Protein AF-A0A0E0R3F3-F1 (afdb_monomer_lite)

Organism: Oryza rufipogon (NCBI:txid4529)

InterPro domains:
  IPR000184 Bacterial surface antigen (D15) [PF01103] (955-1271)
  IPR001881 EGF-like calcium-binding domain [SM00179] (516-558)
  IPR003137 PA domain [PF02225] (68-166)
  IPR018097 EGF-like calcium-binding, conserved site [PS01187] (516-542)
  IPR046450 PA domain superfamily [SSF52025] (98-176)
  IPR056858 Vacuolar sorting receptor, thioredoxin-like domain [PF25011] (193-400)
  IPR057354 Toc75-like, POTRA domain [PF25282] (606-689)
  IPR057354 Toc75-like, POTRA domain [PF25282] (815-895)
  IPR057355 Toc75-like, second POTRA domain [PF25280] (698-813)

Foldseek 3Di:
DDDDDDCPVVVVVVVVVVVVPDDDDDDDFFFQWFWKAWPDDPVRGDTATWGWAQAAFDQAQEKAKAWEDQDPPCQAQQDACVVVVAAQADDVPHGAYEYEHEPPDDAPLSSLLNCVVSHHQAYEYEYPDQDPHDHRYDDQDDDPCVCRVVRHHIYIYHYNVVSVVSVVCVVVVITIMMMGDNSCSAAQPDLAKEKEWEAFLQCQRPPQSVLVLVLLVVQLVVVQVCLVVPRYHYAYFYDWDFDPPVCLPPLLQVQFAWLSRGTGADQRNNDSPDFHGNHLRRLVNQLLNLLQVQCVVVVRNSCSSVLSNVCCVQQHSVVVRSDPVSSVVSCVVSVTDPVSSCVLSDDRRHNDDRPRVVVSVVVQAADDNAHGDDDPGWMAMNSHIDRYRSDNQSVVLNNQSNGDKPSGDVVLVDPSHDDACCVPVNNLFDADPVQRAAQWDATSSGTDQHQDQDPNFGWDDDSRHDTATAAPCCCVPPHSLFDWDDDPRDIFAQRDRVDRHGPQQWDDDRRPDTHGDQCVVVVVALVDPQWDWDGDRSGIDIDGPDPFDADRVPSDTDDDDDDDDDDDDPCVVVVVVVVVVVCVVVCVVCVVPPPDCPPPAPVQCVVPDQVDKAFAAAEWEAEPVVRDGPPPCPPPPLQVQDDHRDIDGPVSVVVSQVCSCPVLQFPDWHWHWDQDPVRHIYIYIYTYGDKFAQAQAEAEFEDLFPDDPPDDDPPDPPPPDDPVRVVVVVVVVVVVVVVVVVVTDGDPDDVVLNVVLSVLRNVDRIDHSVSVVVNQVVVQVVCVVQAQNLKHWDDWDDPSVVRYIYTYMLSAFAAEEAEFEAEPVGDGDDDLADPLLLVLQQDPQNDGGHGDGVVSVVSSVVSNVVLVFFPDWDWDWDQDPVRHSHIYTYIYTYGDDQKDKDKAKDWFFQADPVQHTDPVRIFIWMKIKIKRACVSNQRKMWMWMWTARGPVCRVAWIKIKIKIKHFQPPDSPDSPWGKIKMKMWMWTKHWFLLLFFAPVFDTWFIKIKIKTWMKIKMWTDPDPFKIKIKTKIKIKIAIATPVRDGQQFTWGQDPVRDIDNLFFGQWLLSRRMKIFMKMKMKIKGHPWDAALNDIAAKIKIKIWIATPLDIRNRFGKIKIKIKIKGWDFPDDDDGDNQDAGTWIKIKIKMKIAMDGRDISRRFDAAADLLHAPPGHTSNQATFRIKIKIKIKTWDWDADPNDTKIKIKMKMKMARVPGLVVHGRSSCVVSVHNRIWIKIWIWIGDPQKIWIWMATPVVRDIHIGIDGHDND

Secondary structure (DSSP, 8-state):
-----TTHHHHHHHHHHHHTT-PPP-----PPEEEEEEEESGGG-EEEEEEE-SSS---TT-EEEEEEE--SS-TT--S-SGGGT---PPPTTSPPEEEEEE-TTS-HHHHHHHHHHTT-SEEEEE-SS-SPPPPP----S-S--TTGGG--S-EEEE-HHHHHHHHHHHHTT---EEEEE-TTSS---SSSEEEEEEE-----STHHHHHHHHHHHHHHHHHHHHHHTTSEEEEEEE--B---GGGTTSHHHHHHEEGGGTEE---SSS-TTSS--HHHHHHHHHHHHHHHHHHHHTT-TTHHHHHHHHHHHHS-GGGT--SHHHHHHHHHHTT--HHHHHHHH--TTSSS--HHHHHHHHHHS--TTS----SSSEEEETTEE--S---HHHHHHHHHHTSPTT---GGGGSTTT---TTTTTTTT--EETTTTEE-EEEETTEEEE---EETTEEEEE-SSS-EEEESTTGGGTGGGG--EEEETTEEEE-EETTEE-PPTTEEE-SSS-EEEP-HHHHTSS--STTEEEEEETTEEEEEESSSPEEETTTTEEE-S-------TTSHHHHHHHHHHHHHHHHHHHHHHSSS---TTTHHHHTTS-TT-EEEEEEEEEEETTT--B-TT-TT-TTSTTS-TT-EEEHHHHHHHHHHHHHTSSEEEEEEEEEE-TTS-EEEEEEEEE-EEPP--EEEEEE-SSS---SSS------TT--HHHHHHHHHHHHHHHHHHHHHSEEPS--HHHHHHHHHHHHT-SSEEHHHHHHHHHHHHHHHHHTT-TT-EEEEEE--TTTTEEEEEEE--EEEEEEEEEE-TTS-EE--SS-HHHHHTTS-GGGSTTSB--HHHHHHHHHHHHTTS-EEEEEEEEEE-SSSTTEEEEEEEEEEPPSEEEEEEEEEEE---TTSS--GGGEEEEEEEEEEEEEETTTTEEEEEEEEES-TTSGGGS-EEEEEEEES-TT-SS-TT--EEEEEEEEEEEEE-TTSPPPTTSPPPPP-EEEEEEEEEEEEEESSSSEEEEEEEEEEEEEEE-TTSPBP-B--EE-TTSPEE--S-BSSTTSSSEEEEEEEEEEEEEE--EEETTEEEEEEEEEEEEEEEEEETT---EEEEEEEEEEEEE-S-----TTSPPPPEEEEEEEEEEEEE---GGGSEEE-STTSSTTSPTT-SEEESSEEEEEEEEEEEEEETTEEEEEEEEEEEEE-TT-GGGSTT-HHHHTT--SEEEEEEEEEEETTEEEEEEEETTT--EEEEEEES---

Structure (mmCIF, N/CA/C/O backbone):
data_AF-A0A0E0R3F3-F1
#
_entry.id   AF-A0A0E0R3F3-F1
#
loop_
_atom_site.group_PDB
_atom_site.id
_atom_site.type_symbol
_atom_site.label_atom_id
_atom_site.label_alt_id
_atom_site.label_comp_id
_atom_site.label_asym_id
_atom_site.label_entity_id
_atom_site.label_seq_id
_atom_site.pdbx_PDB_ins_code
_atom_site.Cartn_x
_atom_site.Cartn_y
_atom_site.Cartn_z
_atom_site.occupancy
_atom_site.B_iso_or_equiv
_atom_site.auth_seq_id
_atom_site.auth_comp_id
_atom_site.auth_asym_id
_atom_site.auth_atom_id
_atom_site.pdbx_PDB_model_num
ATOM 1 N N . MET A 1 1 ? 49.064 -15.535 -17.367 1.00 30.72 1 MET A N 1
ATOM 2 C CA . MET A 1 1 ? 49.476 -16.426 -16.258 1.00 30.72 1 MET A CA 1
ATOM 3 C C . MET A 1 1 ? 48.251 -17.235 -15.851 1.00 30.72 1 MET A C 1
ATOM 5 O O . MET A 1 1 ? 47.191 -16.647 -15.696 1.00 30.72 1 MET A O 1
ATOM 9 N N . ALA A 1 2 ? 48.361 -18.563 -15.851 1.00 38.66 2 ALA A N 1
ATOM 10 C CA . ALA A 1 2 ? 47.239 -19.502 -15.808 1.00 38.66 2 ALA A CA 1
ATOM 11 C C . ALA A 1 2 ? 46.573 -19.602 -14.425 1.00 38.66 2 ALA A C 1
ATOM 13 O O . ALA A 1 2 ? 47.279 -19.684 -13.428 1.00 38.66 2 ALA A O 1
ATOM 14 N N . LEU A 1 3 ? 45.239 -19.707 -14.390 1.00 26.52 3 LEU A N 1
ATOM 15 C CA . LEU A 1 3 ? 44.475 -20.273 -13.271 1.00 26.52 3 LEU A CA 1
ATOM 16 C C . LEU A 1 3 ? 43.183 -20.913 -13.811 1.00 26.52 3 LEU A C 1
ATOM 18 O O . LEU A 1 3 ? 42.171 -20.256 -14.029 1.00 26.52 3 LEU A O 1
ATOM 22 N N . ARG A 1 4 ? 43.258 -22.227 -14.056 1.00 39.81 4 ARG A N 1
ATOM 23 C CA . ARG A 1 4 ? 42.114 -23.149 -14.118 1.00 39.81 4 ARG A CA 1
ATOM 24 C C . ARG A 1 4 ? 41.706 -23.479 -12.676 1.00 39.81 4 ARG A C 1
ATOM 26 O O . ARG A 1 4 ? 42.561 -23.931 -11.920 1.00 39.81 4 ARG A O 1
ATOM 33 N N . SER A 1 5 ? 40.428 -23.358 -12.311 1.00 30.81 5 SER A N 1
ATOM 34 C CA . SER A 1 5 ? 39.849 -24.152 -11.212 1.00 30.81 5 SER A CA 1
ATOM 35 C C . SER A 1 5 ? 38.335 -24.397 -11.416 1.00 30.81 5 SER A C 1
ATOM 37 O O . SER A 1 5 ? 37.654 -23.553 -12.002 1.00 30.81 5 SER A O 1
ATOM 39 N N . PRO A 1 6 ? 37.790 -25.551 -10.975 1.00 35.88 6 PRO A N 1
ATOM 40 C CA . PRO A 1 6 ? 36.452 -26.042 -11.330 1.00 35.88 6 PRO A CA 1
ATOM 41 C C . PRO A 1 6 ? 35.327 -25.563 -10.385 1.00 35.88 6 PRO A C 1
ATOM 43 O O . PRO A 1 6 ? 34.365 -26.287 -10.153 1.00 35.88 6 PRO A O 1
ATOM 46 N N . ASN A 1 7 ? 35.411 -24.342 -9.842 1.00 38.00 7 ASN A N 1
ATOM 47 C CA . ASN A 1 7 ? 34.422 -23.817 -8.878 1.00 38.00 7 ASN A CA 1
ATOM 48 C C . ASN A 1 7 ? 33.340 -22.904 -9.491 1.00 38.00 7 ASN A C 1
ATOM 50 O O . ASN A 1 7 ? 32.417 -22.488 -8.792 1.00 38.00 7 ASN A O 1
ATOM 54 N N . SER A 1 8 ? 33.411 -22.613 -10.793 1.00 39.62 8 SER A N 1
ATOM 55 C CA . SER A 1 8 ? 32.457 -21.732 -11.492 1.00 39.62 8 SER A CA 1
ATOM 56 C C . SER A 1 8 ? 31.081 -22.381 -11.731 1.00 39.62 8 SER A C 1
ATOM 58 O O . SER A 1 8 ? 30.068 -21.683 -11.720 1.00 39.62 8 SER A O 1
ATOM 60 N N . MET A 1 9 ? 31.012 -23.712 -11.856 1.00 32.38 9 MET A N 1
ATOM 61 C CA . MET A 1 9 ? 29.747 -24.428 -12.092 1.00 32.38 9 MET A CA 1
ATOM 62 C C . MET A 1 9 ? 28.855 -24.528 -10.843 1.00 32.38 9 MET A C 1
ATOM 64 O O . MET A 1 9 ? 27.633 -24.545 -10.968 1.00 32.38 9 MET A O 1
ATOM 68 N N . LEU A 1 10 ? 29.439 -24.525 -9.638 1.00 34.97 10 LEU A N 1
ATOM 69 C CA . LEU A 1 10 ? 28.677 -24.597 -8.383 1.00 34.97 10 LEU A CA 1
ATOM 70 C C . LEU A 1 10 ? 27.959 -23.269 -8.069 1.00 34.97 10 LEU A C 1
ATOM 72 O O . LEU A 1 10 ? 26.854 -23.266 -7.534 1.00 34.97 10 LEU A O 1
ATOM 76 N N . TRP A 1 11 ? 28.565 -22.141 -8.455 1.00 40.56 11 TRP A N 1
ATOM 77 C CA . TRP A 1 11 ? 27.995 -20.803 -8.269 1.00 40.56 11 TRP A CA 1
ATOM 78 C C . TRP A 1 11 ? 26.889 -20.478 -9.279 1.00 40.56 11 TRP A C 1
ATOM 80 O O . TRP A 1 11 ? 25.906 -19.839 -8.909 1.00 40.56 11 TRP A O 1
ATOM 90 N N . LEU A 1 12 ? 26.992 -20.975 -10.519 1.00 37.38 12 LEU A N 1
ATOM 91 C CA . LEU A 1 12 ? 25.914 -20.845 -11.507 1.00 37.38 12 LEU A CA 1
ATOM 92 C C . LEU A 1 12 ? 24.671 -21.657 -11.105 1.00 37.38 12 LEU A C 1
ATOM 94 O O . LEU A 1 12 ? 23.552 -21.164 -11.228 1.00 37.38 12 LEU A O 1
ATOM 98 N N . ALA A 1 13 ? 24.855 -22.864 -10.558 1.00 36.22 13 ALA A N 1
ATOM 99 C CA . ALA A 1 13 ? 23.751 -23.695 -10.074 1.00 36.22 13 ALA A CA 1
ATOM 100 C C . ALA A 1 13 ? 23.038 -23.081 -8.850 1.00 36.22 13 ALA A C 1
ATOM 102 O O . ALA A 1 13 ? 21.814 -23.147 -8.758 1.00 36.22 13 ALA A O 1
ATOM 103 N N . LEU A 1 14 ? 23.782 -22.419 -7.954 1.00 39.25 14 LEU A N 1
ATOM 104 C CA . LEU A 1 14 ? 23.227 -21.684 -6.807 1.00 39.25 14 LEU A CA 1
ATOM 105 C C . LEU A 1 14 ? 22.455 -20.417 -7.221 1.00 39.25 14 LEU A C 1
ATOM 107 O O . LEU A 1 14 ? 21.452 -20.080 -6.593 1.00 39.25 14 LEU A O 1
ATOM 111 N N . LEU A 1 15 ? 22.876 -19.742 -8.296 1.00 39.78 15 LEU A N 1
ATOM 112 C CA . LEU A 1 15 ? 22.198 -18.555 -8.835 1.00 39.78 15 LEU A CA 1
ATOM 113 C C . LEU A 1 15 ? 20.904 -18.898 -9.588 1.00 39.78 15 LEU A C 1
ATOM 115 O O . LEU A 1 15 ? 19.911 -18.187 -9.441 1.00 39.78 15 LEU A O 1
ATOM 119 N N . VAL A 1 16 ? 20.870 -20.018 -10.319 1.00 37.88 16 VAL A N 1
ATOM 120 C CA . VAL A 1 16 ? 19.644 -20.513 -10.977 1.00 37.88 16 VAL A CA 1
ATOM 121 C C . VAL A 1 16 ? 18.610 -20.990 -9.944 1.00 37.88 16 VAL A C 1
ATOM 123 O O . VAL A 1 16 ? 17.411 -20.812 -10.145 1.00 37.88 16 VAL A O 1
ATOM 126 N N . TRP A 1 17 ? 19.055 -21.499 -8.790 1.00 33.09 17 TRP A N 1
ATOM 127 C CA . TRP A 1 17 ? 18.174 -21.858 -7.669 1.00 33.09 17 TRP A CA 1
ATOM 128 C C . TRP A 1 17 ? 17.589 -20.639 -6.933 1.00 33.09 17 TRP A C 1
ATOM 130 O O . TRP A 1 17 ? 16.458 -20.694 -6.456 1.00 33.09 17 TRP A O 1
ATOM 140 N N . ALA A 1 18 ? 18.318 -19.519 -6.878 1.00 37.03 18 ALA A N 1
ATOM 141 C CA . ALA A 1 18 ? 17.842 -18.277 -6.264 1.00 37.03 18 ALA A CA 1
ATOM 142 C C . ALA A 1 18 ? 16.837 -17.510 -7.148 1.00 37.03 18 ALA A C 1
ATOM 144 O O . ALA A 1 18 ? 15.959 -16.825 -6.624 1.00 37.03 18 ALA A O 1
ATOM 145 N N . ALA A 1 19 ? 16.924 -17.655 -8.476 1.00 32.47 19 ALA A N 1
ATOM 146 C CA . ALA A 1 19 ? 16.009 -17.015 -9.425 1.00 32.47 19 ALA A CA 1
ATOM 147 C C . ALA A 1 19 ? 14.589 -17.619 -9.420 1.00 32.47 19 ALA A C 1
ATOM 149 O O . ALA A 1 19 ? 13.633 -16.947 -9.799 1.00 32.47 19 ALA A O 1
ATOM 150 N N . LEU A 1 20 ? 14.426 -18.857 -8.943 1.00 31.19 20 LEU A N 1
ATOM 151 C CA . LEU A 1 20 ? 13.134 -19.556 -8.891 1.00 31.19 20 LEU A CA 1
ATOM 152 C C . LEU A 1 20 ? 12.274 -19.211 -7.652 1.00 31.19 20 LEU A C 1
ATOM 154 O O . LEU A 1 20 ? 11.196 -19.779 -7.497 1.00 31.19 20 LEU A O 1
ATOM 158 N N . LEU A 1 21 ? 12.712 -18.294 -6.773 1.00 30.41 21 LEU A N 1
ATOM 159 C CA . LEU A 1 21 ? 12.110 -18.076 -5.443 1.00 30.41 21 LEU A CA 1
ATOM 160 C C . LEU A 1 21 ? 11.480 -16.694 -5.162 1.00 30.41 21 LEU A C 1
ATOM 162 O O . LEU A 1 21 ? 11.134 -16.429 -4.012 1.00 30.41 21 LEU A O 1
ATOM 166 N N . CYS A 1 22 ? 11.245 -15.826 -6.149 1.00 29.86 22 CYS A N 1
ATOM 167 C CA . CYS A 1 22 ? 10.536 -14.556 -5.903 1.00 29.86 22 CYS A CA 1
ATOM 168 C C . CYS A 1 22 ? 9.108 -14.562 -6.465 1.00 29.86 22 CYS A C 1
ATOM 170 O O . CYS A 1 22 ? 8.888 -14.348 -7.654 1.00 29.86 22 CYS A O 1
ATOM 172 N N . GLY A 1 23 ? 8.145 -14.803 -5.569 1.00 29.83 23 GLY A N 1
ATOM 173 C CA . GLY A 1 23 ? 6.708 -14.664 -5.801 1.00 29.83 23 GLY A CA 1
ATOM 174 C C . GLY A 1 23 ? 6.206 -13.213 -5.762 1.00 29.83 23 GLY A C 1
ATOM 175 O O . GLY A 1 23 ? 6.853 -12.308 -5.238 1.00 29.83 23 GLY A O 1
ATOM 176 N N . SER A 1 24 ? 5.026 -13.036 -6.349 1.00 31.22 24 SER A N 1
ATOM 177 C CA . SER A 1 24 ? 4.352 -11.797 -6.751 1.00 31.22 24 SER A CA 1
ATOM 178 C C . SER A 1 24 ? 3.925 -10.856 -5.610 1.00 31.22 24 SER A C 1
ATOM 180 O O . SER A 1 24 ? 3.472 -11.300 -4.554 1.00 31.22 24 SER A O 1
ATOM 182 N N . CYS A 1 25 ? 3.938 -9.542 -5.874 1.00 26.25 25 CYS A N 1
ATOM 183 C CA . CYS A 1 25 ? 3.252 -8.511 -5.082 1.00 26.25 25 CYS A CA 1
ATOM 184 C C . CYS A 1 25 ? 1.749 -8.832 -4.952 1.00 26.25 25 CYS A C 1
ATOM 186 O O . CYS A 1 25 ? 1.075 -8.969 -5.970 1.00 26.25 25 CYS A O 1
ATOM 188 N N . HIS A 1 26 ? 1.216 -8.925 -3.729 1.00 27.20 26 HIS A N 1
ATOM 189 C CA . HIS A 1 26 ? -0.213 -9.161 -3.476 1.00 27.20 26 HIS A CA 1
ATOM 190 C C . HIS A 1 26 ? -0.863 -7.970 -2.760 1.00 27.20 26 HIS A C 1
ATOM 192 O O . HIS A 1 26 ? -0.278 -7.382 -1.848 1.00 27.20 26 HIS A O 1
ATOM 198 N N . GLY A 1 27 ? -2.093 -7.645 -3.172 1.00 31.97 27 GLY A N 1
ATOM 199 C CA . GLY A 1 27 ? -3.013 -6.785 -2.427 1.00 31.97 27 GLY A CA 1
ATOM 200 C C . GLY A 1 27 ? -3.372 -7.379 -1.060 1.00 31.97 27 GLY A C 1
ATOM 201 O O . GLY A 1 27 ? -3.115 -8.552 -0.783 1.00 31.97 27 GLY A O 1
ATOM 202 N N . ARG A 1 28 ? -3.941 -6.556 -0.173 1.00 36.44 28 ARG A N 1
ATOM 203 C CA . ARG A 1 28 ? -4.208 -6.903 1.231 1.00 36.44 28 ARG A CA 1
ATOM 204 C C . ARG A 1 28 ? -5.420 -7.839 1.365 1.00 36.44 28 ARG A C 1
ATOM 206 O O . ARG A 1 28 ? -6.487 -7.430 1.799 1.00 36.44 28 ARG A O 1
ATOM 213 N N . PHE A 1 29 ? -5.239 -9.114 1.033 1.00 43.47 29 PHE A N 1
ATOM 214 C CA . PHE A 1 29 ? -6.207 -10.172 1.325 1.00 43.47 29 PHE A CA 1
ATOM 215 C C . PHE A 1 29 ? -6.020 -10.650 2.773 1.00 43.47 29 PHE A C 1
ATOM 217 O O . PHE A 1 29 ? -4.960 -11.165 3.133 1.00 43.47 29 PHE A O 1
ATOM 224 N N . VAL A 1 30 ? -7.019 -10.433 3.632 1.00 52.59 30 VAL A N 1
ATOM 225 C CA . VAL A 1 30 ? -7.000 -10.916 5.022 1.00 52.59 30 VAL A CA 1
ATOM 226 C C . VAL A 1 30 ? -7.719 -12.256 5.061 1.00 52.59 30 VAL A C 1
ATOM 228 O O . VAL A 1 30 ? -8.930 -12.318 4.875 1.00 52.59 30 VAL A O 1
ATOM 231 N N . VAL A 1 31 ? -6.970 -13.327 5.308 1.00 60.44 31 VAL A N 1
ATOM 232 C CA . VAL A 1 31 ? -7.544 -14.664 5.480 1.00 60.44 31 VAL A CA 1
ATOM 233 C C . VAL A 1 31 ? -8.060 -14.821 6.896 1.00 60.44 31 VAL A C 1
ATOM 235 O O . VAL A 1 31 ? -7.352 -14.537 7.864 1.00 60.44 31 VAL A O 1
ATOM 238 N N . GLU A 1 32 ? -9.305 -15.266 7.011 1.00 62.59 32 GLU A N 1
ATOM 239 C CA . GLU A 1 32 ? -9.912 -15.558 8.298 1.00 62.59 32 GLU A CA 1
ATOM 240 C C . GLU A 1 32 ? -9.265 -16.797 8.909 1.00 62.59 32 GLU A C 1
ATOM 242 O O . GLU A 1 32 ? -9.256 -17.881 8.321 1.00 62.59 32 GLU A O 1
ATOM 247 N N . LYS A 1 33 ? -8.694 -16.610 10.096 1.00 71.44 33 LYS A N 1
ATOM 248 C CA . LYS A 1 33 ? -8.017 -17.667 10.833 1.00 71.44 33 LYS A CA 1
ATOM 249 C C . LYS A 1 33 ? -8.920 -18.145 11.956 1.00 71.44 33 LYS A C 1
ATOM 251 O O . LYS A 1 33 ? -9.382 -17.328 12.749 1.00 71.44 33 LYS A O 1
ATOM 256 N N . ASN A 1 34 ? -9.115 -19.454 12.050 1.00 70.19 34 ASN A N 1
ATOM 257 C CA . ASN A 1 34 ? -9.731 -20.088 13.204 1.00 70.19 34 ASN A CA 1
ATOM 258 C C . ASN A 1 34 ? -8.689 -20.860 14.022 1.00 70.19 34 ASN A C 1
ATOM 260 O O . ASN A 1 34 ? -7.622 -21.233 13.521 1.00 70.19 34 ASN A O 1
ATOM 264 N N . SER A 1 35 ? -9.001 -21.101 15.292 1.00 77.19 35 SER A N 1
ATOM 265 C CA . SER A 1 35 ? -8.130 -21.835 16.203 1.00 77.19 35 SER A CA 1
ATOM 266 C C . SER A 1 35 ? -8.394 -23.339 16.148 1.00 77.19 35 SER A C 1
ATOM 268 O O . SER A 1 35 ? -9.482 -23.806 16.479 1.00 77.19 35 SER A O 1
ATOM 270 N N . LEU A 1 36 ? -7.364 -24.100 15.792 1.00 84.94 36 LEU A N 1
ATOM 271 C CA . LEU A 1 36 ? -7.311 -25.554 15.893 1.00 84.94 36 LEU A CA 1
ATOM 272 C C . LEU A 1 36 ? -6.478 -25.924 17.123 1.00 84.94 36 LEU A C 1
ATOM 274 O O . LEU A 1 36 ? -5.305 -25.566 17.211 1.00 84.94 36 LEU A O 1
ATOM 278 N N . LYS A 1 37 ? -7.057 -26.646 18.088 1.00 88.06 37 LYS A N 1
ATOM 279 C CA . LYS A 1 37 ? -6.363 -27.018 19.330 1.00 88.06 37 LYS A CA 1
ATOM 280 C C . LYS A 1 37 ? -5.953 -28.486 19.320 1.00 88.06 37 LYS A C 1
ATOM 282 O O . LYS A 1 37 ? -6.803 -29.370 19.285 1.00 88.06 37 LYS A O 1
ATOM 287 N N . VAL A 1 38 ? -4.656 -28.756 19.420 1.00 90.25 38 VAL A N 1
ATOM 288 C CA . VAL A 1 38 ? -4.129 -30.113 19.617 1.00 90.25 38 VAL A CA 1
ATOM 289 C C . VAL A 1 38 ? -4.175 -30.434 21.108 1.00 90.25 38 VAL A C 1
ATOM 291 O O . VAL A 1 38 ? -3.652 -29.687 21.938 1.00 90.25 38 VAL A O 1
ATOM 294 N N . THR A 1 39 ? -4.832 -31.535 21.460 1.00 87.75 39 THR A N 1
ATOM 295 C CA . THR A 1 39 ? -4.993 -31.997 22.850 1.00 87.75 39 THR A CA 1
ATOM 296 C C . THR A 1 39 ? -4.033 -33.129 23.211 1.00 87.75 39 THR A C 1
ATOM 298 O O . THR A 1 39 ? -3.659 -33.247 24.376 1.00 87.75 39 THR A O 1
ATOM 301 N N . SER A 1 40 ? -3.595 -33.904 22.215 1.00 85.00 40 SER A N 1
ATOM 302 C CA . SER A 1 40 ? -2.619 -34.996 22.316 1.00 85.00 40 SER A CA 1
ATOM 303 C C . SER A 1 40 ? -1.828 -35.086 21.005 1.00 85.00 40 SER A C 1
ATOM 305 O O . SER A 1 40 ? -2.448 -34.864 19.959 1.00 85.00 40 SER A O 1
ATOM 307 N N . PRO A 1 41 ? -0.522 -35.424 21.015 1.00 85.81 41 PRO A N 1
ATOM 308 C CA . PRO A 1 41 ? 0.345 -35.715 22.173 1.00 85.81 41 PRO A CA 1
ATOM 309 C C . PRO A 1 41 ? 0.778 -34.456 22.954 1.00 85.81 41 PRO A C 1
ATOM 311 O O . PRO A 1 41 ? 0.624 -33.334 22.468 1.00 85.81 41 PRO A O 1
ATOM 314 N N . SER A 1 42 ? 1.316 -34.625 24.173 1.00 80.81 42 SER A N 1
ATOM 315 C CA . SER A 1 42 ? 1.725 -33.522 25.072 1.00 80.81 42 SER A CA 1
ATOM 316 C C . SER A 1 42 ? 2.698 -32.537 24.427 1.00 80.81 42 SER A C 1
ATOM 318 O O . SER A 1 42 ? 2.568 -31.331 24.622 1.00 80.81 42 SER A O 1
ATOM 320 N N . ASP A 1 43 ? 3.615 -33.045 23.610 1.00 81.88 43 ASP A N 1
ATOM 321 C CA . ASP A 1 43 ? 4.723 -32.283 23.023 1.00 81.88 43 ASP A CA 1
ATOM 322 C C . ASP A 1 43 ? 4.264 -31.327 21.913 1.00 81.88 43 ASP A C 1
ATOM 324 O O . ASP A 1 43 ? 4.980 -30.403 21.526 1.00 81.88 43 ASP A O 1
ATOM 328 N N . MET A 1 44 ? 3.048 -31.537 21.405 1.00 84.44 44 MET A N 1
ATOM 329 C CA . MET A 1 44 ? 2.400 -30.690 20.403 1.00 84.44 44 MET A CA 1
ATOM 330 C C . MET A 1 44 ? 1.116 -30.049 20.929 1.00 84.44 44 MET A C 1
ATOM 332 O O . MET A 1 44 ? 0.346 -29.484 20.155 1.00 84.44 44 MET A O 1
ATOM 336 N N . LYS A 1 45 ? 0.855 -30.139 22.237 1.00 86.88 45 LYS A N 1
ATOM 337 C CA . LYS A 1 45 ? -0.338 -29.562 22.849 1.00 86.88 45 LYS A CA 1
ATOM 338 C C . LYS A 1 45 ? -0.287 -28.041 22.729 1.00 86.88 45 LYS A C 1
ATOM 340 O O . LYS A 1 45 ? 0.597 -27.390 23.277 1.00 86.88 45 LYS A O 1
ATOM 345 N N . GLY A 1 46 ? -1.258 -27.465 22.032 1.00 85.00 46 GLY A N 1
ATOM 346 C CA . GLY A 1 46 ? -1.267 -26.037 21.741 1.00 85.00 46 GLY A CA 1
ATOM 347 C C . GLY A 1 46 ? -2.402 -25.639 20.812 1.00 85.00 46 GLY A C 1
ATOM 348 O O . GLY A 1 46 ? -3.136 -26.487 20.300 1.00 85.00 46 GLY A O 1
ATOM 349 N N . THR A 1 47 ? -2.547 -24.334 20.615 1.00 86.44 47 THR A N 1
ATOM 350 C CA . THR A 1 47 ? -3.502 -23.752 19.672 1.00 86.44 47 THR A CA 1
ATOM 351 C C . THR A 1 47 ? -2.751 -23.304 18.423 1.00 86.44 47 THR A C 1
ATOM 353 O O . THR A 1 47 ? -1.762 -22.582 18.523 1.00 86.44 47 THR A O 1
ATOM 356 N N . TYR A 1 48 ? -3.223 -23.730 17.257 1.00 88.12 48 TYR A N 1
ATOM 357 C CA . TYR A 1 48 ? -2.644 -23.455 15.947 1.00 88.12 48 TYR A CA 1
ATOM 358 C C . TYR A 1 48 ? -3.661 -22.732 15.068 1.00 88.12 48 TYR A C 1
ATOM 360 O O . TYR A 1 48 ? -4.865 -22.963 15.172 1.00 88.12 48 TYR A O 1
ATOM 368 N N . GLU A 1 49 ? -3.181 -21.854 14.195 1.00 84.19 49 GLU A N 1
ATOM 369 C CA . GLU A 1 49 ? -4.034 -21.164 13.230 1.00 84.19 49 GLU A CA 1
ATOM 370 C C . GLU A 1 49 ? -4.338 -22.072 12.029 1.00 84.19 49 GLU A C 1
ATOM 372 O O . GLU A 1 49 ? -3.453 -22.751 11.502 1.00 84.19 49 GLU A O 1
ATOM 377 N N . CYS A 1 50 ? -5.585 -22.046 11.568 1.00 87.69 50 CYS A N 1
ATOM 378 C CA . CYS A 1 50 ? -6.030 -22.695 10.338 1.00 87.69 50 CYS A CA 1
ATOM 379 C C . CYS A 1 50 ? -6.982 -21.773 9.566 1.00 87.69 50 CYS A C 1
ATOM 381 O O . CYS A 1 50 ? -7.604 -20.897 10.164 1.00 87.69 50 CYS A O 1
ATOM 383 N N . ALA A 1 51 ? -7.095 -21.948 8.251 1.00 87.06 51 ALA A N 1
ATOM 384 C CA . ALA A 1 51 ? -8.051 -21.212 7.422 1.00 87.06 51 ALA A CA 1
ATOM 385 C C . ALA A 1 51 ? -9.204 -22.127 7.007 1.00 87.06 51 ALA A C 1
ATOM 387 O O . ALA A 1 51 ? -8.978 -23.203 6.457 1.00 87.06 51 ALA A O 1
ATOM 388 N N . ILE A 1 52 ? -10.440 -21.714 7.280 1.00 86.94 52 ILE A N 1
ATOM 389 C CA . ILE A 1 52 ? -11.638 -22.492 6.938 1.00 86.94 52 ILE A CA 1
ATOM 390 C C . ILE A 1 52 ? -11.964 -22.285 5.452 1.00 86.94 52 ILE A C 1
ATOM 392 O O . ILE A 1 52 ? -11.825 -21.180 4.929 1.00 86.94 52 ILE A O 1
ATOM 396 N N . GLY A 1 53 ? -12.375 -23.348 4.760 1.00 85.06 53 GLY A N 1
ATOM 397 C CA . GLY A 1 53 ? -12.825 -23.250 3.369 1.00 85.06 53 GLY A CA 1
ATOM 398 C C . GLY A 1 53 ? -14.198 -22.584 3.213 1.00 85.06 53 GLY A C 1
ATOM 399 O O . GLY A 1 53 ? -15.049 -22.678 4.092 1.00 85.06 53 GLY A O 1
ATOM 400 N N . ASN A 1 54 ? -14.451 -21.981 2.050 1.00 83.19 54 ASN A N 1
ATOM 401 C CA . ASN A 1 54 ? -15.756 -21.434 1.642 1.00 83.19 54 ASN A CA 1
ATOM 402 C C . ASN A 1 54 ? -16.778 -22.524 1.238 1.00 83.19 54 ASN A C 1
ATOM 404 O O . ASN A 1 54 ? -17.734 -22.260 0.517 1.00 83.19 54 ASN A O 1
ATOM 408 N N . PHE A 1 55 ? -16.570 -23.772 1.652 1.00 84.56 55 PHE A N 1
ATOM 409 C CA . PHE A 1 55 ? -17.430 -24.915 1.349 1.00 84.56 55 PHE A CA 1
ATOM 410 C C . PHE A 1 55 ? -17.464 -25.872 2.546 1.00 84.56 55 PHE A C 1
ATOM 412 O O . PHE A 1 55 ? -16.607 -25.811 3.431 1.00 84.56 55 PHE A O 1
ATOM 419 N N . GLY A 1 56 ? -18.453 -26.766 2.572 1.00 85.50 56 GLY A N 1
ATOM 420 C CA . GLY A 1 56 ? -18.763 -27.556 3.763 1.00 85.50 56 GLY A CA 1
ATOM 421 C C . GLY A 1 56 ? -19.526 -26.746 4.812 1.00 85.50 56 GLY A C 1
ATOM 422 O O . GLY A 1 56 ? -19.835 -25.570 4.606 1.00 85.50 56 GLY A O 1
ATOM 423 N N . VAL A 1 57 ? -19.850 -27.378 5.941 1.00 86.06 57 VAL A N 1
ATOM 424 C CA . VAL A 1 57 ? -20.664 -26.768 7.002 1.00 86.06 57 VAL A CA 1
ATOM 425 C C . VAL A 1 57 ? -19.871 -26.727 8.313 1.00 86.06 57 VAL A C 1
ATOM 427 O O . VAL A 1 57 ? -19.861 -27.702 9.070 1.00 86.06 57 VAL A O 1
ATOM 430 N N . PRO A 1 58 ? -19.177 -25.610 8.611 1.00 85.19 58 PRO A N 1
ATOM 431 C CA . PRO A 1 58 ? -18.575 -25.392 9.922 1.00 85.19 58 PRO A CA 1
ATOM 432 C C . PRO A 1 58 ? -19.634 -25.329 11.026 1.00 85.19 58 PRO A C 1
ATOM 434 O O . PRO A 1 58 ? -20.718 -24.776 10.843 1.00 85.19 58 PRO A O 1
ATOM 437 N N . GLN A 1 59 ? -19.312 -25.871 12.200 1.00 83.69 59 GLN A N 1
ATOM 438 C CA . GLN A 1 59 ? -20.241 -25.963 13.329 1.00 83.69 59 GLN A CA 1
ATOM 439 C C . GLN A 1 59 ? -20.214 -24.691 14.188 1.00 83.69 59 GLN A C 1
ATOM 441 O O . GLN A 1 59 ? -19.871 -24.756 15.365 1.00 83.69 59 GLN A O 1
ATOM 446 N N . TYR A 1 60 ? -20.558 -23.534 13.609 1.00 84.69 60 TYR A N 1
ATOM 447 C CA . TYR A 1 60 ? -20.634 -22.259 14.340 1.00 84.69 60 TYR A CA 1
ATOM 448 C C . TYR A 1 60 ? -21.443 -22.400 15.640 1.00 84.69 60 TYR A C 1
ATOM 450 O O . TYR A 1 60 ? -22.545 -22.951 15.632 1.00 84.69 60 TYR A O 1
ATOM 458 N N . GLY A 1 61 ? -20.875 -21.930 16.757 1.00 76.69 61 GLY A N 1
ATOM 459 C CA . GLY A 1 61 ? -21.458 -22.076 18.095 1.00 76.69 61 GLY A CA 1
ATOM 460 C C . GLY A 1 61 ? -21.148 -23.400 18.807 1.00 76.69 61 GLY A C 1
ATOM 461 O O . GLY A 1 61 ? -21.503 -23.541 19.972 1.00 76.69 61 GLY A O 1
ATOM 462 N N . GLY A 1 62 ? -20.462 -24.347 18.157 1.00 82.19 62 GLY A N 1
ATOM 463 C CA . GLY A 1 62 ? -20.129 -25.666 18.707 1.00 82.19 62 GLY A CA 1
ATOM 464 C C . GLY A 1 62 ? -18.643 -26.027 18.618 1.00 82.19 62 GLY A C 1
ATOM 465 O O . GLY A 1 62 ? -17.801 -25.226 18.208 1.00 82.19 62 GLY A O 1
ATOM 466 N N . THR A 1 63 ? -18.309 -27.257 19.012 1.00 84.44 63 THR A N 1
ATOM 467 C CA . THR A 1 63 ? -16.956 -27.828 18.904 1.00 84.44 63 THR A CA 1
ATOM 468 C C . THR A 1 63 ? -17.002 -29.233 18.319 1.00 84.44 63 THR A C 1
ATOM 470 O O . THR A 1 63 ? -18.008 -29.934 18.425 1.00 84.44 63 THR A O 1
ATOM 473 N N . MET A 1 64 ? -15.909 -29.659 17.690 1.00 86.94 64 MET A N 1
ATOM 474 C CA . MET A 1 64 ? -15.758 -31.017 17.178 1.00 86.94 64 MET A CA 1
ATOM 475 C C . MET A 1 64 ? -14.378 -31.552 17.551 1.00 86.94 64 MET A C 1
ATOM 477 O O . MET A 1 64 ? -13.353 -30.997 17.155 1.00 86.94 64 MET A O 1
ATOM 481 N N . VAL A 1 65 ? -14.354 -32.655 18.298 1.00 89.31 65 VAL A N 1
ATOM 482 C CA . VAL A 1 65 ? -13.122 -33.339 18.707 1.00 89.31 65 VAL A CA 1
ATOM 483 C C . VAL A 1 65 ? -12.972 -34.613 17.894 1.00 89.31 65 VAL A C 1
ATOM 485 O O . VAL A 1 65 ? -13.881 -35.436 17.892 1.00 89.31 65 VAL A O 1
ATOM 488 N N . GLY A 1 66 ? -11.828 -34.790 17.239 1.00 90.62 66 GLY A N 1
ATOM 489 C CA . GLY A 1 66 ? -11.547 -35.955 16.408 1.00 90.62 66 GLY A CA 1
ATOM 490 C C . GLY A 1 66 ? -10.085 -36.389 16.444 1.00 90.62 66 GLY A C 1
ATOM 491 O O . GLY A 1 66 ? -9.194 -35.631 16.838 1.00 90.62 66 GLY A O 1
ATOM 492 N N . VAL A 1 67 ? -9.844 -37.635 16.038 1.00 92.19 67 VAL A N 1
ATOM 493 C CA . VAL A 1 67 ? -8.499 -38.215 15.895 1.00 92.19 67 VAL A CA 1
ATOM 494 C C . VAL A 1 67 ? -8.014 -37.968 14.473 1.00 92.19 67 VAL A C 1
ATOM 496 O O . VAL A 1 67 ? -8.733 -38.258 13.517 1.00 92.19 67 VAL A O 1
ATOM 499 N N . VAL A 1 68 ? -6.800 -37.446 14.320 1.00 93.56 68 VAL A N 1
ATOM 500 C CA . VAL A 1 68 ? -6.225 -37.163 13.002 1.00 93.56 68 VAL A CA 1
ATOM 501 C C . VAL A 1 68 ? -5.637 -38.435 12.398 1.00 93.56 68 VAL A C 1
ATOM 503 O O . VAL A 1 68 ? -4.773 -39.071 12.998 1.00 93.56 68 VAL A O 1
ATOM 506 N 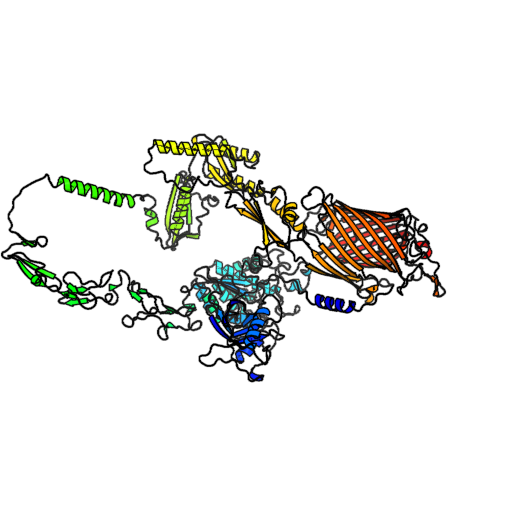N . ALA A 1 69 ? -6.071 -38.782 11.187 1.00 92.56 69 ALA A N 1
ATOM 507 C CA . ALA A 1 69 ? -5.544 -39.900 10.413 1.00 92.56 69 ALA A CA 1
ATOM 508 C C . ALA A 1 69 ? -4.887 -39.403 9.120 1.00 92.56 69 ALA A C 1
ATOM 510 O O . ALA A 1 69 ? -5.438 -38.550 8.425 1.00 92.56 69 ALA A O 1
ATOM 511 N N . TYR A 1 70 ? -3.728 -39.967 8.775 1.00 93.19 70 TYR A N 1
ATOM 512 C CA . TYR A 1 70 ? -3.009 -39.670 7.535 1.00 93.19 70 TYR A CA 1
ATOM 513 C C . TYR A 1 70 ? -2.994 -40.908 6.612 1.00 93.19 70 TYR A C 1
ATOM 515 O O . TYR A 1 70 ? -2.576 -41.984 7.056 1.00 93.19 70 TYR A O 1
ATOM 523 N N . PRO A 1 71 ? -3.464 -40.819 5.349 1.00 90.25 71 PRO A N 1
ATOM 524 C CA . PRO A 1 71 ? -3.524 -41.967 4.445 1.00 90.25 71 PRO A CA 1
ATOM 525 C C . PRO A 1 71 ? -2.144 -42.523 4.072 1.00 90.25 71 PRO A C 1
ATOM 527 O O . PRO A 1 71 ? -1.236 -41.775 3.704 1.00 90.25 71 PRO A O 1
ATOM 530 N N . LYS A 1 72 ? -2.005 -43.856 4.028 1.00 85.69 72 LYS A N 1
ATOM 531 C CA . LYS A 1 72 ? -0.811 -44.507 3.451 1.00 85.69 72 LYS A CA 1
ATOM 532 C C . LYS A 1 72 ? -0.815 -44.463 1.915 1.00 85.69 72 LYS A C 1
ATOM 534 O O . LYS A 1 72 ? 0.230 -44.215 1.314 1.00 85.69 72 LYS A O 1
ATOM 539 N N . ALA A 1 73 ? -1.984 -44.644 1.296 1.00 85.19 73 ALA A N 1
ATOM 540 C CA . ALA A 1 73 ? -2.231 -44.503 -0.142 1.00 85.19 73 ALA A CA 1
ATOM 541 C C . ALA A 1 73 ? -3.232 -43.361 -0.402 1.00 85.19 73 ALA A C 1
ATOM 543 O O . ALA A 1 73 ? -4.014 -43.019 0.478 1.00 85.19 73 ALA A O 1
ATOM 544 N N . ASN A 1 74 ? -3.199 -42.751 -1.594 1.00 89.88 74 ASN A N 1
ATOM 545 C CA . ASN A 1 74 ? -4.047 -41.600 -1.957 1.00 89.88 74 ASN A CA 1
ATOM 546 C C . ASN A 1 74 ? -3.885 -40.364 -1.033 1.00 89.88 74 ASN A C 1
ATOM 548 O O . ASN A 1 74 ? -4.852 -39.682 -0.710 1.00 89.88 74 ASN A O 1
ATOM 552 N N . LYS A 1 75 ? -2.644 -40.022 -0.650 1.00 90.94 75 LYS A N 1
ATOM 553 C CA . LYS A 1 75 ? -2.299 -38.883 0.240 1.00 90.94 75 LYS A CA 1
ATOM 554 C C . LYS A 1 75 ? -2.846 -37.517 -0.202 1.00 90.94 75 LYS A C 1
ATOM 556 O O . LYS A 1 75 ? -3.114 -36.657 0.629 1.00 90.94 75 LYS A O 1
ATOM 561 N N . LYS A 1 76 ? -3.040 -37.322 -1.512 1.00 90.31 76 LYS A N 1
ATOM 562 C CA . LYS A 1 76 ? -3.637 -36.105 -2.092 1.00 90.31 76 LYS A CA 1
ATOM 563 C C . LYS A 1 76 ? -5.176 -36.136 -2.127 1.00 90.31 76 LYS A C 1
ATOM 565 O O . LYS A 1 76 ? -5.764 -35.131 -2.504 1.00 90.31 76 LYS A O 1
ATOM 570 N N . ALA A 1 77 ? -5.832 -37.259 -1.822 1.00 91.81 77 ALA A N 1
ATOM 571 C CA . ALA A 1 77 ? -7.289 -37.443 -1.898 1.00 91.81 77 ALA A CA 1
ATOM 572 C C . ALA A 1 77 ? -7.935 -37.027 -3.242 1.00 91.81 77 ALA A C 1
ATOM 574 O O . ALA A 1 77 ? -9.079 -36.578 -3.284 1.00 91.81 77 ALA A O 1
ATOM 575 N N . CYS A 1 78 ? -7.213 -37.154 -4.362 1.00 89.88 78 CYS A N 1
ATOM 576 C CA . CYS A 1 78 ? -7.725 -36.756 -5.682 1.00 89.88 78 CYS A CA 1
ATOM 577 C C . CYS A 1 78 ? -8.602 -37.834 -6.346 1.00 89.88 78 CYS A C 1
ATOM 579 O O . CYS A 1 78 ? -9.352 -37.522 -7.276 1.00 89.88 78 CYS A O 1
ATOM 581 N N . LYS A 1 79 ? -8.493 -39.087 -5.888 1.00 89.62 79 LYS A N 1
ATOM 582 C CA . LYS A 1 79 ? -9.295 -40.249 -6.311 1.00 89.62 79 LYS A CA 1
ATOM 583 C C . LYS A 1 79 ? -10.207 -40.710 -5.169 1.00 89.62 79 LYS A C 1
ATOM 585 O O . LYS A 1 79 ? -9.955 -40.320 -4.025 1.00 89.62 79 LYS A O 1
ATOM 590 N N . SER A 1 80 ? -11.220 -41.529 -5.467 1.00 87.81 80 SER A N 1
ATOM 591 C CA . SER A 1 80 ? -12.046 -42.136 -4.414 1.00 87.81 80 SER A CA 1
ATOM 592 C C . SER A 1 80 ? -11.173 -43.016 -3.517 1.00 87.81 80 SER A C 1
ATOM 594 O O . SER A 1 80 ? -10.225 -43.633 -3.996 1.00 87.81 80 SER A O 1
ATOM 596 N N . PHE A 1 81 ? -11.458 -43.055 -2.214 1.00 90.12 81 PHE A N 1
ATOM 597 C CA . PHE A 1 81 ? -10.792 -43.992 -1.302 1.00 90.12 81 PHE A CA 1
ATOM 598 C C . PHE A 1 81 ? -11.336 -45.420 -1.428 1.00 90.12 81 PHE A C 1
ATOM 600 O O . PHE A 1 81 ? -10.624 -46.355 -1.061 1.00 90.12 81 PHE A O 1
ATOM 607 N N . ASP A 1 82 ? -12.522 -45.585 -2.023 1.00 85.88 82 ASP A N 1
ATOM 608 C CA . ASP A 1 82 ? -13.080 -46.897 -2.365 1.00 85.88 82 ASP A CA 1
ATOM 609 C C . ASP A 1 82 ? -12.175 -47.637 -3.363 1.00 85.88 82 ASP A C 1
ATOM 611 O O . ASP A 1 82 ? -11.976 -48.837 -3.228 1.00 85.88 82 ASP A O 1
ATOM 615 N N . ASP A 1 83 ? -11.515 -46.915 -4.283 1.00 85.44 83 ASP A N 1
ATOM 616 C CA . ASP A 1 83 ? -10.537 -47.480 -5.233 1.00 85.44 83 ASP A CA 1
ATOM 617 C C . ASP A 1 83 ? -9.313 -48.117 -4.535 1.00 85.44 83 ASP A C 1
ATOM 619 O O . ASP A 1 83 ? -8.505 -48.789 -5.178 1.00 85.44 83 ASP A O 1
ATOM 623 N N . PHE A 1 84 ? -9.132 -47.855 -3.237 1.00 84.56 84 PHE A N 1
ATOM 624 C CA . PHE A 1 84 ? -8.018 -48.336 -2.419 1.00 84.56 84 PHE A CA 1
ATOM 625 C C . PHE A 1 84 ? -8.482 -49.211 -1.242 1.00 84.56 84 PHE A C 1
ATOM 627 O O . PHE A 1 84 ? -7.644 -49.559 -0.410 1.00 84.56 84 PHE A O 1
ATOM 634 N N . ASP A 1 85 ? -9.780 -49.529 -1.143 1.00 83.06 85 ASP A N 1
ATOM 635 C CA . ASP A 1 85 ? -10.402 -50.237 -0.012 1.00 83.06 85 ASP A CA 1
ATOM 636 C C . ASP A 1 85 ? -10.140 -49.573 1.363 1.00 83.06 85 ASP A C 1
ATOM 638 O O . ASP A 1 85 ? -9.992 -50.241 2.391 1.00 83.06 85 ASP A O 1
ATOM 642 N N . ILE A 1 86 ? -10.061 -48.235 1.407 1.00 85.81 86 ILE A N 1
ATOM 643 C CA . ILE A 1 86 ? -9.801 -47.467 2.637 1.00 85.81 86 ILE A CA 1
ATOM 644 C C . ILE A 1 86 ? -11.092 -46.799 3.125 1.00 85.81 86 ILE A C 1
ATOM 646 O O . ILE A 1 86 ? -11.689 -45.998 2.413 1.00 85.81 86 ILE A O 1
ATOM 650 N N . SER A 1 87 ? -11.473 -47.044 4.384 1.00 86.75 87 SER A N 1
ATOM 651 C CA . SER A 1 87 ? -12.578 -46.341 5.052 1.00 86.75 87 SER A CA 1
ATOM 652 C C . SER A 1 87 ? -12.131 -45.685 6.359 1.00 86.75 87 SER A C 1
ATOM 654 O O . SER A 1 87 ? -11.373 -46.261 7.137 1.00 86.75 87 SER A O 1
ATOM 656 N N . TYR A 1 88 ? -12.647 -44.482 6.603 1.00 89.06 88 TYR A N 1
ATOM 657 C CA . TYR A 1 88 ? -12.438 -43.664 7.798 1.00 89.06 88 TYR A CA 1
ATOM 658 C C . TYR A 1 88 ? -13.706 -43.530 8.652 1.00 89.06 88 TYR A C 1
ATOM 660 O O . TYR A 1 88 ? -13.769 -42.672 9.533 1.00 89.06 88 TYR A O 1
ATOM 668 N N . LYS A 1 89 ? -14.718 -44.380 8.419 1.00 86.56 89 LYS A N 1
ATOM 669 C CA . LYS A 1 89 ? -15.918 -44.436 9.262 1.00 86.56 89 LYS A CA 1
ATOM 670 C C . LYS A 1 89 ? -15.522 -44.795 10.695 1.00 86.56 89 LYS A C 1
ATOM 672 O O . LYS A 1 89 ? -14.954 -45.859 10.947 1.00 86.56 89 LYS A O 1
ATOM 677 N N . ALA A 1 90 ? -15.836 -43.910 11.636 1.00 81.75 90 ALA A N 1
ATOM 678 C CA . ALA A 1 90 ? -15.588 -44.155 13.050 1.00 81.75 90 ALA A CA 1
ATOM 679 C C . ALA A 1 90 ? -16.420 -45.348 13.548 1.00 81.75 90 ALA A C 1
ATOM 681 O O . ALA A 1 90 ? -17.581 -45.523 13.170 1.00 81.75 90 ALA A O 1
ATOM 682 N N . LYS A 1 91 ? -15.831 -46.173 14.419 1.00 79.69 91 LYS A N 1
ATOM 683 C CA . LYS A 1 91 ? -16.564 -47.251 15.093 1.00 79.69 91 LYS A CA 1
ATOM 684 C C . LYS A 1 91 ? -17.500 -46.643 16.149 1.00 79.69 91 LYS A C 1
ATOM 686 O O . LYS A 1 91 ? -17.117 -45.643 16.766 1.00 79.69 91 LYS A O 1
ATOM 691 N N . PRO A 1 92 ? -18.674 -47.241 16.417 1.00 74.81 92 PRO A N 1
ATOM 692 C CA . PRO A 1 92 ? -19.550 -46.791 17.497 1.00 74.81 92 PRO A CA 1
ATOM 693 C C . PRO A 1 92 ? -18.778 -46.678 18.823 1.00 74.81 92 PRO A C 1
ATOM 695 O O . PRO A 1 92 ? -18.122 -47.634 19.234 1.00 74.81 92 PRO A O 1
ATOM 698 N N . GLY A 1 93 ? -18.805 -45.500 19.456 1.00 72.00 93 GLY A N 1
ATOM 699 C CA . GLY A 1 93 ? -18.081 -45.208 20.703 1.00 72.00 93 GLY A CA 1
ATOM 700 C C . GLY A 1 93 ? -16.631 -44.715 20.553 1.00 72.00 93 GLY A C 1
ATOM 701 O O . GLY A 1 93 ? -16.009 -44.382 21.558 1.00 72.00 93 GLY A O 1
ATOM 702 N N . SER A 1 94 ? -16.085 -44.635 19.332 1.00 79.50 94 SER A N 1
ATOM 703 C CA . SER A 1 94 ? -14.776 -44.011 19.061 1.00 79.50 94 SER A CA 1
ATOM 704 C C . SER A 1 94 ? -14.918 -42.553 18.613 1.00 79.50 94 SER A C 1
ATOM 706 O O . SER A 1 94 ? -15.961 -42.159 18.092 1.00 79.50 94 SER A O 1
ATOM 708 N N . LEU A 1 95 ? -13.871 -41.746 18.819 1.00 84.44 95 LEU A N 1
ATOM 709 C CA . LEU A 1 95 ? -13.839 -40.366 18.329 1.00 84.44 95 LEU A CA 1
ATOM 710 C C . LEU A 1 95 ? -13.935 -40.331 16.791 1.00 84.44 95 LEU A C 1
ATOM 712 O O . LEU A 1 95 ? -13.377 -41.208 16.122 1.00 84.44 95 LEU A O 1
ATOM 716 N N . PRO A 1 96 ? -14.602 -39.317 16.215 1.00 91.50 96 PRO A N 1
ATOM 717 C CA . PRO A 1 96 ? -14.671 -39.151 14.771 1.00 91.50 96 PRO A CA 1
ATOM 718 C C . PRO A 1 96 ? -13.271 -38.970 14.168 1.00 91.50 96 PRO A C 1
ATOM 720 O O . PRO A 1 96 ? -12.365 -38.422 14.799 1.00 91.50 96 PRO A O 1
ATOM 723 N N . THR A 1 97 ? -13.087 -39.430 12.930 1.00 92.56 97 THR A N 1
ATOM 724 C CA . THR A 1 97 ? -11.791 -39.343 12.243 1.00 92.56 97 THR A CA 1
ATOM 725 C C . THR A 1 97 ? -11.687 -38.044 11.446 1.00 92.56 97 THR A C 1
ATOM 727 O O . THR A 1 97 ? -12.548 -37.753 10.613 1.00 92.56 97 THR A O 1
ATOM 730 N N . PHE A 1 98 ? -10.623 -37.275 11.682 1.00 94.62 98 PHE A N 1
ATOM 731 C CA . PHE A 1 98 ? -10.242 -36.102 10.895 1.00 94.62 98 PHE A CA 1
ATOM 732 C C . PHE A 1 98 ? -9.162 -36.500 9.895 1.00 94.62 98 PHE A C 1
ATOM 734 O O . PHE A 1 98 ? -8.083 -36.950 10.279 1.00 94.62 98 PHE A O 1
ATOM 741 N N . LEU A 1 99 ? -9.440 -36.349 8.605 1.00 94.88 99 LEU A N 1
ATOM 742 C CA . LEU A 1 99 ? -8.524 -36.798 7.567 1.00 94.88 99 LEU A CA 1
ATOM 743 C C . LEU A 1 99 ? -7.503 -35.709 7.231 1.00 94.88 99 LEU A C 1
ATOM 745 O O . LEU A 1 99 ? -7.879 -34.637 6.765 1.00 94.88 99 LEU A O 1
ATOM 749 N N . LEU A 1 100 ? -6.217 -35.991 7.429 1.00 95.38 100 LEU A N 1
ATOM 750 C CA . LEU A 1 100 ? -5.112 -35.134 7.003 1.00 95.38 100 LEU A CA 1
ATOM 751 C C . LEU A 1 100 ? -4.699 -35.494 5.571 1.00 95.38 100 LEU A C 1
ATOM 753 O O . LEU A 1 100 ? -4.390 -36.650 5.297 1.00 95.38 100 LEU A O 1
ATOM 757 N N . VAL A 1 101 ? -4.668 -34.524 4.658 1.00 95.31 101 VAL A N 1
ATOM 758 C CA . VAL A 1 101 ? -4.298 -34.735 3.245 1.00 95.31 101 VAL A CA 1
ATOM 759 C C . VAL A 1 101 ? -3.342 -33.658 2.745 1.00 95.31 101 VAL A C 1
ATOM 761 O O . VAL A 1 101 ? -3.301 -32.557 3.286 1.00 95.31 101 VAL A O 1
ATOM 764 N N . ASP A 1 102 ? -2.606 -33.946 1.675 1.00 93.81 102 ASP A N 1
ATOM 765 C CA . ASP A 1 102 ? -1.725 -32.970 1.023 1.00 93.81 102 ASP A CA 1
ATOM 766 C C . ASP A 1 102 ? -2.483 -32.109 -0.005 1.00 93.81 102 ASP A C 1
ATOM 768 O O . ASP A 1 102 ? -3.335 -32.618 -0.751 1.00 93.81 102 ASP A O 1
ATOM 772 N N . ARG A 1 103 ? -2.140 -30.813 -0.095 1.00 89.69 103 ARG A N 1
ATOM 773 C CA . ARG A 1 103 ? -2.713 -29.852 -1.058 1.00 89.69 103 ARG A CA 1
ATOM 774 C C . ARG A 1 103 ? -2.586 -30.299 -2.519 1.00 89.69 103 ARG A C 1
ATOM 776 O O . ARG A 1 103 ? -3.616 -30.537 -3.136 1.00 89.69 103 ARG A O 1
ATOM 783 N N . GLY A 1 104 ? -1.393 -30.503 -3.079 1.00 85.44 104 GLY A N 1
ATOM 784 C CA . GLY A 1 104 ? -1.227 -31.062 -4.431 1.00 85.44 104 GLY A CA 1
ATOM 785 C C . GLY A 1 104 ? -2.037 -30.362 -5.543 1.00 85.44 104 GLY A C 1
ATOM 786 O O . GLY A 1 104 ? -2.404 -29.198 -5.426 1.00 85.44 104 GLY A O 1
ATOM 787 N N . ASP A 1 105 ? -2.341 -31.095 -6.623 1.00 83.81 105 ASP A N 1
ATOM 788 C CA . ASP A 1 105 ? -2.746 -30.505 -7.919 1.00 83.81 105 ASP A CA 1
ATOM 789 C C . ASP A 1 105 ? -4.250 -30.624 -8.252 1.00 83.81 105 ASP A C 1
ATOM 791 O O . ASP A 1 105 ? -4.661 -30.354 -9.376 1.00 83.81 105 ASP A O 1
ATOM 795 N N . CYS A 1 106 ? -5.087 -31.079 -7.313 1.00 86.75 106 CYS A N 1
ATOM 796 C CA . CYS A 1 106 ? -6.532 -31.247 -7.524 1.00 86.75 106 CYS A CA 1
ATOM 797 C C . CYS A 1 106 ? -7.358 -30.333 -6.609 1.00 86.75 106 CYS A C 1
ATOM 799 O O . CYS A 1 106 ? -6.897 -29.947 -5.536 1.00 86.75 106 CYS A O 1
ATOM 801 N N . PHE A 1 107 ? -8.594 -30.022 -7.017 1.00 87.56 107 PHE A N 1
ATOM 802 C CA . PHE A 1 107 ? -9.470 -29.087 -6.303 1.00 87.56 107 PHE A CA 1
ATOM 803 C C . PHE A 1 107 ? -9.705 -29.468 -4.834 1.00 87.56 107 PHE A C 1
ATOM 805 O O . PHE A 1 107 ? -9.939 -30.636 -4.514 1.00 87.56 107 PHE A O 1
ATOM 812 N N . PHE A 1 108 ? -9.707 -28.465 -3.947 1.00 89.50 108 PHE A N 1
ATOM 813 C CA . PHE A 1 108 ? -9.954 -28.646 -2.512 1.00 89.50 108 PHE A CA 1
ATOM 814 C C . PHE A 1 108 ? -11.312 -29.300 -2.230 1.00 89.50 108 PHE A C 1
ATOM 816 O O . PHE A 1 108 ? -11.409 -30.211 -1.409 1.00 89.50 108 PHE A O 1
ATOM 823 N N . THR A 1 109 ? -12.340 -28.900 -2.975 1.00 88.25 109 THR A N 1
ATOM 824 C CA . THR A 1 109 ? -13.693 -29.460 -2.890 1.00 88.25 109 THR A CA 1
ATOM 825 C C . THR A 1 109 ? -13.724 -30.951 -3.227 1.00 88.25 109 THR A C 1
ATOM 827 O O . THR A 1 109 ? -14.371 -31.732 -2.535 1.00 88.25 109 THR A O 1
ATOM 830 N N . LYS A 1 110 ? -12.958 -31.388 -4.235 1.00 88.94 110 LYS A N 1
ATOM 831 C CA . LYS A 1 110 ? -12.849 -32.805 -4.610 1.00 88.94 110 LYS A CA 1
ATOM 832 C C . LYS A 1 110 ? -12.210 -33.646 -3.501 1.00 88.94 110 LYS A C 1
ATOM 834 O O . LYS A 1 110 ? -12.629 -34.777 -3.273 1.00 88.94 110 LYS A O 1
ATOM 839 N N . LYS A 1 111 ? -11.232 -33.090 -2.778 1.00 92.19 111 LYS A N 1
ATOM 840 C CA . LYS A 1 111 ? -10.616 -33.752 -1.614 1.00 92.19 111 LYS A CA 1
ATOM 841 C C . LYS A 1 111 ? -11.621 -33.933 -0.488 1.00 92.19 111 LYS A C 1
ATOM 843 O O . LYS A 1 111 ? -11.716 -35.027 0.058 1.00 92.19 111 LYS A O 1
ATOM 848 N N . ALA A 1 112 ? -12.372 -32.878 -0.171 1.00 91.62 112 ALA A N 1
ATOM 849 C CA . ALA A 1 112 ? -13.409 -32.919 0.854 1.00 91.62 112 ALA A CA 1
ATOM 850 C C . ALA A 1 112 ? -14.510 -33.927 0.502 1.00 91.62 112 ALA A C 1
ATOM 852 O O . ALA A 1 112 ? -14.882 -34.736 1.344 1.00 91.62 112 ALA A O 1
ATOM 853 N N . TRP A 1 113 ? -14.947 -33.962 -0.759 1.00 91.56 113 TRP A N 1
ATOM 854 C CA . TRP A 1 113 ? -15.908 -34.951 -1.250 1.00 91.56 113 TRP A CA 1
ATOM 855 C C . TRP A 1 113 ? -15.419 -36.396 -1.083 1.00 91.56 113 TRP A C 1
ATOM 857 O O . TRP A 1 113 ? -16.109 -37.229 -0.500 1.00 91.56 113 TRP A O 1
ATOM 867 N N . ASN A 1 114 ? -14.195 -36.694 -1.529 1.00 92.06 114 ASN A N 1
ATOM 868 C CA . ASN A 1 114 ? -13.628 -38.037 -1.397 1.00 92.06 114 ASN A CA 1
ATOM 869 C C . ASN A 1 114 ? -13.415 -38.430 0.075 1.00 92.06 114 ASN A C 1
ATOM 871 O O . ASN A 1 114 ? -13.659 -39.576 0.445 1.00 92.06 114 ASN A O 1
ATOM 875 N N . ALA A 1 115 ? -12.991 -37.488 0.925 1.00 92.62 115 ALA A N 1
ATOM 876 C CA . ALA A 1 115 ? -12.838 -37.709 2.362 1.00 92.62 115 ALA A CA 1
ATOM 877 C C . ALA A 1 115 ? -14.183 -38.001 3.048 1.00 92.62 115 ALA A C 1
ATOM 879 O O . ALA A 1 115 ? -14.271 -38.914 3.871 1.00 92.62 115 ALA A O 1
ATOM 880 N N . GLN A 1 116 ? -15.232 -37.266 2.673 1.00 93.69 116 GLN A N 1
ATOM 881 C CA . GLN A 1 116 ? -16.590 -37.472 3.168 1.00 93.69 116 GLN A CA 1
ATOM 882 C C . GLN A 1 116 ? -17.128 -38.851 2.779 1.00 93.69 116 GLN A C 1
ATOM 884 O O . GLN A 1 116 ? -17.619 -39.574 3.643 1.00 93.69 116 GLN A O 1
ATOM 889 N N . ASN A 1 117 ? -16.978 -39.256 1.513 1.00 91.56 117 ASN A N 1
ATOM 890 C CA . ASN A 1 117 ? -17.414 -40.577 1.044 1.00 91.56 117 ASN A CA 1
ATOM 891 C C . ASN A 1 117 ? -16.678 -41.716 1.759 1.00 91.56 117 ASN A C 1
ATOM 893 O O . ASN A 1 117 ? -17.283 -42.731 2.105 1.00 91.56 117 ASN A O 1
ATOM 897 N N . ALA A 1 118 ? -15.399 -41.509 2.082 1.00 91.19 118 ALA A N 1
ATOM 898 C CA . ALA A 1 118 ? -14.620 -42.447 2.882 1.00 91.19 118 ALA A CA 1
ATOM 899 C C . ALA A 1 118 ? -15.092 -42.536 4.351 1.00 91.19 118 ALA A C 1
ATOM 901 O O . ALA A 1 118 ? -14.719 -43.476 5.056 1.00 91.19 118 ALA A O 1
ATOM 902 N N . GLY A 1 119 ? -15.922 -41.596 4.819 1.00 90.94 119 GLY A N 1
ATOM 903 C CA . GLY A 1 119 ? -16.492 -41.554 6.167 1.00 90.94 119 GLY A CA 1
ATOM 904 C C . GLY A 1 119 ? -15.757 -40.654 7.161 1.00 90.94 119 GLY A C 1
ATOM 905 O O . GLY A 1 119 ? -15.988 -40.790 8.362 1.00 90.94 119 GLY A O 1
ATOM 906 N N . ALA A 1 120 ? -14.872 -39.766 6.696 1.00 93.38 120 ALA A N 1
ATOM 907 C CA . ALA A 1 120 ? -14.225 -38.778 7.556 1.00 93.38 120 ALA A CA 1
ATOM 908 C C . ALA A 1 120 ? -15.233 -37.718 8.033 1.00 93.38 120 ALA A C 1
ATOM 910 O O . ALA A 1 120 ? -16.133 -37.335 7.291 1.00 93.38 120 ALA A O 1
ATOM 911 N N . ALA A 1 121 ? -15.057 -37.215 9.255 1.00 91.69 121 ALA A N 1
ATOM 912 C CA . ALA A 1 121 ? -15.939 -36.200 9.839 1.00 91.69 121 ALA A CA 1
ATOM 913 C C . ALA A 1 121 ? -15.479 -34.760 9.559 1.00 91.69 121 ALA A C 1
ATOM 915 O O . ALA A 1 121 ? -16.286 -33.839 9.597 1.00 91.69 121 ALA A O 1
ATOM 916 N N . ALA A 1 122 ? -14.186 -34.568 9.292 1.00 93.19 122 ALA A N 1
ATOM 917 C CA . ALA A 1 122 ? -13.585 -33.299 8.888 1.00 93.19 122 ALA A CA 1
ATOM 918 C C . ALA A 1 122 ? -12.328 -33.572 8.055 1.00 93.19 122 ALA A C 1
ATOM 920 O O . ALA A 1 122 ? -11.734 -34.652 8.156 1.00 93.19 122 ALA A O 1
ATOM 921 N N . ILE A 1 123 ? -11.896 -32.586 7.270 1.00 94.38 123 ILE A N 1
ATOM 922 C CA . ILE A 1 123 ? -10.664 -32.669 6.480 1.00 94.38 123 ILE A CA 1
ATOM 923 C C . ILE A 1 123 ? -9.698 -31.535 6.839 1.00 94.38 123 ILE A C 1
ATOM 925 O O . ILE A 1 123 ? -10.062 -30.358 6.870 1.00 94.38 123 ILE A O 1
ATOM 929 N N . LEU A 1 124 ? -8.446 -31.906 7.102 1.00 94.75 124 LEU A N 1
ATOM 930 C CA . LEU A 1 124 ? -7.320 -31.002 7.298 1.00 94.75 124 LEU A CA 1
ATOM 931 C C . LEU A 1 124 ? -6.429 -31.078 6.058 1.00 94.75 124 LEU A C 1
ATOM 933 O O . LEU A 1 124 ? -5.858 -32.125 5.756 1.00 94.75 124 LEU A O 1
ATOM 937 N N . VAL A 1 125 ? -6.301 -29.977 5.329 1.00 94.94 125 VAL A N 1
ATOM 938 C CA . VAL A 1 125 ? -5.436 -29.904 4.151 1.00 94.94 125 VAL A CA 1
ATOM 939 C C . VAL A 1 125 ? -4.111 -29.282 4.571 1.00 94.94 125 VAL A C 1
ATOM 941 O O . VAL A 1 125 ? -4.065 -28.123 4.973 1.00 94.94 125 VAL A O 1
ATOM 944 N N . ALA A 1 126 ? -3.030 -30.052 4.501 1.00 94.50 126 ALA A N 1
ATOM 945 C CA . ALA A 1 126 ? -1.683 -29.549 4.712 1.00 94.50 126 ALA A CA 1
ATOM 946 C C . ALA A 1 126 ? -1.198 -28.833 3.453 1.00 94.50 126 ALA A C 1
ATOM 948 O O . ALA A 1 126 ? -1.131 -29.435 2.375 1.00 94.50 126 ALA A O 1
ATOM 949 N N . ASP A 1 127 ? -0.852 -27.557 3.605 1.00 91.81 127 ASP A N 1
ATOM 950 C CA . ASP A 1 127 ? -0.239 -26.790 2.530 1.00 91.81 127 ASP A CA 1
ATOM 951 C C . ASP A 1 127 ? 1.110 -27.407 2.124 1.00 91.81 127 ASP A C 1
ATOM 953 O O . ASP A 1 127 ? 1.873 -27.883 2.968 1.00 91.81 127 ASP A O 1
ATOM 957 N N . ASP A 1 128 ? 1.407 -27.421 0.828 1.00 87.62 128 ASP A N 1
ATOM 958 C CA . ASP A 1 128 ? 2.678 -27.896 0.275 1.00 87.62 128 ASP A CA 1
ATOM 959 C C . ASP A 1 128 ? 3.667 -26.749 0.009 1.00 87.62 128 ASP A C 1
ATOM 961 O O . ASP A 1 128 ? 4.870 -26.989 -0.172 1.00 87.62 128 ASP A O 1
ATOM 965 N N . LYS A 1 129 ? 3.191 -25.500 0.083 1.00 84.12 129 LYS A N 1
ATOM 966 C CA . LYS A 1 129 ? 3.979 -24.273 -0.052 1.00 84.12 129 LYS A CA 1
ATOM 967 C C . LYS A 1 129 ? 4.162 -23.579 1.297 1.00 84.12 129 LYS A C 1
ATOM 969 O O . LYS A 1 129 ? 3.312 -23.631 2.181 1.00 84.12 129 LYS A O 1
ATOM 974 N N . THR A 1 130 ? 5.305 -22.916 1.469 1.00 84.25 130 THR A N 1
ATOM 975 C CA . THR A 1 130 ? 5.554 -22.056 2.635 1.00 84.25 130 THR A CA 1
ATOM 976 C C . THR A 1 130 ? 5.011 -20.657 2.337 1.00 84.25 130 THR A C 1
ATOM 978 O O . THR A 1 130 ? 5.771 -19.756 1.992 1.00 84.25 130 THR A O 1
ATOM 981 N N . GLU A 1 131 ? 3.692 -20.495 2.433 1.00 79.50 131 GLU A N 1
ATOM 982 C CA . GLU A 1 131 ? 2.979 -19.233 2.196 1.00 79.50 131 GLU A CA 1
ATOM 983 C C . GLU A 1 131 ? 2.024 -18.894 3.359 1.00 79.50 131 GLU A C 1
ATOM 985 O O . GLU A 1 131 ? 1.752 -19.754 4.205 1.00 79.50 131 GLU A O 1
ATOM 990 N N . PRO A 1 132 ? 1.555 -17.635 3.482 1.00 80.25 132 PRO A N 1
ATOM 991 C CA . PRO A 1 132 ? 0.455 -17.317 4.387 1.00 80.25 132 PRO A CA 1
ATOM 992 C C . PRO A 1 132 ? -0.760 -18.190 4.064 1.00 80.25 132 PRO A C 1
ATOM 994 O O . PRO A 1 132 ? -1.011 -18.473 2.896 1.00 80.25 132 PRO A O 1
ATOM 997 N N . LEU A 1 133 ? -1.525 -18.583 5.089 1.00 83.06 133 LEU A N 1
ATOM 998 C CA . LEU A 1 133 ? -2.768 -19.331 4.886 1.00 83.06 133 LEU A CA 1
ATOM 999 C C . LEU A 1 133 ? -3.642 -18.618 3.851 1.00 83.06 133 LEU A C 1
ATOM 1001 O O . LEU A 1 133 ? -3.855 -17.412 3.965 1.00 83.06 133 LEU A O 1
ATOM 1005 N N . ILE A 1 134 ? -4.146 -19.375 2.880 1.00 84.12 134 ILE A N 1
ATOM 1006 C CA . ILE A 1 134 ? -5.081 -18.909 1.856 1.00 84.12 134 ILE A CA 1
ATOM 1007 C C . ILE A 1 134 ? -6.505 -19.370 2.181 1.00 84.12 134 ILE A C 1
ATOM 1009 O O . ILE A 1 134 ? -6.709 -20.327 2.929 1.00 84.12 134 ILE A O 1
ATOM 1013 N N . THR A 1 135 ? -7.505 -18.706 1.603 1.00 80.69 135 THR A N 1
ATOM 1014 C CA . THR A 1 135 ? -8.891 -19.191 1.675 1.00 80.69 135 THR A CA 1
ATOM 1015 C C . THR A 1 135 ? -9.089 -20.274 0.617 1.00 80.69 135 THR A C 1
ATOM 1017 O O . THR A 1 135 ? -8.805 -20.046 -0.557 1.00 80.69 135 THR A O 1
ATOM 1020 N N . MET A 1 136 ? -9.554 -21.459 1.021 1.00 86.00 136 MET A N 1
ATOM 1021 C CA . MET A 1 136 ? -9.925 -22.509 0.069 1.00 86.00 136 MET A CA 1
ATOM 1022 C C . MET A 1 136 ? -11.300 -22.185 -0.514 1.00 86.00 136 MET A C 1
ATOM 1024 O O . MET A 1 136 ? -12.267 -22.092 0.240 1.00 86.00 136 MET A O 1
ATOM 1028 N N . ASP A 1 137 ? -11.392 -22.042 -1.833 1.00 79.31 137 ASP A N 1
ATOM 1029 C CA . ASP A 1 137 ? -12.636 -21.685 -2.520 1.00 79.31 137 ASP A CA 1
ATOM 1030 C C . ASP A 1 137 ? -13.102 -22.771 -3.504 1.00 79.31 137 ASP A C 1
ATOM 1032 O O . ASP A 1 137 ? -12.384 -23.732 -3.807 1.00 79.31 137 ASP A O 1
ATOM 1036 N N . THR A 1 138 ? -14.339 -22.628 -3.972 1.00 73.06 138 THR A N 1
ATOM 1037 C CA . THR A 1 138 ? -14.954 -23.471 -4.999 1.00 73.06 138 THR A CA 1
ATOM 1038 C C . THR A 1 138 ? -14.407 -23.135 -6.397 1.00 73.06 138 THR A C 1
ATOM 1040 O O . THR A 1 138 ? -14.235 -21.957 -6.720 1.00 73.06 138 THR A O 1
ATOM 1043 N N . PRO A 1 139 ? -14.121 -24.143 -7.246 1.00 68.81 139 PRO A N 1
ATOM 1044 C CA . PRO A 1 139 ? -13.572 -23.918 -8.586 1.00 68.81 139 PRO A CA 1
ATOM 1045 C C . PRO A 1 139 ? -14.528 -23.120 -9.494 1.00 68.81 139 PRO A C 1
ATOM 1047 O O . PRO A 1 139 ? -15.744 -23.208 -9.342 1.00 68.81 139 PRO A O 1
ATOM 1050 N N . GLU A 1 140 ? -13.973 -22.343 -10.433 1.00 55.06 140 GLU A N 1
ATOM 1051 C CA . GLU A 1 140 ? -14.731 -21.478 -11.361 1.00 55.06 140 GLU A CA 1
ATOM 1052 C C . GLU A 1 140 ? -15.163 -22.176 -12.669 1.00 55.06 140 GLU A C 1
ATOM 1054 O O . GLU A 1 140 ? -16.091 -21.705 -13.318 1.00 55.06 140 GLU A O 1
ATOM 1059 N N . GLU A 1 141 ? -14.544 -23.301 -13.052 1.00 50.75 141 GLU A N 1
ATOM 1060 C CA . GLU A 1 141 ? -14.802 -23.974 -14.338 1.00 50.75 141 GLU A CA 1
ATOM 1061 C C . GLU A 1 141 ? -15.768 -25.173 -14.261 1.00 50.75 141 GLU A C 1
ATOM 1063 O O . GLU A 1 141 ? -15.777 -25.967 -13.315 1.00 50.75 141 GLU A O 1
ATOM 1068 N N . SER A 1 142 ? -16.542 -25.309 -15.340 1.00 41.66 142 SER A N 1
ATOM 1069 C CA . SER A 1 142 ? -17.625 -26.252 -15.642 1.00 41.66 142 SER A CA 1
ATOM 1070 C C . SER A 1 142 ? -17.172 -27.711 -15.828 1.00 41.66 142 SER A C 1
ATOM 1072 O O . SER A 1 142 ? -17.267 -28.300 -16.903 1.00 41.66 142 SER A O 1
ATOM 1074 N N . GLY A 1 143 ? -16.700 -28.340 -14.754 1.00 48.22 143 GLY A N 1
ATOM 1075 C CA . GLY A 1 143 ? -16.740 -29.802 -14.608 1.00 48.22 143 GLY A CA 1
ATOM 1076 C C . GLY A 1 143 ? -18.031 -30.254 -13.918 1.00 48.22 143 GLY A C 1
ATOM 1077 O O . GLY A 1 143 ? -18.711 -29.434 -13.325 1.00 48.22 143 GLY A O 1
ATOM 1078 N N . ASN A 1 144 ? -18.357 -31.551 -13.952 1.00 50.00 144 ASN A N 1
ATOM 1079 C CA . ASN A 1 144 ? -19.520 -32.145 -13.268 1.00 50.00 144 ASN A CA 1
ATOM 1080 C C . ASN A 1 144 ? -19.529 -31.761 -11.765 1.00 50.00 144 ASN A C 1
ATOM 1082 O O . ASN A 1 144 ? -18.800 -32.355 -10.966 1.00 50.00 144 ASN A O 1
ATOM 1086 N N . THR A 1 145 ? -20.273 -30.713 -11.403 1.00 55.91 145 THR A N 1
ATOM 1087 C CA . THR A 1 145 ? -20.210 -30.003 -10.110 1.00 55.91 145 THR A CA 1
ATOM 1088 C C . THR A 1 145 ? -21.292 -30.423 -9.119 1.00 55.91 145 THR A C 1
ATOM 1090 O O . THR A 1 145 ? -21.311 -29.901 -8.009 1.00 55.91 145 THR A O 1
ATOM 1093 N N . ASP A 1 146 ? -22.138 -31.396 -9.463 1.00 64.19 146 ASP A N 1
ATOM 1094 C CA . ASP A 1 146 ? -23.274 -31.858 -8.644 1.00 64.19 146 ASP A CA 1
ATOM 1095 C C . ASP A 1 146 ? -22.871 -32.293 -7.222 1.00 64.19 146 ASP A C 1
ATOM 1097 O O . ASP A 1 146 ? -23.665 -32.271 -6.285 1.00 64.19 146 ASP A O 1
ATOM 1101 N N . TYR A 1 147 ? -21.610 -32.686 -7.026 1.00 74.88 147 TYR A N 1
ATOM 1102 C CA . TYR A 1 147 ? -21.104 -33.085 -5.715 1.00 74.88 147 TYR A CA 1
ATOM 1103 C C . TYR A 1 147 ? -20.798 -31.903 -4.779 1.00 74.88 147 TYR A C 1
ATOM 1105 O O . TYR A 1 147 ? -20.730 -32.114 -3.571 1.00 74.88 147 TYR A O 1
ATOM 1113 N N . LEU A 1 148 ? -20.607 -30.678 -5.292 1.00 73.06 148 LEU A N 1
ATOM 1114 C CA . LEU A 1 148 ? -20.230 -29.508 -4.482 1.00 73.06 148 LEU A CA 1
ATOM 1115 C C . LEU A 1 148 ? -21.298 -29.160 -3.444 1.00 73.06 148 LEU A C 1
ATOM 1117 O O . LEU A 1 148 ? -20.971 -28.855 -2.298 1.00 73.06 148 LEU A O 1
ATOM 1121 N N . GLU A 1 149 ? -22.569 -29.259 -3.829 1.00 68.75 149 GLU A N 1
ATOM 1122 C CA . GLU A 1 149 ? -23.704 -29.002 -2.941 1.00 68.75 149 GLU A CA 1
ATOM 1123 C C . GLU A 1 149 ? -23.839 -30.055 -1.838 1.00 68.75 149 GLU A C 1
ATOM 1125 O O . GLU A 1 149 ? -24.411 -29.772 -0.785 1.00 68.75 149 GLU A O 1
ATOM 1130 N N . ASN A 1 150 ? -23.271 -31.242 -2.050 1.00 81.56 150 ASN A N 1
ATOM 1131 C CA . ASN A 1 150 ? -23.376 -32.378 -1.144 1.00 81.56 150 ASN A CA 1
ATOM 1132 C C . ASN A 1 150 ? -22.218 -32.465 -0.135 1.00 81.56 150 ASN A C 1
ATOM 1134 O O . ASN A 1 150 ? -22.214 -33.365 0.706 1.00 81.56 150 ASN A O 1
ATOM 1138 N N . ILE A 1 151 ? -21.233 -31.560 -0.184 1.00 87.06 151 ILE A N 1
ATOM 1139 C CA . ILE A 1 151 ? -20.144 -31.514 0.803 1.00 87.06 151 ILE A CA 1
ATOM 1140 C C . ILE A 1 151 ? -20.664 -30.870 2.094 1.00 87.06 151 ILE A C 1
ATOM 1142 O O . ILE A 1 151 ? -20.982 -29.682 2.126 1.00 87.06 151 ILE A O 1
ATOM 1146 N N . THR A 1 152 ? -20.705 -31.643 3.176 1.00 87.88 152 THR A N 1
ATOM 1147 C CA . THR A 1 152 ? -21.175 -31.218 4.502 1.00 87.88 152 THR A CA 1
ATOM 1148 C C . THR A 1 152 ? -20.052 -31.146 5.531 1.00 87.88 152 THR A C 1
ATOM 1150 O O . THR A 1 152 ? -20.147 -30.361 6.474 1.00 87.88 152 THR A O 1
ATOM 1153 N N . ILE A 1 153 ? -18.956 -31.890 5.346 1.00 91.25 153 ILE A N 1
ATOM 1154 C CA . ILE A 1 153 ? -17.852 -31.903 6.315 1.00 91.25 153 ILE A CA 1
ATOM 1155 C C . ILE A 1 153 ? -17.069 -30.573 6.332 1.00 91.25 153 ILE A C 1
ATOM 1157 O O . ILE A 1 153 ? -16.801 -29.995 5.272 1.00 91.25 153 ILE A O 1
ATOM 1161 N N . PRO A 1 154 ? -16.653 -30.070 7.510 1.00 91.25 154 PRO A N 1
ATOM 1162 C CA . PRO A 1 154 ? -15.813 -28.885 7.608 1.00 91.25 154 PRO A CA 1
ATOM 1163 C C . PRO A 1 154 ? -14.406 -29.150 7.060 1.00 91.25 154 PRO A C 1
ATOM 1165 O O . PRO A 1 154 ? -13.817 -30.216 7.264 1.00 91.25 154 PRO A O 1
ATOM 1168 N N . SER A 1 155 ? -13.860 -28.139 6.384 1.00 91.44 155 SER A N 1
ATOM 1169 C CA . SER A 1 155 ? -12.544 -28.189 5.746 1.00 91.44 155 SER A CA 1
ATOM 1170 C C . SER A 1 155 ? -11.648 -27.075 6.275 1.00 91.44 155 SER A C 1
ATOM 1172 O O . SER A 1 155 ? -12.040 -25.908 6.247 1.00 91.44 155 SER A O 1
ATOM 1174 N N . ALA A 1 156 ? -10.439 -27.422 6.724 1.00 92.06 156 ALA A N 1
ATOM 1175 C CA . ALA A 1 156 ? -9.463 -26.459 7.228 1.00 92.06 156 ALA A CA 1
ATOM 1176 C C . ALA A 1 156 ? -8.094 -26.630 6.555 1.00 92.06 156 ALA A C 1
ATOM 1178 O O . ALA A 1 156 ? -7.543 -27.729 6.510 1.00 92.06 156 ALA A O 1
ATOM 1179 N N . LEU A 1 157 ? -7.534 -25.533 6.051 1.00 92.56 157 LEU A N 1
ATOM 1180 C CA . LEU A 1 157 ? -6.169 -25.456 5.552 1.00 92.56 157 LEU A CA 1
ATOM 1181 C C . LEU A 1 157 ? -5.237 -25.159 6.724 1.00 92.56 157 LEU A C 1
ATOM 1183 O O . LEU A 1 157 ? -5.463 -24.221 7.493 1.00 92.56 157 LEU A O 1
ATOM 1187 N N . ILE A 1 158 ? -4.175 -25.943 6.837 1.00 94.12 158 ILE A N 1
ATOM 1188 C CA . ILE A 1 158 ? -3.123 -25.754 7.828 1.00 94.12 158 ILE A CA 1
ATOM 1189 C C . ILE A 1 158 ? -1.791 -25.486 7.141 1.00 94.12 158 ILE A C 1
ATOM 1191 O O . ILE A 1 158 ? -1.528 -25.968 6.039 1.00 94.12 158 ILE A O 1
ATOM 1195 N N . THR A 1 159 ? -0.928 -24.730 7.814 1.00 92.81 159 THR A N 1
ATOM 1196 C CA . THR A 1 159 ? 0.397 -24.402 7.286 1.00 92.81 159 THR A CA 1
ATOM 1197 C C . THR A 1 159 ? 1.224 -25.664 7.068 1.00 92.81 159 THR A C 1
ATOM 1199 O O . THR A 1 159 ? 1.116 -26.637 7.822 1.00 92.81 159 THR A O 1
ATOM 1202 N N . LYS A 1 160 ? 2.118 -25.624 6.076 1.00 92.12 160 LYS A N 1
ATOM 1203 C CA . LYS A 1 160 ? 3.045 -26.723 5.787 1.00 92.12 160 LYS A CA 1
ATOM 1204 C C . LYS A 1 160 ? 3.798 -27.201 7.032 1.00 92.12 160 LYS A C 1
ATOM 1206 O O . LYS A 1 160 ? 3.837 -28.391 7.324 1.00 92.12 160 LYS A O 1
ATOM 1211 N N . SER A 1 161 ? 4.342 -26.264 7.811 1.00 91.75 161 SER A N 1
ATOM 1212 C CA . SER A 1 161 ? 5.137 -26.573 9.007 1.00 91.75 161 SER A CA 1
ATOM 1213 C C . SER A 1 161 ? 4.337 -27.290 10.096 1.00 91.75 161 SER A C 1
ATOM 1215 O O . SER A 1 161 ? 4.889 -28.140 10.794 1.00 91.75 161 SER A O 1
ATOM 1217 N N . PHE A 1 162 ? 3.051 -26.970 10.254 1.00 92.50 162 PHE A N 1
ATOM 1218 C CA . PHE A 1 162 ? 2.179 -27.662 11.197 1.00 92.50 162 PHE A CA 1
ATOM 1219 C C . PHE A 1 162 ? 1.707 -29.012 10.643 1.00 92.50 162 PHE A C 1
ATOM 1221 O O . PHE A 1 162 ? 1.758 -30.012 11.357 1.00 92.50 162 PHE A O 1
ATOM 1228 N N . GLY A 1 163 ? 1.348 -29.074 9.357 1.00 92.25 163 GLY A N 1
ATOM 1229 C CA . GLY A 1 163 ? 0.998 -30.322 8.678 1.00 92.25 163 GLY A CA 1
ATOM 1230 C C . GLY A 1 163 ? 2.116 -31.365 8.738 1.00 92.25 163 GLY A C 1
ATOM 1231 O O . GLY A 1 163 ? 1.850 -32.523 9.052 1.00 92.25 163 GLY A O 1
ATOM 1232 N N . ASP A 1 164 ? 3.370 -30.962 8.529 1.00 92.50 164 ASP A N 1
ATOM 1233 C CA . ASP A 1 164 ? 4.530 -31.858 8.608 1.00 92.50 164 ASP A CA 1
ATOM 1234 C C . ASP A 1 164 ? 4.767 -32.382 10.037 1.00 92.50 164 ASP A C 1
ATOM 1236 O O . ASP A 1 164 ? 5.143 -33.542 10.216 1.00 92.50 164 ASP A O 1
ATOM 1240 N N . LYS A 1 165 ? 4.483 -31.573 11.070 1.00 92.00 165 LYS A N 1
ATOM 1241 C CA . LYS A 1 165 ? 4.517 -32.023 12.473 1.00 92.00 165 LYS A CA 1
ATOM 1242 C C . LYS A 1 165 ? 3.442 -33.070 12.767 1.00 92.00 165 LYS A C 1
ATOM 1244 O O . LYS A 1 165 ? 3.755 -34.084 13.386 1.00 92.00 165 LYS A O 1
ATOM 1249 N N . LEU A 1 166 ? 2.209 -32.857 12.292 1.00 92.69 166 LEU A N 1
ATOM 1250 C CA . LEU A 1 166 ? 1.124 -33.832 12.454 1.00 92.69 166 LEU A CA 1
ATOM 1251 C C . LEU A 1 166 ? 1.464 -35.153 11.756 1.00 92.69 166 LEU A C 1
ATOM 1253 O O . LEU A 1 166 ? 1.340 -36.206 12.373 1.00 92.69 166 LEU A O 1
ATOM 1257 N N . LYS A 1 167 ? 1.961 -35.103 10.511 1.00 93.00 167 LYS A N 1
ATOM 1258 C CA . LYS A 1 167 ? 2.392 -36.301 9.768 1.00 93.00 167 LYS A CA 1
ATOM 1259 C C . LYS A 1 167 ? 3.481 -37.058 10.520 1.00 93.00 167 LYS A C 1
ATOM 1261 O O . LYS A 1 167 ? 3.352 -38.259 10.709 1.00 93.00 167 LYS A O 1
ATOM 1266 N N . LYS A 1 168 ? 4.508 -36.355 11.013 1.00 91.56 168 LYS A N 1
ATOM 1267 C CA . LYS A 1 168 ? 5.610 -36.972 11.763 1.00 91.56 168 LYS A CA 1
ATOM 1268 C C . LYS A 1 168 ? 5.135 -37.662 13.044 1.00 91.56 168 LYS A C 1
ATOM 1270 O O . LYS A 1 168 ? 5.600 -38.755 13.337 1.00 91.56 168 LYS A O 1
ATOM 1275 N N . ALA A 1 169 ? 4.220 -37.050 13.793 1.00 90.31 169 ALA A N 1
ATOM 1276 C CA . ALA A 1 169 ? 3.655 -37.670 14.991 1.00 90.31 169 ALA A CA 1
ATOM 1277 C C . ALA A 1 169 ? 2.833 -38.925 14.654 1.00 90.31 169 ALA A C 1
ATOM 1279 O O . ALA A 1 169 ? 2.994 -39.960 15.291 1.00 90.31 169 ALA A O 1
ATOM 1280 N N . ILE A 1 170 ? 2.023 -38.867 13.593 1.00 91.56 170 ILE A N 1
ATOM 1281 C CA . ILE A 1 170 ? 1.250 -40.024 13.119 1.00 91.56 170 ILE A CA 1
ATOM 1282 C C . ILE A 1 170 ? 2.184 -41.152 12.645 1.00 91.56 170 ILE A C 1
ATOM 1284 O O . ILE A 1 170 ? 1.964 -42.312 12.987 1.00 91.56 170 ILE A O 1
ATOM 1288 N N . ASP A 1 171 ? 3.250 -40.822 11.910 1.00 89.31 171 ASP A N 1
ATOM 1289 C CA . ASP A 1 171 ? 4.248 -41.788 11.431 1.00 89.31 171 ASP A CA 1
ATOM 1290 C C . ASP A 1 171 ? 5.060 -42.412 12.584 1.00 89.31 171 ASP A C 1
ATOM 1292 O O . ASP A 1 171 ? 5.438 -43.581 12.507 1.00 89.31 171 ASP A O 1
ATOM 1296 N N . ASN A 1 172 ? 5.280 -41.666 13.673 1.00 87.00 172 ASN A N 1
ATOM 1297 C CA . ASN A 1 172 ? 5.895 -42.164 14.908 1.00 87.00 172 ASN A CA 1
ATOM 1298 C C . ASN A 1 172 ? 4.966 -43.084 15.728 1.00 87.00 172 ASN A C 1
ATOM 1300 O O . ASN A 1 172 ? 5.423 -43.709 16.684 1.00 87.00 172 ASN A O 1
ATOM 1304 N N . GLY A 1 173 ? 3.684 -43.186 15.360 1.00 84.94 173 GLY A N 1
ATOM 1305 C CA . GLY A 1 173 ? 2.678 -43.985 16.064 1.00 84.94 173 GLY A CA 1
ATOM 1306 C C . GLY A 1 173 ? 1.926 -43.241 17.173 1.00 84.94 173 GLY A C 1
ATOM 1307 O O . GLY A 1 173 ? 1.188 -43.879 17.924 1.00 84.94 173 GLY A O 1
ATOM 1308 N N . ASP A 1 174 ? 2.075 -41.917 17.277 1.00 87.50 174 ASP A N 1
ATOM 1309 C CA . ASP A 1 174 ? 1.383 -41.108 18.281 1.00 87.50 174 ASP A CA 1
ATOM 1310 C C . ASP A 1 174 ? -0.097 -40.903 17.918 1.00 87.50 174 ASP A C 1
ATOM 1312 O O . ASP A 1 174 ? -0.457 -40.623 16.771 1.00 87.50 174 ASP A O 1
ATOM 1316 N N . MET A 1 175 ? -0.979 -40.971 18.921 1.00 86.81 175 MET A N 1
ATOM 1317 C CA . MET A 1 175 ? -2.395 -40.636 18.752 1.00 86.81 175 MET A CA 1
ATOM 1318 C C . MET A 1 175 ? -2.592 -39.118 18.820 1.00 86.81 175 MET A C 1
ATOM 1320 O O . MET A 1 175 ? -2.461 -38.499 19.885 1.00 86.81 175 MET A O 1
ATOM 1324 N N . VAL A 1 176 ? -2.931 -38.522 17.676 1.00 91.62 176 VAL A N 1
ATOM 1325 C CA . VAL A 1 176 ? -3.106 -37.075 17.545 1.00 91.62 176 VAL A CA 1
ATOM 1326 C C . VAL A 1 176 ? -4.580 -36.694 17.658 1.00 91.62 176 VAL A C 1
ATOM 1328 O O . VAL A 1 176 ? -5.369 -36.958 16.751 1.00 91.62 176 VAL A O 1
ATOM 1331 N N . ASN A 1 177 ? -4.942 -36.024 18.752 1.00 90.31 177 ASN A N 1
ATOM 1332 C CA . ASN A 1 177 ? -6.315 -35.587 19.013 1.00 90.31 177 ASN A CA 1
ATOM 1333 C C . ASN A 1 177 ? -6.438 -34.082 18.794 1.00 90.31 177 ASN A C 1
ATOM 1335 O O . ASN A 1 177 ? -5.753 -33.290 19.451 1.00 90.31 177 ASN A O 1
ATOM 1339 N N . VAL A 1 178 ? -7.355 -33.684 17.920 1.00 91.50 178 VAL A N 1
ATOM 1340 C CA . VAL A 1 178 ? -7.590 -32.290 17.545 1.00 91.50 178 VAL A CA 1
ATOM 1341 C C . VAL A 1 178 ? -9.009 -31.878 17.915 1.00 91.50 178 VAL A C 1
ATOM 1343 O O . VAL A 1 178 ? -9.964 -32.610 17.680 1.00 91.50 178 VAL A O 1
ATOM 1346 N N . ASN A 1 179 ? -9.134 -30.685 18.485 1.00 89.12 179 ASN A N 1
ATOM 1347 C CA . ASN A 1 179 ? -10.393 -30.005 18.736 1.00 89.12 179 ASN A CA 1
ATOM 1348 C C . ASN A 1 179 ? -10.511 -28.797 17.796 1.00 89.12 179 ASN A C 1
ATOM 1350 O O . ASN A 1 179 ? -9.681 -27.883 17.850 1.00 89.12 179 ASN A O 1
ATOM 1354 N N . LEU A 1 180 ? -11.535 -28.809 16.949 1.00 86.50 180 LEU A N 1
ATOM 1355 C CA . LEU A 1 180 ? -11.974 -27.662 16.165 1.00 86.50 180 LEU A CA 1
ATOM 1356 C C . LEU A 1 180 ? -13.049 -26.928 16.976 1.00 86.50 180 LEU A C 1
ATOM 1358 O O . LEU A 1 180 ? -14.106 -27.492 17.253 1.00 86.50 180 LEU A O 1
ATOM 1362 N N . ASP A 1 181 ? -12.760 -25.697 17.396 1.00 81.81 181 ASP A N 1
ATOM 1363 C CA . ASP A 1 181 ? -13.654 -24.891 18.233 1.00 81.81 181 ASP A CA 1
ATOM 1364 C C . ASP A 1 181 ? -14.218 -23.726 17.413 1.00 81.81 181 ASP A C 1
ATOM 1366 O O . ASP A 1 181 ? -13.455 -22.956 16.825 1.00 81.81 181 ASP A O 1
ATOM 1370 N N . TRP A 1 182 ? -15.548 -23.615 17.360 1.00 82.81 182 TRP A N 1
ATOM 1371 C CA . TRP A 1 182 ? -16.256 -22.520 16.696 1.00 82.81 182 TRP A CA 1
ATOM 1372 C C . TRP A 1 182 ? -17.195 -21.747 17.634 1.00 82.81 182 TRP A C 1
ATOM 1374 O O . TRP A 1 182 ? -18.056 -20.996 17.165 1.00 82.81 182 TRP A O 1
ATOM 1384 N N . ARG A 1 183 ? -17.074 -21.921 18.959 1.00 76.50 183 ARG A N 1
ATOM 1385 C CA . ARG A 1 183 ? -17.983 -21.285 19.933 1.00 76.50 183 ARG A CA 1
ATOM 1386 C C . ARG A 1 183 ? -17.893 -19.761 19.938 1.00 76.50 183 ARG A C 1
ATOM 1388 O O . ARG A 1 183 ? -18.922 -19.101 20.018 1.00 76.50 183 ARG A O 1
ATOM 1395 N N . GLU A 1 184 ? -16.676 -19.238 19.790 1.00 74.25 184 GLU A N 1
ATOM 1396 C CA . GLU A 1 184 ? -16.350 -17.802 19.813 1.00 74.25 184 GLU A CA 1
ATOM 1397 C C . GLU A 1 184 ? -15.777 -17.318 18.465 1.00 74.25 184 GLU A C 1
ATOM 1399 O O . GLU A 1 184 ? -15.022 -16.347 18.405 1.00 74.25 184 GLU A O 1
ATOM 1404 N N . SER A 1 185 ? -16.087 -18.006 17.356 1.00 75.94 185 SER A N 1
ATOM 1405 C CA . SER A 1 185 ? -15.622 -17.586 16.021 1.00 75.94 185 SER A CA 1
ATOM 1406 C C . SER A 1 185 ? -16.279 -16.286 15.543 1.00 75.94 185 SER A C 1
ATOM 1408 O O . SER A 1 185 ? -15.722 -15.601 14.686 1.00 75.94 185 SER A O 1
ATOM 1410 N N . LEU A 1 186 ? -17.440 -15.930 16.102 1.00 83.56 186 LEU A N 1
ATOM 1411 C CA . LEU A 1 186 ? -18.172 -14.703 15.797 1.00 83.56 186 LEU A CA 1
ATOM 1412 C C . LEU A 1 186 ? -18.269 -13.820 17.051 1.00 83.56 186 LEU A C 1
ATOM 1414 O O . LEU A 1 186 ? -18.567 -14.334 18.128 1.00 83.56 186 LEU A O 1
ATOM 1418 N N . PRO A 1 187 ? -18.021 -12.504 16.940 1.00 82.81 187 PRO A N 1
ATOM 1419 C CA . PRO A 1 187 ? -18.173 -11.583 18.060 1.00 82.81 187 PRO A CA 1
ATOM 1420 C C . PRO A 1 187 ? -19.656 -11.299 18.337 1.00 82.81 187 PRO A C 1
ATOM 1422 O O . PRO A 1 187 ? -20.468 -11.303 17.417 1.00 82.81 187 PRO A O 1
ATOM 1425 N N . HIS A 1 188 ? -19.989 -10.986 19.588 1.00 84.69 188 HIS A N 1
ATOM 1426 C CA . HIS A 1 188 ? -21.335 -10.618 20.060 1.00 84.69 188 HIS A CA 1
ATOM 1427 C C . HIS A 1 188 ? -21.273 -9.269 20.809 1.00 84.69 188 HIS A C 1
ATOM 1429 O O . HIS A 1 188 ? -21.248 -9.239 22.038 1.00 84.69 188 HIS A O 1
ATOM 1435 N N . PRO A 1 189 ? -21.146 -8.130 20.095 1.00 78.06 189 PRO A N 1
ATOM 1436 C CA . PRO A 1 189 ? -20.927 -6.820 20.721 1.00 78.06 189 PRO A CA 1
ATOM 1437 C C . PRO A 1 189 ? -22.129 -6.325 21.542 1.00 78.06 189 PRO A C 1
ATOM 1439 O O . PRO A 1 189 ? -21.943 -5.570 22.498 1.00 78.06 189 PRO A O 1
ATOM 1442 N N . ASP A 1 190 ? -23.343 -6.742 21.181 1.00 80.25 190 ASP A N 1
ATOM 1443 C CA . ASP A 1 190 ? -24.588 -6.421 21.874 1.00 80.25 190 ASP A CA 1
ATOM 1444 C C . ASP A 1 190 ? -25.614 -7.580 21.775 1.00 80.25 190 ASP A C 1
ATOM 1446 O O . ASP A 1 190 ? -25.261 -8.717 21.461 1.00 80.25 190 ASP A O 1
ATOM 1450 N N . GLU A 1 191 ? -26.880 -7.323 22.130 1.00 78.69 191 GLU A N 1
ATOM 1451 C CA . GLU A 1 191 ? -27.982 -8.309 22.094 1.00 78.69 191 GLU A CA 1
ATOM 1452 C C . GLU A 1 191 ? -28.593 -8.493 20.688 1.00 78.69 191 GLU A C 1
ATOM 1454 O O . GLU A 1 191 ? -29.638 -9.131 20.534 1.00 78.69 191 GLU A O 1
ATOM 1459 N N . ARG A 1 192 ? -27.983 -7.909 19.654 1.00 86.00 192 ARG A N 1
ATOM 1460 C CA . ARG A 1 192 ? -28.451 -7.930 18.272 1.00 86.00 192 ARG A CA 1
ATOM 1461 C C . ARG A 1 192 ? -27.341 -8.460 17.366 1.00 86.00 192 ARG A C 1
ATOM 1463 O O . ARG A 1 192 ? -26.162 -8.430 17.693 1.00 86.00 192 ARG A O 1
ATOM 1470 N N . VAL A 1 193 ? -27.729 -8.978 16.205 1.00 91.19 193 VAL A N 1
ATOM 1471 C CA . VAL A 1 193 ? -26.765 -9.418 15.190 1.00 91.19 193 VAL A CA 1
ATOM 1472 C C . VAL A 1 193 ? -26.859 -8.526 13.959 1.00 91.19 193 VAL A C 1
ATOM 1474 O O . VAL A 1 193 ? -27.894 -8.466 13.286 1.00 91.19 193 VAL A O 1
ATOM 1477 N N . GLU A 1 194 ? -25.777 -7.817 13.654 1.00 92.44 194 GLU A N 1
ATOM 1478 C CA . GLU A 1 194 ? -25.580 -7.146 12.375 1.00 92.44 194 GLU A CA 1
ATOM 1479 C C . GLU A 1 194 ? -25.079 -8.160 11.348 1.00 92.44 194 GLU A C 1
ATOM 1481 O O . GLU A 1 194 ? -24.065 -8.825 11.562 1.00 92.44 194 GLU A O 1
ATOM 1486 N N . TYR A 1 195 ? -25.755 -8.264 10.205 1.00 93.12 195 TYR A N 1
ATOM 1487 C CA . TYR A 1 195 ? -25.247 -9.082 9.111 1.00 93.12 195 TYR A CA 1
ATOM 1488 C C . TYR A 1 195 ? -25.399 -8.405 7.750 1.00 93.12 195 TYR A C 1
ATOM 1490 O O . TYR A 1 195 ? -26.362 -7.686 7.476 1.00 93.12 195 TYR A O 1
ATOM 1498 N N . GLU A 1 196 ? -24.411 -8.633 6.896 1.00 93.69 196 GLU A N 1
ATOM 1499 C CA . GLU A 1 196 ? -24.304 -8.081 5.556 1.00 93.69 196 GLU A CA 1
ATOM 1500 C C . GLU A 1 196 ? -24.284 -9.206 4.528 1.00 93.69 196 GLU A C 1
ATOM 1502 O O . GLU A 1 196 ? -23.649 -10.238 4.753 1.00 93.69 196 GLU A O 1
ATOM 1507 N N . PHE A 1 197 ? -24.923 -8.993 3.380 1.00 94.00 197 PHE A N 1
ATOM 1508 C CA . PHE A 1 197 ? -24.864 -9.923 2.253 1.00 94.00 197 PHE A CA 1
ATOM 1509 C C . PHE A 1 197 ? -24.269 -9.236 1.029 1.00 94.00 197 PHE A C 1
ATOM 1511 O O . PHE A 1 197 ? -24.912 -8.385 0.418 1.00 94.00 197 PHE A O 1
ATOM 1518 N N . TRP A 1 198 ? -23.038 -9.613 0.693 1.00 92.06 198 TRP A N 1
ATOM 1519 C CA . TRP A 1 198 ? -22.298 -9.147 -0.471 1.00 92.06 198 TRP A CA 1
ATOM 1520 C C . TRP A 1 198 ? -22.600 -10.047 -1.663 1.00 92.06 198 TRP A C 1
ATOM 1522 O O . TRP A 1 198 ? -22.333 -11.252 -1.630 1.00 92.06 198 TRP A O 1
ATOM 1532 N N . THR A 1 199 ? -23.156 -9.464 -2.721 1.00 90.81 199 THR A N 1
ATOM 1533 C CA . THR A 1 199 ? -23.670 -10.210 -3.872 1.00 90.81 199 THR A CA 1
ATOM 1534 C C . THR A 1 199 ? -23.555 -9.423 -5.185 1.00 90.81 199 THR A C 1
ATOM 1536 O O . THR A 1 199 ? -23.054 -8.299 -5.221 1.00 90.81 199 THR A O 1
ATOM 1539 N N . ASN A 1 200 ? -23.979 -10.039 -6.288 1.00 87.88 200 ASN A N 1
ATOM 1540 C CA . ASN A 1 200 ? -24.153 -9.416 -7.592 1.00 87.88 200 ASN A CA 1
ATOM 1541 C C . ASN A 1 200 ? -25.525 -9.820 -8.158 1.00 87.88 200 ASN A C 1
ATOM 1543 O O . ASN A 1 200 ? -25.975 -10.944 -7.938 1.00 87.88 200 ASN A O 1
ATOM 1547 N N . SER A 1 201 ? -26.175 -8.919 -8.894 1.00 89.06 201 SER A N 1
ATOM 1548 C CA . SER A 1 201 ? -27.484 -9.151 -9.519 1.00 89.06 201 SER A CA 1
ATOM 1549 C C . SER A 1 201 ? -27.425 -9.919 -10.843 1.00 89.06 201 SER A C 1
ATOM 1551 O O . SER A 1 201 ? -28.458 -10.057 -11.496 1.00 89.06 201 SER A O 1
ATOM 1553 N N . ASN A 1 202 ? -26.243 -10.390 -11.250 1.00 83.38 202 ASN A N 1
ATOM 1554 C CA . ASN A 1 202 ? -26.093 -11.301 -12.381 1.00 83.38 202 ASN A CA 1
ATOM 1555 C C . ASN A 1 202 ? -26.769 -12.650 -12.065 1.00 83.38 202 ASN A C 1
ATOM 1557 O O . ASN A 1 202 ? -26.531 -13.209 -10.996 1.00 83.38 202 ASN A O 1
ATOM 1561 N N . ASP A 1 203 ? -27.590 -13.164 -12.980 1.00 79.94 203 ASP A N 1
ATOM 1562 C CA . ASP A 1 203 ? -28.232 -14.485 -12.917 1.00 79.94 203 ASP A CA 1
ATOM 1563 C C . ASP A 1 203 ? -27.712 -15.459 -13.996 1.00 79.94 203 ASP A C 1
ATOM 1565 O O . ASP A 1 203 ? -28.101 -16.628 -14.014 1.00 79.94 203 ASP A O 1
ATOM 1569 N N . GLU A 1 204 ? -26.767 -15.026 -14.837 1.00 76.25 204 GLU A N 1
ATOM 1570 C CA . GLU A 1 204 ? -26.040 -15.853 -15.801 1.00 76.25 204 GLU A CA 1
ATOM 1571 C C . GLU A 1 204 ? -24.561 -15.959 -15.407 1.00 76.25 204 GLU A C 1
ATOM 1573 O O . GLU A 1 204 ? -23.694 -15.275 -15.928 1.00 76.25 204 GLU A O 1
ATOM 1578 N N . CYS A 1 205 ? -24.252 -16.815 -14.428 1.00 69.56 205 CYS A N 1
ATOM 1579 C CA . CYS A 1 205 ? -22.866 -17.164 -14.073 1.00 69.56 205 CYS A CA 1
ATOM 1580 C C . CYS A 1 205 ? -22.682 -18.645 -13.692 1.00 69.56 205 CYS A C 1
ATOM 1582 O O . CYS A 1 205 ? -21.763 -19.011 -12.956 1.00 69.56 205 CYS A O 1
ATOM 1584 N N . GLY A 1 206 ? -23.574 -19.512 -14.179 1.00 72.50 206 GLY A N 1
ATOM 1585 C CA . GLY A 1 206 ? -23.568 -20.946 -13.882 1.00 72.50 206 GLY A CA 1
ATOM 1586 C C . GLY A 1 206 ? -24.060 -21.289 -12.463 1.00 72.50 206 GLY A C 1
ATOM 1587 O O . GLY A 1 206 ? -24.783 -20.494 -11.856 1.00 72.50 206 GLY A O 1
ATOM 1588 N N . PRO A 1 207 ? -23.645 -22.444 -11.899 1.00 67.62 207 PRO A N 1
ATOM 1589 C CA . PRO A 1 207 ? -24.155 -22.960 -10.620 1.00 67.62 207 PRO A CA 1
ATOM 1590 C C . PRO A 1 207 ? -23.982 -22.014 -9.418 1.00 67.62 207 PRO A C 1
ATOM 1592 O O . PRO A 1 207 ? -24.745 -22.081 -8.454 1.00 67.62 207 PRO A O 1
ATOM 1595 N N . LYS A 1 208 ? -22.999 -21.100 -9.455 1.00 70.69 208 LYS A N 1
ATOM 1596 C CA . LYS A 1 208 ? -22.808 -20.077 -8.408 1.00 70.69 208 LYS A CA 1
ATOM 1597 C C . LYS A 1 208 ? -23.980 -19.084 -8.355 1.00 70.69 208 LYS A C 1
ATOM 1599 O O . LYS A 1 208 ? -24.414 -18.717 -7.268 1.00 70.69 208 LYS A O 1
ATOM 1604 N N . CYS A 1 209 ? -24.519 -18.686 -9.508 1.00 76.25 209 CYS A N 1
ATOM 1605 C CA . CYS A 1 209 ? -25.694 -17.816 -9.578 1.00 76.25 209 CYS A CA 1
ATOM 1606 C C . CYS A 1 209 ? -26.967 -18.569 -9.169 1.00 76.25 209 CYS A C 1
ATOM 1608 O O . CYS A 1 209 ? -27.767 -18.040 -8.397 1.00 76.25 209 CYS A O 1
ATOM 1610 N N . ASP A 1 210 ? -27.124 -19.819 -9.615 1.00 77.69 210 ASP A N 1
ATOM 1611 C CA . ASP A 1 210 ? -28.288 -20.648 -9.278 1.00 77.69 210 ASP A CA 1
ATOM 1612 C C . ASP A 1 210 ? -28.379 -20.908 -7.760 1.00 77.69 210 ASP A C 1
ATOM 1614 O O . ASP A 1 210 ? -29.417 -20.646 -7.148 1.00 77.69 210 ASP A O 1
ATOM 1618 N N . SER A 1 211 ? -27.267 -21.306 -7.130 1.00 77.50 211 SER A N 1
ATOM 1619 C CA . SER A 1 211 ? -27.181 -21.518 -5.674 1.00 77.50 211 SER A CA 1
ATOM 1620 C C . SER A 1 211 ? -27.404 -20.232 -4.870 1.00 77.50 211 SER A C 1
ATOM 1622 O O . SER A 1 211 ? -28.070 -20.252 -3.834 1.00 77.50 211 SER A O 1
ATOM 1624 N N . GLN A 1 212 ? -26.921 -19.084 -5.357 1.00 83.81 212 GLN A N 1
ATOM 1625 C CA . GLN A 1 212 ? -27.200 -17.787 -4.739 1.00 83.81 212 GLN A CA 1
ATOM 1626 C C . GLN A 1 212 ? -28.699 -17.450 -4.783 1.00 83.81 212 GLN A C 1
ATOM 1628 O O . GLN A 1 212 ? -29.270 -17.011 -3.781 1.00 83.81 212 GLN A O 1
ATOM 1633 N N . ILE A 1 213 ? -29.351 -17.659 -5.930 1.00 84.62 213 ILE A N 1
ATOM 1634 C CA . ILE A 1 213 ? -30.788 -17.416 -6.102 1.00 84.62 213 ILE A CA 1
ATOM 1635 C C . ILE A 1 213 ? -31.599 -18.352 -5.195 1.00 84.62 213 ILE A C 1
ATOM 1637 O O . ILE A 1 213 ? -32.571 -17.917 -4.570 1.00 84.62 213 ILE A O 1
ATOM 1641 N N . GLU A 1 214 ? -31.208 -19.621 -5.094 1.00 86.00 214 GLU A N 1
ATOM 1642 C CA . GLU A 1 214 ? -31.837 -20.600 -4.206 1.00 86.00 214 GLU A CA 1
ATOM 1643 C C . GLU A 1 214 ? -31.680 -20.228 -2.724 1.00 86.00 214 GLU A C 1
ATOM 1645 O O . GLU A 1 214 ? -32.658 -20.261 -1.967 1.00 86.00 214 GLU A O 1
ATOM 1650 N N . PHE A 1 215 ? -30.489 -19.792 -2.310 1.00 88.94 215 PHE A N 1
ATOM 1651 C CA . PHE A 1 215 ? -30.246 -19.301 -0.956 1.00 88.94 215 PHE A CA 1
ATOM 1652 C C . PHE A 1 215 ? -31.144 -18.102 -0.625 1.00 88.94 215 PHE A C 1
ATOM 1654 O O . PHE A 1 215 ? -31.849 -18.111 0.383 1.00 88.94 215 PHE A O 1
ATOM 1661 N N . VAL A 1 216 ? -31.198 -17.092 -1.498 1.00 90.69 216 VAL A N 1
ATOM 1662 C CA . VAL A 1 216 ? -32.031 -15.899 -1.278 1.00 90.69 216 VAL A CA 1
ATOM 1663 C C . VAL A 1 216 ? -33.518 -16.270 -1.169 1.00 90.69 216 VAL A C 1
ATOM 1665 O O . VAL A 1 216 ? -34.226 -15.739 -0.309 1.00 90.69 216 VAL A O 1
ATOM 1668 N N . LYS A 1 217 ? -33.998 -17.225 -1.979 1.00 89.19 217 LYS A N 1
ATOM 1669 C CA . LYS A 1 217 ? -35.376 -17.748 -1.911 1.00 89.19 217 LYS A CA 1
ATOM 1670 C C . LYS A 1 217 ? -35.658 -18.500 -0.607 1.00 89.19 217 LYS A C 1
ATOM 1672 O O . LYS A 1 217 ? -36.690 -18.256 0.018 1.00 89.19 217 LYS A O 1
ATOM 1677 N N . SER A 1 218 ? -34.767 -19.399 -0.196 1.00 90.38 218 SER A N 1
ATOM 1678 C CA . SER A 1 218 ? -34.956 -20.249 0.989 1.00 90.38 218 SER A CA 1
ATOM 1679 C C . SER A 1 218 ? -34.757 -19.498 2.312 1.00 90.38 218 SER A C 1
ATOM 1681 O O . SER A 1 218 ? -35.461 -19.765 3.290 1.00 90.38 218 SER A O 1
ATOM 1683 N N . PHE A 1 219 ? -33.847 -18.522 2.348 1.00 91.69 219 PHE A N 1
ATOM 1684 C CA . PHE A 1 219 ? -33.505 -17.758 3.548 1.00 91.69 219 PHE A CA 1
ATOM 1685 C C . PHE A 1 219 ? -34.461 -16.585 3.820 1.00 91.69 219 PHE A C 1
ATOM 1687 O O . PHE A 1 219 ? -34.642 -16.199 4.978 1.00 91.69 219 PHE A O 1
ATOM 1694 N N . LYS A 1 220 ? -35.153 -16.074 2.789 1.00 92.19 220 LYS A N 1
ATOM 1695 C CA . LYS A 1 220 ? -36.137 -14.975 2.869 1.00 92.19 220 LYS A CA 1
ATOM 1696 C C . LYS A 1 220 ? -37.059 -15.051 4.090 1.00 92.19 220 LYS A C 1
ATOM 1698 O O . LYS A 1 220 ? -37.223 -14.060 4.797 1.00 92.19 220 LYS A O 1
ATOM 1703 N N . GLY A 1 221 ? -37.662 -16.211 4.359 1.00 90.38 221 GLY A N 1
ATOM 1704 C CA . GLY A 1 221 ? -38.589 -16.373 5.485 1.00 90.38 221 GLY A CA 1
ATOM 1705 C C . GLY A 1 221 ? -37.924 -16.155 6.850 1.00 90.38 221 GLY A C 1
ATOM 1706 O O . GLY A 1 221 ? -38.467 -15.442 7.694 1.00 90.38 221 GLY A O 1
ATOM 1707 N N . ALA A 1 222 ? -36.729 -16.719 7.051 1.00 89.75 222 ALA A N 1
ATOM 1708 C CA . ALA A 1 222 ? -35.970 -16.570 8.292 1.00 89.75 222 ALA A CA 1
ATOM 1709 C C . ALA A 1 222 ? -35.503 -15.119 8.489 1.00 89.75 222 ALA A C 1
ATOM 1711 O O . ALA A 1 222 ? -35.717 -14.547 9.561 1.00 89.75 222 ALA A O 1
ATOM 1712 N N . ALA A 1 223 ? -34.964 -14.498 7.435 1.00 91.19 223 ALA A N 1
ATOM 1713 C CA . ALA A 1 223 ? -34.535 -13.102 7.447 1.00 91.19 223 ALA A CA 1
ATOM 1714 C C . ALA A 1 223 ? -35.686 -12.149 7.811 1.00 91.19 223 ALA A C 1
ATOM 1716 O O . ALA A 1 223 ? -35.558 -11.322 8.713 1.00 91.19 223 ALA A O 1
ATOM 1717 N N . GLN A 1 224 ? -36.861 -12.326 7.195 1.00 91.69 224 GLN A N 1
ATOM 1718 C CA . GLN A 1 224 ? -38.042 -11.511 7.489 1.00 91.69 224 GLN A CA 1
ATOM 1719 C C . GLN A 1 224 ? -38.500 -11.633 8.948 1.00 91.69 224 GLN A C 1
ATOM 1721 O O . GLN A 1 224 ? -38.922 -10.636 9.533 1.00 91.69 224 GLN A O 1
ATOM 1726 N N . VAL A 1 225 ? -38.445 -12.829 9.544 1.00 90.62 225 VAL A N 1
ATOM 1727 C CA . VAL A 1 225 ? -38.820 -13.033 10.955 1.00 90.62 225 VAL A CA 1
ATOM 1728 C C . VAL A 1 225 ? -37.841 -12.324 11.890 1.00 90.62 225 VAL A C 1
ATOM 1730 O O . VAL A 1 225 ? -38.281 -11.655 12.829 1.00 90.62 225 VAL A O 1
ATOM 1733 N N . LEU A 1 226 ? -36.540 -12.450 11.627 1.00 90.81 226 LEU A N 1
ATOM 1734 C CA . LEU A 1 226 ? -35.478 -11.825 12.415 1.00 90.81 226 LEU A CA 1
ATOM 1735 C C . LEU A 1 226 ? -35.536 -10.291 12.337 1.00 90.81 226 LEU A C 1
ATOM 1737 O O . LEU A 1 226 ? -35.516 -9.614 13.367 1.00 90.81 226 LEU A O 1
ATOM 1741 N N . GLU A 1 227 ? -35.703 -9.742 11.132 1.00 90.25 227 GLU A N 1
ATOM 1742 C CA . GLU A 1 227 ? -35.752 -8.298 10.893 1.00 90.25 227 GLU A CA 1
ATOM 1743 C C . GLU A 1 227 ? -37.046 -7.653 11.411 1.00 90.25 227 GLU A C 1
ATOM 1745 O O . GLU A 1 227 ? -36.986 -6.624 12.084 1.00 90.25 227 GLU A O 1
ATOM 1750 N N . LYS A 1 228 ? -38.224 -8.252 11.165 1.00 90.12 228 LYS A N 1
ATOM 1751 C CA . LYS A 1 228 ? -39.516 -7.693 11.625 1.00 90.12 228 LYS A CA 1
ATOM 1752 C C . LYS A 1 228 ? -39.619 -7.627 13.146 1.00 90.12 228 LYS A C 1
ATOM 1754 O O . LYS A 1 228 ? -40.283 -6.738 13.671 1.00 90.12 228 LYS A O 1
ATOM 1759 N N . LYS A 1 229 ? -38.992 -8.576 13.849 1.00 88.00 229 LYS A N 1
ATOM 1760 C CA . LYS A 1 229 ? -38.952 -8.609 15.317 1.00 88.00 229 LYS A CA 1
ATOM 1761 C C . LYS A 1 229 ? -37.797 -7.791 15.910 1.00 88.00 229 LYS A C 1
ATOM 1763 O O . LYS A 1 229 ? -37.741 -7.651 17.126 1.00 88.00 229 LYS A O 1
ATOM 1768 N N . GLY A 1 230 ? -36.914 -7.232 15.078 1.00 87.75 230 GLY A N 1
ATOM 1769 C CA . GLY A 1 230 ? -35.806 -6.376 15.509 1.00 87.75 230 GLY A CA 1
ATOM 1770 C C . GLY A 1 230 ? -34.603 -7.116 16.103 1.00 87.75 230 GLY A C 1
ATOM 1771 O O . GLY A 1 230 ? -33.758 -6.468 16.713 1.00 87.75 230 GLY A O 1
ATOM 1772 N N . TYR A 1 231 ? -34.503 -8.438 15.921 1.00 89.19 231 TYR A N 1
ATOM 1773 C CA . TYR A 1 231 ? -33.382 -9.242 16.433 1.00 89.19 231 TYR A CA 1
ATOM 1774 C C . TYR A 1 231 ? -32.092 -9.065 15.626 1.00 89.19 231 TYR A C 1
ATOM 1776 O O . TYR A 1 231 ? -31.008 -9.356 16.122 1.00 89.19 231 TYR A O 1
ATOM 1784 N N . THR A 1 232 ? -32.193 -8.598 14.381 1.00 92.06 232 THR A N 1
ATOM 1785 C CA . THR A 1 232 ? -31.041 -8.442 13.486 1.00 92.06 232 THR A CA 1
ATOM 1786 C C . THR A 1 232 ? -31.095 -7.138 12.705 1.00 92.06 232 THR A C 1
ATOM 1788 O O . THR A 1 232 ? -32.180 -6.666 12.359 1.00 92.06 232 THR A O 1
ATOM 1791 N N . GLN A 1 233 ? -29.930 -6.602 12.342 1.00 91.50 233 GLN A N 1
ATOM 1792 C CA . GLN A 1 233 ? -29.801 -5.487 11.406 1.00 91.50 233 GLN A CA 1
ATOM 1793 C C . GLN A 1 233 ? -29.128 -5.964 10.112 1.00 91.50 233 GLN A C 1
ATOM 1795 O O . GLN A 1 233 ? -27.914 -6.135 10.054 1.00 91.50 233 GLN A O 1
ATOM 1800 N N . PHE A 1 234 ? -29.937 -6.152 9.070 1.00 94.00 234 PHE A N 1
ATOM 1801 C CA . PHE A 1 234 ? -29.494 -6.614 7.756 1.00 94.00 234 PHE A CA 1
ATOM 1802 C C . PHE A 1 234 ? -29.122 -5.456 6.824 1.00 94.00 234 PHE A C 1
ATOM 1804 O O . PHE A 1 234 ? -29.871 -4.475 6.776 1.00 94.00 234 PHE A O 1
ATOM 1811 N N . THR A 1 235 ? -28.036 -5.580 6.049 1.00 93.81 235 THR A N 1
ATOM 1812 C CA . THR A 1 235 ? -27.687 -4.661 4.942 1.00 93.81 235 THR A CA 1
ATOM 1813 C C . THR A 1 235 ? -27.180 -5.428 3.702 1.00 93.81 235 THR A C 1
ATOM 1815 O O . THR A 1 235 ? -26.191 -6.151 3.808 1.00 93.81 235 THR A O 1
ATOM 1818 N N . PRO A 1 236 ? -27.810 -5.298 2.518 1.00 95.38 236 PRO A N 1
ATOM 1819 C CA . PRO A 1 236 ? -27.285 -5.864 1.277 1.00 95.38 236 PRO A CA 1
ATOM 1820 C C . PRO A 1 236 ? -26.202 -4.961 0.673 1.00 95.38 236 PRO A C 1
ATOM 1822 O O . PRO A 1 236 ? -26.358 -3.740 0.665 1.00 95.38 236 PRO A O 1
ATOM 1825 N N . HIS A 1 237 ? -25.159 -5.569 0.113 1.00 94.50 237 HIS A N 1
ATOM 1826 C CA . HIS A 1 237 ? -24.043 -4.887 -0.539 1.00 94.50 237 HIS A CA 1
ATOM 1827 C C . HIS A 1 237 ? -23.725 -5.490 -1.906 1.00 94.50 237 HIS A C 1
ATOM 1829 O O . HIS A 1 237 ? -23.923 -6.686 -2.135 1.00 94.50 237 HIS A O 1
ATOM 1835 N N . TYR A 1 238 ? -23.206 -4.660 -2.812 1.00 92.69 238 TYR A N 1
ATOM 1836 C CA . TYR A 1 238 ? -22.886 -5.070 -4.180 1.00 92.69 238 TYR A CA 1
ATOM 1837 C C . TYR A 1 238 ? -21.475 -4.652 -4.551 1.00 92.69 238 TYR A C 1
ATOM 1839 O O . TYR A 1 238 ? -21.119 -3.474 -4.491 1.00 92.69 238 TYR A O 1
ATOM 1847 N N . ILE A 1 239 ? -20.673 -5.629 -4.976 1.00 87.00 239 ILE A N 1
ATOM 1848 C CA . ILE A 1 239 ? -19.294 -5.361 -5.374 1.00 87.00 239 ILE A CA 1
ATOM 1849 C C . ILE A 1 239 ? -19.281 -4.539 -6.665 1.00 87.00 239 ILE A C 1
ATOM 1851 O O . ILE A 1 239 ? -20.036 -4.810 -7.604 1.00 87.00 239 ILE A O 1
ATOM 1855 N N . THR A 1 240 ? -18.391 -3.554 -6.735 1.00 88.12 240 THR A N 1
ATOM 1856 C CA . THR A 1 240 ? -18.105 -2.860 -7.990 1.00 88.12 240 THR A CA 1
ATOM 1857 C C . THR A 1 240 ? -16.608 -2.734 -8.170 1.00 88.12 240 THR A C 1
ATOM 1859 O O . THR A 1 240 ? -15.870 -2.374 -7.256 1.00 88.12 240 THR A O 1
ATOM 1862 N N . TRP A 1 241 ? -16.155 -3.026 -9.377 1.00 85.56 241 TRP A N 1
ATOM 1863 C CA . TRP A 1 241 ? -14.770 -2.837 -9.770 1.00 85.56 241 TRP A CA 1
ATOM 1864 C C . TRP A 1 241 ? -14.598 -1.442 -10.358 1.00 85.56 241 TRP A C 1
ATOM 1866 O O . TRP A 1 241 ? -15.575 -0.766 -10.678 1.00 85.56 241 TRP A O 1
ATOM 1876 N N . TYR A 1 242 ? -13.358 -1.008 -10.528 1.00 86.12 242 TYR A N 1
ATOM 1877 C CA . TYR A 1 242 ? -13.058 0.195 -11.288 1.00 86.12 242 TYR A CA 1
ATOM 1878 C C . TYR A 1 242 ? -12.164 -0.168 -12.463 1.00 86.12 242 TYR A C 1
ATOM 1880 O O . TYR A 1 242 ? -11.338 -1.080 -12.409 1.00 86.12 242 TYR A O 1
ATOM 1888 N N . CYS A 1 243 ? -12.337 0.568 -13.543 1.00 81.25 243 CYS A N 1
ATOM 1889 C CA . CYS A 1 243 ? -11.504 0.463 -14.714 1.00 81.25 243 CYS A CA 1
ATOM 1890 C C . CYS A 1 243 ? -10.325 1.430 -14.558 1.00 81.25 243 CYS A C 1
ATOM 1892 O O . CYS A 1 243 ? -10.555 2.615 -14.305 1.00 81.25 243 CYS A O 1
ATOM 1894 N N . PRO A 1 244 ? -9.063 0.974 -14.682 1.00 71.62 244 PRO A N 1
ATOM 1895 C CA . PRO A 1 244 ? -7.918 1.864 -14.544 1.00 71.62 244 PRO A CA 1
ATOM 1896 C C . PRO A 1 244 ? -7.979 3.004 -15.564 1.00 71.62 244 PRO A C 1
ATOM 1898 O O . PRO A 1 244 ? -8.370 2.788 -16.713 1.00 71.62 244 PRO A O 1
ATOM 1901 N N . ASP A 1 245 ? -7.522 4.196 -15.171 1.00 71.81 245 ASP A N 1
ATOM 1902 C CA . ASP A 1 245 ? -7.620 5.422 -15.981 1.00 71.81 245 ASP A CA 1
ATOM 1903 C C . ASP A 1 245 ? -7.070 5.258 -17.415 1.00 71.81 245 ASP A C 1
ATOM 1905 O O . ASP A 1 245 ? -7.593 5.831 -18.375 1.00 71.81 245 ASP A O 1
ATOM 1909 N N . SER A 1 246 ? -6.053 4.410 -17.600 1.00 62.84 246 SER A N 1
ATOM 1910 C CA . SER A 1 246 ? -5.473 4.085 -18.908 1.00 62.84 246 SER A CA 1
ATOM 1911 C C . SER A 1 246 ? -6.435 3.349 -19.851 1.00 62.84 246 SER A C 1
ATOM 1913 O O . SER A 1 246 ? -6.290 3.468 -21.071 1.00 62.84 246 SER A O 1
ATOM 1915 N N . PHE A 1 247 ? -7.438 2.639 -19.333 1.00 72.06 247 PHE A N 1
ATOM 1916 C CA . PHE A 1 247 ? -8.352 1.780 -20.091 1.00 72.06 247 PHE A CA 1
ATOM 1917 C C . PHE A 1 247 ? -9.788 2.308 -20.184 1.00 72.06 247 PHE A C 1
ATOM 1919 O O . PHE A 1 247 ? -10.577 1.700 -20.905 1.00 72.06 247 PHE A O 1
ATOM 1926 N N . ILE A 1 248 ? -10.116 3.463 -19.588 1.00 77.44 248 ILE A N 1
ATOM 1927 C CA . ILE A 1 248 ? -11.476 4.050 -19.586 1.00 77.44 248 ILE A CA 1
ATOM 1928 C C . ILE A 1 248 ? -12.097 4.165 -20.990 1.00 77.44 248 ILE A C 1
ATOM 1930 O O . ILE A 1 248 ? -13.290 3.959 -21.196 1.00 77.44 248 ILE A O 1
ATOM 1934 N N . LEU A 1 249 ? -11.271 4.460 -21.994 1.00 76.88 249 LEU A N 1
ATOM 1935 C CA . LEU A 1 249 ? -11.717 4.645 -23.378 1.00 76.88 249 LEU A CA 1
ATOM 1936 C C . LEU A 1 249 ? -11.761 3.350 -24.203 1.00 76.88 249 LEU A C 1
ATOM 1938 O O . LEU A 1 249 ? -12.186 3.395 -25.360 1.00 76.88 249 LEU A O 1
ATOM 1942 N N . SER A 1 250 ? -11.299 2.227 -23.646 1.00 78.94 250 SER A N 1
ATOM 1943 C CA . SER A 1 250 ? -11.339 0.922 -24.312 1.00 78.94 250 SER A CA 1
ATOM 1944 C C . SER A 1 250 ? -12.781 0.449 -24.505 1.00 78.94 250 SER A C 1
ATOM 1946 O O . SER A 1 250 ? -13.680 0.828 -23.751 1.00 78.94 250 SER A O 1
ATOM 1948 N N . LYS A 1 251 ? -13.011 -0.389 -25.524 1.00 77.19 251 LYS A N 1
ATOM 1949 C CA . LYS A 1 251 ? -14.337 -0.976 -25.768 1.00 77.19 251 LYS A CA 1
ATOM 1950 C C . LYS A 1 251 ? -14.785 -1.793 -24.553 1.00 77.19 251 LYS A C 1
ATOM 1952 O O . LYS A 1 251 ? -15.916 -1.631 -24.121 1.00 77.19 251 LYS A O 1
ATOM 1957 N N . GLN A 1 252 ? -13.864 -2.567 -23.978 1.00 76.12 252 GLN A N 1
ATOM 1958 C CA . GLN A 1 252 ? -14.077 -3.400 -22.798 1.00 76.12 252 GLN A CA 1
ATOM 1959 C C . GLN A 1 252 ? -14.559 -2.569 -21.606 1.00 76.12 252 GLN A C 1
ATOM 1961 O O . GLN A 1 252 ? -15.568 -2.881 -20.992 1.00 76.12 252 GLN A O 1
ATOM 1966 N N . CYS A 1 253 ? -13.895 -1.455 -21.310 1.00 82.81 253 CYS A N 1
ATOM 1967 C CA . CYS A 1 253 ? -14.301 -0.612 -20.194 1.00 82.81 253 CYS A CA 1
ATOM 1968 C C . CYS A 1 253 ? -15.664 0.060 -20.422 1.00 82.81 253 CYS A C 1
ATOM 1970 O O . CYS A 1 253 ? -16.480 0.137 -19.512 1.00 82.81 253 CYS A O 1
ATOM 1972 N N . LYS A 1 254 ? -15.953 0.499 -21.653 1.00 83.38 254 LYS A N 1
ATOM 1973 C CA . LYS A 1 254 ? -17.249 1.109 -21.986 1.00 83.38 254 LYS A CA 1
ATOM 1974 C C . LYS A 1 254 ? -18.419 0.129 -21.937 1.00 83.38 254 LYS A C 1
ATOM 1976 O O . LYS A 1 254 ? -19.516 0.548 -21.593 1.00 83.38 254 LYS A O 1
ATOM 1981 N N . SER A 1 255 ? -18.208 -1.137 -22.299 1.00 85.94 255 SER A N 1
ATOM 1982 C CA . SER A 1 255 ? -19.238 -2.172 -22.140 1.00 85.94 255 SER A CA 1
ATOM 1983 C C . SER A 1 255 ? -19.453 -2.519 -20.668 1.00 85.94 255 SER A C 1
ATOM 1985 O O . SER A 1 255 ? -20.574 -2.724 -20.240 1.00 85.94 255 SER A O 1
ATOM 1987 N N . GLN A 1 256 ? -18.401 -2.538 -19.852 1.00 88.19 256 GLN A N 1
ATOM 1988 C CA . GLN A 1 256 ? -18.483 -3.116 -18.507 1.00 88.19 256 GLN A CA 1
ATOM 1989 C C . GLN A 1 256 ? -18.757 -2.099 -17.386 1.00 88.19 256 GLN A C 1
ATOM 1991 O O . GLN A 1 256 ? -19.004 -2.501 -16.250 1.00 88.19 256 GLN A O 1
ATOM 1996 N N . CYS A 1 257 ? -18.701 -0.792 -17.670 1.00 91.12 257 CYS A N 1
ATOM 1997 C CA . CYS A 1 257 ? -18.681 0.247 -16.639 1.00 91.12 257 CYS A CA 1
ATOM 1998 C C . CYS A 1 257 ? -19.658 1.404 -16.879 1.00 91.12 257 CYS A C 1
ATOM 2000 O O . CYS A 1 257 ? -19.918 1.792 -18.016 1.00 91.12 257 CYS A O 1
ATOM 2002 N N . ILE A 1 258 ? -20.079 2.040 -15.783 1.00 91.25 258 ILE A N 1
ATOM 2003 C CA . ILE A 1 258 ? -20.835 3.304 -15.746 1.00 91.25 258 ILE A CA 1
ATOM 2004 C C . ILE A 1 258 ? -20.018 4.425 -15.073 1.00 91.25 258 ILE A C 1
ATOM 2006 O O . ILE A 1 258 ? -18.886 4.200 -14.624 1.00 91.25 258 ILE A O 1
ATOM 2010 N N . ASN A 1 259 ? -20.547 5.657 -15.041 1.00 90.81 259 ASN A N 1
ATOM 2011 C CA . ASN A 1 259 ? -19.889 6.852 -14.488 1.00 90.81 259 ASN A CA 1
ATOM 2012 C C . ASN A 1 259 ? -18.430 7.010 -14.964 1.00 90.81 259 ASN A C 1
ATOM 2014 O O . ASN A 1 259 ? -17.523 7.254 -14.164 1.00 90.81 259 ASN A O 1
ATOM 2018 N N . HIS A 1 260 ? -18.193 6.841 -16.267 1.00 88.25 260 HIS A N 1
ATOM 2019 C CA . HIS A 1 260 ? -16.877 6.980 -16.905 1.00 88.25 260 HIS A CA 1
ATOM 2020 C C . HIS A 1 260 ? -15.790 6.019 -16.374 1.00 88.25 260 HIS A C 1
ATOM 2022 O O . HIS A 1 260 ? -14.648 6.418 -16.166 1.00 88.25 260 HIS A O 1
ATOM 2028 N N . GLY A 1 261 ? -16.133 4.744 -16.148 1.00 86.31 261 GLY A N 1
ATOM 2029 C CA . GLY A 1 261 ? -15.169 3.712 -15.734 1.00 86.31 261 GLY A CA 1
ATOM 2030 C C . GLY A 1 261 ? -14.966 3.593 -14.220 1.00 86.31 261 GLY A C 1
ATOM 2031 O O . GLY A 1 261 ? -14.163 2.773 -13.781 1.00 86.31 261 GLY A O 1
ATOM 2032 N N . ARG A 1 262 ? -15.688 4.383 -13.413 1.00 89.00 262 ARG A N 1
ATOM 2033 C CA . ARG A 1 262 ? -15.561 4.376 -11.943 1.00 89.00 262 ARG A CA 1
ATOM 2034 C C . ARG A 1 262 ? -16.190 3.147 -11.285 1.00 89.00 262 ARG A C 1
ATOM 2036 O O . ARG A 1 262 ? -15.685 2.704 -10.256 1.00 89.00 262 ARG A O 1
ATOM 2043 N N . TYR A 1 263 ? -17.268 2.622 -11.871 1.00 92.44 263 TYR A N 1
ATOM 2044 C CA . TYR A 1 263 ? -18.003 1.467 -11.351 1.00 92.44 263 TYR A CA 1
ATOM 2045 C C . TYR A 1 263 ? -18.267 0.476 -12.479 1.00 92.44 263 TYR A C 1
ATOM 2047 O O . TYR A 1 263 ? -18.885 0.830 -13.482 1.00 92.44 263 TYR A O 1
ATOM 2055 N N . CYS A 1 264 ? -17.788 -0.749 -12.310 1.00 89.88 264 CYS A N 1
ATOM 2056 C CA . CYS A 1 264 ? -17.778 -1.793 -13.322 1.00 89.88 264 CYS A CA 1
ATOM 2057 C C . CYS A 1 264 ? -18.216 -3.133 -12.732 1.00 89.88 264 CYS A C 1
ATOM 2059 O O . CYS A 1 264 ? -17.968 -3.409 -11.555 1.00 89.88 264 CYS A O 1
ATOM 2061 N N . ALA A 1 265 ? -18.785 -3.992 -13.569 1.00 87.44 265 ALA A N 1
ATOM 2062 C CA . ALA A 1 265 ? -19.012 -5.400 -13.265 1.00 87.44 265 ALA A CA 1
ATOM 2063 C C . ALA A 1 265 ? -18.456 -6.269 -14.406 1.00 87.44 265 ALA A C 1
ATOM 2065 O O . ALA A 1 265 ? -18.327 -5.762 -15.519 1.00 87.44 265 ALA A O 1
ATOM 2066 N N . PRO A 1 266 ? -18.083 -7.535 -14.142 1.00 82.69 266 PRO A N 1
ATOM 2067 C CA . PRO A 1 266 ? -17.727 -8.478 -15.195 1.00 82.69 266 PRO A CA 1
ATOM 2068 C C . PRO A 1 266 ? -18.904 -8.744 -16.134 1.00 82.69 266 PRO A C 1
ATOM 2070 O O . PRO A 1 266 ? -20.064 -8.607 -15.737 1.00 82.69 266 PRO A O 1
ATOM 2073 N N . ASP A 1 267 ? -18.579 -9.180 -17.345 1.00 79.81 267 ASP A N 1
ATOM 2074 C CA . ASP A 1 267 ? -19.575 -9.502 -18.358 1.00 79.81 267 ASP A CA 1
ATOM 2075 C C . ASP A 1 267 ? -20.320 -10.776 -17.946 1.00 79.81 267 ASP A C 1
ATOM 2077 O O . ASP A 1 267 ? -19.651 -11.762 -17.614 1.00 79.81 267 ASP A O 1
ATOM 2081 N N . PRO A 1 268 ? -21.662 -10.771 -17.922 1.00 74.50 268 PRO A N 1
ATOM 2082 C CA . PRO A 1 268 ? -22.430 -11.919 -17.462 1.00 74.50 268 PRO A CA 1
ATOM 2083 C C . PRO A 1 268 ? -22.213 -13.149 -18.354 1.00 74.50 268 PRO A C 1
ATOM 2085 O O . PRO A 1 268 ? -21.979 -14.240 -17.846 1.00 74.50 268 PRO A O 1
ATOM 2088 N N . GLU A 1 269 ? -22.167 -12.980 -19.675 1.00 70.81 269 GLU A N 1
ATOM 2089 C CA . GLU A 1 269 ? -22.065 -14.095 -20.626 1.00 70.81 269 GLU A CA 1
ATOM 2090 C C . GLU A 1 269 ? -20.608 -14.433 -21.003 1.00 70.81 269 GLU A C 1
ATOM 2092 O O . GLU A 1 269 ? -20.361 -15.370 -21.764 1.00 70.81 269 GLU A O 1
ATOM 2097 N N . GLN A 1 270 ? -19.630 -13.685 -20.472 1.00 64.12 270 GLN A N 1
ATOM 2098 C CA . GLN A 1 270 ? -18.207 -13.745 -20.848 1.00 64.12 270 GLN A CA 1
ATOM 2099 C C . GLN A 1 270 ? -17.955 -13.524 -22.358 1.00 64.12 270 GLN A C 1
ATOM 2101 O O . GLN A 1 270 ? -16.860 -13.798 -22.859 1.00 64.12 270 GLN A O 1
ATOM 2106 N N . ASP A 1 271 ? -18.940 -12.981 -23.082 1.00 62.34 271 ASP A N 1
ATOM 2107 C CA . ASP A 1 271 ? -18.899 -12.672 -24.512 1.00 62.34 271 ASP A CA 1
ATOM 2108 C C . ASP A 1 271 ? -19.335 -11.221 -24.742 1.00 62.34 271 ASP A C 1
ATOM 2110 O O . ASP A 1 271 ? -20.511 -10.906 -24.871 1.00 62.34 271 ASP A O 1
ATOM 2114 N N . PHE A 1 272 ? -18.355 -10.333 -24.930 1.00 62.44 272 PHE A N 1
ATOM 2115 C CA . PHE A 1 272 ? -18.562 -8.896 -25.168 1.00 62.44 272 PHE A CA 1
ATOM 2116 C C . PHE A 1 272 ? -19.293 -8.537 -26.484 1.00 62.44 272 PHE A C 1
ATOM 2118 O O . PHE A 1 272 ? -19.251 -7.378 -26.925 1.00 62.44 272 PHE A O 1
ATOM 2125 N N . SER A 1 273 ? -19.834 -9.516 -27.212 1.00 59.94 273 SER A N 1
ATOM 2126 C CA . SER A 1 273 ? -20.513 -9.332 -28.497 1.00 59.94 273 SER A CA 1
ATOM 2127 C C . SER A 1 273 ? -21.992 -9.718 -28.493 1.00 59.94 273 SER A C 1
ATOM 2129 O O . SER A 1 273 ? -22.691 -9.391 -29.459 1.00 59.94 273 SER A O 1
ATOM 2131 N N . LYS A 1 274 ? -22.479 -10.379 -27.437 1.00 68.25 274 LYS A N 1
ATOM 2132 C CA . LYS A 1 274 ? -23.856 -10.864 -27.308 1.00 68.25 274 LYS A CA 1
ATOM 2133 C C . LYS A 1 274 ? -24.345 -10.673 -25.873 1.00 68.25 274 LYS A C 1
ATOM 2135 O O . LYS A 1 274 ? -23.541 -10.546 -24.967 1.00 68.25 274 LYS A O 1
ATOM 2140 N N . GLY A 1 275 ? -25.664 -10.619 -25.707 1.00 78.75 275 GLY A N 1
ATOM 2141 C CA . GLY A 1 275 ? -26.259 -10.590 -24.376 1.00 78.75 275 GLY A CA 1
ATOM 2142 C C . GLY A 1 275 ? -26.306 -9.223 -23.711 1.00 78.75 275 GLY A C 1
ATOM 2143 O O . GLY A 1 275 ? -26.432 -8.190 -24.378 1.00 78.75 275 GLY A O 1
ATOM 2144 N N . TYR A 1 276 ? -26.272 -9.256 -22.383 1.00 84.81 276 TYR A N 1
ATOM 2145 C CA . TYR A 1 276 ? -26.217 -8.086 -21.512 1.00 84.81 276 TYR A CA 1
ATOM 2146 C C . TYR A 1 276 ? -24.773 -7.688 -21.220 1.00 84.81 276 TYR A C 1
ATOM 2148 O O . TYR A 1 276 ? -23.901 -8.531 -21.062 1.00 84.81 276 TYR A O 1
ATOM 2156 N N . ASP A 1 277 ? -24.535 -6.388 -21.101 1.00 87.31 277 ASP A N 1
ATOM 2157 C CA . ASP A 1 277 ? -23.220 -5.841 -20.794 1.00 87.31 277 ASP A CA 1
ATOM 2158 C C . ASP A 1 277 ? -23.016 -5.758 -19.264 1.00 87.31 277 ASP A C 1
ATOM 2160 O O . ASP A 1 277 ? -23.967 -5.541 -18.506 1.00 87.31 277 ASP A O 1
ATOM 2164 N N . GLY A 1 278 ? -21.770 -5.787 -18.773 1.00 87.19 278 GLY A N 1
ATOM 2165 C CA . GLY A 1 278 ? -21.500 -5.581 -17.338 1.00 87.19 278 GLY A CA 1
ATOM 2166 C C . GLY A 1 278 ? -22.028 -4.247 -16.795 1.00 87.19 278 GLY A C 1
ATOM 2167 O O . GLY A 1 278 ? -22.430 -4.165 -15.635 1.00 87.19 278 GLY A O 1
ATOM 2168 N N . LYS A 1 279 ? -22.134 -3.200 -17.628 1.00 89.75 279 LYS A N 1
ATOM 2169 C CA . LYS A 1 279 ? -22.767 -1.931 -17.225 1.00 89.75 279 LYS A CA 1
ATOM 2170 C C . LYS A 1 279 ? -24.238 -2.113 -16.807 1.00 89.75 279 LYS A C 1
ATOM 2172 O O . LYS A 1 279 ? -24.683 -1.440 -15.879 1.00 89.75 279 LYS A O 1
ATOM 2177 N N . ASP A 1 280 ? -24.973 -3.029 -17.446 1.00 90.94 280 ASP A N 1
ATOM 2178 C CA . ASP A 1 280 ? -26.388 -3.287 -17.157 1.00 90.94 280 ASP A CA 1
ATOM 2179 C C . ASP A 1 280 ? -26.530 -3.932 -15.773 1.00 90.94 280 ASP A C 1
ATOM 2181 O O . ASP A 1 280 ? -27.414 -3.569 -14.992 1.00 90.94 280 ASP A O 1
ATOM 2185 N N . VAL A 1 281 ? -25.581 -4.807 -15.427 1.00 91.50 281 VAL A N 1
ATOM 2186 C CA . VAL A 1 281 ? -25.451 -5.413 -14.098 1.00 91.50 281 VAL A CA 1
ATOM 2187 C C . VAL A 1 281 ? -25.165 -4.350 -13.031 1.00 91.50 281 VAL A C 1
ATOM 2189 O O . VAL A 1 281 ? -25.808 -4.344 -11.981 1.00 91.50 281 VAL A O 1
ATOM 2192 N N . VAL A 1 282 ? -24.267 -3.388 -13.291 1.00 93.12 282 VAL A N 1
ATOM 2193 C CA . VAL A 1 282 ? -23.992 -2.294 -12.332 1.00 93.12 282 VAL A CA 1
ATOM 2194 C C . VAL A 1 282 ? -25.234 -1.426 -12.099 1.00 93.12 282 VAL A C 1
ATOM 2196 O O . VAL A 1 282 ? -25.523 -1.055 -10.959 1.00 93.12 282 VAL A O 1
ATOM 2199 N N . VAL A 1 283 ? -26.003 -1.124 -13.149 1.00 93.06 283 VAL A N 1
ATOM 2200 C CA . VAL A 1 283 ? -27.249 -0.347 -13.026 1.00 93.06 283 VAL A CA 1
ATOM 2201 C C . VAL A 1 283 ? -28.294 -1.096 -12.197 1.00 93.06 283 VAL A C 1
ATOM 2203 O O . VAL A 1 283 ? -28.979 -0.485 -11.372 1.00 93.06 283 VAL A O 1
ATOM 2206 N N . GLN A 1 284 ? -28.419 -2.413 -12.367 1.00 93.19 284 GLN A N 1
ATOM 2207 C CA . GLN A 1 284 ? -29.343 -3.209 -11.558 1.00 93.19 284 GLN A CA 1
ATOM 2208 C C . GLN A 1 284 ? -28.868 -3.392 -10.114 1.00 93.19 284 GLN A C 1
ATOM 2210 O O . GLN A 1 284 ? -29.696 -3.294 -9.206 1.00 93.19 284 GLN A O 1
ATOM 2215 N N . ASN A 1 285 ? -27.561 -3.548 -9.874 1.00 94.19 285 ASN A N 1
ATOM 2216 C CA . ASN A 1 285 ? -26.979 -3.520 -8.526 1.00 94.19 285 ASN A CA 1
ATOM 2217 C C . ASN A 1 285 ? -27.343 -2.209 -7.815 1.00 94.19 285 ASN A C 1
ATOM 2219 O O . ASN A 1 285 ? -27.899 -2.222 -6.717 1.00 94.19 285 ASN A O 1
ATOM 2223 N N . LEU A 1 286 ? -27.133 -1.069 -8.484 1.00 94.56 286 LEU A N 1
ATOM 2224 C CA . LEU A 1 286 ? -27.500 0.251 -7.968 1.00 94.56 286 LEU A CA 1
ATOM 2225 C C . LEU A 1 286 ? -29.004 0.352 -7.657 1.00 94.56 286 LEU A C 1
ATOM 2227 O O . LEU A 1 286 ? -29.390 0.873 -6.608 1.00 94.56 286 LEU A O 1
ATOM 2231 N N . ARG A 1 287 ? -29.868 -0.190 -8.526 1.00 94.50 287 ARG A N 1
ATOM 2232 C CA . ARG A 1 287 ? -31.320 -0.229 -8.295 1.00 94.50 287 ARG A CA 1
ATOM 2233 C C . ARG A 1 287 ? -31.679 -1.065 -7.066 1.00 94.50 287 ARG A C 1
ATOM 2235 O O . ARG A 1 287 ? -32.483 -0.611 -6.254 1.00 94.50 287 ARG A O 1
ATOM 2242 N N . GLN A 1 288 ? -31.084 -2.245 -6.898 1.00 94.75 288 GLN A N 1
ATOM 2243 C CA . GLN A 1 288 ? -31.337 -3.120 -5.749 1.00 94.75 288 GLN A CA 1
ATOM 2244 C C . GLN A 1 288 ? -30.899 -2.475 -4.419 1.00 94.75 288 GLN A C 1
ATOM 2246 O O . GLN A 1 288 ? -31.651 -2.543 -3.441 1.00 94.75 288 GLN A O 1
ATOM 2251 N N . VAL A 1 289 ? -29.761 -1.766 -4.385 1.00 95.25 289 VAL A N 1
ATOM 2252 C CA . VAL A 1 289 ? -29.336 -0.976 -3.207 1.00 95.25 289 VAL A CA 1
ATOM 2253 C C . VAL A 1 289 ? -30.321 0.155 -2.911 1.00 95.25 289 VAL A C 1
ATOM 2255 O O . VAL A 1 289 ? -30.722 0.359 -1.763 1.00 95.25 289 VAL A O 1
ATOM 2258 N N . CYS A 1 290 ? -30.762 0.882 -3.938 1.00 95.19 290 CYS A N 1
ATOM 2259 C CA . CYS A 1 290 ? -31.720 1.972 -3.772 1.00 95.19 290 CYS A CA 1
ATOM 2260 C C . CYS A 1 290 ? -33.098 1.492 -3.295 1.00 95.19 290 CYS A C 1
ATOM 2262 O O . CYS A 1 290 ? -33.708 2.156 -2.457 1.00 95.19 290 CYS A O 1
ATOM 2264 N N . VAL A 1 291 ? -33.563 0.323 -3.751 1.00 95.19 291 VAL A N 1
ATOM 2265 C CA . VAL A 1 291 ? -34.775 -0.329 -3.224 1.00 95.19 291 VAL A CA 1
ATOM 2266 C C . VAL A 1 291 ? -34.640 -0.583 -1.723 1.00 95.19 291 VAL A C 1
ATOM 2268 O O . VAL A 1 291 ? -35.535 -0.209 -0.966 1.00 95.19 291 VAL A O 1
ATOM 2271 N N . TYR A 1 292 ? -33.515 -1.152 -1.276 1.00 95.38 292 TYR A N 1
ATOM 2272 C CA . TYR A 1 292 ? -33.265 -1.369 0.151 1.00 95.38 292 TYR A CA 1
ATOM 2273 C C . TYR A 1 292 ? -33.235 -0.050 0.933 1.00 95.38 292 TYR A C 1
ATOM 2275 O O . TYR A 1 292 ? -33.870 0.058 1.982 1.00 95.38 292 TYR A O 1
ATOM 2283 N N . LYS A 1 293 ? -32.551 0.978 0.417 1.00 94.06 293 LYS A N 1
ATOM 2284 C CA . LYS A 1 293 ? -32.438 2.283 1.081 1.00 94.06 293 LYS A CA 1
ATOM 2285 C C . LYS A 1 293 ? -33.803 2.946 1.283 1.00 94.06 293 LYS A C 1
ATOM 2287 O O . LYS A 1 293 ? -34.121 3.345 2.401 1.00 94.06 293 LYS A O 1
ATOM 2292 N N . VAL A 1 294 ? -34.633 2.987 0.240 1.00 94.06 294 VAL A N 1
ATOM 2293 C CA . VAL A 1 294 ? -35.997 3.539 0.313 1.00 94.06 294 VAL A CA 1
ATOM 2294 C C . VAL A 1 294 ? -36.873 2.695 1.245 1.00 94.06 294 VAL A C 1
ATOM 2296 O O . VAL A 1 294 ? -37.576 3.234 2.099 1.00 94.06 294 VAL A O 1
ATOM 2299 N N . ALA A 1 295 ? -36.798 1.364 1.160 1.00 93.06 295 ALA A N 1
ATOM 2300 C CA . ALA A 1 295 ? -37.547 0.479 2.050 1.00 93.06 295 ALA A CA 1
ATOM 2301 C C . ALA A 1 295 ? -37.154 0.662 3.531 1.00 93.06 295 ALA A C 1
ATOM 2303 O O . ALA A 1 295 ? -38.019 0.658 4.412 1.00 93.06 295 ALA A O 1
ATOM 2304 N N . LYS A 1 296 ? -35.864 0.882 3.810 1.00 92.06 296 LYS A N 1
ATOM 2305 C CA . LYS A 1 296 ? -35.329 1.168 5.147 1.00 92.06 296 LYS A CA 1
ATOM 2306 C C . LYS A 1 296 ? -35.799 2.517 5.686 1.00 92.06 296 LYS A C 1
ATOM 2308 O O . LYS A 1 296 ? -36.176 2.583 6.853 1.00 92.06 296 LYS A O 1
ATOM 2313 N N . GLU A 1 297 ? -35.834 3.563 4.859 1.00 90.81 297 GLU A N 1
ATOM 2314 C CA . GLU A 1 297 ? -36.377 4.882 5.232 1.00 90.81 297 GLU A CA 1
ATOM 2315 C C . GLU A 1 297 ? -37.858 4.798 5.647 1.00 90.81 297 GLU A C 1
ATOM 2317 O O . GLU A 1 297 ? -38.287 5.487 6.570 1.00 90.81 297 GLU A O 1
ATOM 2322 N N . HIS A 1 298 ? -38.621 3.877 5.049 1.00 88.50 298 HIS A N 1
ATOM 2323 C CA . HIS A 1 298 ? -40.004 3.569 5.431 1.00 88.50 298 HIS A CA 1
ATOM 2324 C C . HIS A 1 298 ? -40.144 2.535 6.569 1.00 88.50 298 HIS A C 1
ATOM 2326 O O . HIS A 1 298 ? -41.258 2.098 6.867 1.00 88.50 298 HIS A O 1
ATOM 2332 N N . GLY A 1 299 ? -39.043 2.124 7.209 1.00 88.12 299 GLY A N 1
ATOM 2333 C CA . GLY A 1 299 ? -39.044 1.175 8.329 1.00 88.12 299 GLY A CA 1
ATOM 2334 C C . GLY A 1 299 ? -39.373 -0.273 7.946 1.00 88.12 299 GLY A C 1
ATOM 2335 O O . GLY A 1 299 ? -39.778 -1.048 8.809 1.00 88.12 299 GLY A O 1
ATOM 2336 N N . LYS A 1 300 ? -39.227 -0.644 6.666 1.00 91.25 300 LYS A N 1
ATOM 2337 C CA . LYS A 1 300 ? -39.519 -1.989 6.138 1.00 91.25 300 LYS A CA 1
ATOM 2338 C C . LYS A 1 300 ? -38.342 -2.575 5.330 1.00 91.25 300 LYS A C 1
ATOM 2340 O O . LYS A 1 300 ? -38.541 -2.950 4.175 1.00 91.25 300 LYS A O 1
ATOM 2345 N N . PRO A 1 301 ? -37.120 -2.674 5.894 1.00 90.62 301 PRO A N 1
ATOM 2346 C CA . PRO A 1 301 ? -35.928 -3.141 5.168 1.00 90.62 301 PRO A CA 1
ATOM 2347 C C . PRO A 1 301 ? -36.080 -4.554 4.574 1.00 90.62 301 PRO A C 1
ATOM 2349 O O . PRO A 1 301 ? -35.553 -4.830 3.498 1.00 90.62 301 PRO A O 1
ATOM 2352 N N . TRP A 1 302 ? -36.894 -5.407 5.203 1.00 91.81 302 TRP A N 1
ATOM 2353 C CA . TRP A 1 302 ? -37.149 -6.781 4.767 1.00 91.81 302 TRP A CA 1
ATOM 2354 C C . TRP A 1 302 ? -37.869 -6.903 3.412 1.00 91.81 302 TRP A C 1
ATOM 2356 O O . TRP A 1 302 ? -37.907 -7.994 2.842 1.00 91.81 302 TRP A O 1
ATOM 2366 N N . LEU A 1 303 ? -38.444 -5.809 2.884 1.00 92.88 303 LEU A N 1
ATOM 2367 C CA . LEU A 1 303 ? -39.027 -5.770 1.534 1.00 92.88 303 LEU A CA 1
ATOM 2368 C C . LEU A 1 303 ? -37.970 -5.946 0.439 1.00 92.88 303 LEU A C 1
ATOM 2370 O O . LEU A 1 303 ? -38.314 -6.313 -0.682 1.00 92.88 303 LEU A O 1
ATOM 2374 N N . TRP A 1 304 ? -36.689 -5.718 0.746 1.00 94.94 304 TRP A N 1
ATOM 2375 C CA . TRP A 1 304 ? -35.612 -6.021 -0.192 1.00 94.94 304 TRP A CA 1
ATOM 2376 C C . TRP A 1 304 ? -35.602 -7.509 -0.570 1.00 94.94 304 TRP A C 1
ATOM 2378 O O . TRP A 1 304 ? -35.517 -7.812 -1.756 1.00 94.94 304 TRP A O 1
ATOM 2388 N N . TRP A 1 305 ? -35.805 -8.421 0.394 1.00 94.62 305 TRP A N 1
ATOM 2389 C CA . TRP A 1 305 ? -35.902 -9.864 0.131 1.00 94.62 305 TRP A CA 1
ATOM 2390 C C . TRP A 1 305 ? -37.072 -10.202 -0.796 1.00 94.62 305 TRP A C 1
ATOM 2392 O O . TRP A 1 305 ? -36.946 -11.068 -1.660 1.00 94.62 305 TRP A O 1
ATOM 2402 N N . ASP A 1 306 ? -38.208 -9.513 -0.647 1.00 93.50 306 ASP A N 1
ATOM 2403 C CA . ASP A 1 306 ? -39.346 -9.656 -1.560 1.00 93.50 306 ASP A CA 1
ATOM 2404 C C . ASP A 1 306 ? -38.982 -9.189 -2.973 1.00 93.50 306 ASP A C 1
ATOM 2406 O O . ASP A 1 306 ? -39.245 -9.902 -3.937 1.00 93.50 306 ASP A O 1
ATOM 2410 N N . TYR A 1 307 ? -38.306 -8.045 -3.093 1.00 94.75 307 TYR A N 1
ATOM 2411 C CA . TYR A 1 307 ? -37.886 -7.499 -4.380 1.00 94.75 307 TYR A CA 1
ATOM 2412 C C . TYR A 1 307 ? -36.906 -8.402 -5.122 1.00 94.75 307 TYR A C 1
ATOM 2414 O O . TYR A 1 307 ? -37.163 -8.732 -6.275 1.00 94.75 307 TYR A O 1
ATOM 2422 N N . VAL A 1 308 ? -35.807 -8.825 -4.491 1.00 93.50 308 VAL A N 1
ATOM 2423 C CA . VAL A 1 308 ? -34.787 -9.625 -5.189 1.00 93.50 308 VAL A CA 1
ATOM 2424 C C . VAL A 1 308 ? -35.293 -11.021 -5.556 1.00 93.50 308 VAL A C 1
ATOM 2426 O O . VAL A 1 308 ? -34.946 -11.529 -6.620 1.00 93.50 308 VAL A O 1
ATOM 2429 N N . THR A 1 309 ? -36.168 -11.618 -4.735 1.00 92.06 309 THR A N 1
ATOM 2430 C CA . THR A 1 309 ? -36.791 -12.912 -5.063 1.00 92.06 309 THR A CA 1
ATOM 2431 C C . THR A 1 309 ? -37.774 -12.797 -6.223 1.00 92.06 309 THR A C 1
ATOM 2433 O O . THR A 1 309 ? -37.697 -13.597 -7.156 1.00 92.06 309 THR A O 1
ATOM 2436 N N . ASP A 1 310 ? -38.652 -11.791 -6.218 1.00 91.88 310 ASP A N 1
ATOM 2437 C CA . ASP A 1 310 ? -39.600 -11.570 -7.313 1.00 91.88 310 ASP A CA 1
ATOM 2438 C C . ASP A 1 310 ? -38.894 -11.131 -8.603 1.00 91.88 310 ASP A C 1
ATOM 2440 O O . ASP A 1 310 ? -39.281 -11.565 -9.689 1.00 91.88 310 ASP A O 1
ATOM 2444 N N . PHE A 1 311 ? -37.843 -10.310 -8.503 1.00 92.50 311 PHE A N 1
ATOM 2445 C CA . PHE A 1 311 ? -37.036 -9.876 -9.643 1.00 92.50 311 PHE A CA 1
ATOM 2446 C C . PHE A 1 311 ? -36.337 -11.062 -10.315 1.00 92.50 311 PHE A C 1
ATOM 2448 O O . PHE A 1 311 ? -36.468 -11.220 -11.526 1.00 92.50 311 PHE A O 1
ATOM 2455 N N . ALA A 1 312 ? -35.695 -11.947 -9.542 1.00 88.81 312 ALA A N 1
ATOM 2456 C CA . ALA A 1 312 ? -35.046 -13.148 -10.076 1.00 88.81 312 ALA A CA 1
ATOM 2457 C C . ALA A 1 312 ? -36.028 -14.115 -10.769 1.00 88.81 312 ALA A C 1
ATOM 2459 O O . ALA A 1 312 ? -35.628 -14.900 -11.621 1.00 88.81 312 ALA A O 1
ATOM 2460 N N . ILE A 1 313 ? -37.318 -14.083 -10.410 1.00 87.69 313 ILE A N 1
ATOM 2461 C CA . ILE A 1 313 ? -38.354 -14.916 -11.040 1.00 87.69 313 ILE A CA 1
ATOM 2462 C C . ILE A 1 313 ? -38.937 -14.241 -12.288 1.00 87.69 313 ILE A C 1
ATOM 2464 O O . ILE A 1 313 ? -39.168 -14.903 -13.296 1.00 87.69 313 ILE A O 1
ATOM 2468 N N . ARG A 1 314 ? -39.234 -12.938 -12.225 1.00 90.38 314 ARG A N 1
ATOM 2469 C CA . ARG A 1 314 ? -39.985 -12.230 -13.279 1.00 90.38 314 ARG A CA 1
ATOM 2470 C C . ARG A 1 314 ? -39.100 -11.591 -14.347 1.00 90.38 314 ARG A C 1
ATOM 2472 O O . ARG A 1 314 ? -39.585 -11.377 -15.458 1.00 90.38 314 ARG A O 1
ATOM 2479 N N . CYS A 1 315 ? -37.847 -11.281 -14.020 1.00 92.38 315 CYS A N 1
ATOM 2480 C CA . CYS A 1 315 ? -36.927 -10.523 -14.866 1.00 92.38 315 CYS A CA 1
ATOM 2481 C C . CYS A 1 315 ? -35.616 -11.268 -15.208 1.00 92.38 315 CYS A C 1
ATOM 2483 O O . CYS A 1 315 ? -34.559 -10.640 -15.129 1.00 92.38 315 CYS A O 1
ATOM 2485 N N . PRO A 1 316 ? -35.642 -12.561 -15.596 1.00 89.31 316 PRO A N 1
ATOM 2486 C CA . PRO A 1 316 ? -34.412 -13.307 -15.857 1.00 89.31 316 PRO A CA 1
ATOM 2487 C C . PRO A 1 316 ? -33.694 -12.834 -17.134 1.00 89.31 316 PRO A C 1
ATOM 2489 O O . PRO A 1 316 ? -34.351 -12.495 -18.133 1.00 89.31 316 PRO A O 1
ATOM 2492 N N . MET A 1 317 ? -32.354 -12.862 -17.139 1.00 87.94 317 MET A N 1
ATOM 2493 C CA . MET A 1 317 ? -31.549 -12.571 -18.342 1.00 87.94 317 MET A CA 1
ATOM 2494 C C . MET A 1 317 ? -31.809 -13.583 -19.464 1.00 87.94 317 MET A C 1
ATOM 2496 O O . MET A 1 317 ? -31.980 -13.170 -20.614 1.00 87.94 317 MET A O 1
ATOM 2500 N N . LYS A 1 318 ? -32.017 -14.863 -19.117 1.00 83.94 318 LYS A N 1
ATOM 2501 C CA . LYS A 1 318 ? -32.319 -15.955 -20.068 1.00 83.94 318 LYS A CA 1
ATOM 2502 C C . LYS A 1 318 ? -33.534 -15.665 -20.953 1.00 83.94 318 LYS A C 1
ATOM 2504 O O . LYS A 1 318 ? -33.585 -16.074 -22.111 1.00 83.94 318 LYS A O 1
ATOM 2509 N N . GLU A 1 319 ? -34.525 -14.944 -20.424 1.00 86.75 319 GLU A N 1
ATOM 2510 C CA . GLU A 1 319 ? -35.731 -14.540 -21.165 1.00 86.75 319 GLU A CA 1
ATOM 2511 C C . GLU A 1 319 ? -35.639 -13.120 -21.746 1.00 86.75 319 GLU A C 1
ATOM 2513 O O . GLU A 1 319 ? -36.632 -12.593 -22.250 1.00 86.75 319 GLU A O 1
ATOM 2518 N N . LYS A 1 320 ? -34.467 -12.480 -21.670 1.00 86.69 320 LYS A N 1
ATOM 2519 C CA . LYS A 1 320 ? -34.213 -11.091 -22.079 1.00 86.69 320 LYS A CA 1
ATOM 2520 C C . LYS A 1 320 ? -35.118 -10.068 -21.384 1.00 86.69 320 LYS A C 1
ATOM 2522 O O . LYS A 1 320 ? -35.491 -9.048 -21.965 1.00 86.69 320 LYS A O 1
ATOM 2527 N N . LYS A 1 321 ? -35.487 -10.336 -20.127 1.00 89.00 321 LYS A N 1
ATOM 2528 C CA . LYS A 1 321 ? -36.350 -9.462 -19.312 1.00 89.00 321 LYS A CA 1
ATOM 2529 C C . LYS A 1 321 ? -35.580 -8.606 -18.310 1.00 89.00 321 LYS A C 1
ATOM 2531 O O . LYS A 1 321 ? -36.202 -7.826 -17.588 1.00 89.00 321 LYS A O 1
ATOM 2536 N N . TYR A 1 322 ? -34.252 -8.686 -18.300 1.00 91.06 322 TYR A N 1
ATOM 2537 C CA . TYR A 1 322 ? -33.369 -7.936 -17.408 1.00 91.06 322 TYR A CA 1
ATOM 2538 C C . TYR A 1 322 ? -33.292 -6.451 -17.810 1.00 91.06 322 TYR A C 1
ATOM 2540 O O . TYR A 1 322 ? -32.339 -5.963 -18.406 1.00 91.06 322 TYR A O 1
ATOM 2548 N N . THR A 1 323 ? -34.375 -5.724 -17.554 1.00 90.19 323 THR A N 1
ATOM 2549 C CA . THR A 1 323 ? -34.633 -4.373 -18.076 1.00 90.19 323 THR A CA 1
ATOM 2550 C C . THR A 1 323 ? -35.130 -3.450 -16.968 1.00 90.19 323 THR A C 1
ATOM 2552 O O . THR A 1 323 ? -35.497 -3.904 -15.876 1.00 90.19 323 THR A O 1
ATOM 2555 N N . LYS A 1 324 ? -35.144 -2.135 -17.222 1.00 90.50 324 LYS A N 1
ATOM 2556 C CA . LYS A 1 324 ? -35.714 -1.166 -16.274 1.00 90.50 324 LYS A CA 1
ATOM 2557 C C . LYS A 1 324 ? -37.220 -1.391 -16.109 1.00 90.50 324 LYS A C 1
ATOM 2559 O O . LYS A 1 324 ? -37.721 -1.374 -14.991 1.00 90.50 324 LYS A O 1
ATOM 2564 N N . GLU A 1 325 ? -37.928 -1.662 -17.198 1.00 91.81 325 GLU A N 1
ATOM 2565 C CA . GLU A 1 325 ? -39.385 -1.791 -17.229 1.00 91.81 325 GLU A CA 1
ATOM 2566 C C . GLU A 1 325 ? -39.863 -2.970 -16.377 1.00 91.81 325 GLU A C 1
ATOM 2568 O O . GLU A 1 325 ? -40.831 -2.846 -15.622 1.00 91.81 325 GLU A O 1
ATOM 2573 N N . CYS A 1 326 ? -39.159 -4.104 -16.459 1.00 93.50 326 CYS A N 1
ATOM 2574 C CA . CYS A 1 326 ? -39.466 -5.268 -15.636 1.00 93.50 326 CYS A CA 1
ATOM 2575 C C . CYS A 1 326 ? -39.224 -4.979 -14.147 1.00 93.50 326 CYS A C 1
ATOM 2577 O O . CYS A 1 326 ? -40.100 -5.240 -13.319 1.00 93.50 326 CYS A O 1
ATOM 2579 N N . ALA A 1 327 ? -38.084 -4.358 -13.815 1.00 93.06 327 ALA A N 1
ATOM 2580 C CA . ALA A 1 327 ? -37.751 -3.953 -12.449 1.00 93.06 327 ALA A CA 1
ATOM 2581 C C . ALA A 1 327 ? -38.815 -3.016 -11.847 1.00 93.06 327 ALA A C 1
ATOM 2583 O O . ALA A 1 327 ? -39.306 -3.254 -10.742 1.00 93.06 327 ALA A O 1
ATOM 2584 N N . ASP A 1 328 ? -39.238 -2.001 -12.604 1.00 93.12 328 ASP A N 1
ATOM 2585 C CA . ASP A 1 328 ? -40.272 -1.047 -12.194 1.00 93.12 328 ASP A CA 1
ATOM 2586 C C . ASP A 1 328 ? -41.633 -1.730 -11.976 1.00 93.12 328 ASP A C 1
ATOM 2588 O O . ASP A 1 328 ? -42.390 -1.349 -11.078 1.00 93.12 328 ASP A O 1
ATOM 2592 N N . GLY A 1 329 ? -41.948 -2.765 -12.763 1.00 93.25 329 GLY A N 1
ATOM 2593 C CA . GLY A 1 329 ? -43.127 -3.608 -12.564 1.00 93.25 329 GLY A CA 1
ATOM 2594 C C . GLY A 1 329 ? -43.110 -4.339 -11.218 1.00 93.25 329 GLY A C 1
ATOM 2595 O O . GLY A 1 329 ? -44.120 -4.350 -10.507 1.00 93.25 329 GLY A O 1
ATOM 2596 N N . VAL A 1 330 ? -41.956 -4.891 -10.825 1.00 94.25 330 VAL A N 1
ATOM 2597 C CA . VAL A 1 330 ? -41.782 -5.547 -9.518 1.00 94.25 330 VAL A CA 1
ATOM 2598 C C . VAL A 1 330 ? -41.885 -4.527 -8.380 1.00 94.25 330 VAL A C 1
ATOM 2600 O O . VAL A 1 330 ? -42.662 -4.743 -7.449 1.00 94.25 330 VAL A O 1
ATOM 2603 N N . ILE A 1 331 ? -41.196 -3.384 -8.488 1.00 93.75 331 ILE A N 1
ATOM 2604 C CA . ILE A 1 331 ? -41.235 -2.284 -7.502 1.00 93.75 331 ILE A CA 1
ATOM 2605 C C . ILE A 1 331 ? -42.679 -1.842 -7.229 1.00 93.75 331 ILE A C 1
ATOM 2607 O O . ILE A 1 331 ? -43.092 -1.732 -6.071 1.00 93.75 331 ILE A O 1
ATOM 2611 N N . LYS A 1 332 ? -43.475 -1.643 -8.288 1.00 91.75 332 LYS A N 1
ATOM 2612 C CA . LYS A 1 332 ? -44.893 -1.269 -8.174 1.00 91.75 332 LYS A CA 1
ATOM 2613 C C . LYS A 1 332 ? -45.724 -2.350 -7.492 1.00 91.75 332 LYS A C 1
ATOM 2615 O O . LYS A 1 332 ? -46.577 -2.017 -6.674 1.00 91.75 332 LYS A O 1
ATOM 2620 N N . SER A 1 333 ? -45.465 -3.627 -7.785 1.00 92.62 333 SER A N 1
ATOM 2621 C CA . SER A 1 333 ? -46.196 -4.737 -7.157 1.00 92.62 333 SER A CA 1
ATOM 2622 C C . SER A 1 333 ? -45.949 -4.854 -5.647 1.00 92.62 333 SER A C 1
ATOM 2624 O O . SER A 1 333 ? -46.821 -5.332 -4.928 1.00 92.62 333 SER A O 1
ATOM 2626 N N . LEU A 1 334 ? -44.812 -4.346 -5.159 1.00 91.25 334 LEU A N 1
ATOM 2627 C CA . LEU A 1 334 ? -44.467 -4.296 -3.733 1.00 91.25 334 LEU A CA 1
ATOM 2628 C C . LEU A 1 334 ? -44.917 -3.002 -3.034 1.00 91.25 334 LEU A C 1
ATOM 2630 O O . LEU A 1 334 ? -44.713 -2.849 -1.830 1.00 91.25 334 LEU A O 1
ATOM 2634 N N . GLY A 1 335 ? -45.530 -2.065 -3.766 1.00 89.06 335 GLY A N 1
ATOM 2635 C CA . GLY A 1 335 ? -46.018 -0.798 -3.217 1.00 89.06 335 GLY A CA 1
ATOM 2636 C C . GLY A 1 335 ? -44.915 0.193 -2.823 1.00 89.06 335 GLY A C 1
ATOM 2637 O O . GLY A 1 335 ? -45.145 1.038 -1.960 1.00 89.06 335 GLY A O 1
ATOM 2638 N N . LEU A 1 336 ? -43.723 0.090 -3.422 1.00 89.62 336 LEU A N 1
ATOM 2639 C CA . LEU A 1 336 ? -42.612 1.022 -3.204 1.00 89.62 336 LEU A CA 1
ATOM 2640 C C . LEU A 1 336 ? -42.688 2.221 -4.166 1.00 89.62 336 LEU A C 1
ATOM 2642 O O . LEU A 1 336 ? -43.131 2.093 -5.311 1.00 89.62 336 LEU A O 1
ATOM 2646 N N . ASP A 1 337 ? -42.232 3.397 -3.720 1.00 88.19 337 ASP A N 1
ATOM 2647 C CA . ASP A 1 337 ? -42.215 4.597 -4.564 1.00 88.19 337 ASP A CA 1
ATOM 2648 C C . ASP A 1 337 ? -41.084 4.541 -5.602 1.00 88.19 337 ASP A C 1
ATOM 2650 O O . ASP A 1 337 ? -39.929 4.878 -5.330 1.00 88.19 337 ASP A O 1
ATOM 2654 N N . HIS A 1 338 ? -41.442 4.155 -6.828 1.00 88.38 338 HIS A N 1
ATOM 2655 C CA . HIS A 1 338 ? -40.521 4.135 -7.965 1.00 88.38 338 HIS A CA 1
ATOM 2656 C C . HIS A 1 338 ? -39.830 5.488 -8.224 1.00 88.38 338 HIS A C 1
ATOM 2658 O O . HIS A 1 338 ? -38.683 5.496 -8.665 1.00 88.38 338 HIS A O 1
ATOM 2664 N N . LYS A 1 339 ? -40.460 6.636 -7.910 1.00 90.44 339 LYS A N 1
ATOM 2665 C CA . LYS A 1 339 ? -39.839 7.959 -8.115 1.00 90.44 339 LYS A CA 1
ATOM 2666 C C . LYS A 1 339 ? -38.716 8.225 -7.118 1.00 90.44 339 LYS A C 1
ATOM 2668 O O . LYS A 1 339 ? -37.690 8.793 -7.490 1.00 90.44 339 LYS A O 1
ATOM 2673 N N . ALA A 1 340 ? -38.895 7.818 -5.862 1.00 91.50 340 ALA A N 1
ATOM 2674 C CA . ALA A 1 340 ? -37.851 7.909 -4.845 1.00 91.50 340 ALA A CA 1
ATOM 2675 C C . ALA A 1 340 ? -36.645 7.021 -5.197 1.00 91.50 340 ALA A C 1
ATOM 2677 O O . ALA A 1 340 ? -35.499 7.439 -5.024 1.00 91.50 340 ALA A O 1
ATOM 2678 N N . ILE A 1 341 ? -36.899 5.835 -5.759 1.00 92.81 341 ILE A N 1
ATOM 2679 C CA . ILE A 1 341 ? -35.853 4.906 -6.210 1.00 92.81 341 ILE A CA 1
ATOM 2680 C C . ILE A 1 341 ? -35.087 5.485 -7.406 1.00 92.81 341 ILE A C 1
ATOM 2682 O O . ILE A 1 341 ? -33.861 5.550 -7.353 1.00 92.81 341 ILE A O 1
ATOM 2686 N N . ASP A 1 342 ? -35.775 5.994 -8.433 1.00 91.94 342 ASP A N 1
ATOM 2687 C CA . ASP A 1 342 ? -35.126 6.649 -9.581 1.00 91.94 342 ASP A CA 1
ATOM 2688 C C . ASP A 1 342 ? -34.286 7.866 -9.146 1.00 91.94 342 ASP A C 1
ATOM 2690 O O . ASP A 1 342 ? -33.171 8.071 -9.632 1.00 91.94 342 ASP A O 1
ATOM 2694 N N . LYS A 1 343 ? -34.763 8.642 -8.161 1.00 93.12 343 LYS A N 1
ATOM 2695 C CA . LYS A 1 343 ? -33.997 9.749 -7.567 1.00 93.12 343 LYS A CA 1
ATOM 2696 C C . LYS A 1 343 ? -32.729 9.270 -6.847 1.00 93.12 343 LYS A C 1
ATOM 2698 O O . LYS A 1 343 ? -31.725 9.978 -6.873 1.00 93.12 343 LYS A O 1
ATOM 2703 N N . CYS A 1 344 ? -32.774 8.107 -6.196 1.00 93.75 344 CYS A N 1
ATOM 2704 C CA . CYS A 1 344 ? -31.619 7.499 -5.533 1.00 93.75 344 CYS A CA 1
ATOM 2705 C C . CYS A 1 344 ? -30.572 6.995 -6.538 1.00 93.75 344 CYS A C 1
ATOM 2707 O O . CYS A 1 344 ? -29.381 7.215 -6.324 1.00 93.75 344 CYS A O 1
ATOM 2709 N N . ILE A 1 345 ? -31.012 6.372 -7.638 1.00 93.69 345 ILE A N 1
ATOM 2710 C CA . ILE A 1 345 ? -30.132 5.891 -8.715 1.00 93.69 345 ILE A CA 1
ATOM 2711 C C . ILE A 1 345 ? -29.396 7.076 -9.353 1.00 93.69 345 ILE A C 1
ATOM 2713 O O . ILE A 1 345 ? -28.177 7.036 -9.533 1.00 93.69 345 ILE A O 1
ATOM 2717 N N . GLY A 1 346 ? -30.125 8.159 -9.636 1.00 90.94 346 GLY A N 1
ATOM 2718 C CA . GLY A 1 346 ? -29.574 9.330 -10.304 1.00 90.94 346 GLY A CA 1
ATOM 2719 C C . GLY A 1 346 ? -29.227 9.049 -11.767 1.00 90.94 346 GLY A C 1
ATOM 2720 O O . GLY A 1 346 ? -29.866 8.232 -12.423 1.00 90.94 346 GLY A O 1
ATOM 2721 N N . ASP A 1 347 ? -28.230 9.766 -12.282 1.00 89.38 347 ASP A N 1
ATOM 2722 C CA . ASP A 1 347 ? -27.756 9.621 -13.660 1.00 89.38 347 ASP A CA 1
ATOM 2723 C C . ASP A 1 347 ? -26.529 8.682 -13.701 1.00 89.38 347 ASP A C 1
ATOM 2725 O O . ASP A 1 347 ? -25.467 9.074 -13.194 1.00 89.38 347 ASP A O 1
ATOM 2729 N N . PRO A 1 348 ? -26.659 7.455 -14.248 1.00 86.50 348 PRO A N 1
ATOM 2730 C CA . PRO A 1 348 ? -25.566 6.483 -14.325 1.00 86.50 348 PRO A CA 1
ATOM 2731 C C . PRO A 1 348 ? -24.504 6.852 -15.374 1.00 86.50 348 PRO A C 1
ATOM 2733 O O . PRO A 1 348 ? -23.358 6.414 -15.270 1.00 86.50 348 PRO A O 1
ATOM 2736 N N . ASP A 1 349 ? -24.839 7.691 -16.355 1.00 85.44 349 ASP A N 1
ATOM 2737 C CA . ASP A 1 349 ? -23.909 8.104 -17.411 1.00 85.44 349 ASP A CA 1
ATOM 2738 C C . ASP A 1 349 ? -23.143 9.384 -17.047 1.00 85.44 349 ASP A C 1
ATOM 2740 O O . ASP A 1 349 ? -22.177 9.761 -17.719 1.00 85.44 349 ASP A O 1
ATOM 2744 N N . ALA A 1 350 ? -23.529 10.048 -15.953 1.00 86.12 350 ALA A N 1
ATOM 2745 C CA . ALA A 1 350 ? -22.875 11.261 -15.496 1.00 86.12 350 ALA A CA 1
ATOM 2746 C C . ALA A 1 350 ? -21.407 11.011 -15.114 1.00 86.12 350 ALA A C 1
ATOM 2748 O O . ALA A 1 350 ? -21.078 10.131 -14.315 1.00 86.12 350 ALA A O 1
ATOM 2749 N N . ASP A 1 351 ? -20.514 11.879 -15.594 1.00 83.75 351 ASP A N 1
ATOM 2750 C CA . ASP A 1 351 ? -19.096 11.899 -15.212 1.00 83.75 351 ASP A CA 1
ATOM 2751 C C . ASP A 1 351 ? -18.882 12.532 -13.818 1.00 83.75 351 ASP A C 1
ATOM 2753 O O . ASP A 1 351 ? -18.121 13.478 -13.625 1.00 83.75 351 ASP A O 1
ATOM 2757 N N . LYS A 1 352 ? -19.608 12.024 -12.823 1.00 87.00 352 LYS A N 1
ATOM 2758 C CA . LYS A 1 352 ? -19.514 12.402 -11.410 1.00 87.00 352 LYS A CA 1
ATOM 2759 C C . LYS A 1 352 ? -19.570 11.154 -10.540 1.00 87.00 352 LYS A C 1
ATOM 2761 O O . LYS A 1 352 ? -20.029 10.103 -10.982 1.00 87.00 352 LYS A O 1
ATOM 2766 N N . GLU A 1 353 ? -19.113 11.274 -9.301 1.00 86.62 353 GLU A N 1
ATOM 2767 C CA . GLU A 1 353 ? -19.230 10.190 -8.326 1.00 86.62 353 GLU A CA 1
ATOM 2768 C C . GLU A 1 353 ? -20.702 9.935 -7.986 1.00 86.62 353 GLU A C 1
ATOM 2770 O O . GLU A 1 353 ? -21.474 10.872 -7.753 1.00 86.62 353 GLU A O 1
ATOM 2775 N N . ASN A 1 354 ? -21.090 8.659 -7.964 1.00 92.56 354 ASN A N 1
ATOM 2776 C CA . ASN A 1 354 ? -22.402 8.253 -7.484 1.00 92.56 354 ASN A CA 1
ATOM 2777 C C . ASN A 1 354 ? -22.280 7.975 -5.976 1.00 92.56 354 ASN A C 1
ATOM 2779 O O . ASN A 1 354 ? -21.532 7.073 -5.598 1.00 92.56 354 ASN A O 1
ATOM 2783 N N . PRO A 1 355 ? -22.986 8.711 -5.098 1.00 91.38 355 PRO A N 1
ATOM 2784 C CA . PRO A 1 355 ? -22.805 8.587 -3.652 1.00 91.38 355 PRO A CA 1
ATOM 2785 C C . PRO A 1 355 ? -23.175 7.199 -3.114 1.00 91.38 355 PRO A C 1
ATOM 2787 O O . PRO A 1 355 ? -22.627 6.786 -2.097 1.00 91.38 355 PRO A O 1
ATOM 2790 N N . VAL A 1 356 ? -24.079 6.474 -3.784 1.00 92.88 356 VAL A N 1
ATOM 2791 C CA . VAL A 1 356 ? -24.474 5.115 -3.388 1.00 92.88 356 VAL A CA 1
ATOM 2792 C C . VAL A 1 356 ? -23.361 4.131 -3.733 1.00 92.88 356 VAL A C 1
ATOM 2794 O O . VAL A 1 356 ? -22.852 3.459 -2.847 1.00 92.88 356 VAL A O 1
ATOM 2797 N N . LEU A 1 357 ? -22.907 4.106 -4.990 1.00 92.94 357 LEU A N 1
ATOM 2798 C CA . LEU A 1 357 ? -21.836 3.191 -5.415 1.00 92.94 357 LEU A CA 1
ATOM 2799 C C . LEU A 1 357 ? -20.481 3.526 -4.782 1.00 92.94 357 LEU A C 1
ATOM 2801 O O . LEU A 1 357 ? -19.676 2.633 -4.530 1.00 92.94 357 LEU A O 1
ATOM 2805 N N . LYS A 1 358 ? -20.227 4.804 -4.476 1.00 91.19 358 LYS A N 1
ATOM 2806 C CA . LYS A 1 358 ? -19.046 5.207 -3.708 1.00 91.19 358 LYS A CA 1
ATOM 2807 C C . LYS A 1 358 ? -19.090 4.644 -2.286 1.00 91.19 358 LYS A C 1
ATOM 2809 O O . LYS A 1 358 ? -18.080 4.121 -1.826 1.00 91.19 358 LYS A O 1
ATOM 2814 N N . ALA A 1 359 ? -20.250 4.695 -1.628 1.00 91.19 359 ALA A N 1
ATOM 2815 C CA . ALA A 1 359 ? -20.428 4.079 -0.318 1.00 91.19 359 ALA A CA 1
ATOM 2816 C C . ALA A 1 359 ? -20.242 2.553 -0.371 1.00 91.19 359 ALA A C 1
ATOM 2818 O O . ALA A 1 359 ? -19.638 2.008 0.546 1.00 91.19 359 ALA A O 1
ATOM 2819 N N . GLU A 1 360 ? -20.675 1.882 -1.446 1.00 92.06 360 GLU A N 1
ATOM 2820 C CA . GLU A 1 360 ? -20.407 0.448 -1.655 1.00 92.06 360 GLU A CA 1
ATOM 2821 C C . GLU A 1 360 ? -18.901 0.156 -1.788 1.00 92.06 360 GLU A C 1
ATOM 2823 O O . GLU A 1 360 ? -18.389 -0.720 -1.096 1.00 92.06 360 GLU A O 1
ATOM 2828 N N . GLN A 1 361 ? -18.154 0.923 -2.596 1.00 88.75 361 GLN A N 1
ATOM 2829 C CA . GLN A 1 361 ? -16.691 0.772 -2.710 1.00 88.75 361 GLN A CA 1
ATOM 2830 C C . GLN A 1 361 ? -15.965 1.048 -1.384 1.00 88.75 361 GLN A C 1
ATOM 2832 O O . GLN A 1 361 ? -15.027 0.336 -1.029 1.00 88.75 361 GLN A O 1
ATOM 2837 N N . ASP A 1 362 ? -16.398 2.060 -0.629 1.00 87.31 362 ASP A N 1
ATOM 2838 C CA . ASP A 1 362 ? -15.816 2.377 0.679 1.00 87.31 362 ASP A CA 1
ATOM 2839 C C . ASP A 1 362 ? -16.169 1.309 1.729 1.00 87.31 362 ASP A C 1
ATOM 2841 O O . ASP A 1 362 ? -15.356 1.015 2.607 1.00 87.31 362 ASP A O 1
ATOM 2845 N N . ALA A 1 363 ? -17.361 0.711 1.632 1.00 87.25 363 ALA A N 1
ATOM 2846 C CA . ALA A 1 363 ? -17.789 -0.408 2.463 1.00 87.25 363 ALA A CA 1
ATOM 2847 C C . ALA A 1 363 ? -17.096 -1.718 2.075 1.00 87.25 363 ALA A C 1
ATOM 2849 O O . ALA A 1 363 ? -16.963 -2.578 2.940 1.00 87.25 363 ALA A O 1
ATOM 2850 N N . GLN A 1 364 ? -16.633 -1.877 0.830 1.00 86.44 364 GLN A N 1
ATOM 2851 C CA . GLN A 1 364 ? -15.909 -3.062 0.355 1.00 86.44 364 GLN A CA 1
ATOM 2852 C C . GLN A 1 364 ? -14.513 -3.158 0.990 1.00 86.44 364 GLN A C 1
ATOM 2854 O O . GLN A 1 364 ? -14.060 -4.256 1.329 1.00 86.44 364 GLN A O 1
ATOM 2859 N N . ILE A 1 365 ? -13.861 -2.010 1.212 1.00 81.12 365 ILE A N 1
ATOM 2860 C CA . ILE A 1 365 ? -12.549 -1.910 1.862 1.00 81.12 365 ILE A CA 1
ATOM 2861 C C . ILE A 1 365 ? -12.710 -2.165 3.370 1.00 81.12 365 ILE A C 1
ATOM 2863 O O . ILE A 1 365 ? -13.337 -1.397 4.102 1.00 81.12 365 ILE A O 1
ATOM 2867 N N . GLY A 1 366 ? -12.153 -3.275 3.850 1.00 63.69 366 GLY A N 1
ATOM 2868 C CA . GLY A 1 366 ? -12.247 -3.716 5.240 1.00 63.69 366 GLY A CA 1
ATOM 2869 C C . GLY A 1 366 ? -11.589 -2.774 6.234 1.00 63.69 366 GLY A C 1
ATOM 2870 O O . GLY A 1 366 ? -10.451 -2.349 6.051 1.00 63.69 366 GLY A O 1
ATOM 2871 N N . LYS A 1 367 ? -12.259 -2.525 7.365 1.00 61.16 367 LYS A N 1
ATOM 2872 C CA . LYS A 1 367 ? -11.661 -1.865 8.535 1.00 61.16 367 LYS A CA 1
ATOM 2873 C C . LYS A 1 367 ? -11.393 -2.900 9.632 1.00 61.16 367 LYS A C 1
ATOM 2875 O O . LYS A 1 367 ? -12.257 -3.711 9.957 1.00 61.16 367 LYS A O 1
ATOM 2880 N N . GLY A 1 368 ? -10.197 -2.874 10.219 1.00 65.62 368 GLY A N 1
ATOM 2881 C CA . GLY A 1 368 ? -9.829 -3.771 11.321 1.00 65.62 368 GLY A CA 1
ATOM 2882 C C . GLY A 1 368 ? -9.673 -5.239 10.897 1.00 65.62 368 GLY A C 1
ATOM 2883 O O . GLY A 1 368 ? -8.880 -5.545 10.009 1.00 65.62 368 GLY A O 1
ATOM 2884 N N . SER A 1 369 ? -10.398 -6.147 11.559 1.00 60.25 369 SER A N 1
ATOM 2885 C CA . SER A 1 369 ? -10.259 -7.609 11.441 1.00 60.25 369 SER A CA 1
ATOM 2886 C C . SER A 1 369 ? -11.102 -8.271 10.338 1.00 60.25 369 SER A C 1
ATOM 2888 O O . SER A 1 369 ? -10.927 -9.466 10.103 1.00 60.25 369 SER A O 1
ATOM 2890 N N . ARG A 1 370 ? -11.993 -7.527 9.659 1.00 75.50 370 ARG A N 1
ATOM 2891 C CA . ARG A 1 370 ? -12.893 -8.049 8.607 1.00 75.50 370 ARG A CA 1
ATOM 2892 C C . ARG A 1 370 ? -12.181 -8.358 7.284 1.00 75.50 370 ARG A C 1
ATOM 2894 O O . ARG A 1 370 ? -12.556 -9.305 6.601 1.00 75.50 370 ARG A O 1
ATOM 2901 N N . GLY A 1 371 ? -11.177 -7.558 6.914 1.00 73.12 371 GLY A N 1
ATOM 2902 C CA . GLY A 1 371 ? -10.560 -7.614 5.582 1.00 73.12 371 GLY A CA 1
ATOM 2903 C C . GLY A 1 371 ? -11.452 -7.096 4.448 1.00 73.12 371 GLY A C 1
ATOM 2904 O O . GLY A 1 371 ? -12.633 -6.794 4.658 1.00 73.12 371 GLY A O 1
ATOM 2905 N N . ASP A 1 372 ? -10.862 -6.974 3.259 1.00 79.50 372 ASP A N 1
ATOM 2906 C CA . ASP A 1 372 ? -11.565 -6.588 2.033 1.00 79.50 372 ASP A CA 1
ATOM 2907 C C . ASP A 1 372 ? -12.478 -7.725 1.556 1.00 79.50 372 ASP A C 1
ATOM 2909 O O . ASP A 1 372 ? -12.143 -8.907 1.690 1.00 79.50 372 ASP A O 1
ATOM 2913 N N . VAL A 1 373 ? -13.630 -7.371 0.985 1.00 81.38 373 VAL A N 1
ATOM 2914 C CA . VAL A 1 373 ? -14.515 -8.341 0.327 1.00 81.38 373 VAL A CA 1
ATOM 2915 C C . VAL A 1 373 ? -14.132 -8.425 -1.149 1.00 81.38 373 VAL A C 1
ATOM 2917 O O . VAL A 1 373 ? -14.299 -7.466 -1.903 1.00 81.38 373 VAL A O 1
ATOM 2920 N N . THR A 1 374 ? -13.584 -9.569 -1.557 1.00 72.81 374 THR A N 1
ATOM 2921 C CA . THR A 1 374 ? -13.118 -9.815 -2.936 1.00 72.81 374 THR A CA 1
ATOM 2922 C C . THR A 1 374 ? -13.768 -11.030 -3.596 1.00 72.81 374 THR A C 1
ATOM 2924 O O . THR A 1 374 ? -13.654 -11.185 -4.808 1.00 72.81 374 THR A O 1
ATOM 2927 N N . ILE A 1 375 ? -14.446 -11.879 -2.817 1.00 74.25 375 ILE A N 1
ATOM 2928 C CA . ILE A 1 375 ? -15.105 -13.109 -3.274 1.00 74.25 375 ILE A CA 1
ATOM 2929 C C . ILE A 1 375 ? -16.618 -12.913 -3.144 1.00 74.25 375 ILE A C 1
ATOM 2931 O O . ILE A 1 375 ? -17.081 -12.354 -2.149 1.00 74.25 375 ILE A O 1
ATOM 2935 N N . LEU A 1 376 ? -17.388 -13.371 -4.130 1.00 78.12 376 LEU A N 1
ATOM 2936 C CA . LEU A 1 376 ? -18.849 -13.355 -4.102 1.00 78.12 376 LEU A CA 1
ATOM 2937 C C . LEU A 1 376 ? -19.427 -14.757 -4.342 1.00 78.12 376 LEU A C 1
ATOM 2939 O O . LEU A 1 376 ? -18.849 -15.515 -5.123 1.00 78.12 376 LEU A O 1
ATOM 2943 N N . PRO A 1 377 ? -20.606 -15.059 -3.773 1.00 84.75 377 PRO A N 1
ATOM 2944 C CA . PRO A 1 377 ? -21.282 -14.319 -2.696 1.00 84.75 377 PRO A CA 1
ATOM 2945 C C . PRO A 1 377 ? -20.548 -14.441 -1.345 1.00 84.75 377 PRO A C 1
ATOM 2947 O O . PRO A 1 377 ? -19.953 -15.474 -1.053 1.00 84.75 377 PRO A O 1
ATOM 2950 N N . THR A 1 378 ? -20.612 -13.402 -0.504 1.00 86.69 378 THR A N 1
ATOM 2951 C CA . THR A 1 378 ? -20.019 -13.403 0.851 1.00 86.69 378 THR A CA 1
ATOM 2952 C C . THR A 1 378 ? -21.012 -12.857 1.876 1.00 86.69 378 THR A C 1
ATOM 2954 O O . THR A 1 378 ? -21.613 -11.806 1.673 1.00 86.69 378 THR A O 1
ATOM 2957 N N . LEU A 1 379 ? -21.167 -13.541 3.009 1.00 90.62 379 LEU A N 1
ATOM 2958 C CA . LEU A 1 379 ? -21.893 -13.023 4.173 1.00 90.62 379 LEU A CA 1
ATOM 2959 C C . LEU A 1 379 ? -20.899 -12.457 5.190 1.00 90.62 379 LEU A C 1
ATOM 2961 O O . LEU A 1 379 ? -19.818 -13.011 5.370 1.00 90.62 379 LEU A O 1
ATOM 2965 N N . VAL A 1 380 ? -21.265 -11.380 5.877 1.00 91.00 380 VAL A N 1
ATOM 2966 C CA . VAL A 1 380 ? -20.514 -10.847 7.023 1.00 91.00 380 VAL A CA 1
ATOM 2967 C C . VAL A 1 380 ? -21.452 -10.817 8.221 1.00 91.00 380 VAL A C 1
ATOM 2969 O O . VAL A 1 380 ? -22.545 -10.287 8.106 1.00 91.00 380 VAL A O 1
ATOM 2972 N N . ILE A 1 381 ? -21.051 -11.372 9.361 1.00 91.44 381 ILE A N 1
ATOM 2973 C CA . ILE A 1 381 ? -21.837 -11.414 10.602 1.00 91.44 381 ILE A CA 1
ATOM 2974 C C . ILE A 1 381 ? -21.005 -10.745 11.699 1.00 91.44 381 ILE A C 1
ATOM 2976 O O . ILE A 1 381 ? -19.856 -11.126 11.917 1.00 91.44 381 ILE A O 1
ATOM 2980 N N . ASN A 1 382 ? -21.544 -9.710 12.347 1.00 90.19 382 ASN A N 1
ATOM 2981 C CA . ASN A 1 382 ? -20.881 -8.889 13.367 1.00 90.19 382 ASN A CA 1
ATOM 2982 C C . ASN A 1 382 ? -19.435 -8.501 12.978 1.00 90.19 382 ASN A C 1
ATOM 2984 O O . ASN A 1 382 ? -18.487 -8.656 13.747 1.00 90.19 382 ASN A O 1
ATOM 2988 N N . ASN A 1 383 ? -19.248 -8.008 11.747 1.00 85.94 383 ASN A N 1
ATOM 2989 C CA . ASN A 1 383 ? -17.948 -7.601 11.189 1.00 85.94 383 ASN A CA 1
ATOM 2990 C C . ASN A 1 383 ? -16.919 -8.750 10.986 1.00 85.94 383 ASN A C 1
ATOM 2992 O O . ASN A 1 383 ? -15.715 -8.498 10.888 1.00 85.94 383 ASN A O 1
ATOM 2996 N N . ARG A 1 384 ? -17.365 -10.013 10.883 1.00 85.56 384 ARG A N 1
ATOM 2997 C CA . ARG A 1 384 ? -16.562 -11.183 10.462 1.00 85.56 384 ARG A CA 1
ATOM 2998 C C . ARG A 1 384 ? -17.138 -11.819 9.201 1.00 85.56 384 ARG A C 1
ATOM 3000 O O . ARG A 1 384 ? -18.349 -11.962 9.104 1.00 85.56 384 ARG A O 1
ATOM 3007 N N . GLN A 1 385 ? -16.295 -12.192 8.237 1.00 86.31 385 GLN A N 1
ATOM 3008 C CA . GLN A 1 385 ? -16.762 -12.909 7.043 1.00 86.31 385 GLN A CA 1
ATOM 3009 C C . GLN A 1 385 ? -17.240 -14.315 7.448 1.00 86.31 385 GLN A C 1
ATOM 3011 O O . GLN A 1 385 ? -16.662 -14.941 8.322 1.00 86.31 385 GLN A O 1
ATOM 3016 N N . TYR A 1 386 ? -18.328 -14.798 6.862 1.00 88.31 386 TYR A N 1
ATOM 3017 C CA . TYR A 1 386 ? -18.823 -16.157 7.060 1.00 88.31 386 TYR A CA 1
ATOM 3018 C C . TYR A 1 386 ? -18.097 -17.112 6.110 1.00 88.31 386 TYR A C 1
ATOM 3020 O O . TYR A 1 386 ? -17.903 -16.797 4.933 1.00 88.31 386 TYR A O 1
ATOM 3028 N N . ARG A 1 387 ? -17.731 -18.297 6.606 1.00 86.00 387 ARG A N 1
ATOM 3029 C CA . ARG A 1 387 ? -17.098 -19.363 5.820 1.00 86.00 387 ARG A CA 1
ATOM 3030 C C . ARG A 1 387 ? -17.962 -20.608 5.864 1.00 86.00 387 ARG A C 1
ATOM 3032 O O . ARG A 1 387 ? -18.327 -21.076 6.937 1.00 86.00 387 ARG A O 1
ATOM 3039 N N . GLY A 1 388 ? -18.261 -21.154 4.694 1.00 83.94 388 GLY A N 1
ATOM 3040 C CA . GLY A 1 388 ? -19.073 -22.354 4.543 1.00 83.94 388 GLY A CA 1
ATOM 3041 C C . GLY A 1 388 ? -20.066 -22.222 3.398 1.00 83.94 388 GLY A C 1
ATOM 3042 O O . GLY A 1 388 ? -20.120 -21.202 2.710 1.00 83.94 388 GLY A O 1
ATOM 3043 N N . LYS A 1 389 ? -20.851 -23.276 3.192 1.00 83.88 389 LYS A N 1
ATOM 3044 C CA . LYS A 1 389 ? -21.911 -23.308 2.183 1.00 83.88 389 LYS A CA 1
ATOM 3045 C C . LYS A 1 389 ? -23.015 -22.298 2.526 1.00 83.88 389 LYS A C 1
ATOM 3047 O O . LYS A 1 389 ? -23.480 -22.245 3.661 1.00 83.88 389 LYS A O 1
ATOM 3052 N N . LEU A 1 390 ? -23.496 -21.562 1.524 1.00 82.69 390 LEU A N 1
ATOM 3053 C CA . LEU A 1 390 ? -24.690 -20.718 1.640 1.00 82.69 390 LEU A CA 1
ATOM 3054 C C . LEU A 1 390 ? -25.966 -21.564 1.651 1.00 82.69 390 LEU A C 1
ATOM 3056 O O . LEU A 1 390 ? -26.672 -21.678 0.656 1.00 82.69 390 LEU A O 1
ATOM 3060 N N . ASP A 1 391 ? -26.240 -22.175 2.794 1.00 84.81 391 ASP A N 1
ATOM 3061 C CA . ASP A 1 391 ? -27.457 -22.934 3.059 1.00 84.81 391 ASP A CA 1
ATOM 3062 C C . ASP A 1 391 ? -28.283 -22.259 4.165 1.00 84.81 391 ASP A C 1
ATOM 3064 O O . ASP A 1 391 ? -27.722 -21.659 5.088 1.00 84.81 391 ASP A O 1
ATOM 3068 N N . LYS A 1 392 ? -29.618 -22.366 4.095 1.00 87.25 392 LYS A N 1
ATOM 3069 C CA . LYS A 1 392 ? -30.533 -21.766 5.080 1.00 87.25 392 LYS A CA 1
ATOM 3070 C C . LYS A 1 392 ? -30.166 -22.174 6.511 1.00 87.25 392 LYS A C 1
ATOM 3072 O O . LYS A 1 392 ? -30.093 -21.303 7.375 1.00 87.25 392 LYS A O 1
ATOM 3077 N N . GLY A 1 393 ? -29.949 -23.465 6.767 1.00 86.31 393 GLY A N 1
ATOM 3078 C CA . GLY A 1 393 ? -29.645 -23.979 8.103 1.00 86.31 393 GLY A CA 1
ATOM 3079 C C . GLY A 1 393 ? -28.257 -23.554 8.572 1.00 86.31 393 GLY A C 1
ATOM 3080 O O . GLY A 1 393 ? -28.106 -23.047 9.681 1.00 86.31 393 GLY A O 1
ATOM 3081 N N . ALA A 1 394 ? -27.250 -23.676 7.703 1.00 86.81 394 ALA A N 1
ATOM 3082 C CA . ALA A 1 394 ? -25.866 -23.327 8.027 1.00 86.81 394 ALA A CA 1
ATOM 3083 C C . ALA A 1 394 ? -25.677 -21.827 8.327 1.00 86.81 394 ALA A C 1
ATOM 3085 O O . ALA A 1 394 ? -25.002 -21.463 9.293 1.00 86.81 394 ALA A O 1
ATOM 3086 N N . VAL A 1 395 ? -26.297 -20.954 7.528 1.00 90.25 395 VAL A N 1
ATOM 3087 C CA . VAL A 1 395 ? -26.233 -19.498 7.720 1.00 90.25 395 VAL A CA 1
ATOM 3088 C C . VAL A 1 395 ? -27.045 -19.069 8.935 1.00 90.25 395 VAL A C 1
ATOM 3090 O O . VAL A 1 395 ? -26.570 -18.260 9.730 1.00 90.25 395 VAL A O 1
ATOM 3093 N N . LEU A 1 396 ? -28.246 -19.627 9.121 1.00 89.94 396 LEU A N 1
ATOM 3094 C CA . LEU A 1 396 ? -29.056 -19.322 10.298 1.00 89.94 396 LEU A CA 1
ATOM 3095 C C . LEU A 1 396 ? -28.337 -19.753 11.580 1.00 89.94 396 LEU A C 1
ATOM 3097 O O . LEU A 1 396 ? -28.312 -18.987 12.537 1.00 89.94 396 LEU A O 1
ATOM 3101 N N . LYS A 1 397 ? -27.665 -20.911 11.566 1.00 88.12 397 LYS A N 1
ATOM 3102 C CA . LYS A 1 397 ? -26.798 -21.368 12.656 1.00 88.12 397 LYS A CA 1
ATOM 3103 C C . LYS A 1 397 ? -25.676 -20.365 12.944 1.00 88.12 397 LYS A C 1
ATOM 3105 O O . LYS A 1 397 ? -25.469 -19.991 14.092 1.00 88.12 397 LYS A O 1
ATOM 3110 N N . ALA A 1 398 ? -24.995 -19.854 11.921 1.00 89.62 398 ALA A N 1
ATOM 3111 C CA . ALA A 1 398 ? -23.964 -18.834 12.112 1.00 89.62 398 ALA A CA 1
ATOM 3112 C C . ALA A 1 398 ? -24.519 -17.509 12.672 1.00 89.62 398 ALA A C 1
ATOM 3114 O O . ALA A 1 398 ? -23.930 -16.942 13.587 1.00 89.62 398 ALA A O 1
ATOM 3115 N N . ILE A 1 399 ? -25.675 -17.040 12.193 1.00 91.06 399 ILE A N 1
ATOM 3116 C CA . ILE A 1 399 ? -26.337 -15.840 12.735 1.00 91.06 399 ILE A CA 1
ATOM 3117 C C . ILE A 1 399 ? -26.733 -16.061 14.197 1.00 91.06 399 ILE A C 1
ATOM 3119 O O . ILE A 1 399 ? -26.498 -15.194 15.032 1.00 91.06 399 ILE A O 1
ATOM 3123 N N . CYS A 1 400 ? -27.271 -17.236 14.527 1.00 88.94 400 CYS A N 1
ATOM 3124 C CA . CYS A 1 400 ? -27.617 -17.606 15.895 1.00 88.94 400 CYS A CA 1
ATOM 3125 C C . CYS A 1 400 ? -26.388 -17.652 16.818 1.00 88.94 400 CYS A C 1
ATOM 3127 O O . CYS A 1 400 ? -26.456 -17.176 17.948 1.00 88.94 400 CYS A O 1
ATOM 3129 N N . ALA A 1 401 ? -25.240 -18.118 16.318 1.00 88.31 401 ALA A N 1
ATOM 3130 C CA . ALA A 1 401 ? -23.970 -18.071 17.043 1.00 88.31 401 ALA A CA 1
ATOM 3131 C C . ALA A 1 401 ? -23.454 -16.639 17.286 1.00 88.31 401 ALA A C 1
ATOM 3133 O O . ALA A 1 401 ? -22.649 -16.433 18.193 1.00 88.31 401 ALA A O 1
ATOM 3134 N N . GLY A 1 402 ? -23.914 -15.660 16.499 1.00 88.06 402 GLY A N 1
ATOM 3135 C CA . GLY A 1 402 ? -23.602 -14.241 16.677 1.00 88.06 402 GLY A CA 1
ATOM 3136 C C . GLY A 1 402 ? -24.302 -13.591 17.875 1.00 88.06 402 GLY A C 1
ATOM 3137 O O . GLY A 1 402 ? -23.892 -12.509 18.289 1.00 88.06 402 GLY A O 1
ATOM 3138 N N . PHE A 1 403 ? -25.327 -14.228 18.449 1.00 87.56 403 PHE A N 1
ATOM 3139 C CA . PHE A 1 403 ? -25.946 -13.764 19.688 1.00 87.56 403 PHE A CA 1
ATOM 3140 C C . PHE A 1 403 ? -25.139 -14.209 20.912 1.00 87.56 403 PHE A C 1
ATOM 3142 O O . PHE A 1 403 ? -24.519 -15.285 20.956 1.00 87.56 403 PHE A O 1
ATOM 3149 N N . ARG A 1 404 ? -25.202 -13.387 21.960 1.00 83.12 404 ARG A N 1
ATOM 3150 C CA . ARG A 1 404 ? -24.692 -13.763 23.276 1.00 83.12 404 ARG A CA 1
ATOM 3151 C C . ARG A 1 404 ? -25.506 -14.931 23.833 1.00 83.12 404 ARG A C 1
ATOM 3153 O O . ARG A 1 404 ? -26.726 -14.964 23.699 1.00 83.12 404 ARG A O 1
ATOM 3160 N N . GLU A 1 405 ? -24.843 -15.874 24.486 1.00 76.12 405 GLU A N 1
ATOM 3161 C CA . GLU A 1 405 ? -25.510 -17.040 25.071 1.00 76.12 405 GLU A CA 1
ATOM 3162 C C . GLU A 1 405 ? -26.712 -16.636 25.939 1.00 76.12 405 GLU A C 1
ATOM 3164 O O . GLU A 1 405 ? -26.607 -15.710 26.746 1.00 76.12 405 GLU A O 1
ATOM 3169 N N . THR A 1 406 ? -27.848 -17.320 25.759 1.00 75.62 406 THR A N 1
ATOM 3170 C CA . THR A 1 406 ? -29.159 -17.101 26.412 1.00 75.62 406 THR A CA 1
ATOM 3171 C C . THR A 1 406 ? -29.996 -15.913 25.925 1.00 75.62 406 THR A C 1
ATOM 3173 O O . THR A 1 406 ? -31.125 -15.743 26.399 1.00 75.62 406 THR A O 1
ATOM 3176 N N . THR A 1 407 ? -29.485 -15.115 24.982 1.00 81.94 407 THR A N 1
ATOM 3177 C CA . THR A 1 407 ? -30.215 -14.002 24.342 1.00 81.94 407 THR A CA 1
ATOM 3178 C C . THR A 1 407 ? -30.789 -14.372 22.972 1.00 81.94 407 THR A C 1
ATOM 3180 O O . THR A 1 407 ? -31.393 -13.531 22.305 1.00 81.94 407 THR A O 1
ATOM 3183 N N . GLU A 1 408 ? -30.629 -15.627 22.542 1.00 83.00 408 GLU A N 1
ATOM 3184 C CA . GLU A 1 408 ? -31.015 -16.060 21.205 1.00 83.00 408 GLU A CA 1
ATOM 3185 C C . GLU A 1 408 ? -32.547 -16.047 21.007 1.00 83.00 408 GLU A C 1
ATOM 3187 O O . GLU A 1 408 ? -33.312 -16.439 21.896 1.00 83.00 408 GLU A O 1
ATOM 3192 N N . PRO A 1 409 ? -33.045 -15.630 19.829 1.00 86.75 409 PRO A N 1
ATOM 3193 C CA . PRO A 1 409 ? -34.472 -15.659 19.532 1.00 86.75 409 PRO A CA 1
ATOM 3194 C C . PRO A 1 409 ? -34.984 -17.093 19.337 1.00 86.75 409 PRO A C 1
ATOM 3196 O O . PRO A 1 409 ? -34.257 -17.972 18.888 1.00 86.75 409 PRO A O 1
ATOM 3199 N N . ALA A 1 410 ? -36.287 -17.316 19.545 1.00 82.56 410 ALA A N 1
ATOM 3200 C CA . ALA A 1 410 ? -36.911 -18.644 19.418 1.00 82.56 410 ALA A CA 1
ATOM 3201 C C . ALA A 1 410 ? -36.697 -19.330 18.051 1.00 82.56 410 ALA A C 1
ATOM 3203 O O . ALA A 1 410 ? -36.763 -20.549 17.959 1.00 82.56 410 ALA A O 1
ATOM 3204 N N . VAL A 1 411 ? -36.415 -18.567 16.987 1.00 84.00 411 VAL A N 1
ATOM 3205 C CA . VAL A 1 411 ? -36.071 -19.132 15.670 1.00 84.00 411 VAL A CA 1
ATOM 3206 C C . VAL A 1 411 ? -34.759 -19.931 15.702 1.00 84.00 411 VAL A C 1
ATOM 3208 O O . VAL A 1 411 ? -34.638 -20.900 14.961 1.00 84.00 411 VAL A O 1
ATOM 3211 N N . CYS A 1 412 ? -33.828 -19.586 16.600 1.00 84.94 412 CYS A N 1
ATOM 3212 C CA . CYS A 1 412 ? -32.572 -20.303 16.837 1.00 84.94 412 CYS A CA 1
ATOM 3213 C C . CYS A 1 412 ? -32.749 -21.618 17.607 1.00 84.94 412 CYS A C 1
ATOM 3215 O O . CYS A 1 412 ? -31.830 -22.427 17.634 1.00 84.94 412 CYS A O 1
ATOM 3217 N N . LEU A 1 413 ? -33.922 -21.837 18.209 1.00 80.88 413 LEU A N 1
ATOM 3218 C CA . LEU A 1 413 ? -34.274 -23.055 18.944 1.00 80.88 413 LEU A CA 1
ATOM 3219 C C . LEU A 1 413 ? -35.153 -23.999 18.107 1.00 80.88 413 LEU A C 1
ATOM 3221 O O . LEU A 1 413 ? -35.824 -24.865 18.658 1.00 80.88 413 LEU A O 1
ATOM 3225 N N . SER A 1 414 ? -35.205 -23.802 16.787 1.00 78.88 414 SER A N 1
ATOM 3226 C CA . SER A 1 414 ? -35.927 -24.705 15.889 1.00 78.88 414 SER A CA 1
ATOM 3227 C C . SER A 1 414 ? -35.177 -26.028 15.703 1.00 78.88 414 SER A C 1
ATOM 3229 O O . SER A 1 414 ? -33.945 -26.052 15.714 1.00 78.88 414 SER A O 1
ATOM 3231 N N . GLU A 1 415 ? -35.927 -27.114 15.488 1.00 69.44 415 GLU A N 1
ATOM 3232 C CA . GLU A 1 415 ? -35.379 -28.471 15.297 1.00 69.44 415 GLU A CA 1
ATOM 3233 C C . GLU A 1 415 ? -34.402 -28.562 14.109 1.00 69.44 415 GLU A C 1
ATOM 3235 O O . GLU A 1 415 ? -33.491 -29.384 14.116 1.00 69.44 415 GLU A O 1
ATOM 3240 N N . ASP A 1 416 ? -34.540 -27.677 13.113 1.00 66.12 416 ASP A N 1
ATOM 3241 C CA . ASP A 1 416 ? -33.653 -27.594 11.943 1.00 66.12 416 ASP A CA 1
ATOM 3242 C C . ASP A 1 416 ? -32.216 -27.140 12.293 1.00 66.12 416 ASP A C 1
ATOM 3244 O O . ASP A 1 416 ? -31.310 -27.245 11.464 1.00 66.12 416 ASP A O 1
ATOM 3248 N N . ILE A 1 417 ? -31.999 -26.573 13.485 1.00 73.62 417 ILE A N 1
ATOM 3249 C CA . ILE A 1 417 ? -30.749 -25.902 13.877 1.00 73.62 417 ILE A CA 1
ATOM 3250 C C . ILE A 1 417 ? -30.046 -26.626 15.028 1.00 73.62 417 ILE A C 1
ATOM 3252 O O . ILE A 1 417 ? -28.816 -26.764 15.014 1.00 73.62 417 ILE A O 1
ATOM 3256 N N . GLN A 1 418 ? -30.820 -27.045 16.029 1.00 72.88 418 GLN A N 1
ATOM 3257 C CA . GLN A 1 418 ? -30.340 -27.645 17.270 1.00 72.88 418 GLN A CA 1
ATOM 3258 C C . GLN A 1 418 ? -31.267 -28.789 17.701 1.00 72.88 418 GLN A C 1
ATOM 3260 O O . GLN A 1 418 ? -32.462 -28.782 17.399 1.00 72.88 418 GLN A O 1
ATOM 3265 N N . THR A 1 419 ? -30.705 -29.770 18.402 1.00 71.94 419 THR A N 1
ATOM 3266 C CA . THR A 1 419 ? -31.443 -30.882 19.010 1.00 71.94 419 THR A CA 1
ATOM 3267 C C . THR A 1 419 ? -31.713 -30.596 20.479 1.00 71.94 419 THR A C 1
ATOM 3269 O O . THR A 1 419 ? -30.760 -30.571 21.244 1.00 71.94 419 THR A O 1
ATOM 3272 N N . ASN A 1 420 ? -32.980 -30.461 20.880 1.00 76.88 420 ASN A N 1
ATOM 3273 C CA . ASN A 1 420 ? -33.335 -30.078 22.249 1.00 76.88 420 ASN A CA 1
ATOM 3274 C C . ASN A 1 420 ? -32.905 -31.151 23.262 1.00 76.88 420 ASN A C 1
ATOM 3276 O O . ASN A 1 420 ? -33.602 -32.154 23.468 1.00 76.88 420 ASN A O 1
ATOM 3280 N N . GLU A 1 421 ? -31.766 -30.940 23.924 1.00 81.00 421 GLU A N 1
ATOM 3281 C CA . GLU A 1 421 ? -31.202 -31.932 24.838 1.00 81.00 421 GLU A CA 1
ATOM 3282 C C . GLU A 1 421 ? -31.976 -32.021 26.159 1.00 81.00 421 GLU A C 1
ATOM 3284 O O . GLU A 1 421 ? -31.803 -32.985 26.906 1.00 81.00 421 GLU A O 1
ATOM 3289 N N . CYS A 1 422 ? -32.861 -31.064 26.458 1.00 83.69 422 CYS A N 1
ATOM 3290 C CA . CYS A 1 422 ? -33.741 -31.136 27.623 1.00 83.69 422 CYS A CA 1
ATOM 3291 C C . CYS A 1 422 ? -34.858 -32.185 27.468 1.00 83.69 422 CYS A C 1
ATOM 3293 O O . CYS A 1 422 ? -35.463 -32.572 28.469 1.00 83.69 422 CYS A O 1
ATOM 3295 N N . LEU A 1 423 ? -35.138 -32.680 26.257 1.00 81.88 423 LEU A N 1
ATOM 3296 C CA . LEU A 1 423 ? -36.129 -33.745 26.045 1.00 81.88 423 LEU A CA 1
ATOM 3297 C C . LEU A 1 423 ? -35.614 -35.124 26.486 1.00 81.88 423 LEU A C 1
ATOM 3299 O O . LEU A 1 423 ? -36.398 -35.963 26.935 1.00 81.88 423 LEU A O 1
ATOM 3303 N N . GLU A 1 424 ? -34.301 -35.353 26.413 1.00 75.69 424 GLU A N 1
ATOM 3304 C CA . GLU A 1 424 ? -33.671 -36.615 26.801 1.00 75.69 424 GLU A CA 1
ATOM 3305 C C . GLU A 1 424 ? -33.065 -36.519 28.206 1.00 75.69 424 GLU A C 1
ATOM 3307 O O . GLU A 1 424 ? -32.095 -35.804 28.451 1.00 75.69 424 GLU A O 1
ATOM 3312 N N . ASN A 1 425 ? -33.645 -37.256 29.162 1.00 79.00 425 ASN A N 1
ATOM 3313 C CA . ASN A 1 425 ? -33.217 -37.281 30.568 1.00 79.00 425 ASN A CA 1
ATOM 3314 C C . ASN A 1 425 ? -33.133 -35.888 31.238 1.00 79.00 425 ASN A C 1
ATOM 3316 O O . ASN A 1 425 ? -32.390 -35.745 32.199 1.00 79.00 425 ASN A O 1
ATOM 3320 N N . ASN A 1 426 ? -33.904 -34.895 30.763 1.00 80.88 426 ASN A N 1
ATOM 3321 C CA . ASN A 1 426 ? -33.869 -33.486 31.194 1.00 80.88 426 ASN A CA 1
ATOM 3322 C C . ASN A 1 426 ? -32.541 -32.760 30.885 1.00 80.88 426 ASN A C 1
ATOM 3324 O O . ASN A 1 426 ? -32.172 -31.807 31.581 1.00 80.88 426 ASN A O 1
ATOM 3328 N N . GLY A 1 427 ? -31.744 -33.281 29.937 1.00 77.44 427 GLY A N 1
ATOM 3329 C CA . GLY A 1 427 ? -30.289 -33.116 29.961 1.00 77.44 427 GLY A CA 1
ATOM 3330 C C . GLY A 1 427 ? -29.744 -33.582 31.321 1.00 77.44 427 GLY A C 1
ATOM 3331 O O . GLY A 1 427 ? -30.489 -33.831 32.227 1.00 77.44 427 GLY A O 1
ATOM 3332 N N . GLY A 1 428 ? -28.473 -33.694 31.645 1.00 83.06 428 GLY A N 1
ATOM 3333 C CA . GLY A 1 428 ? -28.076 -33.886 33.064 1.00 83.06 428 GLY A CA 1
ATOM 3334 C C . GLY A 1 428 ? -28.446 -32.750 34.063 1.00 83.06 428 GLY A C 1
ATOM 3335 O O . GLY A 1 428 ? -27.607 -32.472 34.910 1.00 83.06 428 GLY A O 1
ATOM 3336 N N . CYS A 1 429 ? -29.571 -32.023 33.940 1.00 87.50 429 CYS A N 1
ATOM 3337 C CA . CYS A 1 429 ? -29.984 -30.927 34.829 1.00 87.50 429 CYS A CA 1
ATOM 3338 C C . CYS A 1 429 ? -30.939 -31.377 35.940 1.00 87.50 429 CYS A C 1
ATOM 3340 O O . CYS A 1 429 ? -31.738 -32.303 35.777 1.00 87.50 429 CYS A O 1
ATOM 3342 N N . TRP A 1 430 ? -30.921 -30.628 37.042 1.00 87.75 430 TRP A N 1
ATOM 3343 C CA . TRP A 1 430 ? -31.794 -30.844 38.186 1.00 87.75 430 TRP A CA 1
ATOM 3344 C C . TRP A 1 430 ? -33.274 -30.720 37.799 1.00 87.75 430 TRP A C 1
ATOM 3346 O O . TRP A 1 430 ? -33.678 -29.822 37.053 1.00 87.75 430 TRP A O 1
ATOM 3356 N N . GLN A 1 431 ? -34.090 -31.627 38.334 1.00 87.25 431 GLN A N 1
ATOM 3357 C CA . GLN A 1 431 ? -35.537 -31.629 38.166 1.00 87.25 431 GLN A CA 1
ATOM 3358 C C . GLN A 1 431 ? -36.216 -31.990 39.485 1.00 87.25 431 GLN A C 1
ATOM 3360 O O . GLN A 1 431 ? -35.949 -33.045 40.065 1.00 87.25 431 GLN A O 1
ATOM 3365 N N . ASP A 1 432 ? -37.162 -31.159 39.909 1.00 81.25 432 ASP A N 1
ATOM 3366 C CA . ASP A 1 432 ? -38.121 -31.513 40.946 1.00 81.25 432 ASP A CA 1
ATOM 3367 C C . ASP A 1 432 ? -39.344 -32.180 40.306 1.00 81.25 432 ASP A C 1
ATOM 3369 O O . ASP A 1 432 ? -40.183 -31.534 39.668 1.00 81.25 432 ASP A O 1
ATOM 3373 N N . LYS A 1 433 ? -39.453 -33.499 40.494 1.00 79.00 433 LYS A N 1
ATOM 3374 C CA . LYS A 1 433 ? -40.565 -34.307 39.975 1.00 79.00 433 LYS A CA 1
ATOM 3375 C C . LYS A 1 433 ? -41.894 -34.035 40.687 1.00 79.00 433 LYS A C 1
ATOM 3377 O O . LYS A 1 433 ? -42.938 -34.276 40.090 1.00 79.00 433 LYS A O 1
ATOM 3382 N N . ALA A 1 434 ? -41.883 -33.551 41.932 1.00 71.88 434 ALA A N 1
ATOM 3383 C CA . ALA A 1 434 ? -43.102 -33.289 42.697 1.00 71.88 434 ALA A CA 1
ATOM 3384 C C . ALA A 1 434 ? -43.764 -31.968 42.276 1.00 71.88 434 ALA A C 1
ATOM 3386 O O . ALA A 1 434 ? -44.990 -31.881 42.221 1.00 71.88 434 ALA A O 1
ATOM 3387 N N . ALA A 1 435 ? -42.958 -30.956 41.943 1.00 70.75 435 ALA A N 1
ATOM 3388 C CA . ALA A 1 435 ? -43.435 -29.650 41.484 1.00 70.75 435 ALA A CA 1
ATOM 3389 C C . ALA A 1 435 ? -43.427 -29.479 39.948 1.00 70.75 435 ALA A C 1
ATOM 3391 O O . ALA A 1 435 ? -43.899 -28.456 39.452 1.00 70.75 435 ALA A O 1
ATOM 3392 N N . ASN A 1 436 ? -42.911 -30.467 39.202 1.00 79.62 436 ASN A N 1
ATOM 3393 C CA . ASN A 1 436 ? -42.648 -30.409 37.757 1.00 79.62 436 ASN A CA 1
ATOM 3394 C C . ASN A 1 436 ? -41.823 -29.172 37.352 1.00 79.62 436 ASN A C 1
ATOM 3396 O O . ASN A 1 436 ? -42.143 -28.463 36.397 1.00 79.62 436 ASN A O 1
ATOM 3400 N N . ILE A 1 437 ? -40.776 -28.891 38.127 1.00 84.12 437 ILE A N 1
ATOM 3401 C CA . ILE A 1 437 ? -39.869 -27.762 37.918 1.00 84.12 437 ILE A CA 1
ATOM 3402 C C . ILE A 1 437 ? -38.547 -28.324 37.404 1.00 84.12 437 ILE A C 1
ATOM 3404 O O . ILE A 1 437 ? -37.977 -29.225 38.014 1.00 84.12 437 ILE A O 1
ATOM 3408 N N . SER A 1 438 ? -38.056 -27.795 36.286 1.00 85.75 438 SER A N 1
ATOM 3409 C CA . SER A 1 438 ? -36.778 -28.191 35.696 1.00 85.75 438 SER A CA 1
ATOM 3410 C C . SER A 1 438 ? -35.822 -27.007 35.649 1.00 85.75 438 SER A C 1
ATOM 3412 O O . SER A 1 438 ? -36.236 -25.887 35.349 1.00 85.75 438 SER A O 1
ATOM 3414 N N . ALA A 1 439 ? -34.547 -27.272 35.932 1.00 87.94 439 ALA A N 1
ATOM 3415 C CA . ALA A 1 439 ? -33.449 -26.342 35.699 1.00 87.94 439 ALA A CA 1
ATOM 3416 C C . ALA A 1 439 ? -32.887 -26.425 34.269 1.00 87.94 439 ALA A C 1
ATOM 3418 O O . ALA A 1 439 ? -31.984 -25.667 33.929 1.00 87.94 439 ALA A O 1
ATOM 3419 N N . CYS A 1 440 ? -33.380 -27.339 33.425 1.00 86.94 440 CYS A N 1
ATOM 3420 C CA . CYS A 1 440 ? -32.911 -27.442 32.049 1.00 86.94 440 CYS A CA 1
ATOM 3421 C C . CYS A 1 440 ? -33.499 -26.326 31.196 1.00 86.94 440 CYS A C 1
ATOM 3423 O O . CYS A 1 440 ? -34.707 -26.278 30.954 1.00 86.94 440 CYS A O 1
ATOM 3425 N N . LYS A 1 441 ? -32.622 -25.444 30.727 1.00 83.44 441 LYS A N 1
ATOM 3426 C CA . LYS A 1 441 ? -32.934 -24.439 29.726 1.00 83.44 441 LYS A CA 1
ATOM 3427 C C . LYS A 1 441 ? -32.164 -24.773 28.457 1.00 83.44 441 LYS A C 1
ATOM 3429 O O . LYS A 1 441 ? -30.936 -24.740 28.432 1.00 83.44 441 LYS A O 1
ATOM 3434 N N . ASP A 1 442 ? -32.919 -25.095 27.422 1.00 79.44 442 ASP A N 1
ATOM 3435 C CA . ASP A 1 442 ? -32.402 -25.362 26.088 1.00 79.44 442 ASP A CA 1
ATOM 3436 C C . ASP A 1 442 ? -31.831 -24.072 25.477 1.00 79.44 442 ASP A C 1
ATOM 3438 O O . ASP A 1 442 ? -32.402 -22.987 25.649 1.00 79.44 442 ASP A O 1
ATOM 3442 N N . THR A 1 443 ? -30.688 -24.166 24.806 1.00 78.00 443 THR A N 1
ATOM 3443 C CA . THR A 1 443 ? -29.993 -23.041 24.174 1.00 78.00 443 THR A CA 1
ATOM 3444 C C . THR A 1 443 ? -29.496 -23.426 22.784 1.00 78.00 443 THR A C 1
ATOM 3446 O O . THR A 1 443 ? -29.347 -24.585 22.424 1.00 78.00 443 THR A O 1
ATOM 3449 N N . PHE A 1 444 ? -29.186 -22.434 21.954 1.00 76.19 444 PHE A N 1
ATOM 3450 C CA . PHE A 1 444 ? -28.646 -22.698 20.619 1.00 76.19 444 PHE A CA 1
ATOM 3451 C C . PHE A 1 444 ? -27.299 -23.465 20.644 1.00 76.19 444 PHE A C 1
ATOM 3453 O O . PHE A 1 444 ? -26.955 -24.164 19.691 1.00 76.19 444 PHE A O 1
ATOM 3460 N N . ARG A 1 445 ? -26.533 -23.349 21.738 1.00 76.06 445 ARG A N 1
ATOM 3461 C CA . ARG A 1 445 ? -25.246 -24.039 21.945 1.00 76.06 445 ARG A CA 1
ATOM 3462 C C . ARG A 1 445 ? -25.400 -25.395 22.663 1.00 76.06 445 ARG A C 1
ATOM 3464 O O . ARG A 1 445 ? -24.391 -25.986 23.050 1.00 76.06 445 ARG A O 1
ATOM 3471 N N . GLY A 1 446 ? -26.633 -25.871 22.843 1.00 77.50 446 GLY A N 1
ATOM 3472 C CA . GLY A 1 446 ? -26.984 -27.107 23.535 1.00 77.50 446 GLY A CA 1
ATOM 3473 C C . GLY A 1 446 ? -27.923 -26.821 24.704 1.00 77.50 446 GLY A C 1
ATOM 3474 O O . GLY A 1 446 ? -29.033 -26.347 24.529 1.00 77.50 446 GLY A O 1
ATOM 3475 N N . ARG A 1 447 ? -27.461 -27.019 25.942 1.00 82.44 447 ARG A N 1
ATOM 3476 C CA . ARG A 1 447 ? -28.283 -26.764 27.136 1.00 82.44 447 ARG A CA 1
ATOM 3477 C C . ARG A 1 447 ? -27.504 -26.103 28.259 1.00 82.44 447 ARG A C 1
ATOM 3479 O O . ARG A 1 447 ? -26.325 -26.389 28.467 1.00 82.44 447 ARG A O 1
ATOM 3486 N N . VAL A 1 448 ? -28.200 -25.292 29.046 1.00 84.00 448 VAL A N 1
ATOM 3487 C CA . VAL A 1 448 ? -27.698 -24.716 30.294 1.00 84.00 448 VAL A CA 1
ATOM 3488 C C . VAL A 1 448 ? -28.589 -25.178 31.438 1.00 84.00 448 VAL A C 1
ATOM 3490 O O . VAL A 1 448 ? -29.815 -25.147 31.347 1.00 84.00 448 VAL A O 1
ATOM 3493 N N . CYS A 1 449 ? -27.964 -25.612 32.530 1.00 86.19 449 CYS A N 1
ATOM 3494 C CA . CYS A 1 449 ? -28.679 -25.889 33.764 1.00 86.19 449 CYS A CA 1
ATOM 3495 C C . CYS A 1 449 ? -28.699 -24.628 34.631 1.00 86.19 449 CYS A C 1
ATOM 3497 O O . CYS A 1 449 ? -27.690 -24.285 35.243 1.00 86.19 449 CYS A O 1
ATOM 3499 N N . GLU A 1 450 ? -29.832 -23.932 34.674 1.00 85.06 450 GLU A N 1
ATOM 3500 C CA . GLU A 1 450 ? -30.026 -22.730 35.485 1.00 85.06 450 GLU A CA 1
ATOM 3501 C C . GLU A 1 450 ? -31.255 -22.906 36.378 1.00 85.06 450 GLU A C 1
ATOM 3503 O O . GLU A 1 450 ? -32.334 -23.276 35.913 1.00 85.06 450 GLU A O 1
ATOM 3508 N N . CYS A 1 451 ? -31.104 -22.638 37.677 1.00 86.94 451 CYS A N 1
ATOM 3509 C CA . CYS A 1 451 ? -32.217 -22.752 38.611 1.00 86.94 451 CYS A CA 1
ATOM 3510 C C . CYS A 1 451 ? -33.343 -21.764 38.232 1.00 86.94 451 CYS A C 1
ATOM 3512 O O . CYS A 1 451 ? -33.099 -20.559 38.125 1.00 86.94 451 CYS A O 1
ATOM 3514 N N . PRO A 1 452 ? -34.583 -22.243 38.029 1.00 83.19 452 PRO A N 1
ATOM 3515 C CA . PRO A 1 452 ? -35.635 -21.439 37.421 1.00 83.19 452 PRO A CA 1
ATOM 3516 C C . PRO A 1 452 ? -36.243 -20.428 38.401 1.00 83.19 452 PRO A C 1
ATOM 3518 O O . PRO A 1 452 ? -36.113 -20.534 39.622 1.00 83.19 452 PRO A O 1
ATOM 3521 N N . VAL A 1 453 ? -36.983 -19.458 37.859 1.00 83.44 453 VAL A N 1
ATOM 3522 C CA . VAL A 1 453 ? -37.862 -18.576 38.639 1.00 83.44 453 VAL A CA 1
ATOM 3523 C C . VAL A 1 453 ? -39.307 -18.943 38.326 1.00 83.44 453 VAL A C 1
ATOM 3525 O O . VAL A 1 453 ? -39.802 -18.666 37.236 1.00 83.44 453 VAL A O 1
ATOM 3528 N N . VAL A 1 454 ? -39.996 -19.572 39.278 1.00 77.44 454 VAL A N 1
ATOM 3529 C CA . VAL A 1 454 ? -41.368 -20.068 39.089 1.00 77.44 454 VAL A CA 1
ATOM 3530 C C . VAL A 1 454 ? -42.301 -19.304 40.020 1.00 77.44 454 VAL A C 1
ATOM 3532 O O . VAL A 1 454 ? -42.077 -19.261 41.224 1.00 77.44 454 VAL A O 1
ATOM 3535 N N . LYS A 1 455 ? -43.341 -18.668 39.462 1.00 72.44 455 LYS A N 1
ATOM 3536 C CA . LYS A 1 455 ? -44.324 -17.850 40.209 1.00 72.44 455 LYS A CA 1
ATOM 3537 C C . LYS A 1 455 ? -43.702 -16.743 41.087 1.00 72.44 455 LYS A C 1
ATOM 3539 O O . LYS A 1 455 ? -44.270 -16.363 42.096 1.00 72.44 455 LYS A O 1
ATOM 3544 N N . GLY A 1 456 ? -42.544 -16.203 40.699 1.00 69.19 456 GLY A N 1
ATOM 3545 C CA . GLY A 1 456 ? -41.839 -15.169 41.473 1.00 69.19 456 GLY A CA 1
ATOM 3546 C C . GLY A 1 456 ? -40.934 -15.707 42.588 1.00 69.19 456 GLY A C 1
ATOM 3547 O O . GLY A 1 456 ? -40.234 -14.922 43.225 1.00 69.19 456 GLY A O 1
ATOM 3548 N N . VAL A 1 457 ? -40.880 -17.029 42.785 1.00 76.12 457 VAL A N 1
ATOM 3549 C CA . VAL A 1 457 ? -39.938 -17.700 43.689 1.00 76.12 457 VAL A CA 1
ATOM 3550 C C . VAL A 1 457 ? -38.643 -17.984 42.938 1.00 76.12 457 VAL A C 1
ATOM 3552 O O . VAL A 1 457 ? -38.656 -18.659 41.907 1.00 76.12 457 VAL A O 1
ATOM 3555 N N . LYS A 1 458 ? -37.523 -17.458 43.437 1.00 79.75 458 LYS A N 1
ATOM 3556 C CA . LYS A 1 458 ? -36.203 -17.654 42.834 1.00 79.75 458 LYS A CA 1
ATOM 3557 C C . LYS A 1 458 ? -35.560 -18.908 43.413 1.00 79.75 458 LYS A C 1
ATOM 3559 O O . LYS A 1 458 ? -35.383 -18.988 44.625 1.00 79.75 458 LYS A O 1
ATOM 3564 N N . PHE A 1 459 ? -35.180 -19.857 42.566 1.00 82.19 459 PHE A N 1
ATOM 3565 C CA . PHE A 1 459 ? -34.345 -20.974 42.991 1.00 82.19 459 PHE A CA 1
ATOM 3566 C C . PHE A 1 459 ? -32.862 -20.596 42.871 1.00 82.19 459 PHE A C 1
ATOM 3568 O O . PHE A 1 459 ? -32.470 -19.876 41.953 1.00 82.19 459 PHE A O 1
ATOM 3575 N N . VAL A 1 460 ? -32.038 -21.041 43.815 1.00 79.50 460 VAL A N 1
ATOM 3576 C CA . VAL A 1 460 ? -30.593 -20.784 43.881 1.00 79.50 460 VAL A CA 1
ATOM 3577 C C . VAL A 1 460 ? -29.882 -22.123 44.058 1.00 79.50 460 VAL A C 1
ATOM 3579 O O . VAL A 1 460 ? -30.361 -22.980 44.793 1.00 79.50 460 VAL A O 1
ATOM 3582 N N . GLY A 1 461 ? -28.772 -22.337 43.355 1.00 83.50 461 GLY A N 1
ATOM 3583 C CA . GLY A 1 461 ? -28.045 -23.605 43.381 1.00 83.50 461 GLY A CA 1
ATOM 3584 C C . GLY A 1 461 ? -27.131 -23.778 42.171 1.00 83.50 461 GLY A C 1
ATOM 3585 O O . GLY A 1 461 ? -26.862 -22.813 41.455 1.00 83.50 461 GLY A O 1
ATOM 3586 N N . ASP A 1 462 ? -26.649 -25.002 41.957 1.00 82.56 462 ASP A N 1
ATOM 3587 C CA . ASP A 1 462 ? -25.730 -25.344 40.865 1.00 82.56 462 ASP A CA 1
ATOM 3588 C C . ASP A 1 462 ? -26.449 -25.661 39.540 1.00 82.56 462 ASP A C 1
ATOM 3590 O O . ASP A 1 462 ? -25.797 -25.745 38.504 1.00 82.56 462 ASP A O 1
ATOM 3594 N N . GLY A 1 463 ? -27.775 -25.854 39.554 1.00 82.00 463 GLY A N 1
ATOM 3595 C CA . GLY A 1 463 ? -28.573 -26.200 38.372 1.00 82.00 463 GLY A CA 1
ATOM 3596 C C . GLY A 1 463 ? -28.480 -27.668 37.937 1.00 82.00 463 GLY A C 1
ATOM 3597 O O . GLY A 1 463 ? -29.404 -28.176 37.302 1.00 82.00 463 GLY A O 1
ATOM 3598 N N . TYR A 1 464 ? -27.405 -28.378 38.282 1.00 81.69 464 TYR A N 1
ATOM 3599 C CA . TYR A 1 464 ? -27.159 -29.761 37.860 1.00 81.69 464 TYR A CA 1
ATOM 3600 C C . TYR A 1 464 ? -27.692 -30.774 38.867 1.00 81.69 464 TYR A C 1
ATOM 3602 O O . TYR A 1 464 ? -28.416 -31.697 38.500 1.00 81.69 464 TYR A O 1
ATOM 3610 N N . THR A 1 465 ? -27.342 -30.602 40.140 1.00 80.38 465 THR A N 1
ATOM 3611 C CA . THR A 1 465 ? -27.679 -31.552 41.208 1.00 80.38 465 THR A CA 1
ATOM 3612 C C . THR A 1 465 ? -28.524 -30.924 42.308 1.00 80.38 465 THR A C 1
ATOM 3614 O O . THR A 1 465 ? -29.221 -31.641 43.027 1.00 80.38 465 THR A O 1
ATOM 3617 N N . HIS A 1 466 ? -28.520 -29.595 42.414 1.00 81.81 466 HIS A N 1
ATOM 3618 C CA . HIS A 1 466 ? -29.121 -28.864 43.512 1.00 81.81 466 HIS A CA 1
ATOM 3619 C C . HIS A 1 466 ? -29.692 -27.513 43.057 1.00 81.81 466 HIS A C 1
ATOM 3621 O O . HIS A 1 466 ? -28.967 -26.643 42.576 1.00 81.81 466 HIS A O 1
ATOM 3627 N N . CYS A 1 467 ? -30.992 -27.315 43.280 1.00 84.56 467 CYS A N 1
ATOM 3628 C CA . CYS A 1 467 ? -31.653 -26.011 43.251 1.00 84.56 467 CYS A CA 1
ATOM 3629 C C . CYS A 1 467 ? -32.612 -25.911 44.440 1.00 84.56 467 CYS A C 1
ATOM 3631 O O . CYS A 1 467 ? -33.517 -26.735 44.577 1.00 84.56 467 CYS A O 1
ATOM 3633 N N . GLU A 1 468 ? -32.453 -24.888 45.276 1.00 80.12 468 GLU A N 1
ATOM 3634 C CA . GLU A 1 468 ? -33.318 -24.633 46.429 1.00 80.12 468 GLU A CA 1
ATOM 3635 C C . GLU A 1 468 ? -34.063 -23.302 46.300 1.00 80.12 468 GLU A C 1
ATOM 3637 O O . GLU A 1 468 ? -33.533 -22.310 45.802 1.00 80.12 468 GLU A O 1
ATOM 3642 N N . ALA A 1 469 ? -35.323 -23.267 46.732 1.00 77.25 469 ALA A N 1
ATOM 3643 C CA . ALA A 1 469 ? -36.121 -22.046 46.715 1.00 77.25 469 ALA A CA 1
ATOM 3644 C C . ALA A 1 469 ? -35.590 -21.038 47.752 1.00 77.25 469 ALA A C 1
ATOM 3646 O O . ALA A 1 469 ? -35.502 -21.350 48.939 1.00 77.25 469 ALA A O 1
ATOM 3647 N N . SER A 1 470 ? -35.293 -19.813 47.314 1.00 70.94 470 SER A N 1
ATOM 3648 C CA . SER A 1 470 ? -34.690 -18.751 48.124 1.00 70.94 470 SER A CA 1
ATOM 3649 C C . SER A 1 470 ? -35.512 -17.453 48.071 1.00 70.94 470 SER A C 1
ATOM 3651 O O . SER A 1 470 ? -36.105 -17.101 47.046 1.00 70.94 470 SER A O 1
ATOM 3653 N N . GLY A 1 471 ? -35.543 -16.720 49.188 1.00 71.06 471 GLY A N 1
ATOM 3654 C CA . GLY A 1 471 ? -36.276 -15.458 49.348 1.00 71.06 471 GLY A CA 1
ATOM 3655 C C . GLY A 1 471 ? -37.704 -15.605 49.896 1.00 71.06 471 GLY A C 1
ATOM 3656 O O . GLY A 1 471 ? -38.142 -16.688 50.277 1.00 71.06 471 GLY A O 1
ATOM 3657 N N . SER A 1 472 ? -38.452 -14.495 49.920 1.00 66.31 472 SER A N 1
ATOM 3658 C CA . SER A 1 472 ? -39.789 -14.404 50.542 1.00 66.31 472 SER A CA 1
ATOM 3659 C C . SER A 1 472 ? -40.858 -15.294 49.895 1.00 66.31 472 SER A C 1
ATOM 3661 O O . SER A 1 472 ? -41.867 -15.598 50.522 1.00 66.31 472 SER A O 1
ATOM 3663 N N . GLY A 1 473 ? -40.645 -15.720 48.647 1.00 69.50 473 GLY A N 1
ATOM 3664 C CA . GLY A 1 473 ? -41.551 -16.615 47.921 1.00 69.50 473 GLY A CA 1
ATOM 3665 C C . GLY A 1 473 ? -41.377 -18.105 48.248 1.00 69.50 473 GLY A C 1
ATOM 3666 O O . GLY A 1 473 ? -42.200 -18.917 47.837 1.00 69.50 473 GLY A O 1
ATOM 3667 N N . ARG A 1 474 ? -40.337 -18.500 49.002 1.00 74.88 474 ARG A N 1
ATOM 3668 C CA . ARG A 1 474 ? -40.007 -19.911 49.295 1.00 74.88 474 ARG A CA 1
ATOM 3669 C C . ARG A 1 474 ? -41.185 -20.721 49.851 1.00 74.88 474 ARG A C 1
ATOM 3671 O O . ARG A 1 474 ? -41.337 -21.891 49.511 1.00 74.88 474 ARG A O 1
ATOM 3678 N N . CYS A 1 475 ? -42.017 -20.117 50.696 1.00 75.00 475 CYS A N 1
ATOM 3679 C CA . CYS A 1 475 ? -43.128 -20.816 51.343 1.00 75.00 475 CYS A CA 1
ATOM 3680 C C . CYS A 1 475 ? -44.316 -21.096 50.404 1.00 75.00 475 CYS A C 1
ATOM 3682 O O . CYS A 1 475 ? -45.203 -21.869 50.764 1.00 75.00 475 CYS A O 1
ATOM 3684 N N . GLU A 1 476 ? -44.337 -20.524 49.195 1.00 72.94 476 GLU A N 1
ATOM 3685 C CA . GLU A 1 476 ? -45.379 -20.798 48.199 1.00 72.94 476 GLU A CA 1
ATOM 3686 C C . GLU A 1 476 ? -45.196 -22.154 47.501 1.00 72.94 476 GLU A C 1
ATOM 3688 O O . GLU A 1 476 ? -46.173 -22.747 47.038 1.00 72.94 476 GLU A O 1
ATOM 3693 N N . ILE A 1 477 ? -43.965 -22.678 47.447 1.00 71.31 477 ILE A N 1
ATOM 3694 C CA . ILE A 1 477 ? -43.645 -23.958 46.806 1.00 71.31 477 ILE A CA 1
ATOM 3695 C C . ILE A 1 477 ? -43.383 -25.005 47.891 1.00 71.31 477 ILE A C 1
ATOM 3697 O O . ILE A 1 477 ? -42.428 -24.900 48.657 1.00 71.31 477 ILE A O 1
ATOM 3701 N N . ASN A 1 478 ? -44.266 -26.005 47.979 1.00 70.12 478 ASN A N 1
ATOM 3702 C CA . ASN A 1 478 ? -44.200 -27.115 48.942 1.00 70.12 478 ASN A CA 1
ATOM 3703 C C . ASN A 1 478 ? -43.923 -26.681 50.406 1.00 70.12 478 ASN A C 1
ATOM 3705 O O . ASN A 1 478 ? -43.198 -27.351 51.139 1.00 70.12 478 ASN A O 1
ATOM 3709 N N . ASN A 1 479 ? -44.453 -25.517 50.818 1.00 75.44 479 ASN A N 1
ATOM 3710 C CA . ASN A 1 479 ? -44.248 -24.906 52.140 1.00 75.44 479 ASN A CA 1
ATOM 3711 C C . ASN A 1 479 ? -42.764 -24.803 52.564 1.00 75.44 479 ASN A C 1
ATOM 3713 O O . ASN A 1 479 ? -42.439 -24.950 53.741 1.00 75.44 479 ASN A O 1
ATOM 3717 N N . GLY A 1 480 ? -41.847 -24.609 51.607 1.00 72.19 480 GLY A N 1
ATOM 3718 C CA . GLY A 1 480 ? -40.407 -24.512 51.862 1.00 72.19 480 GLY A CA 1
ATOM 3719 C C . GLY A 1 480 ? -39.749 -25.789 52.404 1.00 72.19 480 GLY A C 1
ATOM 3720 O O . GLY A 1 480 ? -38.631 -25.699 52.917 1.00 72.19 480 GLY A O 1
ATOM 3721 N N . GLY A 1 481 ? -40.431 -26.942 52.317 1.00 72.50 481 GLY A N 1
ATOM 3722 C CA . GLY A 1 481 ? -40.016 -28.205 52.940 1.00 72.50 481 GLY A CA 1
ATOM 3723 C C . GLY A 1 481 ? -40.288 -28.278 54.448 1.00 72.50 481 GLY A C 1
ATOM 3724 O O . GLY A 1 481 ? -39.797 -29.187 55.109 1.00 72.50 481 GLY A O 1
ATOM 3725 N N . CYS A 1 482 ? -41.045 -27.322 54.993 1.00 80.06 482 CYS A N 1
ATOM 3726 C CA . CYS A 1 482 ? -41.306 -27.198 56.422 1.00 80.06 482 CYS A CA 1
ATOM 3727 C C . CYS A 1 482 ? -42.663 -27.784 56.813 1.00 80.06 482 CYS A C 1
ATOM 3729 O O . CYS A 1 482 ? -43.615 -27.798 56.024 1.00 80.06 482 CYS A O 1
ATOM 3731 N N . TRP A 1 483 ? -42.774 -28.193 58.074 1.00 82.44 483 TRP A N 1
ATOM 3732 C CA . TRP A 1 483 ? -43.993 -28.754 58.642 1.00 82.44 483 TRP A CA 1
ATOM 3733 C C . TRP A 1 483 ? -45.189 -27.792 58.512 1.00 82.44 483 TRP A C 1
ATOM 3735 O O . TRP A 1 483 ? -45.082 -26.586 58.763 1.00 82.44 483 TRP A O 1
ATOM 3745 N N . LYS A 1 484 ? -46.342 -28.339 58.118 1.00 85.06 484 LYS A N 1
ATOM 3746 C CA . LYS A 1 484 ? -47.636 -27.651 58.042 1.00 85.06 484 LYS A CA 1
ATOM 3747 C C . LYS A 1 484 ? -48.729 -28.614 58.480 1.00 85.06 484 LYS A C 1
ATOM 3749 O O . LYS A 1 484 ? -48.827 -29.705 57.925 1.00 85.06 484 LYS A O 1
ATOM 3754 N N . ASP A 1 485 ? -49.566 -28.190 59.419 1.00 81.31 485 ASP A N 1
ATOM 3755 C CA . ASP A 1 485 ? -50.736 -28.954 59.866 1.00 81.31 485 ASP A CA 1
ATOM 3756 C C . ASP A 1 485 ? -51.944 -28.019 60.034 1.00 81.31 485 ASP A C 1
ATOM 3758 O O . ASP A 1 485 ? -51.811 -26.834 60.366 1.00 81.31 485 ASP A O 1
ATOM 3762 N N . SER A 1 486 ? -53.138 -28.557 59.793 1.00 80.19 486 SER A N 1
ATOM 3763 C CA . SER A 1 486 ? -54.412 -27.841 59.884 1.00 80.19 486 SER A CA 1
ATOM 3764 C C . SER A 1 486 ? -55.382 -28.640 60.750 1.00 80.19 486 SER A C 1
ATOM 3766 O O . SER A 1 486 ? -55.836 -29.712 60.353 1.00 80.19 486 SER A O 1
ATOM 3768 N N . ARG A 1 487 ? -55.774 -28.098 61.909 1.00 77.31 487 ARG A N 1
ATOM 3769 C CA . ARG A 1 487 ? -56.813 -28.678 62.779 1.00 77.31 487 ARG A CA 1
ATOM 3770 C C . ARG A 1 487 ? -57.789 -27.602 63.235 1.00 77.31 487 ARG A C 1
ATOM 3772 O O . ARG A 1 487 ? -57.412 -26.463 63.498 1.00 77.31 487 ARG A O 1
ATOM 3779 N N . HIS A 1 488 ? -59.067 -27.971 63.310 1.00 66.88 488 HIS A N 1
ATOM 3780 C CA . HIS A 1 488 ? -60.162 -27.106 63.774 1.00 66.88 488 HIS A CA 1
ATOM 3781 C C . HIS A 1 488 ? -60.211 -25.712 63.109 1.00 66.88 488 HIS A C 1
ATOM 3783 O O . HIS A 1 488 ? -60.505 -24.713 63.758 1.00 66.88 488 HIS A O 1
ATOM 3789 N N . GLY A 1 489 ? -59.915 -25.634 61.806 1.00 69.88 489 GLY A N 1
ATOM 3790 C CA . GLY A 1 489 ? -59.986 -24.390 61.028 1.00 69.88 489 GLY A CA 1
ATOM 3791 C C . GLY A 1 489 ? -58.802 -23.429 61.203 1.00 69.88 489 GLY A C 1
ATOM 3792 O O . GLY A 1 489 ? -58.787 -22.383 60.559 1.00 69.88 489 GLY A O 1
ATOM 3793 N N . ARG A 1 490 ? -57.794 -23.774 62.016 1.00 73.19 490 ARG A N 1
ATOM 3794 C CA . ARG A 1 490 ? -56.528 -23.031 62.136 1.00 73.19 490 ARG A CA 1
ATOM 3795 C C . ARG A 1 490 ? -55.408 -23.809 61.450 1.00 73.19 490 ARG A C 1
ATOM 3797 O O . ARG A 1 490 ? -55.340 -25.030 61.564 1.00 73.19 490 ARG A O 1
ATOM 3804 N N . THR A 1 491 ? -54.556 -23.104 60.709 1.00 79.00 491 THR A N 1
ATOM 3805 C CA . THR A 1 491 ? -53.417 -23.693 59.990 1.00 79.00 491 THR A CA 1
ATOM 3806 C C . THR A 1 491 ? -52.139 -23.049 60.488 1.00 79.00 491 THR A C 1
ATOM 3808 O O . THR A 1 491 ? -52.006 -21.829 60.403 1.00 79.00 491 THR A O 1
ATOM 3811 N N . TYR A 1 492 ? -51.213 -23.866 60.976 1.00 82.44 492 TYR A N 1
ATOM 3812 C CA . TYR A 1 492 ? -49.899 -23.427 61.430 1.00 82.44 492 TYR A CA 1
ATOM 3813 C C . TYR A 1 492 ? -48.839 -23.939 60.451 1.00 82.44 492 TYR A C 1
ATOM 3815 O O . TYR A 1 492 ? -48.916 -25.070 59.970 1.00 82.44 492 TYR A O 1
ATOM 3823 N N . SER A 1 493 ? -47.876 -23.082 60.113 1.00 82.56 493 SER A N 1
ATOM 3824 C CA . SER A 1 493 ? -46.758 -23.407 59.226 1.00 82.56 493 SER A CA 1
ATOM 3825 C C . SER A 1 493 ? -45.454 -23.069 59.926 1.00 82.56 493 SER A C 1
ATOM 3827 O O . SER A 1 493 ? -45.337 -22.008 60.536 1.00 82.56 493 SER A O 1
ATOM 3829 N N . ALA A 1 494 ? -44.480 -23.967 59.815 1.00 83.69 494 ALA A N 1
ATOM 3830 C CA . ALA A 1 494 ? -43.119 -23.738 60.271 1.00 83.69 494 ALA A CA 1
ATOM 3831 C C . ALA A 1 494 ? -42.251 -23.016 59.221 1.00 83.69 494 ALA A C 1
ATOM 3833 O O . ALA A 1 494 ? -41.056 -22.837 59.433 1.00 83.69 494 ALA A O 1
ATOM 3834 N N . CYS A 1 495 ? -42.806 -22.622 58.068 1.00 81.44 495 CYS A N 1
ATOM 3835 C CA . CYS A 1 495 ? -42.035 -21.962 57.016 1.00 81.44 495 CYS A CA 1
ATOM 3836 C C . CYS A 1 495 ? -41.829 -20.470 57.312 1.00 81.44 495 CYS A C 1
ATOM 3838 O O . CYS A 1 495 ? -42.790 -19.703 57.392 1.00 81.44 495 CYS A O 1
ATOM 3840 N N . THR A 1 496 ? -40.565 -20.059 57.437 1.00 75.19 496 THR A N 1
ATOM 3841 C CA . THR A 1 496 ? -40.130 -18.662 57.596 1.00 75.19 496 THR A CA 1
ATOM 3842 C C . THR A 1 496 ? -39.122 -18.281 56.509 1.00 75.19 496 THR A C 1
ATOM 3844 O O . THR A 1 496 ? -38.565 -19.157 55.847 1.00 75.19 496 THR A O 1
ATOM 3847 N N . ASN A 1 497 ? -38.865 -16.980 56.324 1.00 67.25 497 ASN A N 1
ATOM 3848 C CA . ASN A 1 497 ? -37.912 -16.499 55.312 1.00 67.25 497 ASN A CA 1
ATOM 3849 C C . ASN A 1 497 ? -36.497 -17.094 55.478 1.00 67.25 497 ASN A C 1
ATOM 3851 O O . ASN A 1 497 ? -35.824 -17.314 54.475 1.00 67.25 497 ASN A O 1
ATOM 3855 N N . ASP A 1 498 ? -36.084 -17.412 56.712 1.00 68.88 498 ASP A N 1
ATOM 3856 C CA . ASP A 1 498 ? -34.727 -17.871 57.046 1.00 68.88 498 ASP A CA 1
ATOM 3857 C C . ASP A 1 498 ? -34.616 -19.394 57.275 1.00 68.88 498 ASP A C 1
ATOM 3859 O O . ASP A 1 498 ? -33.549 -19.890 57.632 1.00 68.88 498 ASP A O 1
ATOM 3863 N N . GLY A 1 499 ? -35.694 -20.173 57.101 1.00 72.19 499 GLY A N 1
ATOM 3864 C CA . GLY A 1 499 ? -35.670 -21.603 57.439 1.00 72.19 499 GLY A CA 1
ATOM 3865 C C . GLY A 1 499 ? -37.006 -22.193 57.878 1.00 72.19 499 GLY A C 1
ATOM 3866 O O . GLY A 1 499 ? -38.045 -21.528 57.868 1.00 72.19 499 GLY A O 1
ATOM 3867 N N . CYS A 1 500 ? -36.950 -23.450 58.320 1.00 81.44 500 CYS A N 1
ATOM 3868 C CA . CYS A 1 500 ? -38.044 -24.093 59.035 1.00 81.44 500 CYS A CA 1
ATOM 3869 C C . CYS A 1 500 ? -37.911 -23.837 60.541 1.00 81.44 500 CYS A C 1
ATOM 3871 O O . CYS A 1 500 ? -36.973 -24.318 61.171 1.00 81.44 500 CYS A O 1
ATOM 3873 N N . LYS A 1 501 ? -38.844 -23.083 61.123 1.00 83.56 501 LYS A N 1
ATOM 3874 C CA . LYS A 1 501 ? -38.917 -22.811 62.561 1.00 83.56 501 LYS A CA 1
ATOM 3875 C C . LYS A 1 501 ? -40.348 -23.017 63.037 1.00 83.56 501 LYS A C 1
ATOM 3877 O O . LYS A 1 501 ? -41.265 -22.424 62.475 1.00 83.56 501 LYS A O 1
ATOM 3882 N N . CYS A 1 502 ? -40.543 -23.843 64.066 1.00 82.94 502 CYS A N 1
ATOM 3883 C CA . CYS A 1 502 ? -41.876 -24.040 64.630 1.00 82.94 502 CYS A CA 1
ATOM 3884 C C . CYS A 1 502 ? -42.457 -22.698 65.119 1.00 82.94 502 CYS A C 1
ATOM 3886 O O . CYS A 1 502 ? -41.724 -21.909 65.723 1.00 82.94 502 CYS A O 1
ATOM 3888 N N . PRO A 1 503 ? -43.742 -22.425 64.836 1.00 81.81 503 PRO A N 1
ATOM 3889 C CA . PRO A 1 503 ? -44.409 -21.225 65.323 1.00 81.81 503 PRO A CA 1
ATOM 3890 C C . PRO A 1 503 ? -44.516 -21.241 66.853 1.00 81.81 503 PRO A C 1
ATOM 3892 O O . PRO A 1 503 ? -44.487 -22.307 67.471 1.00 81.81 503 PRO A O 1
ATOM 3895 N N . ASP A 1 504 ? -44.647 -20.059 67.459 1.00 79.69 504 ASP A N 1
ATOM 3896 C CA . ASP A 1 504 ? -44.782 -19.918 68.913 1.00 79.69 504 ASP A CA 1
ATOM 3897 C C . ASP A 1 504 ? -45.954 -20.769 69.443 1.00 79.69 504 ASP A C 1
ATOM 3899 O O . ASP A 1 504 ? -47.019 -20.819 68.824 1.00 79.69 504 ASP A O 1
ATOM 3903 N N . GLY A 1 505 ? -45.740 -21.460 70.568 1.00 77.06 505 GLY A N 1
ATOM 3904 C CA . GLY A 1 505 ? -46.661 -22.477 71.104 1.00 77.06 505 GLY A CA 1
ATOM 3905 C C . GLY A 1 505 ? -46.379 -23.904 70.614 1.00 77.06 505 GLY A C 1
ATOM 3906 O O . GLY A 1 505 ? -47.025 -24.847 71.056 1.00 77.06 505 GLY A O 1
ATOM 3907 N N . PHE A 1 506 ? -45.387 -24.101 69.738 1.00 82.50 506 PHE A N 1
ATOM 3908 C CA . PHE A 1 506 ? -44.939 -25.423 69.297 1.00 82.50 506 PHE A CA 1
ATOM 3909 C C . PHE A 1 506 ? -43.426 -25.613 69.482 1.00 82.50 506 PHE A C 1
ATOM 3911 O O . PHE A 1 506 ? -42.638 -24.682 69.323 1.00 82.50 506 PHE A O 1
ATOM 3918 N N . LYS A 1 507 ? -42.995 -26.847 69.764 1.00 80.69 507 LYS A N 1
ATOM 3919 C CA . LYS A 1 507 ? -41.586 -27.257 69.876 1.00 80.69 507 LYS A CA 1
ATOM 3920 C C . LYS A 1 507 ? -41.246 -28.359 68.874 1.00 80.69 507 LYS A C 1
ATOM 3922 O O . LYS A 1 507 ? -42.051 -29.254 68.631 1.00 80.69 507 LYS A O 1
ATOM 3927 N N . GLY A 1 508 ? -40.046 -28.315 68.301 1.00 80.81 508 GLY A N 1
ATOM 3928 C CA . GLY A 1 508 ? -39.590 -29.322 67.344 1.00 80.81 508 GLY A CA 1
ATOM 3929 C C . GLY A 1 508 ? -38.537 -28.806 66.370 1.00 80.81 508 GLY A C 1
ATOM 3930 O O . GLY A 1 508 ? -38.011 -27.706 66.535 1.00 80.81 508 GL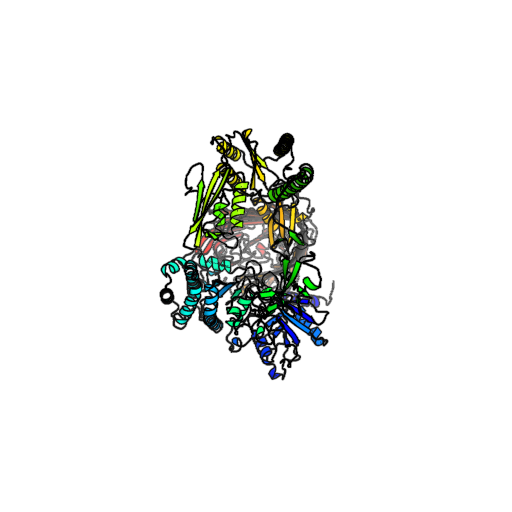Y A O 1
ATOM 3931 N N . ASP A 1 509 ? -38.237 -29.618 65.359 1.00 76.25 509 ASP A N 1
ATOM 3932 C CA . ASP A 1 509 ? -37.218 -29.341 64.340 1.00 76.25 509 ASP A CA 1
ATOM 3933 C C . ASP A 1 509 ? -37.728 -28.462 63.184 1.00 76.25 509 ASP A C 1
ATOM 3935 O O . ASP A 1 509 ? -36.947 -28.038 62.338 1.00 76.25 509 ASP A O 1
ATOM 3939 N N . GLY A 1 510 ? -39.036 -28.185 63.126 1.00 74.94 510 GLY A N 1
ATOM 3940 C CA . GLY A 1 510 ? -39.664 -27.372 62.079 1.00 74.94 510 GLY A CA 1
ATOM 3941 C C . GLY A 1 510 ? -39.794 -28.065 60.718 1.00 74.94 510 GLY A C 1
ATOM 3942 O O . GLY A 1 510 ? -40.545 -27.585 59.867 1.00 74.94 510 GLY A O 1
ATOM 3943 N N . VAL A 1 511 ? -39.109 -29.190 60.502 1.00 73.62 511 VAL A N 1
ATOM 3944 C CA . VAL A 1 511 ? -39.032 -29.893 59.212 1.00 73.62 511 VAL A CA 1
ATOM 3945 C C . VAL A 1 511 ? -39.959 -31.102 59.204 1.00 73.62 511 VAL A C 1
ATOM 3947 O O . VAL A 1 511 ? -40.802 -31.228 58.318 1.00 73.62 511 VAL A O 1
ATOM 3950 N N . HIS A 1 512 ? -39.857 -31.971 60.210 1.00 73.75 512 HIS A N 1
ATOM 3951 C CA . HIS A 1 512 ? -40.629 -33.212 60.264 1.00 73.75 512 HIS A CA 1
ATOM 3952 C C . HIS A 1 512 ? -41.730 -33.166 61.319 1.00 73.75 512 HIS A C 1
ATOM 3954 O O . HIS A 1 512 ? -42.772 -33.804 61.137 1.00 73.75 512 HIS A O 1
ATOM 3960 N N . LYS A 1 513 ? -41.537 -32.413 62.411 1.00 78.94 513 LYS A N 1
ATOM 3961 C CA . LYS A 1 513 ? -42.507 -32.381 63.510 1.00 78.94 513 LYS A CA 1
ATOM 3962 C C . LYS A 1 513 ? -42.452 -31.072 64.299 1.00 78.94 513 LYS A C 1
ATOM 3964 O O . LYS A 1 513 ? -41.406 -30.707 64.824 1.00 78.94 513 LYS A O 1
ATOM 3969 N N . CYS A 1 514 ? -43.605 -30.423 64.455 1.00 84.31 514 CYS A N 1
ATOM 3970 C CA . CYS A 1 514 ? -43.841 -29.419 65.493 1.00 84.31 514 CYS A CA 1
ATOM 3971 C C . CYS A 1 514 ? -44.923 -29.949 66.440 1.00 84.31 514 CYS A C 1
ATOM 3973 O O . CYS A 1 514 ? -46.057 -30.196 66.028 1.00 84.31 514 CYS A O 1
ATOM 3975 N N . GLU A 1 515 ? -44.557 -30.182 67.696 1.00 82.19 515 GLU A N 1
ATOM 3976 C CA . GLU A 1 515 ? -45.463 -30.636 68.750 1.00 82.19 515 GLU A CA 1
ATOM 3977 C C . GLU A 1 515 ? -45.974 -29.447 69.552 1.00 82.19 515 GLU A C 1
ATOM 3979 O O . GLU A 1 515 ? -45.209 -28.543 69.872 1.00 82.19 515 GLU A O 1
ATOM 3984 N N . ASP A 1 516 ? -47.263 -29.463 69.872 1.00 81.81 516 ASP A N 1
ATOM 3985 C CA . ASP A 1 516 ? -47.895 -28.464 70.731 1.00 81.81 516 ASP A CA 1
ATOM 3986 C C . ASP A 1 516 ? -47.213 -28.436 72.105 1.00 81.81 516 ASP A C 1
ATOM 3988 O O . ASP A 1 516 ? -46.989 -29.487 72.718 1.00 81.81 516 ASP A O 1
ATOM 3992 N N . ILE A 1 517 ? -46.850 -27.245 72.572 1.00 82.94 517 ILE A N 1
ATOM 3993 C CA . ILE A 1 517 ? -46.359 -27.045 73.930 1.00 82.94 517 ILE A CA 1
ATOM 3994 C C . ILE A 1 517 ? -47.594 -26.944 74.814 1.00 82.94 517 ILE A C 1
ATOM 3996 O O . ILE A 1 517 ? -48.427 -26.083 74.606 1.00 82.94 517 ILE A O 1
ATOM 4000 N N . ASP A 1 518 ? -47.716 -27.816 75.811 1.00 78.44 518 ASP A N 1
ATOM 4001 C CA . ASP A 1 518 ? -48.767 -27.673 76.817 1.00 78.44 518 ASP A CA 1
ATOM 4002 C C . ASP A 1 518 ? -48.269 -26.716 77.902 1.00 78.44 518 ASP A C 1
ATOM 4004 O O . ASP A 1 518 ? -47.689 -27.143 78.909 1.00 78.44 518 ASP A O 1
ATOM 4008 N N . GLU A 1 519 ? -48.454 -25.409 77.690 1.00 82.00 519 GLU A N 1
ATOM 4009 C CA . GLU A 1 519 ? -47.949 -24.387 78.613 1.00 82.00 519 GLU A CA 1
ATOM 4010 C C . GLU A 1 519 ? -48.574 -24.508 80.015 1.00 82.00 519 GLU A C 1
ATOM 4012 O O . GLU A 1 519 ? -47.952 -24.122 81.011 1.00 82.00 519 GLU A O 1
ATOM 4017 N N . CYS A 1 520 ? -49.761 -25.123 80.124 1.00 76.38 520 CYS A N 1
ATOM 4018 C CA . CYS A 1 520 ? -50.421 -25.414 81.398 1.00 76.38 520 CYS A CA 1
ATOM 4019 C C . CYS A 1 520 ? -49.713 -26.520 82.185 1.00 76.38 520 CYS A C 1
ATOM 4021 O O . CYS A 1 520 ? -49.600 -26.446 83.412 1.00 76.38 520 CYS A O 1
ATOM 4023 N N . LYS A 1 521 ? -49.244 -27.562 81.494 1.00 77.44 521 LYS A N 1
ATOM 4024 C CA . LYS A 1 521 ? -48.528 -28.684 82.111 1.00 77.44 521 LYS A CA 1
ATOM 4025 C C . LYS A 1 521 ? -47.068 -28.344 82.398 1.00 77.44 521 LYS A C 1
ATOM 4027 O O . LYS A 1 521 ? -46.550 -28.740 83.440 1.00 77.44 521 LYS A O 1
ATOM 4032 N N . GLU A 1 522 ? -46.424 -27.598 81.503 1.00 73.00 522 GLU A N 1
ATOM 4033 C CA . GLU A 1 522 ? -45.038 -27.138 81.663 1.00 73.00 522 GLU A CA 1
ATOM 4034 C C . GLU A 1 522 ? -44.914 -25.959 82.645 1.00 73.00 522 GLU A C 1
ATOM 4036 O O . GLU A 1 522 ? -43.806 -25.601 83.043 1.00 73.00 522 GLU A O 1
ATOM 4041 N N . ARG A 1 523 ? -46.049 -25.400 83.099 1.00 69.69 523 ARG A N 1
ATOM 4042 C CA . ARG A 1 523 ? -46.138 -24.236 83.997 1.00 69.69 523 ARG A CA 1
ATOM 4043 C C . ARG A 1 523 ? -45.392 -23.018 83.463 1.00 69.69 523 ARG A C 1
ATOM 4045 O O . ARG A 1 523 ? -44.951 -22.183 84.241 1.00 69.69 523 ARG A O 1
ATOM 4052 N N . THR A 1 524 ? -45.233 -22.893 82.155 1.00 69.19 524 THR A N 1
ATOM 4053 C CA . THR A 1 524 ? -44.561 -21.745 81.537 1.00 69.19 524 THR A CA 1
ATOM 4054 C C . THR A 1 524 ? -45.483 -20.526 81.439 1.00 69.19 524 THR A C 1
ATOM 4056 O O . THR A 1 524 ? -44.987 -19.414 81.274 1.00 69.19 524 THR A O 1
ATOM 4059 N N . ALA A 1 525 ? -46.799 -20.707 81.627 1.00 66.56 525 ALA A N 1
ATOM 4060 C CA . ALA A 1 525 ? -47.791 -19.635 81.701 1.00 66.56 525 ALA A CA 1
ATOM 4061 C C . ALA A 1 525 ? -48.949 -19.941 82.682 1.00 66.56 525 ALA A C 1
ATOM 4063 O O . ALA A 1 525 ? -49.179 -21.097 83.042 1.00 66.56 525 ALA A O 1
ATOM 4064 N N . CYS A 1 526 ? -49.696 -18.905 83.091 1.00 69.88 526 CYS A N 1
ATOM 4065 C CA . CYS A 1 526 ? -50.808 -18.967 84.052 1.00 69.88 526 CYS A CA 1
ATOM 4066 C C . CYS A 1 526 ? -50.388 -19.446 85.464 1.00 69.88 526 CYS A C 1
ATOM 4068 O O . CYS A 1 526 ? -51.050 -20.302 86.061 1.00 69.88 526 CYS A O 1
ATOM 4070 N N . GLN A 1 527 ? -49.278 -18.939 86.007 1.00 67.75 527 GLN A N 1
ATOM 4071 C CA . GLN A 1 527 ? -48.721 -19.365 87.298 1.00 67.75 527 GLN A CA 1
ATOM 4072 C C . GLN A 1 527 ? -49.439 -18.780 88.530 1.00 67.75 527 GLN A C 1
ATOM 4074 O O . GLN A 1 527 ? -49.138 -19.166 89.665 1.00 67.75 527 GLN A O 1
ATOM 4079 N N . CYS A 1 528 ? -50.394 -17.864 88.359 1.00 68.88 528 CYS A N 1
ATOM 4080 C CA . CYS A 1 528 ? -51.153 -17.291 89.471 1.00 68.88 528 CYS A CA 1
ATOM 4081 C C . CYS A 1 528 ? -52.009 -18.327 90.223 1.00 68.88 528 CYS A C 1
ATOM 4083 O O . CYS A 1 528 ? -52.686 -19.167 89.635 1.00 68.88 528 CYS A O 1
ATOM 4085 N N . LYS A 1 529 ? -52.039 -18.221 91.562 1.00 65.38 529 LYS A N 1
ATOM 4086 C CA . LYS A 1 529 ? -52.753 -19.151 92.465 1.00 65.38 529 LYS A CA 1
ATOM 4087 C C . LYS A 1 529 ? -54.251 -19.321 92.168 1.00 65.38 529 LYS A C 1
ATOM 4089 O O . LYS A 1 529 ? -54.816 -20.345 92.537 1.00 65.38 529 LYS A O 1
ATOM 4094 N N . GLU A 1 530 ? -54.887 -18.338 91.533 1.00 66.88 530 GLU A N 1
ATOM 4095 C CA . GLU A 1 530 ? -56.337 -18.303 91.267 1.00 66.88 530 GLU A CA 1
ATOM 4096 C C . GLU A 1 530 ? -56.689 -18.471 89.778 1.00 66.88 530 GLU A C 1
ATOM 4098 O O . GLU A 1 530 ? -57.846 -18.279 89.376 1.00 66.88 530 GLU A O 1
ATOM 4103 N N . CYS A 1 531 ? -55.697 -18.838 88.963 1.00 71.25 531 CYS A N 1
ATOM 4104 C CA . CYS A 1 531 ? -55.807 -18.943 87.516 1.00 71.25 531 CYS A CA 1
ATOM 4105 C C . CYS A 1 531 ? -56.100 -20.375 87.067 1.00 71.25 531 CYS A C 1
ATOM 4107 O O . CYS A 1 531 ? -55.475 -21.339 87.504 1.00 71.25 531 CYS A O 1
ATOM 4109 N N . LYS A 1 532 ? -57.071 -20.515 86.164 1.00 74.25 532 LYS A N 1
ATOM 4110 C CA . LYS A 1 532 ? -57.362 -21.754 85.446 1.00 74.25 532 LYS A CA 1
ATOM 4111 C C . LYS A 1 532 ? -56.718 -21.672 84.073 1.00 74.25 532 LYS A C 1
ATOM 4113 O O . LYS A 1 532 ? -57.119 -20.844 83.261 1.00 74.25 532 LYS A O 1
ATOM 4118 N N . CYS A 1 533 ? -55.736 -22.533 83.838 1.00 77.94 533 CYS A N 1
ATOM 4119 C CA . CYS A 1 533 ? -55.102 -22.695 82.538 1.00 77.94 533 CYS A CA 1
ATOM 4120 C C . CYS A 1 533 ? -55.828 -23.777 81.740 1.00 77.94 533 CYS A C 1
ATOM 4122 O O . CYS A 1 533 ? -56.084 -24.869 82.255 1.00 77.94 533 CYS A O 1
ATOM 4124 N N . LYS A 1 534 ? -56.155 -23.481 80.487 1.00 78.75 534 LYS A N 1
ATOM 4125 C CA . LYS A 1 534 ? -56.675 -24.438 79.518 1.00 78.75 534 LYS A CA 1
ATOM 4126 C C . LYS A 1 534 ? -55.780 -24.409 78.286 1.00 78.75 534 LYS A C 1
ATOM 4128 O O . LYS A 1 534 ? -55.760 -23.411 77.571 1.00 78.75 534 LYS A O 1
ATOM 4133 N N . ASN A 1 535 ? -55.068 -25.505 78.038 1.00 76.75 535 ASN A N 1
ATOM 4134 C CA . ASN A 1 535 ? -54.228 -25.619 76.855 1.00 76.75 535 ASN A CA 1
ATOM 4135 C C . ASN A 1 535 ? -55.100 -25.718 75.593 1.00 76.75 535 ASN A C 1
ATOM 4137 O O . ASN A 1 535 ? -56.159 -26.358 75.603 1.00 76.75 535 ASN A O 1
ATOM 4141 N N . THR A 1 536 ? -54.672 -25.085 74.510 1.00 76.06 536 THR A N 1
ATOM 4142 C CA . THR A 1 536 ? -55.311 -25.138 73.194 1.00 76.06 536 THR A CA 1
ATOM 4143 C C . THR A 1 536 ? -54.254 -25.435 72.135 1.00 76.06 536 THR A C 1
ATOM 4145 O O . THR A 1 536 ? -53.082 -25.162 72.310 1.00 76.06 536 THR A O 1
ATOM 4148 N N . TRP A 1 537 ? -54.637 -26.016 71.004 1.00 79.38 537 TRP A N 1
ATOM 4149 C CA . TRP A 1 537 ? -53.640 -26.365 69.993 1.00 79.38 537 TRP A CA 1
ATOM 4150 C C . TRP A 1 537 ? -53.007 -25.097 69.382 1.00 79.38 537 TRP A C 1
ATOM 4152 O O . TRP A 1 537 ? -53.691 -24.333 68.691 1.00 79.38 537 TRP A O 1
ATOM 4162 N N . GLY A 1 538 ? -51.724 -24.881 69.675 1.00 76.69 538 GLY A N 1
ATOM 4163 C CA . GLY A 1 538 ? -50.891 -23.733 69.330 1.00 76.69 538 GLY A CA 1
ATOM 4164 C C . GLY A 1 538 ? -50.997 -22.524 70.260 1.00 76.69 538 GLY A C 1
ATOM 4165 O O . GLY A 1 538 ? -50.564 -21.440 69.865 1.00 76.69 538 GLY A O 1
ATOM 4166 N N . SER A 1 539 ? -51.651 -22.638 71.424 1.00 77.69 539 SER A N 1
ATOM 4167 C CA . SER A 1 539 ? -51.797 -21.534 72.389 1.00 77.69 539 SER A CA 1
ATOM 4168 C C . SER A 1 539 ? -52.405 -21.984 73.723 1.00 77.69 539 SER A C 1
ATOM 4170 O O . SER A 1 539 ? -52.912 -23.081 73.845 1.00 77.69 539 SER A O 1
ATOM 4172 N N . TYR A 1 540 ? -52.564 -21.094 74.695 1.00 80.00 540 TYR A N 1
ATOM 4173 C CA . TYR A 1 540 ? -53.250 -21.402 75.955 1.00 80.00 540 TYR A CA 1
ATOM 4174 C C . TYR A 1 540 ? -54.230 -20.291 76.346 1.00 80.00 540 TYR A C 1
ATOM 4176 O O . TYR A 1 540 ? -54.030 -19.110 76.052 1.00 80.00 540 TYR A O 1
ATOM 4184 N N . GLU A 1 541 ? -55.304 -20.662 77.040 1.00 77.75 541 GLU A N 1
ATOM 4185 C CA . GLU A 1 541 ? -56.267 -19.734 77.634 1.00 77.75 541 GLU A CA 1
ATOM 4186 C C . GLU A 1 541 ? -56.118 -19.740 79.161 1.00 77.75 541 GLU A C 1
ATOM 4188 O O . GLU A 1 541 ? -56.358 -20.759 79.812 1.00 77.75 541 GLU A O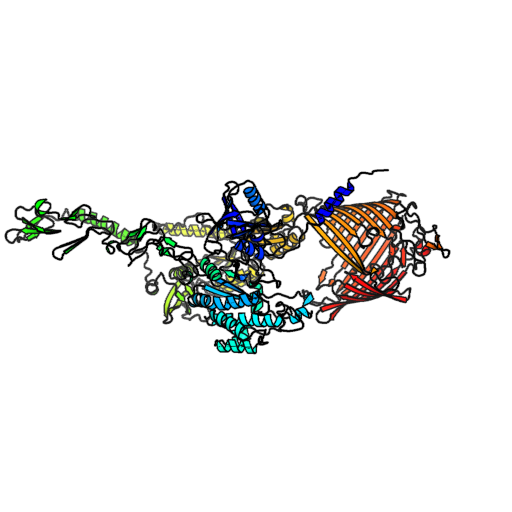 1
ATOM 4193 N N . CYS A 1 542 ? -55.758 -18.595 79.752 1.00 76.12 542 CYS A N 1
ATOM 4194 C CA . CYS A 1 542 ? -55.825 -18.393 81.202 1.00 76.12 542 CYS A CA 1
ATOM 4195 C C . CYS A 1 542 ? -57.120 -17.655 81.568 1.00 76.12 542 CYS A C 1
ATOM 4197 O O . CYS A 1 542 ? -57.424 -16.607 80.997 1.00 76.12 542 CYS A O 1
ATOM 4199 N N . GLY A 1 543 ? -57.849 -18.151 82.564 1.00 71.00 543 GLY A N 1
ATOM 4200 C CA . GLY A 1 543 ? -58.987 -17.456 83.168 1.00 71.00 543 GLY A CA 1
ATOM 4201 C C . GLY A 1 543 ? -58.801 -17.257 84.671 1.00 71.00 543 GLY A C 1
ATOM 4202 O O . GLY A 1 543 ? -58.274 -18.137 85.346 1.00 71.00 543 GLY A O 1
ATOM 4203 N N . CYS A 1 544 ? -59.267 -16.131 85.210 1.00 70.81 544 CYS A N 1
ATOM 4204 C CA . CYS A 1 544 ? -59.315 -15.888 86.655 1.00 70.81 544 CYS A CA 1
ATOM 4205 C C . CYS A 1 544 ? -60.636 -16.382 87.257 1.00 70.81 544 CYS A C 1
ATOM 4207 O O . CYS A 1 544 ? -61.701 -16.299 86.641 1.00 70.81 544 CYS A O 1
ATOM 4209 N N . SER A 1 545 ? -60.579 -16.871 88.491 1.00 64.94 545 SER A N 1
ATOM 4210 C CA . SER A 1 545 ? -61.768 -17.256 89.255 1.00 64.94 545 SER A CA 1
ATOM 4211 C C . SER A 1 545 ? -62.531 -16.010 89.740 1.00 64.94 545 SER A C 1
ATOM 4213 O O . SER A 1 545 ? -61.914 -15.061 90.204 1.00 64.94 545 SER A O 1
ATOM 4215 N N . GLY A 1 546 ? -63.869 -15.994 89.675 1.00 61.47 546 GLY A N 1
ATOM 4216 C CA . GLY A 1 546 ? -64.680 -15.017 90.429 1.00 61.47 546 GLY A CA 1
ATOM 4217 C C . GLY A 1 546 ? -64.790 -13.585 89.876 1.00 61.47 546 GLY A C 1
ATOM 4218 O O . GLY A 1 546 ? -64.799 -12.640 90.655 1.00 61.47 546 GLY A O 1
ATOM 4219 N N . GLY A 1 547 ? -64.920 -13.393 88.557 1.00 59.59 547 GLY A N 1
ATOM 4220 C CA . GLY A 1 547 ? -65.236 -12.075 87.965 1.00 59.59 547 GLY A CA 1
ATOM 4221 C C . GLY A 1 547 ? -64.062 -11.086 87.877 1.00 59.59 547 GLY A C 1
ATOM 4222 O O . GLY A 1 547 ? -64.270 -9.911 87.575 1.00 59.59 547 GLY A O 1
ATOM 4223 N N . LEU A 1 548 ? -62.838 -11.561 88.120 1.00 62.75 548 LEU A N 1
ATOM 4224 C CA . LEU A 1 548 ? -61.581 -10.816 87.999 1.00 62.75 548 LEU A CA 1
ATOM 4225 C C . LEU A 1 548 ? -61.047 -10.871 86.552 1.00 62.75 548 LEU A C 1
ATOM 4227 O O . LEU A 1 548 ? -61.249 -11.861 85.848 1.00 62.75 548 LEU A O 1
ATOM 4231 N N . LEU A 1 549 ? -60.355 -9.819 86.101 1.00 58.03 549 LEU A N 1
ATOM 4232 C CA . LEU A 1 549 ? -59.716 -9.764 84.776 1.00 58.03 549 LEU A CA 1
ATOM 4233 C C . LEU A 1 549 ? -58.260 -10.247 84.865 1.00 58.03 549 LEU A C 1
ATOM 4235 O O . LEU A 1 549 ? -57.518 -9.813 85.746 1.00 58.03 549 LEU A O 1
ATOM 4239 N N . TYR A 1 550 ? -57.867 -11.134 83.945 1.00 64.31 550 TYR A N 1
ATOM 4240 C CA . TYR A 1 550 ? -56.509 -11.675 83.837 1.00 64.31 550 TYR A CA 1
ATOM 4241 C C . TYR A 1 550 ? -55.612 -10.739 83.015 1.00 64.31 550 TYR A C 1
ATOM 4243 O O . TYR A 1 550 ? -55.933 -10.433 81.865 1.00 64.31 550 TYR A O 1
ATOM 4251 N N . MET A 1 551 ? -54.483 -10.299 83.578 1.00 65.31 551 MET A N 1
ATOM 4252 C CA . MET A 1 551 ? -53.474 -9.508 82.864 1.00 65.31 551 MET A CA 1
ATOM 4253 C C . MET A 1 551 ? -52.305 -10.386 82.403 1.00 65.31 551 MET A C 1
ATOM 4255 O O . MET A 1 551 ? -51.542 -10.902 83.217 1.00 65.31 551 MET A O 1
ATOM 4259 N N . LYS A 1 552 ? -52.136 -10.509 81.078 1.00 63.34 552 LYS A N 1
ATOM 4260 C CA . LYS A 1 552 ? -51.171 -11.423 80.438 1.00 63.34 552 LYS A CA 1
ATOM 4261 C C . LYS A 1 552 ? -49.694 -11.053 80.665 1.00 63.34 552 LYS A C 1
ATOM 4263 O O . LYS A 1 552 ? -48.875 -11.956 80.753 1.00 63.34 552 LYS A O 1
ATOM 4268 N N . GLU A 1 553 ? -49.348 -9.767 80.780 1.00 64.56 553 GLU A N 1
ATOM 4269 C CA . GLU A 1 553 ? -47.950 -9.300 80.941 1.00 64.56 553 GLU A CA 1
ATOM 4270 C C . GLU A 1 553 ? -47.371 -9.522 82.350 1.00 64.56 553 GLU A C 1
ATOM 4272 O O . GLU A 1 553 ? -46.154 -9.540 82.525 1.00 64.56 553 GLU A O 1
ATOM 4277 N N . HIS A 1 554 ? -48.231 -9.696 83.358 1.00 64.88 554 HIS A N 1
ATOM 4278 C CA . HIS A 1 554 ? -47.829 -9.822 84.764 1.00 64.88 554 HIS A CA 1
ATOM 4279 C C . HIS A 1 554 ? -48.391 -11.070 85.455 1.00 64.88 554 HIS A C 1
ATOM 4281 O O . HIS A 1 554 ? -48.264 -11.179 86.671 1.00 64.88 554 HIS A O 1
ATOM 4287 N N . ASP A 1 555 ? -49.029 -11.978 84.707 1.00 66.06 555 ASP A N 1
ATOM 4288 C CA . ASP A 1 555 ? -49.561 -13.266 85.185 1.00 66.06 555 ASP A CA 1
ATOM 4289 C C . ASP A 1 555 ? -50.343 -13.149 86.518 1.00 66.06 555 ASP A C 1
ATOM 4291 O O . ASP A 1 555 ? -50.081 -13.846 87.498 1.00 66.06 555 ASP A O 1
ATOM 4295 N N . THR A 1 556 ? -51.265 -12.176 86.594 1.00 66.81 556 THR A N 1
ATOM 4296 C CA . THR A 1 556 ? -52.000 -11.806 87.823 1.00 66.81 556 THR A CA 1
ATOM 4297 C C . THR A 1 556 ? -53.469 -11.438 87.555 1.00 66.81 556 THR A C 1
ATOM 4299 O O . THR A 1 556 ? -53.828 -10.951 86.480 1.00 66.81 556 THR A O 1
ATOM 4302 N N . CYS A 1 557 ? -54.334 -11.678 88.552 1.00 65.19 557 CYS A N 1
ATOM 4303 C CA . CYS A 1 557 ? -55.762 -11.327 88.555 1.00 65.19 557 CYS A CA 1
ATOM 4304 C C . CYS A 1 557 ? -55.990 -10.083 89.424 1.00 65.19 557 CYS A C 1
ATOM 4306 O O . CYS A 1 557 ? -55.559 -10.070 90.576 1.00 65.19 557 CYS A O 1
ATOM 4308 N N . ILE A 1 558 ? -56.672 -9.051 88.912 1.00 61.47 558 ILE A N 1
ATOM 4309 C CA . ILE A 1 558 ? -56.820 -7.768 89.631 1.00 61.47 558 ILE A CA 1
ATOM 4310 C C . ILE A 1 558 ? -58.298 -7.384 89.800 1.00 61.47 558 ILE A C 1
ATOM 4312 O O . ILE A 1 558 ? -59.103 -7.544 88.879 1.00 61.47 558 ILE A O 1
ATOM 4316 N N . SER A 1 559 ? -58.655 -6.868 90.985 1.00 49.47 559 SER A N 1
ATOM 4317 C CA . SER A 1 559 ? -59.994 -6.344 91.300 1.00 49.47 559 SER A CA 1
ATOM 4318 C C . SER A 1 559 ? -60.138 -4.861 90.922 1.00 49.47 559 SER A C 1
ATOM 4320 O O . SER A 1 559 ? -59.188 -4.088 91.043 1.00 49.47 559 SER A O 1
ATOM 4322 N N . LYS A 1 560 ? -61.336 -4.444 90.491 1.00 46.00 560 LYS A N 1
ATOM 4323 C CA . LYS A 1 560 ? -61.679 -3.034 90.242 1.00 46.00 560 LYS A CA 1
ATOM 4324 C C . LYS A 1 560 ? -61.882 -2.301 91.575 1.00 46.00 560 LYS A C 1
ATOM 4326 O O . LYS A 1 560 ? -62.952 -2.450 92.149 1.00 46.00 560 LYS A O 1
ATOM 4331 N N . ASN A 1 561 ? -60.903 -1.515 92.038 1.00 36.50 561 ASN A N 1
ATOM 4332 C CA . ASN A 1 561 ? -61.099 -0.221 92.720 1.00 36.50 561 ASN A CA 1
ATOM 4333 C C . ASN A 1 561 ? -59.759 0.506 92.960 1.00 36.50 561 ASN A C 1
ATOM 4335 O O . ASN A 1 561 ? -58.724 -0.117 93.171 1.00 36.50 561 ASN A O 1
ATOM 4339 N N . ALA A 1 562 ? -59.812 1.834 92.852 1.00 32.44 562 ALA A N 1
ATOM 4340 C CA . ALA A 1 562 ? -58.698 2.772 92.698 1.00 32.44 562 ALA A CA 1
ATOM 4341 C C . ALA A 1 562 ? -57.967 3.150 94.003 1.00 32.44 562 ALA A C 1
ATOM 4343 O O . ALA A 1 562 ? -58.601 3.177 95.053 1.00 32.44 562 ALA A O 1
ATOM 4344 N N . ALA A 1 563 ? -56.689 3.554 93.906 1.00 30.38 563 ALA A N 1
ATOM 4345 C CA . ALA A 1 563 ? -56.155 4.855 94.364 1.00 30.38 563 ALA A CA 1
ATOM 4346 C C . ALA A 1 563 ? -54.606 4.915 94.312 1.00 30.38 563 ALA A C 1
ATOM 4348 O O . ALA A 1 563 ? -53.919 3.907 94.430 1.00 30.38 563 ALA A O 1
ATOM 4349 N N . THR A 1 564 ? -54.121 6.141 94.107 1.00 35.19 564 THR A N 1
ATOM 4350 C CA . THR A 1 564 ? -52.759 6.728 94.040 1.00 35.19 564 THR A CA 1
ATOM 4351 C C . THR A 1 564 ? -51.845 6.380 95.237 1.00 35.19 564 THR A C 1
ATOM 4353 O O . THR A 1 564 ? -52.357 6.033 96.290 1.00 35.19 564 THR A O 1
ATOM 4356 N N . GLU A 1 565 ? -50.502 6.445 95.201 1.00 34.72 565 GLU A N 1
ATOM 4357 C CA . GLU A 1 565 ? -49.624 7.614 94.960 1.00 34.72 565 GLU A CA 1
ATOM 4358 C C . GLU A 1 565 ? -48.111 7.204 95.038 1.00 34.72 565 GLU A C 1
ATOM 4360 O O . GLU A 1 565 ? -47.813 6.065 95.386 1.00 34.72 565 GLU A O 1
ATOM 4365 N N . VAL A 1 566 ? -47.180 8.161 94.823 1.00 34.91 566 VAL A N 1
ATOM 4366 C CA . VAL A 1 566 ? -45.685 8.129 94.939 1.00 34.91 566 VAL A CA 1
ATOM 4367 C C . VAL A 1 566 ? -44.931 7.762 93.641 1.00 34.91 566 VAL A C 1
ATOM 4369 O O . VAL A 1 566 ? -45.173 6.727 93.043 1.00 34.91 566 VAL A O 1
ATOM 4372 N N . GLY A 1 567 ? -43.959 8.517 93.114 1.00 38.44 567 GLY A N 1
ATOM 4373 C CA . GLY A 1 567 ? -43.323 9.779 93.501 1.00 38.44 567 GLY A CA 1
ATOM 4374 C C . GLY A 1 567 ? -42.409 10.252 92.350 1.00 38.44 567 GLY A C 1
ATOM 4375 O O . GLY A 1 567 ? -41.694 9.467 91.730 1.00 38.44 567 GLY A O 1
ATOM 4376 N N . TRP A 1 568 ? -42.476 11.541 92.025 1.00 45.69 568 TRP A N 1
ATOM 4377 C CA . TRP A 1 568 ? -42.121 12.139 90.726 1.00 45.69 568 TRP A CA 1
ATOM 4378 C C . TRP A 1 568 ? -40.624 12.390 90.426 1.00 45.69 568 TRP A C 1
ATOM 4380 O O . TRP A 1 568 ? -40.319 13.017 89.416 1.00 45.69 568 TRP A O 1
ATOM 4390 N N . ASN A 1 569 ? -39.673 11.892 91.226 1.00 45.94 569 ASN A N 1
ATOM 4391 C CA . ASN A 1 569 ? -38.252 12.279 91.094 1.00 45.94 569 ASN A CA 1
ATOM 4392 C C . ASN A 1 569 ? -37.290 11.205 90.549 1.00 45.94 569 ASN A C 1
ATOM 4394 O O . ASN A 1 569 ? -36.116 11.503 90.355 1.00 45.94 569 ASN A O 1
ATOM 4398 N N . PHE A 1 570 ? -37.757 9.993 90.232 1.00 44.62 570 PHE A N 1
ATOM 4399 C CA . PHE A 1 570 ? -36.906 8.937 89.646 1.00 44.62 570 PHE A CA 1
ATOM 4400 C C . PHE A 1 570 ? -37.151 8.701 88.143 1.00 44.62 570 PHE A C 1
ATOM 4402 O O . PHE A 1 570 ? -36.316 8.119 87.453 1.00 44.62 570 PHE A O 1
ATOM 4409 N N . LEU A 1 571 ? -38.263 9.220 87.606 1.00 45.31 571 LEU A N 1
ATOM 4410 C CA . LEU A 1 571 ? -38.594 9.134 86.180 1.00 45.31 571 LEU A CA 1
ATOM 4411 C C . LEU A 1 571 ? -37.859 10.177 85.327 1.00 45.31 571 LEU A C 1
ATOM 4413 O O . LEU A 1 571 ? -37.568 9.899 84.172 1.00 45.31 571 LEU A O 1
ATOM 4417 N N . TRP A 1 572 ? -37.473 11.332 85.875 1.00 48.44 572 TRP A N 1
ATOM 4418 C CA . TRP A 1 572 ? -36.806 12.374 85.083 1.00 48.44 572 TRP A CA 1
ATOM 4419 C C . TRP A 1 572 ? -35.358 12.037 84.698 1.00 48.44 572 TRP A C 1
ATOM 4421 O O . TRP A 1 572 ? -34.917 12.443 83.628 1.00 48.44 572 TRP A O 1
ATOM 4431 N N . VAL A 1 573 ? -34.631 11.241 85.489 1.00 52.69 573 VAL A N 1
ATOM 4432 C CA . VAL A 1 573 ? -33.239 10.861 85.164 1.00 52.69 573 VAL A CA 1
ATOM 4433 C C . VAL A 1 573 ? -33.195 9.774 84.082 1.00 52.69 573 VAL A C 1
ATOM 4435 O O . VAL A 1 573 ? -32.373 9.838 83.170 1.00 52.69 573 VAL A O 1
ATOM 4438 N N . ILE A 1 574 ? -34.132 8.821 84.119 1.00 54.28 574 ILE A N 1
ATOM 4439 C CA . ILE A 1 574 ? -34.236 7.750 83.115 1.00 54.28 574 ILE A CA 1
ATOM 4440 C C . ILE A 1 574 ? -34.900 8.271 81.830 1.00 54.28 574 ILE A C 1
ATOM 4442 O O . ILE A 1 574 ? -34.466 7.921 80.733 1.00 54.28 574 ILE A O 1
ATOM 4446 N N . PHE A 1 575 ? -35.883 9.173 81.937 1.00 51.53 575 PHE A N 1
ATOM 4447 C CA . PHE A 1 575 ? -36.525 9.784 80.773 1.00 51.53 575 PHE A CA 1
ATOM 4448 C C . PHE A 1 575 ? -35.596 10.777 80.061 1.00 51.53 575 PHE A C 1
ATOM 4450 O O . PHE A 1 575 ? -35.512 10.715 78.842 1.00 51.53 575 PHE A O 1
ATOM 4457 N N . PHE A 1 576 ? -34.804 11.609 80.757 1.00 56.56 576 PHE A N 1
ATOM 4458 C CA . PHE A 1 576 ? -33.803 12.438 80.064 1.00 56.56 576 PHE A CA 1
ATOM 4459 C C . PHE A 1 576 ? -32.637 11.618 79.492 1.00 56.56 576 PHE A C 1
ATOM 4461 O O . PHE A 1 576 ? -32.186 11.924 78.392 1.00 56.56 576 PHE A O 1
ATOM 4468 N N . GLY A 1 577 ? -32.194 10.543 80.154 1.00 54.41 577 GLY A N 1
ATOM 4469 C CA . GLY A 1 577 ? -31.161 9.652 79.607 1.00 54.41 577 GLY A CA 1
ATOM 4470 C C . GLY A 1 577 ? -31.600 8.937 78.321 1.00 54.41 577 GLY A C 1
ATOM 4471 O O . GLY A 1 577 ? -30.854 8.902 77.341 1.00 54.41 577 GLY A O 1
ATOM 4472 N N . LEU A 1 578 ? -32.839 8.434 78.281 1.00 53.53 578 LEU A N 1
ATOM 4473 C CA . LEU A 1 578 ? -33.398 7.759 77.104 1.00 53.53 578 LEU A CA 1
ATOM 4474 C C . LEU A 1 578 ? -33.880 8.734 76.021 1.00 53.53 578 LEU A C 1
ATOM 4476 O O . LEU A 1 578 ? -33.813 8.399 74.840 1.00 53.53 578 LEU A O 1
ATOM 4480 N N . VAL A 1 579 ? -34.290 9.955 76.377 1.00 54.19 579 VAL A N 1
ATOM 4481 C CA . VAL A 1 579 ? -34.621 11.009 75.406 1.00 54.19 579 VAL A CA 1
ATOM 4482 C C . VAL A 1 579 ? -33.358 11.596 74.776 1.00 54.19 579 VAL A C 1
ATOM 4484 O O . VAL A 1 579 ? -33.370 11.859 73.582 1.00 54.19 579 VAL A O 1
ATOM 4487 N N . VAL A 1 580 ? -32.233 11.721 75.489 1.00 56.19 580 VAL A N 1
ATOM 4488 C CA . VAL A 1 580 ? -30.964 12.164 74.877 1.00 56.19 580 VAL A CA 1
ATOM 4489 C C . VAL A 1 580 ? -30.372 11.078 73.970 1.00 56.19 580 VAL A C 1
ATOM 4491 O O . VAL A 1 580 ? -29.960 11.387 72.854 1.00 56.19 580 VAL A O 1
ATOM 4494 N N . ALA A 1 581 ? -30.417 9.801 74.369 1.00 52.59 581 ALA A N 1
ATOM 4495 C CA . ALA A 1 581 ? -29.989 8.692 73.508 1.00 52.59 581 ALA A CA 1
ATOM 4496 C C . ALA A 1 581 ? -30.937 8.475 72.308 1.00 52.59 581 ALA A C 1
ATOM 4498 O O . ALA A 1 581 ? -30.489 8.202 71.194 1.00 52.59 581 ALA A O 1
ATOM 4499 N N . GLY A 1 582 ? -32.244 8.669 72.511 1.00 52.69 582 GLY A N 1
ATOM 4500 C CA . GLY A 1 582 ? -33.268 8.606 71.468 1.00 52.69 582 GLY A CA 1
ATOM 4501 C C . GLY A 1 582 ? -33.229 9.793 70.504 1.00 52.69 582 GLY A C 1
ATOM 4502 O O . GLY A 1 582 ? -33.407 9.597 69.306 1.00 52.69 582 GLY A O 1
ATOM 4503 N N . ILE A 1 583 ? -32.926 11.008 70.975 1.00 55.12 583 ILE A N 1
ATOM 4504 C CA . ILE A 1 583 ? -32.738 12.188 70.120 1.00 55.12 583 ILE A CA 1
ATOM 4505 C C . ILE A 1 583 ? -31.406 12.102 69.377 1.00 55.12 583 ILE A C 1
ATOM 4507 O O . ILE A 1 583 ? -31.388 12.443 68.204 1.00 55.12 583 ILE A O 1
ATOM 4511 N N . ALA A 1 584 ? -30.327 11.583 69.971 1.00 49.06 584 ALA A N 1
ATOM 4512 C CA . ALA A 1 584 ? -29.069 11.361 69.254 1.00 49.06 584 ALA A CA 1
ATOM 4513 C C . ALA A 1 584 ? -29.210 10.263 68.179 1.00 49.06 584 ALA A C 1
ATOM 4515 O O . ALA A 1 584 ? -28.787 10.454 67.040 1.00 49.06 584 ALA A O 1
ATOM 4516 N N . GLY A 1 585 ? -29.895 9.155 68.489 1.00 51.62 585 GLY A N 1
ATOM 4517 C CA . GLY A 1 585 ? -30.178 8.084 67.527 1.00 51.62 585 GLY A CA 1
ATOM 4518 C C . GLY A 1 585 ? -31.158 8.497 66.421 1.00 51.62 585 GLY A C 1
ATOM 4519 O O . GLY A 1 585 ? -30.931 8.202 65.247 1.00 51.62 585 GLY A O 1
ATOM 4520 N N . TYR A 1 586 ? -32.213 9.245 66.760 1.00 52.28 586 TYR A N 1
ATOM 4521 C CA . TYR A 1 586 ? -33.180 9.770 65.790 1.00 52.28 586 TYR A CA 1
ATOM 4522 C C . TYR A 1 586 ? -32.621 10.955 64.993 1.00 52.28 586 TYR A C 1
ATOM 4524 O O . TYR A 1 586 ? -32.956 11.098 63.821 1.00 52.28 586 TYR A O 1
ATOM 4532 N N . ALA A 1 587 ? -31.728 11.769 65.566 1.00 48.34 587 ALA A N 1
ATOM 4533 C CA . ALA A 1 587 ? -31.008 12.810 64.840 1.00 48.34 587 ALA A CA 1
ATOM 4534 C C . ALA A 1 587 ? -30.034 12.193 63.841 1.00 48.34 587 ALA A C 1
ATOM 4536 O O . ALA A 1 587 ? -30.047 12.627 62.704 1.00 48.34 587 ALA A O 1
ATOM 4537 N N . VAL A 1 588 ? -29.290 11.132 64.170 1.00 47.62 588 VAL A N 1
ATOM 4538 C CA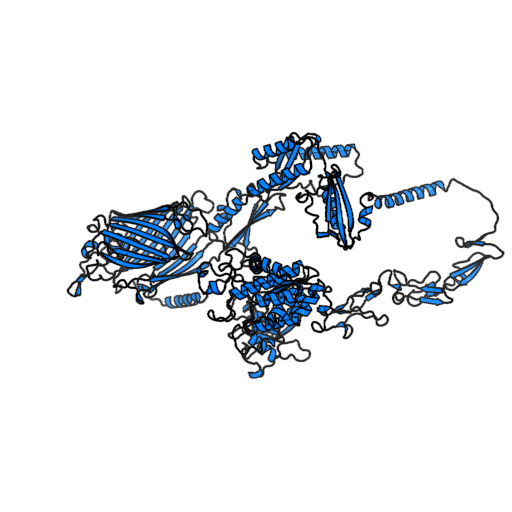 . VAL A 1 588 ? -28.407 10.461 63.193 1.00 47.62 588 VAL A CA 1
ATOM 4539 C C . VAL A 1 588 ? -29.214 9.720 62.114 1.00 47.62 588 VAL A C 1
ATOM 4541 O O . VAL A 1 588 ? -28.900 9.831 60.927 1.00 47.62 588 VAL A O 1
ATOM 4544 N N . TYR A 1 589 ? -30.317 9.056 62.482 1.00 45.41 589 TYR A N 1
ATOM 4545 C CA . TYR A 1 589 ? -31.230 8.414 61.524 1.00 45.41 589 TYR A CA 1
ATOM 4546 C C . TYR A 1 589 ? -31.918 9.433 60.592 1.00 45.41 589 TYR A C 1
ATOM 4548 O O . TYR A 1 589 ? -32.071 9.189 59.394 1.00 45.41 589 TYR A O 1
ATOM 4556 N N . LYS A 1 590 ? -32.274 10.619 61.106 1.00 35.78 590 LYS A N 1
ATOM 4557 C CA . LYS A 1 590 ? -32.906 11.706 60.338 1.00 35.78 590 LYS A CA 1
ATOM 4558 C C . LYS A 1 590 ? -31.897 12.617 59.620 1.00 35.78 590 LYS A C 1
ATOM 4560 O O . LYS A 1 590 ? -32.261 13.208 58.606 1.00 35.78 590 LYS A O 1
ATOM 4565 N N . TYR A 1 591 ? -30.646 12.696 60.075 1.00 40.38 591 TYR A N 1
ATOM 4566 C CA . TYR A 1 591 ? -29.558 13.462 59.450 1.00 40.38 591 TYR A CA 1
ATOM 4567 C C . TYR A 1 591 ? -28.958 12.705 58.258 1.00 40.38 591 TYR A C 1
ATOM 4569 O O . TYR A 1 591 ? -28.612 13.329 57.260 1.00 40.38 591 TYR A O 1
ATOM 4577 N N . ARG A 1 592 ? -28.966 11.360 58.274 1.00 36.47 592 ARG A N 1
ATOM 4578 C CA . ARG A 1 592 ? -28.476 10.547 57.144 1.00 36.47 592 ARG A CA 1
ATOM 4579 C C . ARG A 1 592 ? -29.511 10.286 56.034 1.00 36.47 592 ARG A C 1
ATOM 4581 O O . ARG A 1 592 ? -29.122 9.901 54.939 1.00 36.47 592 ARG A O 1
ATOM 4588 N N . ILE A 1 593 ? -30.810 10.536 56.267 1.00 37.72 593 ILE A N 1
ATOM 4589 C CA . ILE A 1 593 ? -31.894 10.330 55.269 1.00 37.72 593 ILE A CA 1
ATOM 4590 C C . ILE A 1 593 ? -32.616 11.641 54.865 1.00 37.72 593 ILE A C 1
ATOM 4592 O O . ILE A 1 593 ? -33.555 11.631 54.068 1.00 37.72 593 ILE A O 1
ATOM 4596 N N . ARG A 1 594 ? -32.165 12.820 55.327 1.00 33.34 594 ARG A N 1
ATOM 4597 C CA . ARG A 1 594 ? -32.813 14.104 54.979 1.00 33.34 594 ARG A CA 1
ATOM 4598 C C . ARG A 1 594 ? -31.876 15.251 54.588 1.00 33.34 594 ARG A C 1
ATOM 4600 O O . ARG A 1 594 ? -32.221 16.407 54.794 1.00 33.34 594 ARG A O 1
ATOM 4607 N N . ARG A 1 595 ? -30.769 14.948 53.904 1.00 32.78 595 ARG A N 1
ATOM 4608 C CA . ARG A 1 595 ? -30.085 15.897 52.999 1.00 32.78 595 ARG A CA 1
ATOM 4609 C C . ARG A 1 595 ? -30.122 15.393 51.554 1.00 32.78 595 ARG A C 1
ATOM 4611 O O . ARG A 1 595 ? -29.123 15.215 50.884 1.00 32.78 595 ARG A O 1
ATOM 4618 N N . TYR A 1 596 ? -31.334 15.138 51.082 1.00 39.50 596 TYR A N 1
ATOM 4619 C CA . TYR A 1 596 ? -31.680 15.272 49.672 1.00 39.50 596 TYR A CA 1
ATOM 4620 C C . TYR A 1 596 ? -33.180 15.549 49.657 1.00 39.50 596 TYR A C 1
ATOM 4622 O O . TYR A 1 596 ? -33.978 14.622 49.630 1.00 39.50 596 TYR A O 1
ATOM 4630 N N . MET A 1 597 ? -33.567 16.823 49.676 1.00 29.88 597 MET A N 1
ATOM 4631 C CA . MET A 1 597 ? -34.880 17.338 49.255 1.00 29.88 597 MET A CA 1
ATOM 4632 C C . MET A 1 597 ? -34.676 18.709 48.602 1.00 29.88 597 MET A C 1
ATOM 4634 O O . MET A 1 597 ? -35.202 19.704 49.079 1.00 29.88 597 MET A O 1
ATOM 4638 N N . ASP A 1 598 ? -33.958 18.743 47.472 1.00 30.97 598 ASP A N 1
ATOM 4639 C CA . ASP A 1 598 ? -34.352 19.645 46.387 1.00 30.97 598 ASP A CA 1
ATOM 4640 C C . ASP A 1 598 ? -35.776 19.266 45.991 1.00 30.97 598 ASP A C 1
ATOM 4642 O O . ASP A 1 598 ? -36.045 18.169 45.475 1.00 30.97 598 ASP A O 1
ATOM 4646 N N . SER A 1 599 ? -36.690 20.144 46.384 1.00 38.59 599 SER A N 1
ATOM 4647 C CA . SER A 1 599 ? -38.134 19.958 46.322 1.00 38.59 599 SER A CA 1
ATOM 4648 C C . SER A 1 599 ? -38.768 20.589 45.083 1.00 38.59 599 SER A C 1
ATOM 4650 O O . SER A 1 599 ? -39.984 20.533 44.961 1.00 38.59 599 SER A O 1
ATOM 4652 N N . GLU A 1 600 ? -37.984 21.048 44.101 1.00 36.12 600 GLU A N 1
ATOM 4653 C CA . GLU A 1 600 ? -38.544 21.572 42.841 1.00 36.12 600 GLU A CA 1
ATOM 4654 C C . GLU A 1 600 ? -38.195 20.770 41.572 1.00 36.12 600 GLU A C 1
ATOM 4656 O O . GLU A 1 600 ? -38.858 20.944 40.554 1.00 36.12 600 GLU A O 1
ATOM 4661 N N . ILE A 1 601 ? -37.287 19.782 41.622 1.00 39.19 601 ILE A N 1
ATOM 4662 C CA . ILE A 1 601 ? -36.991 18.901 40.460 1.00 39.19 601 ILE A CA 1
ATOM 4663 C C . ILE A 1 601 ? -37.584 17.484 40.626 1.00 39.19 601 ILE A C 1
ATOM 4665 O O . ILE A 1 601 ? -37.848 16.763 39.659 1.00 39.19 601 ILE A O 1
ATOM 4669 N N . ARG A 1 602 ? -37.886 17.068 41.862 1.00 38.72 602 ARG A N 1
ATOM 4670 C CA . ARG A 1 602 ? -38.308 15.687 42.161 1.00 38.72 602 ARG A CA 1
ATOM 4671 C C . ARG A 1 602 ? -39.768 15.367 41.852 1.00 38.72 602 ARG A C 1
ATOM 4673 O O . ARG A 1 602 ? -40.100 14.194 41.692 1.00 38.72 602 ARG A O 1
ATOM 4680 N N . ALA A 1 603 ? -40.622 16.381 41.760 1.00 38.41 603 ALA A N 1
ATOM 4681 C CA . ALA A 1 603 ? -42.054 16.190 41.547 1.00 38.41 603 ALA A CA 1
ATOM 4682 C C . ALA A 1 603 ? -42.403 15.788 40.101 1.00 38.41 603 ALA A C 1
ATOM 4684 O O . ALA A 1 603 ? -43.411 15.124 39.885 1.00 38.41 603 ALA A O 1
ATOM 4685 N N . ILE A 1 604 ? -41.557 16.126 39.118 1.00 43.78 604 ILE A N 1
ATOM 4686 C CA . ILE A 1 604 ? -41.852 15.904 37.690 1.00 43.78 604 ILE A CA 1
ATOM 4687 C C . ILE A 1 604 ? -41.209 14.597 37.176 1.00 43.78 604 ILE A C 1
ATOM 4689 O O . ILE A 1 604 ? -41.822 13.860 36.411 1.00 43.78 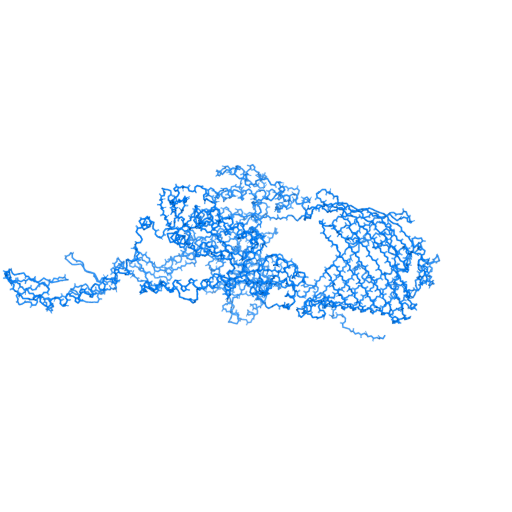604 ILE A O 1
ATOM 4693 N N . MET A 1 605 ? -40.029 14.220 37.688 1.00 43.88 605 MET A N 1
ATOM 4694 C CA . MET A 1 605 ? -39.311 12.985 37.305 1.00 43.88 605 MET A CA 1
ATOM 4695 C C . MET A 1 605 ? -39.816 11.709 38.009 1.00 43.88 605 MET A C 1
ATOM 4697 O O . MET A 1 605 ? -39.431 10.602 37.629 1.00 43.88 605 MET A O 1
ATOM 4701 N N . ALA A 1 606 ? -40.660 11.824 39.041 1.00 48.25 606 ALA A N 1
ATOM 4702 C CA . ALA A 1 606 ? -41.230 10.671 39.750 1.00 48.25 606 ALA A CA 1
ATOM 4703 C C . ALA A 1 606 ? -42.228 9.862 38.896 1.00 48.25 606 ALA A C 1
ATOM 4705 O O . ALA A 1 606 ? -42.520 8.717 39.228 1.00 48.25 606 ALA A O 1
ATOM 4706 N N . GLN A 1 607 ? -42.703 10.430 37.781 1.00 48.62 607 GLN A N 1
ATOM 4707 C CA . GLN A 1 607 ? -43.556 9.744 36.805 1.00 48.62 607 GLN A CA 1
ATOM 4708 C C . GLN A 1 607 ? -42.772 8.869 35.810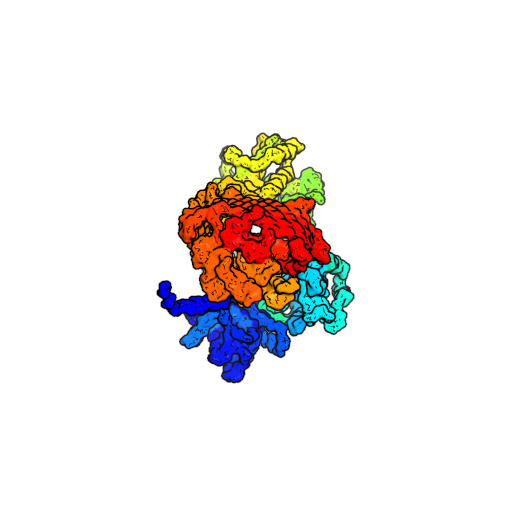 1.00 48.62 607 GLN A C 1
ATOM 4710 O O . GLN A 1 607 ? -43.378 8.065 35.104 1.00 48.62 607 GLN A O 1
ATOM 4715 N N . LEU A 1 608 ? -41.439 8.997 35.754 1.00 56.53 608 LEU A N 1
ATOM 4716 C CA . LEU A 1 608 ? -40.580 8.226 34.854 1.00 56.53 608 LEU A CA 1
ATOM 4717 C C . LEU A 1 608 ? -39.934 7.053 35.611 1.00 56.53 608 LEU A C 1
ATOM 4719 O O . LEU A 1 608 ? -39.096 7.233 36.500 1.00 56.53 608 LEU A O 1
ATOM 4723 N N . ASP A 1 609 ? -40.325 5.838 35.229 1.00 59.44 609 ASP A N 1
ATOM 4724 C CA . ASP A 1 609 ? -39.744 4.567 35.665 1.00 59.44 609 ASP A CA 1
ATOM 4725 C C . ASP A 1 609 ? -38.241 4.513 35.335 1.00 59.44 609 ASP A C 1
ATOM 4727 O O . ASP A 1 609 ? -37.842 4.711 34.184 1.00 59.44 609 ASP A O 1
ATOM 4731 N N . GLY A 1 610 ? -37.411 4.261 36.351 1.00 56.19 610 GLY A N 1
ATOM 4732 C CA . GLY A 1 610 ? -35.948 4.265 36.254 1.00 56.19 610 GLY A CA 1
ATOM 4733 C C . GLY A 1 610 ? -35.367 3.111 35.434 1.00 56.19 610 GLY A C 1
ATOM 4734 O O . GLY A 1 610 ? -34.207 3.185 35.040 1.00 56.19 610 GLY A O 1
ATOM 4735 N N . LYS A 1 611 ? -36.162 2.073 35.140 1.00 58.91 611 LYS A N 1
ATOM 4736 C CA . LYS A 1 611 ? -35.748 0.932 34.306 1.00 58.91 611 LYS A CA 1
ATOM 4737 C C . LYS A 1 611 ? -36.046 1.123 32.814 1.00 58.91 611 LYS A C 1
ATOM 4739 O O . LYS A 1 611 ? -35.623 0.301 32.006 1.00 58.91 611 LYS A O 1
ATOM 4744 N N . LYS A 1 612 ? -36.775 2.180 32.432 1.00 59.12 612 LYS A N 1
ATOM 4745 C CA . LYS A 1 612 ? -37.192 2.424 31.043 1.00 59.12 612 LYS A CA 1
ATOM 4746 C C . LYS A 1 612 ? -36.290 3.437 30.340 1.00 59.12 612 LYS A C 1
ATOM 4748 O O . LYS A 1 612 ? -35.845 4.425 30.921 1.00 59.12 612 LYS A O 1
ATOM 4753 N N . ARG A 1 613 ? -36.045 3.172 29.057 1.00 70.19 613 ARG A N 1
ATOM 4754 C CA . ARG A 1 613 ? -35.395 4.081 28.109 1.00 70.19 613 ARG A CA 1
ATOM 4755 C C . ARG A 1 613 ? -36.460 4.894 27.387 1.00 70.19 613 ARG A C 1
ATOM 4757 O O . ARG A 1 613 ? -37.425 4.332 26.876 1.00 70.19 613 ARG A O 1
ATOM 4764 N N . TYR A 1 614 ? -36.276 6.204 27.343 1.00 75.12 614 TYR A N 1
ATOM 4765 C CA . TYR A 1 614 ? -37.263 7.138 26.823 1.00 75.12 614 TYR A CA 1
ATOM 4766 C C . TYR A 1 614 ? -36.764 7.776 25.532 1.00 75.12 614 TYR A C 1
ATOM 4768 O O . TYR A 1 614 ? -35.691 8.378 25.509 1.00 75.12 614 TYR A O 1
ATOM 4776 N N . LYS A 1 615 ? -37.543 7.643 24.455 1.00 77.44 615 LYS A N 1
ATOM 4777 C CA . LYS A 1 615 ? -37.267 8.316 23.182 1.00 77.44 615 LYS A CA 1
ATOM 4778 C C . LYS A 1 615 ? -37.803 9.744 23.243 1.00 77.44 615 LYS A C 1
ATOM 4780 O O . LYS A 1 615 ? -39.006 9.942 23.425 1.00 77.44 615 LYS A O 1
ATOM 4785 N N . VAL A 1 616 ? -36.915 10.723 23.097 1.00 77.62 616 VAL A N 1
ATOM 4786 C CA . VAL A 1 616 ? -37.265 12.148 23.125 1.00 77.62 616 VAL A CA 1
ATOM 4787 C C . VAL A 1 616 ? -37.692 12.568 21.723 1.00 77.62 616 VAL A C 1
ATOM 4789 O O . VAL A 1 616 ? -36.884 12.501 20.802 1.00 77.62 616 VAL A O 1
ATOM 4792 N N . SER A 1 617 ? -38.950 12.965 21.524 1.00 71.12 617 SER A N 1
ATOM 4793 C CA . SER A 1 617 ? -39.434 13.384 20.198 1.00 71.12 617 SER A CA 1
ATOM 4794 C C . SER A 1 617 ? -39.173 14.865 19.932 1.00 71.12 617 SER A C 1
ATOM 4796 O O . SER A 1 617 ? -38.754 15.227 18.838 1.00 71.12 617 SER A O 1
ATOM 4798 N N . ASP A 1 618 ? -39.392 15.706 20.948 1.00 70.56 618 ASP A N 1
ATOM 4799 C CA . ASP A 1 618 ? -39.348 17.164 20.847 1.00 70.56 618 ASP A CA 1
ATOM 4800 C C . ASP A 1 618 ? -38.490 17.697 21.992 1.00 70.56 618 ASP A C 1
ATOM 4802 O O . ASP A 1 618 ? -38.692 17.317 23.147 1.00 70.56 618 ASP A O 1
ATOM 4806 N N . LEU A 1 619 ? -37.554 18.588 21.675 1.00 75.12 619 LEU A N 1
ATOM 4807 C CA . LEU A 1 619 ? -36.678 19.235 22.644 1.00 75.12 619 LEU A CA 1
ATOM 4808 C C . LEU A 1 619 ? -36.783 20.750 22.468 1.00 75.12 619 LEU A C 1
ATOM 4810 O O . LEU A 1 619 ? -36.522 21.272 21.386 1.00 75.12 619 LEU A O 1
ATOM 4814 N N . THR A 1 620 ? -37.181 21.454 23.525 1.00 69.62 620 THR A N 1
ATOM 4815 C CA . THR A 1 620 ? -37.361 22.913 23.506 1.00 69.62 620 THR A CA 1
ATOM 4816 C C . THR A 1 620 ? -36.556 23.571 24.620 1.00 69.62 620 THR A C 1
ATOM 4818 O O . THR A 1 620 ? -36.741 23.228 25.787 1.00 69.62 620 THR A O 1
ATOM 4821 N N . PHE A 1 621 ? -35.718 24.547 24.272 1.00 70.06 621 PHE A N 1
ATOM 4822 C CA . PHE A 1 621 ? -34.928 25.334 25.221 1.00 70.06 621 PHE A CA 1
ATOM 4823 C C . PHE A 1 621 ? -35.591 26.693 25.483 1.00 70.06 621 PHE A C 1
ATOM 4825 O O . PHE A 1 621 ? -35.901 27.436 24.545 1.00 70.06 621 PHE A O 1
ATOM 4832 N N . LEU A 1 622 ? -35.824 27.016 26.757 1.00 70.31 622 LEU A N 1
ATOM 4833 C CA . LEU A 1 622 ? -36.509 28.232 27.196 1.00 70.31 622 LEU A CA 1
ATOM 4834 C C . LEU A 1 622 ? -35.605 29.041 28.136 1.00 70.31 622 LEU A C 1
ATOM 4836 O O . LEU A 1 622 ? -35.277 28.582 29.227 1.00 70.31 622 LEU A O 1
ATOM 4840 N N . ASN A 1 623 ? -35.240 30.264 27.751 1.00 69.69 623 ASN A N 1
ATOM 4841 C CA . ASN A 1 623 ? -34.510 31.161 28.648 1.00 69.69 623 ASN A CA 1
ATOM 4842 C C . ASN A 1 623 ? -35.497 31.884 29.587 1.00 69.69 623 ASN A C 1
ATOM 4844 O O . ASN A 1 623 ? -36.355 32.656 29.144 1.00 69.69 623 ASN A O 1
ATOM 4848 N N . CYS A 1 624 ? -35.371 31.644 30.894 1.00 65.94 624 CYS A N 1
ATOM 4849 C CA . CYS A 1 624 ? -36.288 32.151 31.918 1.00 65.94 624 CYS A CA 1
ATOM 4850 C C . CYS A 1 624 ? -36.255 33.680 32.079 1.00 65.94 624 CYS A C 1
ATOM 4852 O O . CYS A 1 624 ? -37.267 34.261 32.472 1.00 65.94 624 CYS A O 1
ATOM 4854 N N . ARG A 1 625 ? -35.133 34.347 31.765 1.00 64.94 625 ARG A N 1
ATOM 4855 C CA . ARG A 1 625 ? -34.993 35.810 31.909 1.00 64.94 625 ARG A CA 1
ATOM 4856 C C . ARG A 1 625 ? -35.595 36.585 30.735 1.00 64.94 625 ARG A C 1
ATOM 4858 O O . ARG A 1 625 ? -36.136 37.666 30.940 1.00 64.94 625 ARG A O 1
ATOM 4865 N N . THR A 1 626 ? -35.535 36.046 29.516 1.00 65.25 626 THR A N 1
ATOM 4866 C CA . THR A 1 626 ? -36.034 36.729 28.304 1.00 65.25 626 THR A CA 1
ATOM 4867 C C . THR A 1 626 ? -37.429 36.276 27.870 1.00 65.25 626 THR A C 1
ATOM 4869 O O . THR A 1 626 ? -38.027 36.926 27.015 1.00 65.25 626 THR A O 1
ATOM 4872 N N . ARG A 1 627 ? -37.968 35.186 28.449 1.00 54.38 627 ARG A N 1
ATOM 4873 C CA . ARG A 1 627 ? -39.266 34.567 28.090 1.00 54.38 627 ARG A CA 1
ATOM 4874 C C . ARG A 1 627 ? -39.420 34.239 26.595 1.00 54.38 627 ARG A C 1
ATOM 4876 O O . ARG A 1 627 ? -40.532 34.014 26.121 1.00 54.38 627 ARG A O 1
ATOM 4883 N N . ALA A 1 628 ? -38.319 34.176 25.850 1.00 54.22 628 ALA A N 1
ATOM 4884 C CA . ALA A 1 628 ? -38.321 33.786 24.451 1.00 54.22 628 ALA A CA 1
ATOM 4885 C C . ALA A 1 628 ? -38.159 32.263 24.340 1.00 54.22 628 ALA A C 1
ATOM 4887 O O . ALA A 1 628 ? -37.205 31.694 24.874 1.00 54.22 628 ALA A O 1
ATOM 4888 N N . ALA A 1 629 ? -39.068 31.603 23.616 1.00 50.12 629 ALA A N 1
ATOM 4889 C CA . ALA A 1 629 ? -38.789 30.277 23.075 1.00 50.12 629 ALA A CA 1
ATOM 4890 C C . ALA A 1 629 ? -37.671 30.453 22.048 1.00 50.12 629 ALA A C 1
ATOM 4892 O O . ALA A 1 629 ? -37.855 31.145 21.043 1.00 50.12 629 ALA A O 1
ATOM 4893 N N . ALA A 1 630 ? -36.494 29.895 22.318 1.00 51.06 630 ALA A N 1
ATOM 4894 C CA . ALA A 1 630 ? -35.341 30.061 21.451 1.00 51.06 630 ALA A CA 1
ATOM 4895 C C . ALA A 1 630 ? -35.484 29.157 20.215 1.00 51.06 630 ALA A C 1
ATOM 4897 O O . ALA A 1 630 ? -34.736 28.203 20.032 1.00 51.06 630 ALA A O 1
ATOM 4898 N N . ALA A 1 631 ? -36.444 29.466 19.337 1.00 39.12 631 ALA A N 1
ATOM 4899 C CA . ALA A 1 631 ? -36.642 28.783 18.056 1.00 39.12 631 ALA A CA 1
ATOM 4900 C C . ALA A 1 631 ? -35.415 28.897 17.121 1.00 39.12 631 ALA A C 1
ATOM 4902 O O . ALA A 1 631 ? -35.352 28.216 16.105 1.00 39.12 631 ALA A O 1
ATOM 4903 N N . ALA A 1 632 ? -34.426 29.723 17.482 1.00 39.19 632 ALA A N 1
ATOM 4904 C CA . ALA A 1 632 ? -33.179 29.940 16.751 1.00 39.19 632 ALA A CA 1
ATOM 4905 C C . ALA A 1 632 ? -31.918 29.367 17.444 1.00 39.19 632 ALA A C 1
ATOM 4907 O O . ALA A 1 632 ? -30.813 29.640 16.992 1.00 39.19 632 ALA A O 1
ATOM 4908 N N . ALA A 1 633 ? -32.041 28.586 18.527 1.00 37.97 633 ALA A N 1
ATOM 4909 C CA . ALA A 1 633 ? -30.887 28.009 19.241 1.00 37.97 633 ALA A CA 1
ATOM 4910 C C . ALA A 1 633 ? -30.542 26.564 18.826 1.00 37.97 633 ALA A C 1
ATOM 4912 O O . ALA A 1 633 ? -29.762 25.903 19.505 1.00 37.97 633 ALA A O 1
ATOM 4913 N N . ALA A 1 634 ? -31.071 26.082 17.697 1.00 34.47 634 ALA A N 1
ATOM 4914 C CA . ALA A 1 634 ? -30.654 24.808 17.102 1.00 34.47 634 ALA A CA 1
ATOM 4915 C C . ALA A 1 634 ? -29.195 24.826 16.579 1.00 34.47 634 ALA A C 1
ATOM 4917 O O . ALA A 1 634 ? -28.676 23.782 16.205 1.00 34.47 634 ALA A O 1
ATOM 4918 N N . GLU A 1 635 ? -28.524 25.986 16.588 1.00 38.72 635 GLU A N 1
ATOM 4919 C CA . GLU A 1 635 ? -27.106 26.154 16.221 1.00 38.72 635 GLU A CA 1
ATOM 4920 C C . GLU A 1 635 ? -26.195 26.523 17.411 1.00 38.72 635 GLU A C 1
ATOM 4922 O O . GLU A 1 635 ? -25.063 26.969 17.221 1.00 38.72 635 GLU A O 1
ATOM 4927 N N . ALA A 1 636 ? -26.655 26.366 18.657 1.00 39.94 636 ALA A N 1
ATOM 4928 C CA . ALA A 1 636 ? -25.805 26.581 19.825 1.00 39.94 636 ALA A CA 1
ATOM 4929 C C . ALA A 1 636 ? -25.190 25.241 20.292 1.00 39.94 636 ALA A C 1
ATOM 4931 O O . ALA A 1 636 ? -25.923 24.421 20.845 1.00 39.94 636 ALA A O 1
ATOM 4932 N N . PRO A 1 637 ? -23.858 25.024 20.195 1.00 46.06 637 PRO A N 1
ATOM 4933 C CA . PRO A 1 637 ? -23.172 23.796 20.650 1.00 46.06 637 PRO A CA 1
ATOM 4934 C C . PRO A 1 637 ? -23.181 23.602 22.183 1.00 46.06 637 PRO A C 1
ATOM 4936 O O . PRO A 1 637 ? -22.314 22.961 22.767 1.00 46.06 637 PRO A O 1
ATOM 4939 N N . LEU A 1 638 ? -24.081 24.286 22.896 1.00 49.22 638 LEU A N 1
ATOM 4940 C CA . LEU A 1 638 ? -24.233 24.300 24.353 1.00 49.22 638 LEU A CA 1
ATOM 4941 C C . LEU A 1 638 ? -25.049 23.112 24.874 1.00 49.22 638 LEU A C 1
ATOM 4943 O O . LEU A 1 638 ? -24.920 22.781 26.043 1.00 49.22 638 LEU A O 1
ATOM 4947 N N . PHE A 1 639 ? -25.822 22.454 24.005 1.00 57.22 639 PHE A N 1
ATOM 4948 C CA . PHE A 1 639 ? -26.721 21.359 24.373 1.00 57.22 639 PHE A CA 1
ATOM 4949 C C . PHE A 1 639 ? -26.572 20.117 23.472 1.00 57.22 639 PHE A C 1
ATOM 4951 O O . PHE A 1 639 ? -27.517 19.348 23.323 1.00 57.22 639 PHE A O 1
ATOM 4958 N N . ASP A 1 640 ? -25.391 19.899 22.878 1.00 55.06 640 ASP A N 1
ATOM 4959 C CA . ASP A 1 640 ? -25.129 18.815 21.905 1.00 55.06 640 ASP A CA 1
ATOM 4960 C C . ASP A 1 640 ? -25.345 17.389 22.443 1.00 55.06 640 ASP A C 1
ATOM 4962 O O . ASP A 1 640 ? -25.484 16.441 21.656 1.00 55.06 640 ASP A O 1
ATOM 4966 N N . ALA A 1 641 ? -25.390 17.243 23.769 1.00 59.16 641 ALA A N 1
ATOM 4967 C CA . ALA A 1 641 ? -25.653 15.985 24.453 1.00 59.16 641 ALA A CA 1
ATOM 4968 C C . ALA A 1 641 ? -27.124 15.532 24.355 1.00 59.16 641 ALA A C 1
ATOM 4970 O O . ALA A 1 641 ? -27.405 14.332 24.279 1.00 59.16 641 ALA A O 1
ATOM 4971 N N . LEU A 1 642 ? -28.075 16.475 24.280 1.00 62.91 642 LEU A N 1
ATOM 4972 C CA . LEU A 1 642 ? -29.509 16.196 24.156 1.00 62.91 642 LEU A CA 1
ATOM 4973 C C . LEU A 1 642 ? -29.975 16.460 22.721 1.00 62.91 642 LEU A C 1
ATOM 4975 O O . LEU A 1 642 ? -30.015 17.599 22.263 1.00 62.91 642 LEU A O 1
ATOM 4979 N N . ARG A 1 643 ? -30.364 15.402 22.001 1.00 68.44 643 ARG A N 1
ATOM 4980 C CA . ARG A 1 643 ? -30.774 15.475 20.592 1.00 68.44 643 ARG A CA 1
ATOM 4981 C C . ARG A 1 643 ? -32.217 15.006 20.394 1.00 68.44 643 ARG A C 1
ATOM 4983 O O . ARG A 1 643 ? -32.600 13.974 20.957 1.00 68.44 643 ARG A O 1
ATOM 4990 N N . PRO A 1 644 ? -33.012 15.695 19.551 1.00 63.19 644 PRO A N 1
ATOM 4991 C CA . PRO A 1 644 ? -34.306 15.185 19.107 1.00 63.19 644 PRO A CA 1
ATOM 4992 C C . PRO A 1 644 ? -34.140 13.806 18.450 1.00 63.19 644 PRO A C 1
ATOM 4994 O O . PRO A 1 644 ? -33.268 13.612 17.606 1.00 63.19 644 PRO A O 1
ATOM 4997 N N . GLY A 1 645 ? -34.954 12.832 18.853 1.00 67.19 645 GLY A N 1
ATOM 4998 C CA . GLY A 1 645 ? -34.882 11.438 18.405 1.00 67.19 645 GLY A CA 1
ATOM 4999 C C . GLY A 1 645 ? -33.940 10.538 19.215 1.00 67.19 645 GLY A C 1
ATOM 5000 O O . GLY A 1 645 ? -33.984 9.319 19.027 1.00 67.19 645 GLY A O 1
ATOM 5001 N N . GLY A 1 646 ? -33.134 11.104 20.122 1.00 71.75 646 GLY A N 1
ATOM 5002 C CA . GLY A 1 646 ? -32.256 10.361 21.025 1.00 71.75 646 GLY A CA 1
ATOM 5003 C C . GLY A 1 646 ? -33.024 9.565 22.086 1.00 71.75 646 GLY A C 1
ATOM 5004 O O . GLY A 1 646 ? -34.145 9.914 22.471 1.00 71.75 646 GLY A O 1
ATOM 5005 N N . VAL A 1 647 ? -32.422 8.467 22.547 1.00 78.25 647 VAL A N 1
ATOM 5006 C CA . VAL A 1 647 ? -32.997 7.571 23.559 1.00 78.25 647 VAL A CA 1
ATOM 5007 C C . VAL A 1 647 ? -32.145 7.639 24.816 1.00 78.25 647 VAL A C 1
ATOM 5009 O O . VAL A 1 647 ? -30.983 7.242 24.792 1.00 78.25 647 VAL A O 1
ATOM 5012 N N . TYR A 1 648 ? -32.735 8.104 25.914 1.00 76.75 648 TYR A N 1
ATOM 5013 C CA . TYR A 1 648 ? -32.009 8.376 27.153 1.00 76.75 648 TYR A CA 1
ATOM 5014 C C . TYR A 1 648 ? -32.609 7.613 28.335 1.00 76.75 648 TYR A C 1
ATOM 5016 O O . TYR A 1 648 ? -33.820 7.369 28.396 1.00 76.75 648 TYR A O 1
ATOM 5024 N N . THR A 1 649 ? -31.764 7.218 29.288 1.00 79.19 649 THR A N 1
ATOM 5025 C CA . THR A 1 649 ? -32.224 6.732 30.596 1.00 79.19 649 THR A CA 1
ATOM 5026 C C . THR A 1 649 ? -32.467 7.903 31.546 1.00 79.19 649 THR A C 1
ATOM 5028 O O . THR A 1 649 ? -31.949 9.003 31.358 1.00 79.19 649 THR A O 1
ATOM 5031 N N . ARG A 1 650 ? -33.232 7.662 32.615 1.00 72.19 650 ARG A N 1
ATOM 5032 C CA . ARG A 1 650 ? -33.444 8.658 33.675 1.00 72.19 650 ARG A CA 1
ATOM 5033 C C . ARG A 1 650 ? -32.135 9.106 34.345 1.00 72.19 650 ARG A C 1
ATOM 5035 O O . ARG A 1 650 ? -32.051 10.257 34.751 1.00 72.19 650 ARG A O 1
ATOM 5042 N N . ALA A 1 651 ? -31.152 8.211 34.467 1.00 69.62 651 ALA A N 1
ATOM 5043 C CA . ALA A 1 651 ? -29.833 8.538 35.008 1.00 69.62 651 ALA A CA 1
ATOM 5044 C C . ALA A 1 651 ? -29.045 9.422 34.034 1.00 69.62 651 ALA A C 1
ATOM 5046 O O . ALA A 1 651 ? -28.623 10.497 34.420 1.00 69.62 651 ALA A O 1
ATOM 5047 N N . GLN A 1 652 ? -28.994 9.062 32.748 1.00 72.56 652 GLN A N 1
ATOM 5048 C CA . GLN A 1 652 ? -28.304 9.863 31.729 1.00 72.56 652 GLN A CA 1
ATOM 5049 C C . GLN A 1 652 ? -28.897 11.270 31.580 1.00 72.56 652 GLN A C 1
ATOM 5051 O O . GLN A 1 652 ? -28.158 12.240 31.533 1.00 72.56 652 GLN A O 1
ATOM 5056 N N . LEU A 1 653 ? -30.229 11.411 31.565 1.00 71.62 653 LEU A N 1
ATOM 5057 C CA . LEU A 1 653 ? -30.865 12.738 31.535 1.00 71.62 653 LEU A CA 1
ATOM 5058 C C . LEU A 1 653 ? -30.549 13.575 32.780 1.00 71.62 653 LEU A C 1
ATOM 5060 O O . LEU A 1 653 ? -30.593 14.800 32.712 1.00 71.62 653 LEU A O 1
ATOM 5064 N N . ARG A 1 654 ? -30.285 12.921 33.915 1.00 70.00 654 ARG A N 1
ATOM 5065 C CA . ARG A 1 654 ? -29.913 13.581 35.163 1.00 70.00 654 ARG A CA 1
ATOM 5066 C C . ARG A 1 654 ? -28.441 13.973 35.162 1.00 70.00 654 ARG A C 1
ATOM 5068 O O . ARG A 1 654 ? -28.165 15.117 35.473 1.00 70.00 654 ARG A O 1
ATOM 5075 N N . ASP A 1 655 ? -27.548 13.080 34.754 1.00 68.88 655 ASP A N 1
ATOM 5076 C CA . ASP A 1 655 ? -26.110 13.349 34.678 1.00 68.88 655 ASP A CA 1
ATOM 5077 C C . ASP A 1 655 ? -25.819 14.500 33.702 1.00 68.88 655 ASP A C 1
ATOM 5079 O O . ASP A 1 655 ? -25.025 15.381 34.005 1.00 68.88 655 ASP A O 1
ATOM 5083 N N . GLU A 1 656 ? -26.532 14.560 32.573 1.00 69.81 656 GLU A N 1
ATOM 5084 C CA . GLU A 1 656 ? -26.433 15.669 31.612 1.00 69.81 656 GLU A CA 1
ATOM 5085 C C . GLU A 1 656 ? -26.986 16.991 32.173 1.00 69.81 656 GLU A C 1
ATOM 5087 O O . GLU A 1 656 ? -26.444 18.066 31.916 1.00 69.81 656 GLU A O 1
ATOM 5092 N N . LEU A 1 657 ? -28.064 16.932 32.961 1.00 68.94 657 LEU A N 1
ATOM 5093 C CA . LEU A 1 657 ? -28.631 18.112 33.617 1.00 68.94 657 LEU A CA 1
ATOM 5094 C C . LEU A 1 657 ? -27.713 18.622 34.737 1.00 68.94 657 LEU A C 1
ATOM 5096 O O . LEU A 1 657 ? -27.515 19.830 34.856 1.00 68.94 657 LEU A O 1
ATOM 5100 N N . ASP A 1 658 ? -27.138 17.708 35.517 1.00 63.84 658 ASP A N 1
ATOM 5101 C CA . ASP A 1 658 ? -26.186 18.003 36.584 1.00 63.84 658 ASP A CA 1
ATOM 5102 C C . ASP A 1 658 ? -24.884 18.564 35.979 1.00 63.84 658 ASP A C 1
ATOM 5104 O O . ASP A 1 658 ? -24.389 19.592 36.441 1.00 63.84 658 ASP A O 1
ATOM 5108 N N . ALA A 1 659 ? -24.392 18.008 34.863 1.00 61.38 659 ALA A N 1
ATOM 5109 C CA . ALA A 1 659 ? -23.254 18.552 34.118 1.00 61.38 659 ALA A CA 1
ATOM 5110 C C . ALA A 1 659 ? -23.509 19.994 33.641 1.00 61.38 659 ALA A C 1
ATOM 5112 O O . ALA A 1 659 ? -22.666 20.870 33.842 1.00 61.38 659 ALA A O 1
ATOM 5113 N N . LEU A 1 660 ? -24.694 20.277 33.085 1.00 61.78 660 LEU A N 1
ATOM 5114 C CA . LEU A 1 660 ? -25.097 21.633 32.695 1.00 61.78 660 LEU A CA 1
ATOM 5115 C C . LEU A 1 660 ? -25.221 22.580 33.900 1.00 61.78 660 LEU A C 1
ATOM 5117 O O . LEU A 1 660 ? -24.824 23.736 33.799 1.00 61.78 660 LEU A O 1
ATOM 5121 N N . ALA A 1 661 ? -25.734 22.118 35.042 1.00 61.03 661 ALA A N 1
ATOM 5122 C CA . ALA A 1 661 ? -25.843 22.932 36.255 1.00 61.03 661 ALA A CA 1
ATOM 5123 C C . ALA A 1 661 ? -24.471 23.229 36.895 1.00 61.03 661 ALA A C 1
ATOM 5125 O O . ALA A 1 661 ? -24.237 24.333 37.382 1.00 61.03 661 ALA A O 1
ATOM 5126 N N . THR A 1 662 ? -23.540 22.274 36.853 1.00 56.41 662 THR A N 1
ATOM 5127 C CA . THR A 1 662 ? -22.182 22.418 37.415 1.00 56.41 662 THR A CA 1
ATOM 5128 C C . THR A 1 662 ? -21.197 23.166 36.516 1.00 56.41 662 THR A C 1
ATOM 5130 O O . THR A 1 662 ? -20.112 23.524 36.968 1.00 56.41 662 THR A O 1
ATOM 5133 N N . SER A 1 663 ? -21.557 23.471 35.265 1.00 58.53 663 SER A N 1
ATOM 5134 C CA . SER A 1 663 ? -20.639 24.085 34.297 1.00 58.53 663 SER A CA 1
ATOM 5135 C C . SER A 1 663 ? -20.324 25.568 34.564 1.00 58.53 663 SER A C 1
ATOM 5137 O O . SER A 1 663 ? -19.625 26.191 33.766 1.00 58.53 663 SER A O 1
ATOM 5139 N N . GLY A 1 664 ? -20.909 26.183 35.602 1.00 56.56 664 GLY A N 1
ATOM 5140 C CA . GLY A 1 664 ? -20.728 27.600 35.963 1.00 56.56 664 GLY A CA 1
ATOM 5141 C C . GLY A 1 664 ? -21.325 28.618 34.973 1.00 56.56 664 GLY A C 1
ATOM 5142 O O . GLY A 1 664 ? -21.236 29.827 35.192 1.00 56.56 664 GLY A O 1
ATOM 5143 N N . MET A 1 665 ? -21.949 28.150 33.885 1.00 58.06 665 MET A N 1
ATOM 5144 C CA . MET A 1 665 ? -22.484 28.973 32.786 1.00 58.06 665 MET A CA 1
ATOM 5145 C C . MET A 1 665 ? -23.971 29.333 32.934 1.00 58.06 665 MET A C 1
ATOM 5147 O O . MET A 1 665 ? -24.488 30.123 32.131 1.00 58.06 665 MET A O 1
ATOM 5151 N N . PHE A 1 666 ? -24.647 28.770 33.942 1.00 65.19 666 PHE A N 1
ATOM 5152 C CA . PHE A 1 666 ? -26.063 28.983 34.223 1.00 65.19 666 PHE A CA 1
ATOM 5153 C C . PHE A 1 666 ? -26.313 29.154 35.729 1.00 65.19 666 PHE A C 1
ATOM 5155 O O . PHE A 1 666 ? -25.769 28.401 36.529 1.00 65.19 666 PHE A O 1
ATOM 5162 N N . ASP A 1 667 ? -27.174 30.105 36.103 1.00 63.56 667 ASP A N 1
ATOM 5163 C CA . ASP A 1 667 ? -27.645 30.312 37.484 1.00 63.56 667 ASP A CA 1
ATOM 5164 C C . ASP A 1 667 ? -28.606 29.197 37.930 1.00 63.56 667 ASP A C 1
ATOM 5166 O O . ASP A 1 667 ? -28.649 28.819 39.098 1.00 63.56 667 ASP A O 1
ATOM 5170 N N . HIS A 1 668 ? -29.448 28.717 37.006 1.00 66.00 668 HIS A N 1
ATOM 5171 C CA . HIS A 1 668 ? -30.492 27.732 37.287 1.00 66.00 668 HIS A CA 1
ATOM 5172 C C . HIS A 1 668 ? -30.889 26.986 36.011 1.00 66.00 668 HIS A C 1
ATOM 5174 O O . HIS A 1 668 ? -31.150 27.623 34.986 1.00 66.00 668 HIS A O 1
ATOM 5180 N N . VAL A 1 669 ? -30.988 25.654 36.070 1.00 71.38 669 VAL A N 1
ATOM 5181 C CA . VAL A 1 669 ? -31.424 24.795 34.956 1.00 71.38 669 VAL A CA 1
ATOM 5182 C C . VAL A 1 669 ? -32.513 23.845 35.457 1.00 71.38 669 VAL A C 1
ATOM 5184 O O . VAL A 1 669 ? -32.365 23.188 36.479 1.00 71.38 669 VAL A O 1
ATOM 5187 N N . THR A 1 670 ? -33.635 23.781 34.746 1.00 70.19 670 THR A N 1
ATOM 5188 C CA . THR A 1 670 ? -34.805 22.958 35.087 1.00 70.19 670 THR A CA 1
ATOM 5189 C C . THR A 1 670 ? -35.291 22.189 33.875 1.00 70.19 670 THR A C 1
ATOM 5191 O O . THR A 1 670 ? -35.262 22.697 32.759 1.00 70.19 670 THR A O 1
ATOM 5194 N N . LEU A 1 671 ? -35.767 20.966 34.098 1.00 72.44 671 LEU A N 1
ATOM 5195 C CA . LEU A 1 671 ? -36.284 20.094 33.050 1.00 72.44 671 LEU A CA 1
ATOM 5196 C C . LEU A 1 671 ? -37.753 19.762 33.324 1.00 72.44 671 LEU A C 1
ATOM 5198 O O . LEU A 1 671 ? -38.083 19.188 34.361 1.00 72.44 671 LEU A O 1
ATOM 5202 N N . GLN A 1 672 ? -38.628 20.077 32.373 1.00 75.06 672 GLN A N 1
ATOM 5203 C CA . GLN A 1 672 ? -40.019 19.632 32.365 1.00 75.06 672 GLN A CA 1
ATOM 5204 C C . GLN A 1 672 ? -40.211 18.538 31.316 1.00 75.06 672 GLN A C 1
ATOM 5206 O O . GLN A 1 672 ? -39.763 18.662 30.176 1.00 75.06 672 GLN A O 1
ATOM 5211 N N . THR A 1 673 ? -40.900 17.463 31.695 1.00 70.50 673 THR A N 1
ATOM 5212 C CA . THR A 1 673 ? -41.140 16.307 30.824 1.00 70.50 673 THR A CA 1
ATOM 5213 C C . THR A 1 673 ? -42.632 16.155 30.549 1.00 70.50 673 THR A C 1
ATOM 5215 O O . THR A 1 673 ? -43.424 16.140 31.492 1.00 70.50 673 THR A O 1
ATOM 5218 N N . LYS A 1 674 ? -43.024 16.004 29.281 1.00 76.62 674 LYS A N 1
ATOM 5219 C CA . LYS A 1 674 ? -44.420 15.810 28.864 1.00 76.62 674 LYS A CA 1
ATOM 5220 C C . LYS A 1 674 ? -44.553 14.518 28.046 1.00 76.62 674 LYS A C 1
ATOM 5222 O O . LYS A 1 674 ? -44.062 14.477 26.916 1.00 76.62 674 LYS A O 1
ATOM 5227 N N . PRO A 1 675 ? -45.191 13.461 28.581 1.00 70.00 675 PRO A N 1
ATOM 5228 C CA . PRO A 1 675 ? -45.414 12.231 27.829 1.00 70.00 675 PRO A CA 1
ATOM 5229 C C . PRO A 1 675 ? -46.442 12.467 26.716 1.00 70.00 675 PRO A C 1
ATOM 5231 O O . PRO A 1 675 ? -47.465 13.125 26.928 1.00 70.00 675 PRO A O 1
ATOM 5234 N N . LYS A 1 676 ? -46.167 11.939 25.523 1.00 71.00 676 LYS A N 1
ATOM 5235 C CA . LYS A 1 676 ? -47.073 11.980 24.375 1.00 71.00 676 LYS A CA 1
ATOM 5236 C C . LYS A 1 676 ? -47.808 10.641 24.210 1.00 71.00 676 LYS A C 1
ATOM 5238 O O . LYS A 1 676 ? -47.284 9.594 24.592 1.00 71.00 676 LYS A O 1
ATOM 5243 N N . PRO A 1 677 ? -49.024 10.647 23.631 1.00 63.31 677 PRO A N 1
ATOM 5244 C CA . PRO A 1 677 ? -49.825 9.435 23.427 1.00 63.31 677 PRO A CA 1
ATOM 5245 C C . PRO A 1 677 ? -49.197 8.426 22.449 1.00 63.31 677 PRO A C 1
ATOM 5247 O O . PRO A 1 677 ? -49.618 7.276 22.414 1.00 63.31 677 PRO A O 1
ATOM 5250 N N . ASP A 1 678 ? -48.180 8.834 21.687 1.00 66.31 678 ASP A N 1
ATOM 5251 C CA . ASP A 1 678 ? -47.373 7.973 20.811 1.00 66.31 678 ASP A CA 1
ATOM 5252 C C . ASP A 1 678 ? -46.288 7.169 21.564 1.00 66.31 678 ASP A C 1
ATOM 5254 O O . ASP A 1 678 ? -45.553 6.396 20.951 1.00 66.31 678 ASP A O 1
ATOM 5258 N N . GLY A 1 679 ? -46.181 7.336 22.888 1.00 61.75 679 GLY A N 1
ATOM 5259 C CA . GLY A 1 679 ? -45.182 6.673 23.727 1.00 61.75 679 GLY A CA 1
ATOM 5260 C C . GLY A 1 679 ? -43.823 7.380 23.782 1.00 61.75 679 GLY A C 1
ATOM 5261 O O . GLY A 1 679 ? -42.901 6.864 24.416 1.00 61.75 679 GLY A O 1
ATOM 5262 N N . THR A 1 680 ? -43.679 8.550 23.154 1.00 75.88 680 THR A N 1
ATOM 5263 C CA . THR A 1 680 ? -42.464 9.379 23.206 1.00 75.88 680 THR A CA 1
ATOM 5264 C C . THR A 1 680 ? -42.568 10.499 24.247 1.00 75.88 680 THR A C 1
ATOM 5266 O O . THR A 1 680 ? -43.640 10.781 24.790 1.00 75.88 680 THR A O 1
ATOM 5269 N N . LEU A 1 681 ? -41.441 11.139 24.571 1.00 76.94 681 LEU A N 1
ATOM 5270 C CA . LEU A 1 681 ? -41.378 12.245 25.531 1.00 76.94 681 LEU A CA 1
ATOM 5271 C C . LEU A 1 681 ? -40.996 13.561 24.860 1.00 76.94 681 LEU A C 1
ATOM 5273 O O . LEU A 1 681 ? -40.002 13.640 24.143 1.00 76.94 681 LEU A O 1
ATOM 5277 N N . GLY A 1 682 ? -41.771 14.606 25.141 1.00 77.06 682 GLY A N 1
ATOM 5278 C CA . GLY A 1 682 ? -41.363 15.988 24.911 1.00 77.06 682 GLY A CA 1
ATOM 5279 C C . GLY A 1 682 ? -40.589 16.513 26.119 1.00 77.06 682 GLY A C 1
ATOM 5280 O O . GLY A 1 682 ? -41.056 16.374 27.253 1.00 77.06 682 GLY A O 1
ATOM 5281 N N . LEU A 1 683 ? -39.421 17.107 25.885 1.00 78.38 683 LEU A N 1
ATOM 5282 C CA . LEU A 1 683 ? -38.568 17.704 26.910 1.00 78.38 683 LEU A CA 1
ATOM 5283 C C . LEU A 1 683 ? -38.498 19.223 26.736 1.00 78.38 683 LEU A C 1
ATOM 5285 O O . LEU A 1 683 ? -38.169 19.727 25.661 1.00 78.38 683 LEU A O 1
ATOM 5289 N N . THR A 1 684 ? -38.746 19.955 27.819 1.00 79.31 684 THR A N 1
ATOM 5290 C CA . THR A 1 684 ? -38.547 21.404 27.882 1.00 79.31 684 THR A CA 1
ATOM 5291 C C . THR A 1 684 ? -37.481 21.723 28.923 1.00 79.31 684 THR A C 1
ATOM 5293 O O . THR A 1 684 ? -37.693 21.504 30.112 1.00 79.31 684 THR A O 1
ATOM 5296 N N . VAL A 1 685 ? -36.330 22.226 28.472 1.00 76.56 685 VAL A N 1
ATOM 5297 C CA . VAL A 1 685 ? -35.216 22.650 29.332 1.00 76.56 685 VAL A CA 1
ATOM 5298 C C . VAL A 1 685 ? -35.318 24.158 29.534 1.00 76.56 685 VAL A C 1
ATOM 5300 O O . VAL A 1 685 ? -35.115 24.934 28.598 1.00 76.56 685 VAL A O 1
ATOM 5303 N N . SER A 1 686 ? -35.645 24.581 30.749 1.00 75.00 686 SER A N 1
ATOM 5304 C CA . SER A 1 686 ? -35.707 25.983 31.153 1.00 75.00 686 SER A CA 1
ATOM 5305 C C . SER A 1 686 ? -34.445 26.387 31.913 1.00 75.00 686 SER A C 1
ATOM 5307 O O . SER A 1 686 ? -34.120 25.781 32.931 1.00 75.00 686 SER A O 1
ATOM 5309 N N . TYR A 1 687 ? -33.733 27.410 31.439 1.00 73.31 687 TYR A N 1
ATOM 5310 C CA . TYR A 1 687 ? -32.446 27.828 32.006 1.00 73.31 687 TYR A CA 1
ATOM 5311 C C . TYR A 1 687 ? -32.341 29.349 32.193 1.00 73.31 687 TYR A C 1
ATOM 5313 O O . TYR A 1 687 ? -33.012 30.124 31.508 1.00 73.31 687 TYR A O 1
ATOM 5321 N N . ALA A 1 688 ? -31.491 29.782 33.123 1.00 68.62 688 ALA A N 1
ATOM 5322 C CA . ALA A 1 688 ? -31.094 31.175 33.317 1.00 68.62 688 ALA A CA 1
ATOM 5323 C C . ALA A 1 688 ? -29.568 31.289 33.194 1.00 68.62 688 ALA A C 1
ATOM 5325 O O . ALA A 1 688 ? -28.848 30.611 33.917 1.00 68.62 688 ALA A O 1
ATOM 5326 N N . GLU A 1 689 ? -29.070 32.114 32.271 1.00 66.50 689 GLU A N 1
ATOM 5327 C CA . GLU A 1 689 ? -27.626 32.348 32.101 1.00 66.50 689 GLU A CA 1
ATOM 5328 C C . GLU A 1 689 ? -27.064 33.184 33.257 1.00 66.50 689 GLU A C 1
ATOM 5330 O O . GLU A 1 689 ? -27.686 34.171 33.667 1.00 66.50 689 GLU A O 1
ATOM 5335 N N . THR A 1 690 ? -25.874 32.813 33.740 1.00 65.25 690 THR A N 1
ATOM 5336 C CA . THR A 1 690 ? -25.083 33.636 34.661 1.00 65.25 690 THR A CA 1
ATOM 5337 C C . THR A 1 690 ? -24.653 34.916 33.934 1.00 65.25 690 THR A C 1
ATOM 5339 O O . THR A 1 690 ? -24.109 34.867 32.827 1.00 65.25 690 THR A O 1
ATOM 5342 N N . GLU A 1 691 ? -24.895 36.078 34.542 1.00 65.62 691 GLU A N 1
ATOM 5343 C CA . GLU A 1 691 ? -24.452 37.379 34.028 1.00 65.62 691 GLU A CA 1
ATOM 5344 C C . GLU A 1 691 ? -23.427 37.991 34.979 1.00 65.62 691 GLU A C 1
ATOM 5346 O O . GLU A 1 691 ? -23.728 38.210 36.153 1.00 65.62 691 GLU A O 1
ATOM 5351 N N . TRP A 1 692 ? -22.256 38.345 34.454 1.00 67.19 692 TRP A N 1
ATOM 5352 C CA . TRP A 1 692 ? -21.211 39.027 35.217 1.00 67.19 692 TRP A CA 1
ATOM 5353 C C . TRP A 1 692 ? -21.169 40.538 34.921 1.00 67.19 692 TRP A C 1
ATOM 5355 O O . TRP A 1 692 ? -21.639 40.968 33.856 1.00 67.19 692 TRP A O 1
ATOM 5365 N N . PRO A 1 693 ? -20.618 41.362 35.840 1.00 66.31 693 PRO A N 1
ATOM 5366 C CA . PRO A 1 693 ? -20.414 42.798 35.629 1.00 66.31 693 PRO A CA 1
ATOM 5367 C C . PRO A 1 693 ? -19.571 43.113 34.379 1.00 66.31 693 PRO A C 1
ATOM 5369 O O . PRO A 1 693 ? -18.969 42.229 33.771 1.00 66.31 693 PRO A O 1
ATOM 5372 N N . ALA A 1 694 ? -19.531 44.384 33.971 1.00 64.56 694 ALA A N 1
ATOM 5373 C CA . ALA A 1 694 ? -18.710 44.819 32.840 1.00 64.56 694 ALA A CA 1
ATOM 5374 C C . ALA A 1 694 ? -17.213 44.573 33.111 1.00 64.56 694 ALA A C 1
ATOM 5376 O O . ALA A 1 694 ? -16.705 44.923 34.173 1.00 64.56 694 ALA A O 1
ATOM 5377 N N . VAL A 1 695 ? -16.515 44.002 32.128 1.00 67.00 695 VAL A N 1
ATOM 5378 C CA . VAL A 1 695 ? -15.089 43.645 32.197 1.00 67.00 695 VAL A CA 1
ATOM 5379 C C . VAL A 1 695 ? -14.290 44.591 31.295 1.00 67.00 695 VAL A C 1
ATOM 5381 O O . VAL A 1 695 ? -14.669 44.825 30.144 1.00 67.00 695 VAL A O 1
ATOM 5384 N N . GLU A 1 696 ? -13.170 45.125 31.785 1.00 67.44 696 GLU A N 1
ATOM 5385 C CA . GLU A 1 696 ? -12.320 46.077 31.048 1.00 67.44 696 GLU A CA 1
ATOM 5386 C C . GLU A 1 696 ? -11.110 45.408 30.369 1.00 67.44 696 GLU A C 1
ATOM 5388 O O . GLU A 1 696 ? -10.637 45.870 29.315 1.00 67.44 696 GLU A O 1
ATOM 5393 N N . HIS A 1 697 ? -10.637 44.291 30.929 1.00 71.94 697 HIS A N 1
ATOM 5394 C CA . HIS A 1 697 ? -9.422 43.598 30.504 1.00 71.94 697 HIS A CA 1
ATOM 5395 C C . HIS A 1 697 ? -9.682 42.122 30.165 1.00 71.94 697 HIS A C 1
ATOM 5397 O O . HIS A 1 697 ? -10.347 41.403 30.904 1.00 71.94 697 HIS A O 1
ATOM 5403 N N . PHE A 1 698 ? -9.150 41.674 29.022 1.00 80.25 698 PHE A N 1
ATOM 5404 C CA . PHE A 1 698 ? -9.164 40.276 28.589 1.00 80.25 698 PHE A CA 1
ATOM 5405 C C . PHE A 1 698 ? -7.722 39.804 28.427 1.00 80.25 698 PHE A C 1
ATOM 5407 O O . PHE A 1 698 ? -6.949 40.446 27.710 1.00 80.25 698 PHE A O 1
ATOM 5414 N N . LYS A 1 699 ? -7.374 38.690 29.065 1.00 78.81 699 LYS A N 1
ATOM 5415 C CA . LYS A 1 699 ? -6.043 38.087 29.005 1.00 78.81 699 LYS A CA 1
ATOM 5416 C C . LYS A 1 699 ? -6.169 36.619 28.624 1.00 78.81 699 LYS A C 1
ATOM 5418 O O . LYS A 1 699 ? -7.076 35.945 29.084 1.00 78.81 699 LYS A O 1
ATOM 5423 N N . CYS A 1 700 ? -5.259 36.118 27.799 1.00 83.12 700 CYS A N 1
ATOM 5424 C CA . CYS A 1 700 ? -5.191 34.701 27.452 1.00 83.12 700 CYS A CA 1
ATOM 5425 C C . CYS A 1 700 ? -3.857 34.135 27.938 1.00 83.12 700 CYS A C 1
ATOM 5427 O O . CYS A 1 700 ? -2.814 34.750 27.695 1.00 83.12 700 CYS A O 1
ATOM 5429 N N . ILE A 1 701 ? -3.889 33.010 28.646 1.00 82.56 701 ILE A N 1
ATOM 5430 C CA . ILE A 1 701 ? -2.704 32.348 29.196 1.00 82.56 701 ILE A CA 1
ATOM 5431 C C . ILE A 1 701 ? -2.657 30.886 28.760 1.00 82.56 701 ILE A C 1
ATOM 5433 O O . ILE A 1 701 ? -3.690 30.220 28.684 1.00 82.56 701 ILE A O 1
ATOM 5437 N N . ASN A 1 702 ? -1.449 30.395 28.480 1.00 80.94 702 ASN A N 1
ATOM 5438 C CA . ASN A 1 702 ? -1.231 28.982 28.217 1.00 80.94 702 ASN A CA 1
ATOM 5439 C C . ASN A 1 702 ? -1.056 28.263 29.561 1.00 80.94 702 ASN A C 1
ATOM 5441 O O . ASN A 1 702 ? -0.062 28.478 30.268 1.00 80.94 702 ASN A O 1
ATOM 5445 N N . VAL A 1 703 ? -2.051 27.456 29.923 1.00 71.00 703 VAL A N 1
ATOM 5446 C CA . VAL A 1 703 ? -1.985 26.548 31.064 1.00 71.00 703 VAL A CA 1
ATOM 5447 C C . VAL A 1 703 ? -1.536 25.213 30.503 1.00 71.00 703 VAL A C 1
ATOM 5449 O O . VAL A 1 703 ? -2.219 24.616 29.684 1.00 71.00 703 VAL A O 1
ATOM 5452 N N . GLY A 1 704 ? -0.346 24.762 30.883 1.00 58.59 704 GLY A N 1
ATOM 5453 C CA . GLY A 1 704 ? 0.286 23.592 30.279 1.00 58.59 704 GLY A CA 1
ATOM 5454 C C . GLY A 1 704 ? -0.501 22.284 30.392 1.00 58.59 704 GLY A C 1
ATOM 5455 O O . GLY A 1 704 ? -0.009 21.340 29.808 1.00 58.59 704 GLY A O 1
ATOM 5456 N N . GLY A 1 705 ? -1.663 22.256 31.074 1.00 53.72 705 GLY A N 1
ATOM 5457 C CA . GLY A 1 705 ? -2.669 21.194 31.245 1.00 53.72 705 GLY A CA 1
ATOM 5458 C C . GLY A 1 705 ? -3.827 21.661 32.155 1.00 53.72 705 GLY A C 1
ATOM 5459 O O . GLY A 1 705 ? -3.720 22.739 32.747 1.00 53.72 705 GLY A O 1
ATOM 5460 N N . PRO A 1 706 ? -4.939 20.903 32.288 1.00 42.69 706 PRO A N 1
ATOM 5461 C CA . PRO A 1 706 ? -5.942 21.163 33.325 1.00 42.69 706 PRO A CA 1
ATOM 5462 C C . PRO A 1 706 ? -5.340 20.857 34.704 1.00 42.69 706 PRO A C 1
ATOM 5464 O O . PRO A 1 706 ? -4.668 19.844 34.861 1.00 42.69 706 PRO A O 1
ATOM 5467 N N . MET A 1 707 ? -5.553 21.728 35.695 1.00 35.88 707 MET A N 1
ATOM 5468 C CA . MET A 1 707 ? -4.984 21.566 37.040 1.00 35.88 707 MET A CA 1
ATOM 5469 C C . MET A 1 707 ? -5.299 20.186 37.642 1.00 35.88 707 MET A C 1
ATOM 5471 O O . MET A 1 707 ? -6.454 19.896 37.954 1.00 35.88 707 MET A O 1
ATOM 5475 N N . ALA A 1 708 ? -4.273 19.398 37.968 1.00 34.16 708 ALA A N 1
ATOM 5476 C CA . ALA A 1 708 ? -4.294 18.689 39.238 1.00 34.16 708 ALA A CA 1
ATOM 5477 C C . ALA A 1 708 ? -4.283 19.746 40.351 1.00 34.16 708 ALA A C 1
ATOM 5479 O O . ALA A 1 708 ? -3.315 20.496 40.505 1.00 34.16 708 ALA A O 1
ATOM 5480 N N . ARG A 1 709 ? -5.364 19.802 41.139 1.00 35.66 709 ARG A N 1
ATOM 5481 C CA . ARG A 1 709 ? -5.251 20.281 42.522 1.00 35.66 709 ARG A CA 1
ATOM 5482 C C . ARG A 1 709 ? -4.086 19.510 43.170 1.00 35.66 709 ARG A C 1
ATOM 5484 O O . ARG A 1 709 ? -3.946 18.322 42.872 1.00 35.66 709 ARG A O 1
ATOM 5491 N N . PRO A 1 710 ? -3.233 20.151 43.985 1.00 30.12 710 PRO A N 1
ATOM 5492 C CA . PRO A 1 710 ? -2.180 19.430 44.688 1.00 30.12 710 PRO A CA 1
ATOM 5493 C C . PRO A 1 710 ? -2.844 18.316 45.502 1.00 30.12 710 PRO A C 1
ATOM 5495 O O . PRO A 1 710 ? -3.697 18.624 46.325 1.00 30.12 710 PRO A O 1
ATOM 5498 N N . ASP A 1 711 ? -2.483 17.068 45.204 1.00 29.81 711 ASP A N 1
ATOM 5499 C CA . ASP A 1 711 ? -2.908 15.829 45.859 1.00 29.81 711 ASP A CA 1
ATOM 5500 C C . ASP A 1 711 ? -4.427 15.595 45.982 1.00 29.81 711 ASP A C 1
ATOM 5502 O O . ASP A 1 711 ? -5.107 16.176 46.813 1.00 29.81 711 ASP A O 1
ATOM 5506 N N . GLY A 1 712 ? -4.947 14.680 45.157 1.00 32.66 712 GLY A N 1
ATOM 5507 C CA . GLY A 1 712 ? -5.523 13.400 45.608 1.00 32.66 712 GLY A CA 1
ATOM 5508 C C . GLY A 1 712 ? -6.690 13.328 46.602 1.00 32.66 712 GLY A C 1
ATOM 5509 O O . GLY A 1 712 ? -7.222 12.236 46.744 1.00 32.66 712 GLY A O 1
ATOM 5510 N N . ASP A 1 713 ? -7.122 14.417 47.224 1.00 29.45 713 ASP A N 1
ATOM 5511 C CA . ASP A 1 713 ? -8.304 14.482 48.073 1.00 29.45 713 ASP A CA 1
ATOM 5512 C C . ASP A 1 713 ? -9.159 15.661 47.594 1.00 29.45 713 ASP A C 1
ATOM 5514 O O . ASP A 1 713 ? -8.762 16.830 47.653 1.00 29.45 713 ASP A O 1
ATOM 5518 N N . GLU A 1 714 ? -10.384 15.379 47.147 1.00 36.72 714 GLU A N 1
ATOM 5519 C CA . GLU A 1 714 ? -11.460 16.330 47.404 1.00 36.72 714 GLU A CA 1
ATOM 5520 C C . GLU A 1 714 ? -11.555 16.460 48.925 1.00 36.72 714 GLU A C 1
ATOM 5522 O O . GLU A 1 714 ? -12.272 15.719 49.589 1.00 36.72 714 GLU A O 1
ATOM 5527 N N . LEU A 1 715 ? -10.796 17.396 49.495 1.00 40.44 715 LEU A N 1
ATOM 5528 C CA . LEU A 1 715 ? -11.123 17.956 50.792 1.00 40.44 715 LEU A CA 1
ATOM 5529 C C . LEU A 1 715 ? -12.458 18.670 50.597 1.00 40.44 715 LEU A C 1
ATOM 5531 O O . LEU A 1 715 ? -12.510 19.853 50.244 1.00 40.44 715 LEU A O 1
ATOM 5535 N N . GLU A 1 716 ? -13.544 17.910 50.765 1.00 43.31 716 GLU A N 1
ATOM 5536 C CA . GLU A 1 716 ? -14.840 18.449 51.149 1.00 43.31 716 GLU A CA 1
ATOM 5537 C C . GLU A 1 716 ? -14.563 19.554 52.170 1.00 43.31 716 GLU A C 1
ATOM 5539 O O . GLU A 1 716 ? -13.774 19.363 53.102 1.00 43.31 716 GLU A O 1
ATOM 5544 N N . LEU A 1 717 ? -15.137 20.744 51.961 1.00 48.50 717 LEU A N 1
ATOM 5545 C CA . LEU A 1 717 ? -15.085 21.775 52.988 1.00 48.50 717 LEU A CA 1
ATOM 5546 C C . LEU A 1 717 ? -15.623 21.137 54.263 1.00 48.50 717 LEU A C 1
ATOM 5548 O O . LEU A 1 717 ? -16.820 20.871 54.333 1.00 48.50 717 LEU A O 1
ATOM 5552 N N . ASP A 1 718 ? -14.738 20.897 55.228 1.00 49.38 718 ASP A N 1
ATOM 5553 C CA . ASP A 1 718 ? -15.112 20.285 56.491 1.00 49.38 718 ASP A CA 1
ATOM 5554 C C . ASP A 1 718 ? -16.297 21.079 57.062 1.00 49.38 718 ASP A C 1
ATOM 5556 O O . ASP A 1 718 ? -16.260 22.322 57.153 1.00 49.38 718 ASP A O 1
ATOM 5560 N N . ASP A 1 719 ? -17.402 20.381 57.329 1.00 56.22 719 ASP A N 1
ATOM 5561 C CA . ASP A 1 719 ? -18.678 21.006 57.702 1.00 56.22 719 ASP A CA 1
ATOM 5562 C C . ASP A 1 719 ? -18.537 21.765 59.047 1.00 56.22 719 ASP A C 1
ATOM 5564 O O . ASP A 1 719 ? -19.337 22.658 59.336 1.00 56.22 719 ASP A O 1
ATOM 5568 N N . ASP A 1 720 ? -17.450 21.497 59.788 1.00 55.81 720 ASP A N 1
ATOM 5569 C CA . ASP A 1 720 ? -17.059 22.101 61.067 1.00 55.81 720 ASP A CA 1
ATOM 5570 C C . ASP A 1 720 ? -16.154 23.357 60.960 1.00 55.81 720 ASP A C 1
ATOM 5572 O O . ASP A 1 720 ? -15.836 23.970 61.982 1.00 55.81 720 ASP A O 1
ATOM 5576 N N . MET A 1 721 ? -15.755 23.812 59.759 1.00 59.66 721 MET A N 1
ATOM 5577 C CA . MET A 1 721 ? -14.939 25.035 59.621 1.00 59.66 721 MET A CA 1
ATOM 5578 C C . MET A 1 721 ? -15.694 26.307 60.025 1.00 59.66 721 MET A C 1
ATOM 5580 O O . MET A 1 721 ? -16.775 26.620 59.509 1.00 59.66 721 MET A O 1
ATOM 5584 N N . THR A 1 722 ? -15.063 27.141 60.853 1.00 72.50 722 THR A N 1
ATOM 5585 C CA . THR A 1 722 ? -15.617 28.453 61.201 1.00 72.50 722 THR A CA 1
ATOM 5586 C C . THR A 1 722 ? -15.618 29.402 59.992 1.00 72.50 722 THR A C 1
ATOM 5588 O O . THR A 1 722 ? -14.789 29.313 59.084 1.00 72.50 722 THR A O 1
ATOM 5591 N N . ALA A 1 723 ? -16.528 30.385 59.971 1.00 67.44 723 ALA A N 1
ATOM 5592 C CA . ALA A 1 723 ? -16.638 31.354 58.868 1.00 67.44 723 ALA A CA 1
ATOM 5593 C C . ALA A 1 723 ? -15.325 32.118 58.582 1.00 67.44 723 ALA A C 1
ATOM 5595 O O . ALA A 1 723 ? -15.092 32.574 57.460 1.00 67.44 723 ALA A O 1
ATOM 5596 N N . ARG A 1 724 ? -14.454 32.244 59.592 1.00 70.62 724 ARG A N 1
ATOM 5597 C CA . ARG A 1 724 ? -13.136 32.873 59.474 1.00 70.62 724 ARG A CA 1
ATOM 5598 C C . ARG A 1 724 ? -12.127 31.966 58.761 1.00 70.62 724 ARG A C 1
ATOM 5600 O O . ARG A 1 724 ? -11.433 32.450 57.873 1.00 70.62 724 ARG A O 1
ATOM 5607 N N . GLU A 1 725 ? -12.106 30.675 59.082 1.00 71.19 725 GLU A N 1
ATOM 5608 C CA . GLU A 1 725 ? -11.241 29.676 58.435 1.00 71.19 725 GLU A CA 1
ATOM 5609 C C . GLU A 1 725 ? -11.635 29.451 56.972 1.00 71.19 725 GLU A C 1
ATOM 5611 O O . GLU A 1 725 ? -10.765 29.419 56.103 1.00 71.19 725 GLU A O 1
ATOM 5616 N N . ARG A 1 726 ? -12.941 29.432 56.661 1.00 65.44 726 ARG A N 1
ATOM 5617 C CA . ARG A 1 726 ? -13.424 29.391 55.266 1.00 65.44 726 ARG A CA 1
ATOM 5618 C C . ARG A 1 726 ? -12.949 30.595 54.450 1.00 65.44 726 ARG A C 1
ATOM 5620 O O . ARG A 1 726 ? -12.484 30.431 53.324 1.00 65.44 726 ARG A O 1
ATOM 5627 N N . MET A 1 727 ? -13.023 31.805 55.012 1.00 67.25 727 MET A N 1
ATOM 5628 C CA . MET A 1 727 ? -12.510 33.011 54.347 1.00 67.25 727 MET A CA 1
ATOM 5629 C C . MET A 1 727 ? -10.992 32.970 54.142 1.00 67.25 727 MET A C 1
ATOM 5631 O O . MET A 1 727 ? -10.493 33.462 53.130 1.00 67.25 727 MET A O 1
ATOM 5635 N N . GLU A 1 728 ? -10.247 32.410 55.091 1.00 73.75 728 GLU A N 1
ATOM 5636 C CA . GLU A 1 728 ? -8.791 32.303 55.006 1.00 73.75 728 GLU A CA 1
ATOM 5637 C C . GLU A 1 728 ? -8.355 31.245 53.980 1.00 73.75 728 GLU A C 1
ATOM 5639 O O . GLU A 1 728 ? -7.433 31.496 53.201 1.00 73.75 728 GLU A O 1
ATOM 5644 N N . HIS A 1 729 ? -9.089 30.133 53.882 1.00 68.12 729 HIS A N 1
ATOM 5645 C CA . HIS A 1 729 ? -8.911 29.107 52.853 1.00 68.12 729 HIS A CA 1
ATOM 5646 C C . HIS A 1 729 ? -9.166 29.654 51.438 1.00 68.12 729 HIS A C 1
ATOM 5648 O O . HIS A 1 729 ? -8.316 29.507 50.560 1.00 68.12 729 HIS A O 1
ATOM 5654 N N . LEU A 1 730 ? -10.275 30.377 51.230 1.00 64.56 730 LEU A N 1
ATOM 5655 C CA . LEU A 1 730 ? -10.580 31.024 49.944 1.00 64.56 730 LEU A CA 1
ATOM 5656 C C . LEU A 1 730 ? -9.516 32.063 49.557 1.00 64.56 730 LEU A C 1
ATOM 5658 O O . LEU A 1 730 ? -9.067 32.107 48.414 1.00 64.56 730 LEU A O 1
ATOM 5662 N N . ARG A 1 731 ? -9.040 32.869 50.518 1.00 69.44 731 ARG A N 1
ATOM 5663 C CA . ARG A 1 731 ? -7.947 33.832 50.284 1.00 69.44 731 ARG A CA 1
ATOM 5664 C C . ARG A 1 731 ? -6.624 33.154 49.940 1.00 69.44 731 ARG A C 1
ATOM 5666 O O . ARG A 1 731 ? -5.826 33.732 49.203 1.00 69.44 731 ARG A O 1
ATOM 5673 N N . ARG A 1 732 ? -6.359 31.971 50.496 1.00 70.50 732 ARG A N 1
ATOM 5674 C CA . ARG A 1 732 ? -5.169 31.180 50.174 1.00 70.50 732 ARG A CA 1
ATOM 5675 C C . ARG A 1 732 ? -5.249 30.624 48.752 1.00 70.50 732 ARG A C 1
ATOM 5677 O O . ARG A 1 732 ? -4.294 30.826 48.006 1.00 70.50 732 ARG A O 1
ATOM 5684 N N . GLN A 1 733 ? -6.388 30.050 48.359 1.00 61.34 733 GLN A N 1
ATOM 5685 C CA . GLN A 1 733 ? -6.616 29.585 46.985 1.00 61.34 733 GLN A CA 1
ATOM 5686 C C . GLN A 1 733 ? -6.485 30.723 45.959 1.00 61.34 733 GLN A C 1
ATOM 5688 O O . GLN A 1 733 ? -5.792 30.567 44.959 1.00 61.34 733 GLN A O 1
ATOM 5693 N N . GLU A 1 734 ? -7.048 31.904 46.239 1.00 66.06 734 GLU A N 1
ATOM 5694 C CA . GLU A 1 734 ? -6.920 33.081 45.363 1.00 66.06 734 GLU A CA 1
ATOM 5695 C C . GLU A 1 734 ? -5.451 33.526 45.204 1.00 66.06 734 GLU A C 1
ATOM 5697 O O . GLU A 1 734 ? -5.004 33.869 44.109 1.00 66.06 734 GLU A O 1
ATOM 5702 N N . ARG A 1 735 ? -4.653 33.497 46.284 1.00 69.25 735 ARG A N 1
ATOM 5703 C CA . ARG A 1 735 ? -3.217 33.836 46.226 1.00 69.25 735 ARG A CA 1
ATOM 5704 C C . ARG A 1 735 ? -2.419 32.833 45.399 1.00 69.25 735 ARG A C 1
ATOM 5706 O O . ARG A 1 735 ? -1.540 33.246 44.641 1.00 69.25 735 ARG A O 1
ATOM 5713 N N . GLU A 1 736 ? -2.707 31.547 45.559 1.00 66.62 736 GLU A N 1
ATOM 5714 C CA . GLU A 1 736 ? -2.085 30.472 44.783 1.00 66.62 736 GLU A CA 1
ATOM 5715 C C . GLU A 1 736 ? -2.453 30.613 43.294 1.00 66.62 736 GLU A C 1
ATOM 5717 O O . GLU A 1 736 ? -1.560 30.616 42.443 1.00 66.62 736 GLU A O 1
ATOM 5722 N N . TYR A 1 737 ? -3.721 30.900 42.981 1.00 65.31 737 TYR A N 1
ATOM 5723 C CA . TYR A 1 737 ? -4.188 31.180 41.620 1.00 65.31 737 TYR A CA 1
ATOM 5724 C C . TYR A 1 737 ? -3.487 32.397 40.988 1.00 65.31 737 TYR A C 1
ATOM 5726 O O . TYR A 1 737 ? -2.957 32.315 39.877 1.00 65.31 737 TYR A O 1
ATOM 5734 N N . GLN A 1 738 ? -3.367 33.520 41.704 1.00 69.69 738 GLN A N 1
ATOM 5735 C CA . GLN A 1 738 ? -2.679 34.703 41.169 1.00 69.69 738 GLN A CA 1
ATOM 5736 C C . GLN A 1 738 ? -1.178 34.490 40.934 1.00 69.69 738 GLN A C 1
ATOM 5738 O O . GLN A 1 738 ? -0.610 35.058 39.994 1.00 69.69 738 GLN A O 1
ATOM 5743 N N . GLN A 1 739 ? -0.506 33.681 41.759 1.00 70.25 739 GLN A N 1
ATOM 5744 C CA . GLN A 1 739 ? 0.888 33.309 41.503 1.00 70.25 739 GLN A CA 1
ATOM 5745 C C . GLN A 1 739 ? 1.028 32.460 40.231 1.00 70.25 739 GLN A C 1
ATOM 5747 O O . GLN A 1 739 ? 2.003 32.639 39.498 1.00 70.25 739 GLN A O 1
ATOM 5752 N N . LEU A 1 740 ? 0.052 31.598 39.932 1.00 66.06 740 LEU A N 1
ATOM 5753 C CA . LEU A 1 740 ? 0.020 30.779 38.717 1.00 66.06 740 LEU A CA 1
ATOM 5754 C C . LEU A 1 740 ? -0.205 31.625 37.459 1.00 66.06 740 LEU A C 1
ATOM 5756 O O . LEU A 1 740 ? 0.575 31.520 36.514 1.00 66.06 740 LEU A O 1
ATOM 5760 N N . VAL A 1 741 ? -1.168 32.552 37.472 1.00 67.56 741 VAL A N 1
ATOM 5761 C CA . VAL A 1 741 ? -1.428 33.474 36.344 1.00 67.56 741 VAL A CA 1
ATOM 5762 C C . VAL A 1 741 ? -0.212 34.361 36.026 1.00 67.56 741 VAL A C 1
ATOM 5764 O O . VAL A 1 741 ? -0.012 34.764 34.877 1.00 67.56 741 VAL A O 1
ATOM 5767 N N . ARG A 1 742 ? 0.631 34.665 37.024 1.00 70.44 742 ARG A N 1
ATOM 5768 C CA . ARG A 1 742 ? 1.903 35.388 36.827 1.00 70.44 742 ARG A CA 1
ATOM 5769 C C . ARG A 1 742 ? 3.018 34.519 36.242 1.00 70.44 742 ARG A C 1
ATOM 5771 O O . ARG A 1 742 ? 3.912 35.066 35.604 1.00 70.44 742 ARG A O 1
ATOM 5778 N N . ARG A 1 743 ? 2.992 33.205 36.481 1.00 70.06 743 ARG A N 1
ATOM 5779 C CA . ARG A 1 743 ? 3.987 32.238 35.981 1.00 70.06 743 ARG A CA 1
ATOM 5780 C C . ARG A 1 743 ? 3.610 31.626 34.627 1.00 70.06 743 ARG A C 1
ATOM 5782 O O . ARG A 1 743 ? 4.487 31.078 33.965 1.00 70.06 743 ARG A O 1
ATOM 5789 N N . ALA A 1 744 ? 2.342 31.704 34.230 1.00 69.38 744 ALA A N 1
ATOM 5790 C CA . ALA A 1 744 ? 1.846 31.148 32.976 1.00 69.38 744 ALA A CA 1
ATOM 5791 C C . ALA A 1 744 ? 2.477 31.825 31.746 1.00 69.38 744 ALA A C 1
ATOM 5793 O O . ALA A 1 744 ? 2.699 33.040 31.726 1.00 69.38 744 ALA A O 1
ATOM 5794 N N . LYS A 1 745 ? 2.755 31.030 30.704 1.00 72.94 745 LYS A N 1
ATOM 5795 C CA . LYS A 1 745 ? 3.303 31.530 29.436 1.00 72.94 745 LYS A CA 1
ATOM 5796 C C . LYS A 1 745 ? 2.219 32.294 28.654 1.00 72.94 745 LYS A C 1
ATOM 5798 O O . LYS A 1 745 ? 1.042 31.932 28.730 1.00 72.94 745 LYS A O 1
ATOM 5803 N N . PRO A 1 746 ? 2.586 33.331 27.881 1.00 76.94 746 PRO A N 1
ATOM 5804 C CA . PRO A 1 746 ? 1.656 33.951 26.944 1.00 76.94 746 PRO A CA 1
ATOM 5805 C C . PRO A 1 746 ? 1.297 32.971 25.816 1.00 76.94 746 PRO A C 1
ATOM 5807 O O . PRO A 1 746 ? 2.162 32.232 25.348 1.00 76.94 746 PRO A O 1
ATOM 5810 N N . CYS A 1 747 ? 0.040 32.987 25.369 1.00 84.12 747 CYS A N 1
ATOM 5811 C CA . CYS A 1 747 ? -0.409 32.215 24.207 1.00 84.12 747 CYS A CA 1
ATOM 5812 C C . CYS A 1 747 ? 0.218 32.726 22.896 1.00 84.12 747 CYS A C 1
ATOM 5814 O O . CYS A 1 747 ? 0.499 33.918 22.757 1.00 84.12 747 CYS A O 1
ATOM 5816 N N . VAL A 1 748 ? 0.310 31.855 21.889 1.00 85.12 748 VAL A N 1
ATOM 5817 C CA . VAL A 1 748 ? 0.760 32.155 20.512 1.00 85.12 748 VAL A CA 1
ATOM 5818 C C . VAL A 1 748 ? -0.228 33.044 19.735 1.00 85.12 748 VAL A C 1
ATOM 5820 O O . VAL A 1 748 ? 0.078 33.522 18.642 1.00 85.12 748 VAL A O 1
ATOM 5823 N N . LEU A 1 749 ? -1.410 33.315 20.299 1.00 85.25 749 LEU A N 1
ATOM 5824 C CA . LEU A 1 749 ? -2.458 34.129 19.680 1.00 85.25 749 LEU A CA 1
ATOM 5825 C C . LEU A 1 749 ? -1.941 35.508 19.221 1.00 85.25 749 LEU A C 1
ATOM 5827 O O . LEU A 1 749 ? -1.409 36.263 20.039 1.00 85.25 749 LEU A O 1
ATOM 5831 N N . PRO A 1 750 ? -2.178 35.908 17.958 1.00 87.69 750 PRO A N 1
ATOM 5832 C CA . PRO A 1 750 ? -1.700 37.173 17.421 1.00 87.69 750 PRO A CA 1
ATOM 5833 C C . PRO A 1 750 ? -2.406 38.357 18.081 1.00 87.69 750 PRO A C 1
ATOM 5835 O O . PRO A 1 750 ? -3.611 38.322 18.342 1.00 87.69 750 PRO A O 1
ATOM 5838 N N . GLU A 1 751 ? -1.687 39.469 18.252 1.00 84.12 751 GLU A N 1
ATOM 5839 C CA . GLU A 1 751 ? -2.225 40.673 18.905 1.00 84.12 751 GLU A CA 1
ATOM 5840 C C . GLU A 1 751 ? -3.518 41.188 18.260 1.00 84.12 751 GLU A C 1
ATOM 5842 O O . GLU A 1 751 ? -4.400 41.701 18.945 1.00 84.12 751 GLU A O 1
ATOM 5847 N N . LYS A 1 752 ? -3.666 41.041 16.937 1.00 86.00 752 LYS A N 1
ATOM 5848 C CA . LYS A 1 752 ? -4.884 41.441 16.216 1.00 86.00 752 LYS A CA 1
ATOM 5849 C C . LYS A 1 752 ? -6.119 40.698 16.736 1.00 86.00 752 LYS A C 1
ATOM 5851 O O . LYS A 1 752 ? -7.161 41.322 16.917 1.00 86.00 752 LYS A O 1
ATOM 5856 N N . LEU A 1 753 ? -5.985 39.396 16.993 1.00 86.00 753 LEU A N 1
ATOM 5857 C CA . LEU A 1 753 ? -7.059 38.558 17.520 1.00 86.00 753 LEU A CA 1
ATOM 5858 C C . LEU A 1 753 ? -7.333 38.885 18.991 1.00 86.00 753 LEU A C 1
ATOM 5860 O O . LEU A 1 753 ? -8.488 39.011 19.383 1.00 86.00 753 LEU A O 1
ATOM 5864 N N . GLN A 1 754 ? -6.290 39.126 19.788 1.00 83.88 754 GLN A N 1
ATOM 5865 C CA . GLN A 1 754 ? -6.452 39.558 21.180 1.00 83.88 754 GLN A CA 1
ATOM 5866 C C . GLN A 1 754 ? -7.203 40.900 21.285 1.00 83.88 754 GLN A C 1
ATOM 5868 O O . GLN A 1 754 ? -8.115 41.035 22.100 1.00 83.88 754 GLN A O 1
ATOM 5873 N N . ARG A 1 755 ? -6.902 41.871 20.408 1.00 84.25 755 ARG A N 1
ATOM 5874 C CA . ARG A 1 755 ? -7.626 43.156 20.331 1.00 84.25 755 ARG A CA 1
ATOM 5875 C C . ARG A 1 755 ? -9.077 42.988 19.873 1.00 84.25 755 ARG A C 1
ATOM 5877 O O . ARG A 1 755 ? -9.956 43.684 20.377 1.00 84.25 755 ARG A O 1
ATOM 5884 N N . GLU A 1 756 ? -9.336 42.081 18.929 1.00 86.00 756 GLU A N 1
ATOM 5885 C CA . GLU A 1 756 ? -10.692 41.730 18.480 1.00 86.00 756 GLU A CA 1
ATOM 5886 C C . GLU A 1 756 ? -11.522 41.186 19.652 1.00 86.00 756 GLU A C 1
ATOM 5888 O O . GLU A 1 756 ? -12.599 41.712 19.937 1.00 86.00 756 GLU A O 1
ATOM 5893 N N . LEU A 1 757 ? -10.974 40.209 20.380 1.00 84.31 757 LEU A N 1
ATOM 5894 C CA . LEU A 1 757 ? -11.583 39.582 21.555 1.00 84.31 757 LEU A CA 1
ATOM 5895 C C . LEU A 1 757 ? -11.821 40.592 22.684 1.00 84.31 757 LEU A C 1
ATOM 5897 O O . LEU A 1 757 ? -12.927 40.674 23.218 1.00 84.31 757 LEU A O 1
ATOM 5901 N N . GLN A 1 758 ? -10.840 41.445 22.986 1.00 84.62 758 GLN A N 1
ATOM 5902 C CA . GLN A 1 758 ? -11.011 42.525 23.959 1.00 84.62 758 GLN A CA 1
ATOM 5903 C C . GLN A 1 758 ? -12.106 43.517 23.523 1.00 84.62 758 GLN A C 1
ATOM 5905 O O . GLN A 1 758 ? -12.894 43.992 24.341 1.00 84.62 758 GLN A O 1
ATOM 5910 N N . GLY A 1 759 ? -12.208 43.799 22.221 1.00 81.44 759 GLY A N 1
ATOM 5911 C CA . GLY A 1 759 ? -13.275 44.616 21.647 1.00 81.44 759 GLY A CA 1
ATOM 5912 C C . GLY A 1 759 ? -14.658 43.954 21.674 1.00 81.44 759 GLY A C 1
ATOM 5913 O O . GLY A 1 759 ? -15.660 44.669 21.641 1.00 81.44 759 GLY A O 1
ATOM 5914 N N . MET A 1 760 ? -14.740 42.620 21.723 1.00 81.88 760 MET A N 1
ATOM 5915 C CA . MET A 1 760 ? -15.996 41.886 21.926 1.00 81.88 760 MET A CA 1
ATOM 5916 C C . MET A 1 760 ? -16.483 42.013 23.373 1.00 81.88 760 MET A C 1
ATOM 5918 O O . MET A 1 760 ? -17.672 42.245 23.584 1.00 81.88 760 MET A O 1
ATOM 5922 N N . VAL A 1 761 ? -15.567 41.941 24.345 1.00 79.31 761 VAL A N 1
ATOM 5923 C CA . VAL A 1 761 ? -15.874 42.096 25.778 1.00 79.31 761 VAL A CA 1
ATOM 5924 C C . VAL A 1 761 ? -16.320 43.526 26.096 1.00 79.31 761 VAL A C 1
ATOM 5926 O O . VAL A 1 761 ? -17.410 43.721 26.625 1.00 79.31 761 VAL A O 1
ATOM 5929 N N . LYS A 1 762 ? -15.556 44.542 25.667 1.00 77.06 762 LYS A N 1
ATOM 5930 C CA . LYS A 1 762 ? -15.855 45.964 25.950 1.00 77.06 762 LYS A CA 1
ATOM 5931 C C . LYS A 1 762 ? -17.181 46.470 25.370 1.00 77.06 762 LYS A C 1
ATOM 5933 O O . LYS A 1 762 ? -17.715 47.473 25.835 1.00 77.06 762 LYS A O 1
ATOM 5938 N N . ARG A 1 763 ? -17.708 45.819 24.327 1.00 76.50 763 ARG A N 1
ATOM 5939 C CA . ARG A 1 763 ? -18.980 46.203 23.689 1.00 76.50 763 ARG A CA 1
ATOM 5940 C C . ARG A 1 763 ? -20.213 45.767 24.481 1.00 76.50 763 ARG A C 1
ATOM 5942 O O . ARG A 1 763 ? -21.294 46.289 24.215 1.00 76.50 763 ARG A O 1
ATOM 5949 N N . GLN A 1 764 ? -20.084 44.836 25.428 1.00 69.44 764 GLN A N 1
ATOM 5950 C CA . GLN A 1 764 ? -21.203 44.381 26.251 1.00 69.44 764 GLN A CA 1
ATOM 5951 C C . GLN A 1 764 ? -21.158 45.010 27.649 1.00 69.44 764 GLN A C 1
ATOM 5953 O O . GLN A 1 764 ? -20.122 45.038 28.298 1.00 69.44 764 GLN A O 1
ATOM 5958 N N . ARG A 1 765 ? -22.311 45.498 28.135 1.00 65.25 765 ARG A N 1
ATOM 5959 C CA . ARG A 1 765 ? -22.449 46.033 29.507 1.00 65.25 765 ARG A CA 1
ATOM 5960 C C . ARG A 1 765 ? -22.382 44.949 30.591 1.00 65.25 765 ARG A C 1
ATOM 5962 O O . ARG A 1 765 ? -22.176 45.279 31.751 1.00 65.25 765 ARG A O 1
ATOM 5969 N N . LYS A 1 766 ? -22.612 43.689 30.220 1.00 70.81 766 LYS A N 1
ATOM 5970 C CA . LYS A 1 766 ? -22.550 42.501 31.077 1.00 70.81 766 LYS A CA 1
ATOM 5971 C C . LYS A 1 766 ? -21.973 41.350 30.265 1.00 70.81 766 LYS A C 1
ATOM 5973 O O . LYS A 1 766 ? -22.330 41.214 29.094 1.00 70.81 766 LYS A O 1
ATOM 5978 N N . VAL A 1 767 ? -21.101 40.544 30.861 1.00 71.44 767 VAL A N 1
ATOM 5979 C CA . VAL A 1 767 ? -20.532 39.363 30.198 1.00 71.44 767 VAL A CA 1
ATOM 5980 C C . VAL A 1 767 ? -21.488 38.189 30.407 1.00 71.44 767 VAL A C 1
ATOM 5982 O O . VAL A 1 767 ? -21.871 37.900 31.536 1.00 71.44 767 VAL A O 1
ATOM 5985 N N . SER A 1 768 ? -21.900 37.546 29.314 1.00 72.62 768 SER A N 1
ATOM 5986 C CA . SER A 1 768 ? -22.747 36.342 29.316 1.00 72.62 768 SER A CA 1
ATOM 5987 C C . SER A 1 768 ? -21.917 35.104 28.983 1.00 72.62 768 SER A C 1
ATOM 5989 O O . SER A 1 768 ? -20.928 35.193 28.245 1.00 72.62 768 SER A O 1
ATOM 5991 N N . SER A 1 769 ? -22.342 33.929 29.449 1.00 67.94 769 SER A N 1
ATOM 5992 C CA . SER A 1 769 ? -21.715 32.648 29.088 1.00 67.94 769 SER A CA 1
ATOM 5993 C C . SER A 1 769 ? -21.716 32.404 27.568 1.00 67.94 769 SER A C 1
ATOM 5995 O O . SER A 1 769 ? -20.728 31.930 27.001 1.00 67.94 769 SER A O 1
ATOM 5997 N N . GLY A 1 770 ? -22.759 32.860 26.864 1.00 69.69 770 GLY A N 1
ATOM 5998 C CA . GLY A 1 770 ? -22.820 32.847 25.399 1.00 69.69 770 GLY A CA 1
ATOM 5999 C C . GLY A 1 770 ? -21.784 33.744 24.696 1.00 69.69 770 GLY A C 1
ATOM 6000 O O . GLY A 1 770 ? -21.408 33.480 23.550 1.00 69.69 770 GLY A O 1
ATOM 6001 N N . LEU A 1 771 ? -21.282 34.806 25.340 1.00 76.06 771 LEU A N 1
ATOM 6002 C CA . LEU A 1 771 ? -20.172 35.607 24.806 1.00 76.06 771 LEU A CA 1
ATOM 6003 C C . LEU A 1 771 ? -18.838 34.865 24.945 1.00 76.06 771 LEU A C 1
ATOM 6005 O O . LEU A 1 771 ? -18.117 34.753 23.952 1.00 76.06 771 LEU A O 1
ATOM 6009 N N . LEU A 1 772 ? -18.546 34.323 26.131 1.00 75.50 772 LEU A N 1
ATOM 6010 C CA . LEU A 1 772 ? -17.311 33.579 26.404 1.00 75.50 772 LEU A CA 1
ATOM 6011 C C . LEU A 1 772 ? -17.168 32.370 25.472 1.00 75.50 772 LEU A C 1
ATOM 6013 O O . LEU A 1 772 ? -16.109 32.157 24.894 1.00 75.50 772 LEU A O 1
ATOM 6017 N N . LYS A 1 773 ? -18.260 31.654 25.189 1.00 71.56 773 LYS A N 1
ATOM 6018 C CA . LYS A 1 773 ? -18.237 30.534 24.239 1.00 71.56 773 LYS A CA 1
ATOM 6019 C C . LYS A 1 773 ? -17.987 30.955 22.787 1.00 71.56 773 LYS A C 1
ATOM 6021 O O . LYS A 1 773 ? -17.283 30.267 22.051 1.00 71.56 773 LYS A O 1
ATOM 6026 N N . ARG A 1 774 ? -18.529 32.101 22.353 1.00 77.44 774 ARG A N 1
ATOM 6027 C CA . ARG A 1 774 ? -18.217 32.660 21.022 1.00 77.44 774 ARG A CA 1
ATOM 6028 C C . ARG A 1 774 ? -16.749 33.057 20.913 1.00 77.44 774 ARG A C 1
ATOM 6030 O O . ARG A 1 774 ? -16.165 32.892 19.844 1.00 77.44 774 ARG A O 1
ATOM 6037 N N . MET A 1 775 ? -16.170 33.556 22.004 1.00 82.12 775 MET A N 1
ATOM 6038 C CA . MET A 1 775 ? -14.740 33.838 22.098 1.00 82.12 775 MET A CA 1
ATOM 6039 C C . MET A 1 775 ? -13.922 32.543 22.045 1.00 82.12 775 MET A C 1
ATOM 6041 O O . MET A 1 775 ? -13.015 32.470 21.221 1.00 82.12 775 MET A O 1
ATOM 6045 N N . ALA A 1 776 ? -14.296 31.505 22.801 1.00 82.25 776 ALA A N 1
ATOM 6046 C CA . ALA A 1 776 ? -13.632 30.198 22.779 1.00 82.25 776 ALA A CA 1
ATOM 6047 C C . ALA A 1 776 ? -13.623 29.602 21.373 1.00 82.25 776 ALA A C 1
ATOM 6049 O O . ALA A 1 776 ? -12.565 29.370 20.797 1.00 82.25 776 ALA A O 1
ATOM 6050 N N . GLY A 1 777 ? -14.799 29.512 20.745 1.00 79.75 777 GLY A N 1
ATOM 6051 C CA . GLY A 1 777 ? -14.909 28.990 19.389 1.00 79.75 777 GLY A CA 1
ATOM 6052 C C . GLY A 1 777 ? -14.183 29.847 18.348 1.00 79.75 777 GLY A C 1
ATOM 6053 O O . GLY A 1 777 ? -13.837 29.342 17.286 1.00 79.75 777 GLY A O 1
ATOM 6054 N N . ARG A 1 778 ? -13.960 31.148 18.589 1.00 86.44 778 ARG A N 1
ATOM 6055 C CA . ARG A 1 778 ? -13.156 32.016 17.706 1.00 86.44 778 ARG A CA 1
ATOM 6056 C C . ARG A 1 778 ? -11.651 31.777 17.884 1.00 86.44 778 ARG A C 1
ATOM 6058 O O . ARG A 1 778 ? -10.934 31.838 16.883 1.00 86.44 778 ARG A O 1
ATOM 6065 N N . ILE A 1 779 ? -11.210 31.527 19.118 1.00 86.94 779 ILE A N 1
ATOM 6066 C CA . ILE A 1 779 ? -9.831 31.187 19.495 1.00 86.94 779 ILE A CA 1
ATOM 6067 C C . ILE A 1 779 ? -9.459 29.811 18.929 1.00 86.94 779 ILE A C 1
ATOM 6069 O O . ILE A 1 779 ? -8.493 29.709 18.180 1.00 86.94 779 ILE A O 1
ATOM 6073 N N . GLU A 1 780 ? -10.265 28.783 19.194 1.00 86.44 780 GLU A N 1
ATOM 6074 C CA . GLU A 1 780 ? -10.037 27.408 18.722 1.00 86.44 780 GLU A CA 1
ATOM 6075 C C . GLU A 1 780 ? -10.021 27.326 17.196 1.00 86.44 780 GLU A C 1
ATOM 6077 O O . GLU A 1 780 ? -9.104 26.747 16.621 1.00 86.44 780 GLU A O 1
ATOM 6082 N N . ARG A 1 781 ? -10.972 27.986 16.513 1.00 86.81 781 ARG A N 1
ATOM 6083 C CA . ARG A 1 781 ? -10.965 28.061 15.041 1.00 86.81 781 ARG A CA 1
ATOM 6084 C C . ARG A 1 781 ? -9.654 28.619 14.500 1.00 86.81 781 ARG A C 1
ATOM 6086 O O . ARG A 1 781 ? -9.111 28.057 13.560 1.00 86.81 781 ARG A O 1
ATOM 6093 N N . TRP A 1 782 ? -9.128 29.682 15.110 1.00 90.81 782 TRP A N 1
ATOM 6094 C CA . TRP A 1 782 ? -7.852 30.245 14.677 1.00 90.81 782 TRP A CA 1
ATOM 6095 C C . TRP A 1 782 ? -6.693 29.254 14.865 1.00 90.81 782 TRP A C 1
ATOM 6097 O O . TRP A 1 782 ? -5.903 29.072 13.943 1.00 90.81 782 TRP A O 1
ATOM 6107 N N . TYR A 1 783 ? -6.618 28.567 16.010 1.00 89.19 783 TYR A N 1
ATOM 6108 C CA . TYR A 1 783 ? -5.601 27.534 16.226 1.00 89.19 783 TYR A CA 1
ATOM 6109 C C . TYR A 1 783 ? -5.710 26.391 15.207 1.00 89.19 783 TYR A C 1
ATOM 6111 O O . TYR A 1 783 ? -4.697 25.986 14.633 1.00 89.19 783 TYR A O 1
ATOM 6119 N N . HIS A 1 784 ? -6.919 25.894 14.931 1.00 86.38 784 HIS A N 1
ATOM 6120 C CA . HIS A 1 784 ? -7.137 24.827 13.952 1.00 86.38 784 HIS A CA 1
ATOM 6121 C C . HIS A 1 784 ? -6.775 25.251 12.522 1.00 86.38 784 HIS A C 1
ATOM 6123 O O . HIS A 1 784 ? -6.098 24.483 11.833 1.00 86.38 784 HIS A O 1
ATOM 6129 N N . ASP A 1 785 ? -7.159 26.463 12.104 1.00 85.69 785 ASP A N 1
ATOM 6130 C CA . ASP A 1 785 ? -6.862 27.015 10.775 1.00 85.69 785 ASP A CA 1
ATOM 6131 C C . ASP A 1 785 ? -5.345 27.156 10.541 1.00 85.69 785 ASP A C 1
ATOM 6133 O O . ASP A 1 785 ? -4.847 26.842 9.459 1.00 85.69 785 ASP A O 1
ATOM 6137 N N . GLU A 1 786 ? -4.589 27.540 11.575 1.00 86.75 786 GLU A N 1
ATOM 6138 C CA . GLU A 1 786 ? -3.119 27.643 11.541 1.00 86.75 786 GLU A CA 1
ATOM 6139 C C . GLU A 1 786 ? -2.399 26.292 11.781 1.00 86.75 786 GLU A C 1
ATOM 6141 O O . GLU A 1 786 ? -1.167 26.199 11.733 1.00 86.75 786 GLU A O 1
ATOM 6146 N N . GLY A 1 787 ? -3.152 25.207 12.007 1.00 81.62 787 GLY A N 1
ATOM 6147 C CA . GLY A 1 787 ? -2.626 23.842 12.099 1.00 81.62 787 GLY A CA 1
ATOM 6148 C C . GLY A 1 787 ? -2.288 23.336 13.508 1.00 81.62 787 GLY A C 1
ATOM 6149 O O . GLY A 1 787 ? -1.716 22.249 13.624 1.00 81.62 787 GLY A O 1
ATOM 6150 N N . PHE A 1 788 ? -2.677 24.049 14.565 1.00 87.38 788 PHE A N 1
ATOM 6151 C CA . PHE A 1 788 ? -2.520 23.669 15.977 1.00 87.38 788 PHE A CA 1
ATOM 6152 C C . PHE A 1 788 ? -3.739 22.880 16.479 1.00 87.38 788 PHE A C 1
ATOM 6154 O O . PHE A 1 788 ? -4.584 23.387 17.205 1.00 87.38 788 PHE A O 1
ATOM 6161 N N . HIS A 1 789 ? -3.867 21.619 16.057 1.00 81.69 789 HIS A N 1
ATOM 6162 C CA . HIS A 1 789 ? -5.064 20.814 16.354 1.00 81.69 789 HIS A CA 1
ATOM 6163 C C . HIS A 1 789 ? -5.159 20.298 17.794 1.00 81.69 789 HIS A C 1
ATOM 6165 O O . HIS A 1 789 ? -6.231 19.867 18.204 1.00 81.69 789 HIS A O 1
ATOM 6171 N N . CYS A 1 790 ? -4.057 20.321 18.541 1.00 80.19 790 CYS A N 1
ATOM 6172 C CA . CYS A 1 790 ? -4.036 19.932 19.950 1.00 80.19 790 CYS A CA 1
ATOM 6173 C C . CYS A 1 790 ? -4.418 21.089 20.886 1.00 80.19 790 CYS A C 1
ATOM 6175 O O . CYS A 1 790 ? -4.496 20.872 22.093 1.00 80.19 790 CYS A O 1
ATOM 6177 N N . ALA A 1 791 ? -4.632 22.296 20.345 1.00 82.88 791 ALA A N 1
ATOM 6178 C CA . ALA A 1 791 ? -4.934 23.470 21.141 1.00 82.88 791 ALA A CA 1
ATOM 6179 C C . ALA A 1 791 ? -6.434 23.570 21.460 1.00 82.88 791 ALA A C 1
ATOM 6181 O O . ALA A 1 791 ? -7.261 23.491 20.553 1.00 82.88 791 ALA A O 1
ATOM 6182 N N . GLN A 1 792 ? -6.780 23.780 22.730 1.00 82.88 792 GLN A N 1
ATOM 6183 C CA . GLN A 1 792 ? -8.169 23.894 23.192 1.00 82.88 792 GLN A CA 1
ATOM 6184 C C . GLN A 1 792 ? -8.308 24.880 24.355 1.00 82.88 792 GLN A C 1
ATOM 6186 O O . GLN A 1 792 ? -7.382 25.048 25.156 1.00 82.88 792 GLN A O 1
ATOM 6191 N N . VAL A 1 793 ? -9.471 25.526 24.463 1.00 81.56 793 VAL A N 1
ATOM 6192 C CA . VAL A 1 793 ? -9.782 26.418 25.588 1.00 81.56 793 VAL A CA 1
ATOM 6193 C C . VAL A 1 793 ? -10.307 25.571 26.745 1.00 81.56 793 VAL A C 1
ATOM 6195 O O . VAL A 1 793 ? -11.330 24.906 26.618 1.00 81.56 793 VAL A O 1
ATOM 6198 N N . VAL A 1 794 ? -9.607 25.585 27.880 1.00 71.44 794 VAL A N 1
ATOM 6199 C CA . VAL A 1 794 ? -9.942 24.745 29.042 1.00 71.44 794 VAL A CA 1
ATOM 6200 C C . VAL A 1 794 ? -10.942 25.434 29.956 1.00 71.44 794 VAL A C 1
ATOM 6202 O O . VAL A 1 794 ? -11.911 24.817 30.392 1.00 71.44 794 VAL A O 1
ATOM 6205 N N . SER A 1 795 ? -10.714 26.709 30.272 1.00 68.50 795 SER A N 1
ATOM 6206 C CA . SER A 1 795 ? -11.578 27.437 31.196 1.00 68.50 795 SER A CA 1
ATOM 6207 C C . SER A 1 795 ? -11.492 28.953 31.002 1.00 68.50 795 SER A C 1
ATOM 6209 O O . SER A 1 795 ? -10.553 29.481 30.402 1.00 68.50 795 SER A O 1
ATOM 6211 N N . TYR A 1 796 ? -12.498 29.656 31.521 1.00 68.12 796 TYR A N 1
ATOM 6212 C CA . TYR A 1 796 ? -12.436 31.091 31.765 1.00 68.12 796 TYR A CA 1
ATOM 6213 C C . TYR A 1 796 ? -12.461 31.295 33.274 1.00 68.12 796 TYR A C 1
ATOM 6215 O O . TYR A 1 796 ? -13.470 31.004 33.912 1.00 68.12 796 TYR A O 1
ATOM 6223 N N . HIS A 1 797 ? -11.368 31.796 33.835 1.00 61.81 797 HIS A N 1
ATOM 6224 C CA . HIS A 1 797 ? -11.293 32.198 35.234 1.00 61.81 797 HIS A CA 1
ATOM 6225 C C . HIS A 1 797 ? -10.963 33.683 35.321 1.00 61.81 797 HIS A C 1
ATOM 6227 O O . HIS A 1 797 ? -10.375 34.282 34.427 1.00 61.81 797 HIS A O 1
ATOM 6233 N N . GLY A 1 798 ? -11.378 34.322 36.398 1.00 54.38 798 GLY A N 1
ATOM 6234 C CA . GLY A 1 798 ? -11.100 35.729 36.606 1.00 54.38 798 GLY A CA 1
ATOM 6235 C C . GLY A 1 798 ? -11.748 36.195 37.886 1.00 54.38 798 GLY A C 1
ATOM 6236 O O . GLY A 1 798 ? -12.844 35.759 38.238 1.00 54.38 798 GLY A O 1
ATOM 6237 N N . ASN A 1 799 ? -11.066 37.096 38.578 1.00 52.97 799 ASN A N 1
ATOM 6238 C CA . ASN A 1 799 ? -11.677 37.856 39.646 1.00 52.97 799 ASN A CA 1
ATOM 6239 C C . ASN A 1 799 ? -12.662 38.833 38.984 1.00 52.97 799 ASN A C 1
ATOM 6241 O O . ASN A 1 799 ? -12.302 39.938 38.583 1.00 52.97 799 ASN A O 1
ATOM 6245 N N . LEU A 1 800 ? -13.893 38.367 38.765 1.00 52.22 800 LEU A N 1
ATOM 6246 C CA . LEU A 1 800 ? -14.940 39.102 38.049 1.00 52.22 800 LEU A CA 1
ATOM 6247 C C . LEU A 1 800 ? -15.400 40.348 38.824 1.00 52.22 800 LEU A C 1
ATOM 6249 O O . LEU A 1 800 ? -15.973 41.256 38.225 1.00 52.22 800 LEU A O 1
ATOM 6253 N N . ASP A 1 801 ? -15.057 40.433 40.113 1.00 46.88 801 ASP A N 1
ATOM 6254 C CA . ASP A 1 801 ? -15.195 41.637 40.936 1.00 46.88 801 ASP A CA 1
ATOM 6255 C C . ASP A 1 801 ? -14.102 42.687 40.635 1.00 46.88 801 ASP A C 1
ATOM 6257 O O . ASP A 1 801 ? -14.286 43.869 40.923 1.00 46.88 801 ASP A O 1
ATOM 6261 N N . ALA A 1 802 ? -12.982 42.289 40.013 1.00 52.91 802 ALA A N 1
ATOM 6262 C CA . ALA A 1 802 ? -11.857 43.149 39.625 1.00 52.91 802 ALA A CA 1
ATOM 6263 C C . ALA A 1 802 ? -11.860 43.576 38.138 1.00 52.91 802 ALA A C 1
ATOM 6265 O O . ALA A 1 802 ? -10.953 44.285 37.705 1.00 52.91 802 ALA A O 1
ATOM 6266 N N . GLY A 1 803 ? -12.862 43.169 37.345 1.00 62.41 803 GLY A N 1
ATOM 6267 C CA . GLY A 1 803 ? -13.030 43.620 35.955 1.00 62.41 803 GLY A CA 1
ATOM 6268 C C . GLY A 1 803 ? -12.074 42.994 34.923 1.00 62.41 803 GLY A C 1
ATOM 6269 O O . GLY A 1 803 ? -11.876 43.583 33.854 1.00 62.41 803 GLY A O 1
ATOM 6270 N N . GLU A 1 804 ? -11.503 41.813 35.198 1.00 72.69 804 GLU A N 1
ATOM 6271 C CA . GLU A 1 804 ? -10.599 41.073 34.295 1.00 72.69 804 GLU A CA 1
ATOM 6272 C C . GLU A 1 804 ? -11.108 39.644 34.003 1.00 72.69 804 GLU A C 1
ATOM 6274 O O . GLU A 1 804 ? -11.505 38.918 34.913 1.00 72.69 804 GLU A O 1
ATOM 6279 N N . VAL A 1 805 ? -11.068 39.226 32.729 1.00 77.19 805 VAL A N 1
ATOM 6280 C CA . VAL A 1 805 ? -11.346 37.844 32.284 1.00 77.19 805 VAL A CA 1
ATOM 6281 C C . VAL A 1 805 ? -10.059 37.203 31.777 1.00 77.19 805 VAL A C 1
ATOM 6283 O O . VAL A 1 805 ? -9.458 37.698 30.818 1.00 77.19 805 VAL A O 1
ATOM 6286 N N . VAL A 1 806 ? -9.669 36.080 32.380 1.00 77.69 806 VAL A N 1
ATOM 6287 C CA . VAL A 1 806 ? -8.514 35.271 31.982 1.00 77.69 806 VAL A CA 1
ATOM 6288 C C . VAL A 1 806 ? -8.999 34.000 31.273 1.00 77.69 806 VAL A C 1
ATOM 6290 O O . VAL A 1 806 ? -9.736 33.187 31.820 1.00 77.69 806 VAL A O 1
ATOM 6293 N N . CYS A 1 807 ? -8.609 33.847 30.013 1.00 82.25 807 CYS A N 1
ATOM 6294 C CA . CYS A 1 807 ? -8.856 32.669 29.191 1.00 82.25 807 CYS A CA 1
ATOM 6295 C C . CYS A 1 807 ? -7.677 31.705 29.323 1.00 82.25 807 CYS A C 1
ATOM 6297 O O . CYS A 1 807 ? -6.540 32.075 29.028 1.00 82.25 807 CYS A O 1
ATOM 6299 N N . GLU A 1 808 ? -7.952 30.475 29.729 1.00 79.12 808 GLU A N 1
ATOM 6300 C CA . GLU A 1 808 ? -6.961 29.418 29.889 1.00 79.12 808 GLU A CA 1
ATOM 6301 C C . GLU A 1 808 ? -6.988 28.502 28.666 1.00 79.12 808 GLU A C 1
ATOM 6303 O O . GLU A 1 808 ? -8.020 27.922 28.325 1.00 79.12 808 GLU A O 1
ATOM 6308 N N . VAL A 1 809 ? -5.850 28.388 27.986 1.00 82.69 809 VAL A N 1
ATOM 6309 C CA . VAL A 1 809 ? -5.695 27.583 26.770 1.00 82.69 809 VAL A CA 1
ATOM 6310 C C . VAL A 1 809 ? -4.612 26.545 27.003 1.00 82.69 809 VAL A C 1
ATOM 6312 O O . VAL A 1 809 ? -3.556 26.876 27.526 1.00 82.69 809 VAL A O 1
ATOM 6315 N N . VAL A 1 810 ? -4.847 25.307 26.583 1.00 83.94 810 VAL A N 1
ATOM 6316 C CA . VAL A 1 810 ? -3.788 24.300 26.442 1.00 83.94 810 VAL A CA 1
ATOM 6317 C C . VAL A 1 810 ? -3.389 24.314 24.981 1.00 83.94 810 VAL A C 1
ATOM 6319 O O . VAL A 1 810 ? -4.235 24.035 24.143 1.00 83.94 810 VAL A O 1
ATOM 6322 N N . GLU A 1 811 ? -2.143 24.663 24.657 1.00 82.56 811 GLU A N 1
ATOM 6323 C CA . GLU A 1 811 ? -1.673 24.718 23.259 1.00 82.56 811 GLU A CA 1
ATOM 6324 C C . GLU A 1 811 ? -1.072 23.385 22.770 1.00 82.56 811 GLU A C 1
ATOM 6326 O O . GLU A 1 811 ? -0.972 23.165 21.564 1.00 82.56 811 GLU A O 1
ATOM 6331 N N . GLY A 1 812 ? -0.728 22.472 23.688 1.00 81.00 812 GLY A N 1
ATOM 6332 C CA . GLY A 1 812 ? -0.141 21.165 23.376 1.00 81.00 812 GLY A CA 1
ATOM 6333 C C . GLY A 1 812 ? 1.370 21.231 23.125 1.00 81.00 812 GLY A C 1
ATOM 6334 O O . GLY A 1 812 ? 1.835 21.024 21.999 1.00 81.00 812 GLY A O 1
ATOM 6335 N N . ASP A 1 813 ? 2.136 21.518 24.181 1.00 84.69 813 ASP A N 1
ATOM 6336 C CA . ASP A 1 813 ? 3.605 21.548 24.146 1.00 84.69 813 ASP A CA 1
ATOM 6337 C C . ASP A 1 813 ? 4.159 20.126 23.928 1.00 84.69 813 ASP A C 1
ATOM 6339 O O . ASP A 1 813 ? 3.812 19.191 24.651 1.00 84.69 813 ASP A O 1
ATOM 6343 N N . ILE A 1 814 ? 5.051 19.949 22.949 1.00 88.38 814 ILE A N 1
ATOM 6344 C CA . ILE A 1 814 ? 5.710 18.666 22.687 1.00 88.38 814 ILE A CA 1
ATOM 6345 C C . ILE A 1 814 ? 6.673 18.368 23.836 1.00 88.38 814 ILE A C 1
ATOM 6347 O O . ILE A 1 814 ? 7.676 19.063 24.009 1.00 88.38 814 ILE A O 1
ATOM 6351 N N . THR A 1 815 ? 6.413 17.305 24.589 1.00 87.75 815 THR A N 1
ATOM 6352 C CA . THR A 1 815 ? 7.285 16.868 25.690 1.00 87.75 815 THR A CA 1
ATOM 6353 C C . THR A 1 815 ? 8.339 15.887 25.203 1.00 87.75 815 THR A C 1
ATOM 6355 O O . THR A 1 815 ? 9.511 15.982 25.573 1.00 87.75 815 THR A O 1
ATOM 6358 N N . LYS A 1 816 ? 7.941 14.962 24.324 1.00 88.88 816 LYS A N 1
ATOM 6359 C CA . LYS A 1 816 ? 8.802 13.903 23.802 1.00 88.88 816 LYS A CA 1
ATOM 6360 C C . LYS A 1 816 ? 8.395 13.497 22.388 1.00 88.88 816 LYS A C 1
ATOM 6362 O O . LYS A 1 816 ? 7.218 13.502 22.035 1.00 88.88 816 LYS A O 1
ATOM 6367 N N . VAL A 1 817 ? 9.387 13.095 21.598 1.00 92.38 817 VAL A N 1
ATOM 6368 C CA . VAL A 1 817 ? 9.184 12.380 20.333 1.00 92.38 817 VAL A CA 1
ATOM 6369 C C . VAL A 1 817 ? 9.541 10.915 20.564 1.00 92.38 817 VAL A C 1
ATOM 6371 O O . VAL A 1 817 ? 10.620 10.607 21.073 1.00 92.38 817 VAL A O 1
ATOM 6374 N N . GLU A 1 818 ? 8.620 10.017 20.238 1.00 91.81 818 GLU A N 1
ATOM 6375 C CA . GLU A 1 818 ? 8.782 8.574 20.399 1.00 91.81 818 GLU A CA 1
ATOM 6376 C C . GLU A 1 818 ? 8.792 7.894 19.030 1.00 91.81 818 GLU A C 1
ATOM 6378 O O . GLU A 1 818 ? 7.983 8.221 18.164 1.00 91.81 818 GLU A O 1
ATOM 6383 N N . TYR A 1 819 ? 9.689 6.929 18.838 1.00 93.12 819 TYR A N 1
ATOM 6384 C CA . TYR A 1 819 ? 9.816 6.173 17.595 1.00 93.12 819 TYR A CA 1
ATOM 6385 C C . TYR A 1 819 ? 9.323 4.744 17.817 1.00 93.12 819 TYR A C 1
ATOM 6387 O O . TYR A 1 819 ? 9.859 4.031 18.661 1.00 93.12 819 TYR A O 1
ATOM 6395 N N . GLN A 1 820 ? 8.306 4.327 17.062 1.00 93.00 820 GLN A N 1
ATOM 6396 C CA . GLN A 1 820 ? 7.712 2.991 17.147 1.00 93.00 820 GLN A CA 1
ATOM 6397 C C . GLN A 1 820 ? 7.928 2.267 15.823 1.00 93.00 820 GLN A C 1
ATOM 6399 O O . GLN A 1 820 ? 7.285 2.590 14.824 1.00 93.00 820 GLN A O 1
ATOM 6404 N N . PHE A 1 821 ? 8.830 1.289 15.795 1.00 93.62 821 PHE A N 1
ATOM 6405 C CA . PHE A 1 821 ? 9.010 0.463 14.606 1.00 93.62 821 PHE A CA 1
ATOM 6406 C C . PHE A 1 821 ? 7.943 -0.624 14.575 1.00 93.62 821 PHE A C 1
ATOM 6408 O O . PHE A 1 821 ? 7.663 -1.248 15.593 1.00 93.62 821 PHE A O 1
ATOM 6415 N N . LEU A 1 822 ? 7.319 -0.816 13.417 1.00 91.50 822 LEU A N 1
ATOM 6416 C CA . LEU A 1 822 ? 6.216 -1.747 13.225 1.00 91.50 822 LEU A CA 1
ATOM 6417 C C . LEU A 1 822 ? 6.618 -2.881 12.286 1.00 91.50 822 LEU A C 1
ATOM 6419 O O . LEU A 1 822 ? 7.223 -2.650 11.235 1.00 91.50 822 LEU A O 1
ATOM 6423 N N . ASP A 1 823 ? 6.223 -4.103 12.635 1.00 84.44 823 ASP A N 1
ATOM 6424 C CA . ASP A 1 823 ? 6.362 -5.266 11.763 1.00 84.44 823 ASP A CA 1
ATOM 6425 C C . ASP A 1 823 ? 5.309 -5.275 10.629 1.00 84.44 823 ASP A C 1
ATOM 6427 O O . ASP A 1 823 ? 4.503 -4.355 10.437 1.00 84.44 823 ASP A O 1
ATOM 6431 N N . LYS A 1 824 ? 5.292 -6.346 9.824 1.00 78.62 824 LYS A N 1
ATOM 6432 C CA . LYS A 1 824 ? 4.300 -6.499 8.745 1.00 78.62 824 LYS A CA 1
ATOM 6433 C C . LYS A 1 824 ? 2.860 -6.657 9.261 1.00 78.62 824 LYS A C 1
ATOM 6435 O O . LYS A 1 824 ? 1.944 -6.370 8.491 1.00 78.62 824 LYS A O 1
ATOM 6440 N N . LEU A 1 825 ? 2.681 -7.049 10.523 1.00 74.50 825 LEU A N 1
ATOM 6441 C CA . LEU A 1 825 ? 1.413 -7.318 11.205 1.00 74.50 825 LEU A CA 1
ATOM 6442 C C . LEU A 1 825 ? 0.912 -6.123 12.045 1.00 74.50 825 LEU A C 1
ATOM 6444 O O . LEU A 1 825 ? -0.229 -6.147 12.498 1.00 74.50 825 LEU A O 1
ATOM 6448 N N . GLY A 1 826 ? 1.721 -5.069 12.202 1.00 79.81 826 GLY A N 1
ATOM 6449 C CA . GLY A 1 826 ? 1.401 -3.869 12.977 1.00 79.81 826 GLY A CA 1
ATOM 6450 C C . GLY A 1 826 ? 1.831 -3.917 14.449 1.00 79.81 826 GLY A C 1
ATOM 6451 O O . GLY A 1 826 ? 1.431 -3.036 15.207 1.00 79.81 826 GLY A O 1
ATOM 6452 N N . ASN A 1 827 ? 2.633 -4.905 14.859 1.00 81.06 827 ASN A N 1
ATOM 6453 C CA . ASN A 1 827 ? 3.180 -4.989 16.214 1.00 81.06 827 ASN A CA 1
ATOM 6454 C C . ASN A 1 827 ? 4.436 -4.127 16.352 1.00 81.06 827 ASN A C 1
ATOM 6456 O O . ASN A 1 827 ? 5.211 -4.008 15.403 1.00 81.06 827 ASN A O 1
ATOM 6460 N N . VAL A 1 828 ? 4.658 -3.576 17.548 1.00 88.06 828 VAL A N 1
ATOM 6461 C CA . VAL A 1 828 ? 5.871 -2.813 17.865 1.00 88.06 828 VAL A CA 1
ATOM 6462 C C . VAL A 1 828 ? 7.059 -3.768 18.003 1.00 88.06 828 VAL A C 1
ATOM 6464 O O . VAL A 1 828 ? 6.986 -4.743 18.750 1.00 88.06 828 VAL A O 1
ATOM 6467 N N . VAL A 1 829 ? 8.139 -3.488 17.280 1.00 90.06 829 VAL A N 1
ATOM 6468 C CA . VAL A 1 829 ? 9.387 -4.262 17.255 1.00 90.06 829 VAL A CA 1
ATOM 6469 C C . VAL A 1 829 ? 10.593 -3.337 17.398 1.00 90.06 829 VAL A C 1
ATOM 6471 O O . VAL A 1 829 ? 10.468 -2.121 17.265 1.00 90.06 829 VAL A O 1
ATOM 6474 N N . ASP A 1 830 ? 11.772 -3.908 17.637 1.00 87.19 830 ASP A N 1
ATOM 6475 C CA . ASP A 1 830 ? 13.023 -3.156 17.569 1.00 87.19 830 ASP A CA 1
ATOM 6476 C C . ASP A 1 830 ? 13.368 -2.844 16.106 1.00 87.19 830 ASP A C 1
ATOM 6478 O O . ASP A 1 830 ? 13.401 -3.730 15.248 1.00 87.19 830 ASP A O 1
ATOM 6482 N N . GLY A 1 831 ? 13.605 -1.566 15.812 1.00 84.25 831 GLY A N 1
ATOM 6483 C CA . GLY A 1 831 ? 13.973 -1.104 14.476 1.00 84.25 831 GLY A CA 1
ATOM 6484 C C . GLY A 1 831 ? 15.417 -1.424 14.120 1.00 84.25 831 GLY A C 1
ATOM 6485 O O . GLY A 1 831 ? 16.307 -1.353 14.966 1.00 84.25 831 GLY A O 1
ATOM 6486 N N . ASN A 1 832 ? 15.673 -1.711 12.843 1.00 88.25 832 ASN A N 1
ATOM 6487 C CA . ASN A 1 832 ? 17.033 -1.901 12.345 1.00 88.25 832 ASN A CA 1
ATOM 6488 C C . ASN A 1 832 ? 17.720 -0.554 12.023 1.00 88.25 832 ASN A C 1
ATOM 6490 O O . ASN A 1 832 ? 18.942 -0.487 11.893 1.00 88.25 832 ASN A O 1
ATOM 6494 N N . THR A 1 833 ? 16.949 0.529 11.875 1.00 92.44 833 THR A N 1
ATOM 6495 C CA . THR A 1 833 ? 17.447 1.885 11.601 1.00 92.44 833 THR A CA 1
ATOM 6496 C C . THR A 1 833 ? 17.827 2.632 12.876 1.00 92.44 833 THR A C 1
ATOM 6498 O O . THR A 1 833 ? 17.074 2.685 13.844 1.00 92.44 833 THR A O 1
ATOM 6501 N N . SER A 1 834 ? 18.983 3.297 12.845 1.00 91.25 834 SER A N 1
ATOM 6502 C CA . SER A 1 834 ? 19.471 4.116 13.955 1.00 91.25 834 SER A CA 1
ATOM 6503 C C . SER A 1 834 ? 18.608 5.371 14.164 1.00 91.25 834 SER A C 1
ATOM 6505 O O . SER A 1 834 ? 18.387 6.139 13.229 1.00 91.25 834 SER A O 1
ATOM 6507 N N . ILE A 1 835 ? 18.153 5.625 15.395 1.00 91.50 835 ILE A N 1
ATOM 6508 C CA . ILE A 1 835 ? 17.296 6.779 15.734 1.00 91.50 835 ILE A CA 1
ATOM 6509 C C . ILE A 1 835 ? 17.940 8.139 15.388 1.00 91.50 835 ILE A C 1
ATOM 6511 O O . ILE A 1 835 ? 17.251 8.960 14.780 1.00 91.50 835 ILE A O 1
ATOM 6515 N N . PRO A 1 836 ? 19.237 8.397 15.670 1.00 89.31 836 PRO A N 1
ATOM 6516 C CA . PRO A 1 836 ? 19.913 9.630 15.252 1.00 89.31 836 PRO A CA 1
ATOM 6517 C C . PRO A 1 836 ? 19.782 9.962 13.760 1.00 89.31 836 PRO A C 1
ATOM 6519 O O . PRO A 1 836 ? 19.758 11.134 13.389 1.00 89.31 836 PRO A O 1
ATOM 6522 N N . LEU A 1 837 ? 19.670 8.949 12.893 1.00 89.94 837 LEU A N 1
ATOM 6523 C CA . LEU A 1 837 ? 19.453 9.161 11.462 1.00 89.94 837 LEU A CA 1
ATOM 6524 C C . LEU A 1 837 ? 18.066 9.756 11.179 1.00 89.94 837 LEU A C 1
ATOM 6526 O O . LEU A 1 837 ? 17.936 10.611 10.308 1.00 89.94 837 LEU A O 1
ATOM 6530 N N . ILE A 1 838 ? 17.043 9.303 11.901 1.00 91.31 838 ILE A N 1
ATOM 6531 C CA . ILE A 1 838 ? 15.664 9.784 11.758 1.00 91.31 838 ILE A CA 1
ATOM 6532 C C . ILE A 1 838 ? 15.541 11.180 12.382 1.00 91.31 838 ILE A C 1
ATOM 6534 O O . ILE A 1 838 ? 14.976 12.083 11.768 1.00 91.31 838 ILE A O 1
ATOM 6538 N N . ASP A 1 839 ? 16.136 11.381 13.560 1.00 89.38 839 ASP A N 1
ATOM 6539 C CA . ASP A 1 839 ? 16.097 12.648 14.303 1.00 89.38 839 ASP A CA 1
ATOM 6540 C C . ASP A 1 839 ? 16.771 13.805 13.542 1.00 89.38 839 ASP A C 1
ATOM 6542 O O . ASP A 1 839 ? 16.339 14.960 13.606 1.00 89.38 839 ASP A O 1
ATOM 6546 N N . ARG A 1 840 ? 17.794 13.483 12.738 1.00 87.06 840 ARG A N 1
ATOM 6547 C CA . ARG A 1 840 ? 18.454 14.414 11.813 1.00 87.06 840 ARG A CA 1
ATOM 6548 C C . ARG A 1 840 ? 17.494 15.016 10.781 1.00 87.06 840 ARG A C 1
ATOM 6550 O O . ARG A 1 840 ? 17.684 16.163 10.380 1.00 87.06 840 ARG A O 1
ATOM 6557 N N . GLU A 1 841 ? 16.492 14.260 10.338 1.00 87.69 841 GLU A N 1
ATOM 6558 C CA . GLU A 1 841 ? 15.546 14.677 9.295 1.00 87.69 841 GLU A CA 1
ATOM 6559 C C . GLU A 1 841 ? 14.309 15.403 9.859 1.00 87.69 841 GLU A C 1
ATOM 6561 O O . GLU A 1 841 ? 13.501 15.954 9.097 1.00 87.69 841 GLU A O 1
ATOM 6566 N N . LEU A 1 842 ? 14.154 15.445 11.189 1.00 90.50 842 LEU A N 1
ATOM 6567 C CA . LEU A 1 842 ? 13.033 16.117 11.836 1.00 90.50 842 LEU A CA 1
ATOM 6568 C C . LEU A 1 842 ? 13.159 17.649 11.791 1.00 90.50 842 LEU A C 1
ATOM 6570 O O . LEU A 1 842 ? 14.219 18.204 12.096 1.00 90.50 842 LEU A O 1
ATOM 6574 N N . PRO A 1 843 ? 12.065 18.368 11.472 1.00 89.94 843 PRO A N 1
ATOM 6575 C CA . PRO A 1 843 ? 12.039 19.822 11.542 1.00 89.94 843 PRO A CA 1
ATOM 6576 C C . PRO A 1 843 ? 12.156 20.299 12.996 1.00 89.94 843 PRO A C 1
ATOM 6578 O O . PRO A 1 843 ? 11.651 19.661 13.920 1.00 89.94 843 PRO A O 1
ATOM 6581 N N . GLN A 1 844 ? 12.785 21.460 13.202 1.00 87.19 844 GLN A N 1
ATOM 6582 C CA . GLN A 1 844 ? 13.033 22.021 14.536 1.00 87.19 844 GLN A CA 1
ATOM 6583 C C . GLN A 1 844 ? 11.739 22.229 15.344 1.00 87.19 844 GLN A C 1
ATOM 6585 O O . GLN A 1 844 ? 11.740 22.039 16.554 1.00 87.19 844 GLN A O 1
ATOM 6590 N N . GLN A 1 845 ? 10.631 22.537 14.666 1.00 86.31 845 GLN A N 1
ATOM 6591 C CA . GLN A 1 845 ? 9.306 22.754 15.254 1.00 86.31 845 GLN A CA 1
ATOM 6592 C C . GLN A 1 845 ? 8.679 21.489 15.861 1.00 86.31 845 GLN A C 1
ATOM 6594 O O . GLN A 1 845 ? 7.730 21.603 16.625 1.00 86.31 845 GLN A O 1
ATOM 6599 N N . LEU A 1 846 ? 9.171 20.294 15.513 1.00 89.25 846 LEU A N 1
ATOM 6600 C CA . LEU A 1 846 ? 8.683 19.027 16.068 1.00 89.25 846 LEU A CA 1
ATOM 6601 C C . LEU A 1 846 ? 9.536 18.541 17.254 1.00 89.25 846 LEU A C 1
ATOM 6603 O O . LEU A 1 846 ? 9.284 17.468 17.795 1.00 89.25 846 LEU A O 1
ATOM 6607 N N . ARG A 1 847 ? 10.569 19.298 17.646 1.00 88.00 847 ARG A N 1
ATOM 6608 C CA . ARG A 1 847 ? 11.443 18.939 18.768 1.00 88.00 847 ARG A CA 1
ATOM 6609 C C . ARG A 1 847 ? 10.790 19.290 20.111 1.00 88.00 847 ARG A C 1
ATOM 6611 O O . ARG A 1 847 ? 10.021 20.253 20.166 1.00 88.00 847 ARG A O 1
ATOM 6618 N N . PRO A 1 848 ? 11.144 18.574 21.197 1.00 88.81 848 PRO A N 1
ATOM 6619 C CA . PRO A 1 848 ? 10.656 18.883 22.538 1.00 88.81 848 PRO A CA 1
ATOM 6620 C C . PRO A 1 848 ? 10.787 20.369 22.902 1.00 88.81 848 PRO A C 1
ATOM 6622 O O . PRO A 1 848 ? 11.790 21.009 22.575 1.00 88.81 848 PRO A O 1
ATOM 6625 N N . GLY A 1 849 ? 9.767 20.914 23.565 1.00 82.50 849 GLY A N 1
ATOM 6626 C CA . GLY A 1 849 ? 9.675 22.320 23.972 1.00 82.50 849 GLY A CA 1
ATOM 6627 C C . GLY A 1 849 ? 8.989 23.259 22.971 1.00 82.50 849 GLY A C 1
ATOM 6628 O O . GLY A 1 849 ? 8.832 24.439 23.278 1.00 82.50 849 GLY A O 1
ATOM 6629 N N . HIS A 1 850 ? 8.572 22.762 21.803 1.00 87.75 850 HIS A N 1
ATOM 6630 C CA . HIS A 1 850 ? 7.770 23.509 20.825 1.00 87.75 850 HIS A CA 1
ATOM 6631 C C . HIS A 1 850 ? 6.310 23.046 20.839 1.00 87.75 850 HIS A C 1
ATOM 6633 O O . HIS A 1 850 ? 6.020 21.929 21.251 1.00 87.75 850 HIS A O 1
ATOM 6639 N N . ILE A 1 851 ? 5.395 23.882 20.349 1.00 87.19 851 ILE A N 1
ATOM 6640 C CA . ILE A 1 851 ? 3.970 23.546 20.236 1.00 87.19 851 ILE A CA 1
ATOM 6641 C C . ILE A 1 851 ? 3.738 22.681 18.995 1.00 87.19 851 ILE A C 1
ATOM 6643 O O . ILE A 1 851 ? 4.244 22.987 17.909 1.00 87.19 851 ILE A O 1
ATOM 6647 N N . TYR A 1 852 ? 2.949 21.614 19.137 1.00 88.31 852 TYR A N 1
ATOM 6648 C CA . TYR A 1 852 ? 2.674 20.701 18.033 1.00 88.31 852 TYR A CA 1
ATOM 6649 C C . TYR A 1 852 ? 1.886 21.371 16.896 1.00 88.31 852 TYR A C 1
ATOM 6651 O O . TYR A 1 852 ? 0.771 21.859 17.080 1.00 88.31 852 TYR A O 1
ATOM 6659 N N . ASN A 1 853 ? 2.448 21.333 15.682 1.00 88.00 853 ASN A N 1
ATOM 6660 C CA . ASN A 1 853 ? 1.819 21.852 14.468 1.00 88.00 853 ASN A CA 1
ATOM 6661 C C . ASN A 1 853 ? 1.749 20.770 13.373 1.00 88.00 853 ASN A C 1
ATOM 6663 O O . ASN A 1 853 ? 2.759 20.157 13.007 1.00 88.00 853 ASN A O 1
ATOM 6667 N N . ASN A 1 854 ? 0.567 20.585 12.778 1.00 87.00 854 ASN A N 1
ATOM 6668 C CA . ASN A 1 854 ? 0.333 19.599 11.715 1.00 87.00 854 ASN A CA 1
ATOM 6669 C C . ASN A 1 854 ? 1.184 19.837 10.454 1.00 87.00 854 ASN A C 1
ATOM 6671 O O . ASN A 1 854 ? 1.558 18.886 9.765 1.00 87.00 854 ASN A O 1
ATOM 6675 N N . GLY A 1 855 ? 1.509 21.090 10.128 1.00 86.56 855 GLY A N 1
ATOM 6676 C CA . GLY A 1 855 ? 2.406 21.446 9.028 1.00 86.56 855 GLY A CA 1
ATOM 6677 C C . GLY A 1 855 ? 3.825 20.915 9.243 1.00 86.56 855 GLY A C 1
ATOM 6678 O O . GLY A 1 855 ? 4.400 20.321 8.328 1.00 86.56 855 GLY A O 1
ATOM 6679 N N . ALA A 1 856 ? 4.347 21.034 10.469 1.00 87.81 856 ALA A N 1
ATOM 6680 C CA . ALA A 1 856 ? 5.637 20.460 10.849 1.00 87.81 856 ALA A CA 1
ATOM 6681 C C . ALA A 1 856 ? 5.604 18.923 10.797 1.00 87.81 856 ALA A C 1
ATOM 6683 O O . ALA A 1 856 ? 6.528 18.312 10.262 1.00 87.81 856 ALA A O 1
ATOM 6684 N N . GLY A 1 857 ? 4.506 18.298 11.240 1.00 88.19 857 GLY A N 1
ATOM 6685 C CA . GLY A 1 857 ? 4.293 16.851 11.102 1.00 88.19 857 GLY A CA 1
ATOM 6686 C C . GLY A 1 857 ? 4.306 16.375 9.640 1.00 88.19 857 GLY A C 1
ATOM 6687 O O . GLY A 1 857 ? 4.992 15.412 9.302 1.00 88.19 857 GLY A O 1
ATOM 6688 N N . LYS A 1 858 ? 3.629 17.095 8.733 1.00 88.25 858 LYS A N 1
ATOM 6689 C CA . LYS A 1 858 ? 3.649 16.805 7.284 1.00 88.25 858 LYS A CA 1
ATOM 6690 C C . LYS A 1 858 ? 5.039 16.988 6.669 1.00 88.25 858 LYS A C 1
ATOM 6692 O O . LYS A 1 858 ? 5.410 16.244 5.762 1.00 88.25 858 LYS A O 1
ATOM 6697 N N . GLN A 1 859 ? 5.800 17.982 7.123 1.00 88.44 859 GLN A N 1
ATOM 6698 C CA . GLN A 1 859 ? 7.171 18.202 6.664 1.00 88.44 859 GLN A CA 1
ATOM 6699 C C . GLN A 1 859 ? 8.116 17.097 7.149 1.00 88.44 859 GLN A C 1
ATOM 6701 O O . GLN A 1 859 ? 8.920 16.611 6.356 1.00 88.44 859 GLN A O 1
ATOM 6706 N N . ALA A 1 860 ? 7.974 16.656 8.402 1.00 90.44 860 ALA A N 1
ATOM 6707 C CA . ALA A 1 860 ? 8.705 15.515 8.944 1.00 90.44 860 ALA A CA 1
ATOM 6708 C C . ALA A 1 860 ? 8.439 14.244 8.128 1.00 90.44 860 ALA A C 1
ATOM 6710 O O . ALA A 1 860 ? 9.384 13.584 7.710 1.00 90.44 860 ALA A O 1
ATOM 6711 N N . LEU A 1 861 ? 7.170 13.963 7.807 1.00 91.06 861 LEU A N 1
ATOM 6712 C CA . LEU A 1 861 ? 6.799 12.822 6.968 1.00 91.06 861 LEU A CA 1
ATOM 6713 C C . LEU A 1 861 ? 7.500 12.872 5.603 1.00 91.06 861 LEU A C 1
ATOM 6715 O O . LEU A 1 861 ? 8.091 11.881 5.197 1.00 91.06 861 LEU A O 1
ATOM 6719 N N . LYS A 1 862 ? 7.526 14.034 4.931 1.00 88.00 862 LYS A N 1
ATOM 6720 C CA . LYS A 1 862 ? 8.238 14.204 3.648 1.00 88.00 862 LYS A CA 1
ATOM 6721 C C . LYS A 1 862 ? 9.753 14.003 3.762 1.00 88.00 862 LYS A C 1
ATOM 6723 O O . LYS A 1 862 ? 10.360 13.445 2.851 1.00 88.00 862 LYS A O 1
ATOM 6728 N N . ASN A 1 863 ? 10.376 14.488 4.836 1.00 89.44 863 ASN A N 1
ATOM 6729 C CA . ASN A 1 863 ? 11.818 14.338 5.031 1.00 89.44 863 ASN A CA 1
ATOM 6730 C C . ASN A 1 863 ? 12.188 12.876 5.334 1.00 89.44 863 ASN A C 1
ATOM 6732 O O . ASN A 1 863 ? 13.108 12.346 4.714 1.00 89.44 863 ASN A O 1
ATOM 6736 N N . ILE A 1 864 ? 11.434 12.200 6.208 1.00 91.69 864 ILE A N 1
ATOM 6737 C CA . ILE A 1 864 ? 11.650 10.785 6.547 1.00 91.69 864 ILE A CA 1
ATOM 6738 C C . ILE A 1 864 ? 11.373 9.886 5.333 1.00 91.69 864 ILE A C 1
ATOM 6740 O O . ILE A 1 864 ? 12.155 8.980 5.058 1.00 91.69 864 ILE A O 1
ATOM 6744 N N . ASP A 1 865 ? 10.324 10.166 4.558 1.00 89.81 865 ASP A N 1
ATOM 6745 C CA . ASP A 1 865 ? 10.008 9.437 3.321 1.00 89.81 865 ASP A CA 1
ATOM 6746 C C . ASP A 1 865 ? 11.141 9.555 2.288 1.00 89.81 865 ASP A C 1
ATOM 6748 O O . ASP A 1 865 ? 11.550 8.572 1.670 1.00 89.81 865 ASP A O 1
ATOM 6752 N N . SER A 1 866 ? 11.779 10.730 2.201 1.00 85.81 866 SER A N 1
ATOM 6753 C CA . SER A 1 866 ? 12.944 10.944 1.332 1.00 85.81 866 SER A CA 1
ATOM 6754 C C . SER A 1 866 ? 14.176 10.098 1.700 1.00 85.81 866 SER A C 1
ATOM 6756 O O . SER A 1 866 ? 15.126 10.000 0.913 1.00 85.81 866 SER A O 1
ATOM 6758 N N . LEU A 1 867 ? 14.181 9.445 2.872 1.00 87.69 867 LEU A N 1
ATOM 6759 C CA . LEU A 1 867 ? 15.205 8.462 3.211 1.00 87.69 867 LEU A CA 1
ATOM 6760 C C . LEU A 1 867 ? 15.069 7.167 2.400 1.00 87.69 867 LEU A C 1
ATOM 6762 O O . LEU A 1 867 ? 16.084 6.497 2.211 1.00 87.69 867 LEU A O 1
ATOM 6766 N N . GLY A 1 868 ? 13.872 6.820 1.911 1.00 88.81 868 GLY A N 1
ATOM 6767 C CA . GLY A 1 868 ? 13.617 5.584 1.158 1.00 88.81 868 GLY A CA 1
ATOM 6768 C C . GLY A 1 868 ? 13.796 4.298 1.979 1.00 88.81 868 GLY A C 1
ATOM 6769 O O . GLY A 1 868 ? 13.985 3.218 1.418 1.00 88.81 868 GLY A O 1
ATOM 6770 N N . LEU A 1 869 ? 13.790 4.412 3.312 1.00 91.12 869 LEU A N 1
ATOM 6771 C CA . LEU A 1 869 ? 13.986 3.299 4.248 1.00 91.12 869 LEU A CA 1
ATOM 6772 C C . LEU A 1 869 ? 12.670 2.705 4.763 1.00 91.12 869 LEU A C 1
ATOM 6774 O O . LEU A 1 869 ? 12.671 1.574 5.243 1.00 91.12 869 LEU A O 1
ATOM 6778 N N . PHE A 1 870 ? 11.557 3.433 4.648 1.00 93.12 870 PHE A N 1
ATOM 6779 C CA . PHE A 1 870 ? 10.278 3.078 5.259 1.00 93.12 870 PHE A CA 1
ATOM 6780 C C . PHE A 1 870 ? 9.173 2.968 4.208 1.00 93.12 870 PHE A C 1
ATOM 6782 O O . PHE A 1 870 ? 9.060 3.813 3.331 1.00 93.12 870 PHE A O 1
ATOM 6789 N N . SER A 1 871 ? 8.347 1.932 4.331 1.00 89.25 871 SER A N 1
ATOM 6790 C CA . SER A 1 871 ? 7.160 1.686 3.504 1.00 89.25 871 SER A CA 1
ATOM 6791 C C . SER A 1 871 ? 5.907 2.396 4.021 1.00 89.25 871 SER A C 1
ATOM 6793 O O . SER A 1 871 ? 4.959 2.625 3.273 1.00 89.25 871 SER A O 1
ATOM 6795 N N . THR A 1 872 ? 5.859 2.713 5.316 1.00 90.19 872 THR A N 1
ATOM 6796 C CA . THR A 1 872 ? 4.745 3.431 5.946 1.00 90.19 872 THR A CA 1
ATOM 6797 C C . THR A 1 872 ? 5.293 4.291 7.076 1.00 90.19 872 THR A C 1
ATOM 6799 O O . THR A 1 872 ? 6.097 3.816 7.881 1.00 90.19 872 THR A O 1
ATOM 6802 N N . ILE A 1 873 ? 4.868 5.554 7.111 1.00 91.88 873 ILE A N 1
ATOM 6803 C CA . ILE A 1 873 ? 5.258 6.547 8.112 1.00 91.88 873 ILE A CA 1
ATOM 6804 C C . ILE A 1 873 ? 3.974 7.202 8.610 1.00 91.88 873 ILE A C 1
ATOM 6806 O O . ILE A 1 873 ? 3.243 7.804 7.824 1.00 91.88 873 ILE A O 1
ATOM 6810 N N . GLU A 1 874 ? 3.705 7.105 9.907 1.00 90.75 874 GLU A N 1
ATOM 6811 C CA . GLU A 1 874 ? 2.567 7.776 10.538 1.00 90.75 874 GLU A CA 1
ATOM 6812 C C . GLU A 1 874 ? 3.059 8.635 11.701 1.00 90.75 874 GLU A C 1
ATOM 6814 O O . GLU A 1 874 ? 3.821 8.173 12.547 1.00 90.75 874 GLU A O 1
ATOM 6819 N N . VAL A 1 875 ? 2.609 9.888 11.757 1.00 90.44 875 VAL A N 1
ATOM 6820 C CA . VAL A 1 875 ? 2.908 10.810 12.859 1.00 90.44 875 VAL A CA 1
ATOM 6821 C C . VAL A 1 875 ? 1.626 11.005 13.653 1.00 90.44 875 VAL A C 1
ATOM 6823 O O . VAL A 1 875 ? 0.667 11.580 13.140 1.00 90.44 875 VAL A O 1
ATOM 6826 N N . GLN A 1 876 ? 1.601 10.515 14.890 1.00 88.38 876 GLN A N 1
ATOM 6827 C CA . GLN A 1 876 ? 0.428 10.559 15.753 1.00 88.38 876 GLN A CA 1
ATOM 6828 C C . GLN A 1 876 ? 0.742 11.331 17.044 1.00 88.38 876 GLN A C 1
ATOM 6830 O O . GLN A 1 876 ? 1.543 10.849 17.847 1.00 88.38 876 GLN A O 1
ATOM 6835 N N . PRO A 1 877 ? 0.113 12.494 17.288 1.00 88.06 877 PRO A N 1
ATOM 6836 C CA . PRO A 1 877 ? 0.176 13.135 18.594 1.00 88.06 877 PRO A CA 1
ATOM 6837 C C . PRO A 1 877 ? -0.667 12.336 19.599 1.00 88.06 877 PRO A C 1
ATOM 6839 O O . PRO A 1 877 ? -1.776 11.896 19.286 1.00 88.06 877 PRO A O 1
ATOM 6842 N N . ARG A 1 878 ? -0.139 12.135 20.803 1.00 85.75 878 ARG A N 1
ATOM 6843 C CA . ARG A 1 878 ? -0.828 11.517 21.941 1.00 85.75 878 ARG A CA 1
ATOM 6844 C C . ARG A 1 878 ? -0.666 12.407 23.171 1.00 85.75 878 ARG A C 1
ATOM 6846 O O . ARG A 1 878 ? 0.386 13.027 23.305 1.00 85.75 878 ARG A O 1
ATOM 6853 N N . PRO A 1 879 ? -1.668 12.494 24.055 1.00 82.19 879 PRO A N 1
ATOM 6854 C CA . PRO A 1 879 ? -1.504 13.209 25.313 1.00 82.19 879 PRO A CA 1
ATOM 6855 C C . PRO A 1 879 ? -0.421 12.537 26.165 1.00 82.19 879 PRO A C 1
ATOM 6857 O O . PRO A 1 879 ? -0.326 11.311 26.204 1.00 82.19 879 PRO A O 1
ATOM 6860 N N . ASP A 1 880 ? 0.407 13.349 26.814 1.00 79.94 880 ASP A N 1
ATOM 6861 C CA . ASP A 1 880 ? 1.388 12.888 27.792 1.00 79.94 880 ASP A CA 1
ATOM 6862 C C . ASP A 1 880 ? 0.685 12.639 29.135 1.00 79.94 880 ASP A C 1
ATOM 6864 O O . ASP A 1 880 ? 0.136 13.557 29.742 1.00 79.94 880 ASP A O 1
ATOM 6868 N N . GLU A 1 881 ? 0.682 11.390 29.602 1.00 77.06 881 GLU A N 1
ATOM 6869 C CA . GLU A 1 881 ? 0.086 11.025 30.896 1.00 77.06 881 GLU A CA 1
ATOM 6870 C C . GLU A 1 881 ? 0.924 11.527 32.083 1.00 77.06 881 GLU A C 1
ATOM 6872 O O . GLU A 1 881 ? 0.396 11.710 33.178 1.00 77.06 881 GLU A O 1
ATOM 6877 N N . THR A 1 882 ? 2.225 11.769 31.875 1.00 74.00 882 THR A N 1
ATOM 6878 C CA . THR A 1 882 ? 3.152 12.214 32.928 1.00 74.00 882 THR A CA 1
ATOM 6879 C C . THR A 1 882 ? 3.166 13.730 33.099 1.00 74.00 882 THR A C 1
ATOM 6881 O O . THR A 1 882 ? 3.253 14.224 34.221 1.00 74.00 882 THR A O 1
ATOM 6884 N N . ASN A 1 883 ? 3.038 14.471 31.997 1.00 67.75 883 ASN A N 1
ATOM 6885 C CA . ASN A 1 883 ? 2.936 15.927 31.988 1.00 67.75 883 ASN A CA 1
ATOM 6886 C C . ASN A 1 883 ? 1.548 16.320 31.484 1.00 67.75 883 ASN A C 1
ATOM 6888 O O . ASN A 1 883 ? 1.307 16.341 30.278 1.00 67.75 883 ASN A O 1
ATOM 6892 N N . GLN A 1 884 ? 0.641 16.650 32.406 1.00 63.19 884 GLN A N 1
ATOM 6893 C CA . GLN A 1 884 ? -0.713 17.099 32.069 1.00 63.19 884 GLN A CA 1
ATOM 6894 C C . GLN A 1 884 ? -0.651 18.245 31.058 1.00 63.19 884 GLN A C 1
ATOM 6896 O O . GLN A 1 884 ? -0.003 19.238 31.357 1.00 63.19 884 GLN A O 1
ATOM 6901 N N . GLY A 1 885 ? -1.316 18.067 29.904 1.00 65.25 885 GLY A N 1
ATOM 6902 C CA . GLY A 1 885 ? -1.402 18.975 28.742 1.00 65.25 885 GLY A CA 1
ATOM 6903 C C . GLY A 1 885 ? -0.164 19.045 27.831 1.00 65.25 885 GLY A C 1
ATOM 6904 O O . GLY A 1 885 ? -0.167 19.779 26.837 1.00 65.25 885 GLY A O 1
ATOM 6905 N N . GLY A 1 886 ? 0.845 18.215 28.102 1.00 77.81 886 GLY A N 1
ATOM 6906 C CA . GLY A 1 886 ? 1.906 17.886 27.160 1.00 77.81 886 GLY A CA 1
ATOM 6907 C C . GLY A 1 886 ? 1.443 16.918 26.065 1.00 77.81 886 GLY A C 1
ATOM 6908 O O . GLY A 1 886 ? 0.485 16.160 26.229 1.00 77.81 886 GLY A O 1
ATOM 6909 N N . VAL A 1 887 ? 2.142 16.934 24.932 1.00 85.25 887 VAL A N 1
ATOM 6910 C CA . VAL A 1 887 ? 1.899 16.047 23.787 1.00 85.25 887 VAL A CA 1
ATOM 6911 C C . VAL A 1 887 ? 3.153 15.222 23.499 1.00 85.25 887 VAL A C 1
ATOM 6913 O O . VAL A 1 887 ? 4.236 15.762 23.271 1.00 85.25 887 VAL A O 1
ATOM 6916 N N . ILE A 1 888 ? 2.999 13.901 23.443 1.00 89.38 888 ILE A N 1
ATOM 6917 C CA . ILE A 1 888 ? 4.002 12.974 22.920 1.00 89.38 888 ILE A CA 1
ATOM 6918 C C . ILE A 1 888 ? 3.725 12.761 21.434 1.00 89.38 888 ILE A C 1
ATOM 6920 O O . ILE A 1 888 ? 2.641 12.334 21.036 1.00 89.38 888 ILE A O 1
ATOM 6924 N N . VAL A 1 889 ? 4.716 13.031 20.590 1.00 91.81 889 VAL A N 1
ATOM 6925 C CA . VAL A 1 889 ? 4.617 12.770 19.151 1.00 91.81 889 VAL A CA 1
ATOM 6926 C C . VAL A 1 889 ? 5.153 11.369 18.873 1.00 91.81 889 VAL A C 1
ATOM 6928 O O . VAL A 1 889 ? 6.363 11.159 18.854 1.00 91.81 889 VAL A O 1
ATOM 6931 N N . ALA A 1 890 ? 4.256 10.410 18.649 1.00 92.06 890 ALA A N 1
ATOM 6932 C CA . ALA A 1 890 ? 4.612 9.045 18.278 1.00 92.06 890 ALA A CA 1
ATOM 6933 C C . ALA A 1 890 ? 4.767 8.931 16.753 1.00 92.06 890 ALA A C 1
ATOM 6935 O O . ALA A 1 890 ? 3.801 9.086 16.002 1.00 92.06 890 ALA A O 1
ATOM 6936 N N . ILE A 1 891 ? 5.983 8.649 16.290 1.00 94.12 891 ILE A N 1
ATOM 6937 C CA . ILE A 1 891 ? 6.318 8.400 14.887 1.00 94.12 891 ILE A CA 1
ATOM 6938 C C . ILE A 1 891 ? 6.385 6.888 14.683 1.00 94.12 891 ILE A C 1
ATOM 6940 O O . ILE A 1 891 ? 7.324 6.223 15.125 1.00 94.12 891 ILE A O 1
ATOM 6944 N N . LYS A 1 892 ? 5.374 6.343 14.010 1.00 93.88 892 LYS A N 1
ATOM 6945 C CA . LYS A 1 892 ? 5.302 4.927 13.658 1.00 93.88 892 LYS A CA 1
ATOM 6946 C C . LYS A 1 892 ? 5.961 4.692 12.308 1.00 93.88 892 LYS A C 1
ATOM 6948 O O . LYS A 1 892 ? 5.638 5.371 11.332 1.00 93.88 892 LYS A O 1
ATOM 6953 N N . LEU A 1 893 ? 6.865 3.723 12.254 1.00 94.50 893 LEU A N 1
ATOM 6954 C CA . LEU A 1 893 ? 7.737 3.475 11.113 1.00 94.50 893 LEU A CA 1
ATOM 6955 C C . LEU A 1 893 ? 7.694 2.002 10.726 1.00 94.50 893 LEU A C 1
ATOM 6957 O O . LEU A 1 893 ? 8.003 1.137 11.537 1.00 94.50 893 LEU A O 1
ATOM 6961 N N . LYS A 1 894 ? 7.369 1.708 9.468 1.00 93.38 894 LYS A N 1
ATOM 6962 C CA . LYS A 1 894 ? 7.455 0.352 8.918 1.00 93.38 894 LYS A CA 1
ATOM 6963 C C . LYS A 1 894 ? 8.599 0.268 7.922 1.00 93.38 894 LYS A C 1
ATOM 6965 O O . LYS A 1 894 ? 8.497 0.819 6.828 1.00 93.38 894 LYS A O 1
ATOM 6970 N N . GLU A 1 895 ? 9.681 -0.411 8.280 1.00 91.06 895 GLU A N 1
ATOM 6971 C CA . GLU A 1 895 ? 10.887 -0.502 7.446 1.00 91.06 895 GLU A CA 1
ATOM 6972 C C . GLU A 1 895 ? 10.652 -1.303 6.154 1.00 91.06 895 GLU A C 1
ATOM 6974 O O . GLU A 1 895 ? 9.851 -2.239 6.108 1.00 91.06 895 GLU A O 1
ATOM 6979 N N . HIS A 1 896 ? 11.344 -0.915 5.081 1.00 89.31 896 HIS A N 1
ATOM 6980 C CA . HIS A 1 896 ? 11.469 -1.739 3.883 1.00 89.31 896 HIS A CA 1
ATOM 6981 C C . HIS A 1 896 ? 12.343 -2.963 4.162 1.00 89.31 896 HIS A C 1
ATOM 6983 O O . HIS A 1 896 ? 13.268 -2.910 4.972 1.00 89.31 896 HIS A O 1
ATOM 6989 N N . ASP A 1 897 ? 12.101 -4.046 3.419 1.00 87.56 897 ASP A N 1
ATOM 6990 C CA . ASP A 1 897 ? 12.963 -5.221 3.491 1.00 87.56 897 ASP A CA 1
ATOM 6991 C C . ASP A 1 897 ? 14.409 -4.822 3.094 1.00 87.56 897 ASP A C 1
ATOM 6993 O O . ASP A 1 897 ? 14.621 -4.202 2.046 1.00 87.56 897 ASP A O 1
ATOM 6997 N N . PRO A 1 898 ? 15.426 -5.144 3.920 1.00 85.19 898 PRO A N 1
ATOM 6998 C CA . PRO A 1 898 ? 16.797 -4.657 3.740 1.00 85.19 898 PRO A CA 1
ATOM 6999 C C . PRO A 1 898 ? 17.497 -5.261 2.520 1.00 85.19 898 PRO A C 1
ATOM 7001 O O . PRO A 1 898 ? 18.541 -4.773 2.100 1.00 85.19 898 PRO A O 1
ATOM 7004 N N . LYS A 1 899 ? 16.947 -6.331 1.946 1.00 91.12 899 LYS A N 1
ATOM 7005 C CA . LYS A 1 899 ? 17.460 -6.977 0.740 1.00 91.12 899 LYS A CA 1
ATOM 7006 C C . LYS A 1 899 ? 16.376 -6.935 -0.322 1.00 91.12 899 LYS A C 1
ATOM 7008 O O . LYS A 1 899 ? 15.263 -7.391 -0.075 1.00 91.12 899 LYS A O 1
ATOM 7013 N N . SER A 1 900 ? 16.717 -6.438 -1.500 1.00 88.75 900 SER A N 1
ATOM 7014 C CA . SER A 1 900 ? 15.823 -6.422 -2.653 1.00 88.75 900 SER A CA 1
ATOM 7015 C C . SER A 1 900 ? 16.559 -6.865 -3.905 1.00 88.75 900 SER A C 1
ATOM 7017 O O . SER A 1 900 ? 17.722 -6.518 -4.100 1.00 88.75 900 SER A O 1
ATOM 7019 N N . ALA A 1 901 ? 15.865 -7.598 -4.767 1.00 90.06 901 ALA A N 1
ATOM 7020 C CA . ALA A 1 901 ? 16.303 -7.886 -6.123 1.00 90.06 901 ALA A CA 1
ATOM 7021 C C . ALA A 1 901 ? 15.293 -7.269 -7.090 1.00 90.06 901 ALA A C 1
ATOM 7023 O O . ALA A 1 901 ? 14.086 -7.358 -6.862 1.00 90.06 901 ALA A O 1
ATOM 7024 N N . GLN A 1 902 ? 15.783 -6.619 -8.138 1.00 87.25 902 GLN A N 1
ATOM 7025 C CA . GLN A 1 902 ? 14.962 -6.009 -9.174 1.00 87.25 902 GLN A CA 1
ATOM 7026 C C . GLN A 1 902 ? 15.414 -6.528 -10.533 1.00 87.25 902 GLN A C 1
ATOM 7028 O O . GLN A 1 902 ? 16.608 -6.639 -10.812 1.00 87.25 902 GLN A O 1
ATOM 7033 N N . VAL A 1 903 ? 14.436 -6.844 -11.375 1.00 87.38 903 VAL A N 1
ATOM 7034 C CA . VAL A 1 903 ? 14.649 -7.207 -12.773 1.00 87.38 903 VAL A CA 1
ATOM 7035 C C . VAL A 1 903 ? 13.893 -6.188 -13.607 1.00 87.38 903 VAL A C 1
ATOM 7037 O O . VAL A 1 903 ? 12.683 -6.034 -13.457 1.00 87.38 903 VAL A O 1
ATOM 7040 N N . ILE A 1 904 ? 14.623 -5.470 -14.449 1.00 85.06 904 ILE A N 1
ATOM 7041 C CA . ILE A 1 904 ? 14.082 -4.512 -15.408 1.00 85.06 904 ILE A CA 1
ATOM 7042 C C . ILE A 1 904 ? 14.312 -5.111 -16.787 1.00 85.06 904 ILE A C 1
ATOM 7044 O O . ILE A 1 904 ? 15.422 -5.539 -17.090 1.00 85.06 904 ILE A O 1
ATOM 7048 N N . THR A 1 905 ? 13.269 -5.175 -17.606 1.00 81.00 905 THR A N 1
ATOM 7049 C CA . THR A 1 905 ? 13.360 -5.618 -19.001 1.00 81.00 905 THR A CA 1
ATOM 7050 C C . THR A 1 905 ? 12.987 -4.457 -19.901 1.00 81.00 905 THR A C 1
ATOM 7052 O O . THR A 1 905 ? 11.896 -3.901 -19.757 1.00 81.00 905 THR A O 1
ATOM 7055 N N . ASP A 1 906 ? 13.861 -4.136 -20.841 1.00 75.31 906 ASP A N 1
ATOM 7056 C CA . ASP A 1 906 ? 13.695 -3.038 -21.782 1.00 75.31 906 ASP A CA 1
ATOM 7057 C C . ASP A 1 906 ? 13.526 -3.603 -23.194 1.00 75.31 906 ASP A C 1
ATOM 7059 O O . ASP A 1 906 ? 14.012 -4.685 -23.506 1.00 75.31 906 ASP A O 1
ATOM 7063 N N . TRP A 1 907 ? 12.829 -2.886 -24.070 1.00 70.25 907 TRP A N 1
ATOM 7064 C CA . TRP A 1 907 ? 12.645 -3.301 -25.461 1.00 70.25 907 TRP A CA 1
ATOM 7065 C C . TRP A 1 907 ? 12.999 -2.132 -26.361 1.00 70.25 907 TRP A C 1
ATOM 7067 O O . TRP A 1 907 ? 12.443 -1.042 -26.215 1.00 70.25 907 TRP A O 1
ATOM 7077 N N . SER A 1 908 ? 13.909 -2.350 -27.303 1.00 66.31 908 SER A N 1
ATOM 7078 C CA . SER A 1 908 ? 14.245 -1.351 -28.313 1.00 66.31 908 SER A CA 1
ATOM 7079 C C . SER A 1 908 ? 13.926 -1.869 -29.713 1.00 66.31 908 SER A C 1
ATOM 7081 O O . SER A 1 908 ? 13.999 -3.068 -29.973 1.00 66.31 908 SER A O 1
ATOM 7083 N N . ILE A 1 909 ? 13.492 -0.965 -30.596 1.00 66.12 909 ILE A N 1
ATOM 7084 C CA . ILE A 1 909 ? 13.200 -1.263 -32.001 1.00 66.12 909 ILE A CA 1
ATOM 7085 C C . ILE A 1 909 ? 14.184 -0.463 -32.852 1.00 66.12 909 ILE A C 1
ATOM 7087 O O . ILE A 1 909 ? 14.041 0.753 -32.987 1.00 66.12 909 ILE A O 1
ATOM 7091 N N . VAL A 1 910 ? 15.189 -1.135 -33.409 1.00 61.00 910 VAL A N 1
ATOM 7092 C CA . VAL A 1 910 ? 16.231 -0.519 -34.239 1.00 61.00 910 VAL A CA 1
ATOM 7093 C C . VAL A 1 910 ? 15.911 -0.744 -35.723 1.00 61.00 910 VAL A C 1
ATOM 7095 O O . VAL A 1 910 ? 15.868 -1.893 -36.158 1.00 61.00 910 VAL A O 1
ATOM 7098 N N . PRO A 1 911 ? 15.668 0.306 -36.532 1.00 55.16 911 PRO A N 1
ATOM 7099 C CA . PRO A 1 911 ? 15.368 0.143 -37.956 1.00 55.16 911 PRO A CA 1
ATOM 7100 C C . PRO A 1 911 ? 16.478 -0.630 -38.684 1.00 55.16 911 PRO A C 1
ATOM 7102 O O . PRO A 1 911 ? 17.656 -0.397 -38.429 1.00 55.16 911 PRO A O 1
ATOM 7105 N N . GLY A 1 912 ? 16.115 -1.527 -39.609 1.00 54.00 912 GLY A N 1
ATOM 7106 C CA . GLY A 1 912 ? 17.102 -2.188 -40.473 1.00 54.00 912 GLY A CA 1
ATOM 7107 C C . GLY A 1 912 ? 17.720 -1.223 -41.495 1.00 54.00 912 GLY A C 1
ATOM 7108 O O . GLY A 1 912 ? 17.277 -0.084 -41.625 1.00 54.00 912 GLY A O 1
ATOM 7109 N N . SER A 1 913 ? 18.678 -1.695 -42.298 1.00 48.78 913 SER A N 1
ATOM 7110 C CA . SER A 1 913 ? 19.404 -0.887 -43.303 1.00 48.78 913 SER A CA 1
ATOM 7111 C C . SER A 1 913 ? 18.523 -0.192 -44.358 1.00 48.78 913 SER A C 1
ATOM 7113 O O . SER A 1 913 ? 18.960 0.769 -44.980 1.00 48.78 913 SER A O 1
ATOM 7115 N N . GLN A 1 914 ? 17.266 -0.622 -44.542 1.00 49.53 914 GLN A N 1
ATOM 7116 C CA . GLN A 1 914 ? 16.272 0.050 -45.399 1.00 49.53 914 GLN A CA 1
ATOM 7117 C C . GLN A 1 914 ? 15.316 0.998 -44.645 1.00 49.53 914 GLN A C 1
ATOM 7119 O O . GLN A 1 914 ? 14.272 1.380 -45.175 1.00 49.53 914 GLN A O 1
ATOM 7124 N N . GLY A 1 915 ? 15.608 1.335 -43.385 1.00 51.62 915 GLY A N 1
ATOM 7125 C CA . GLY A 1 915 ? 14.810 2.257 -42.567 1.00 51.62 915 GLY A CA 1
ATOM 7126 C C . GLY A 1 915 ? 13.442 1.719 -42.128 1.00 51.62 915 GLY A C 1
ATOM 7127 O O . GLY A 1 915 ? 12.634 2.469 -41.582 1.00 51.62 915 GLY A O 1
ATOM 7128 N N . ARG A 1 916 ? 13.155 0.429 -42.355 1.00 56.81 916 ARG A N 1
ATOM 7129 C CA . ARG A 1 916 ? 11.911 -0.240 -41.938 1.00 56.81 916 ARG A CA 1
ATOM 7130 C C . ARG A 1 916 ? 12.163 -1.186 -40.755 1.00 56.81 916 ARG A C 1
ATOM 7132 O O . ARG A 1 916 ? 13.190 -1.871 -40.746 1.00 56.81 916 ARG A O 1
ATOM 7139 N N . PRO A 1 917 ? 11.243 -1.263 -39.776 1.00 58.03 917 PRO A N 1
ATOM 7140 C CA . PRO A 1 917 ? 11.331 -2.240 -38.695 1.00 58.03 917 PRO A CA 1
ATOM 7141 C C . PRO A 1 917 ? 11.108 -3.664 -39.236 1.00 58.03 917 PRO A C 1
ATOM 7143 O O . PRO A 1 917 ? 10.195 -3.905 -40.024 1.00 58.03 917 PRO A O 1
ATOM 7146 N N . THR A 1 918 ? 11.948 -4.611 -38.818 1.00 59.56 918 THR A N 1
ATOM 7147 C CA . THR A 1 918 ? 11.874 -6.052 -39.149 1.00 59.56 918 THR A CA 1
ATOM 7148 C C . THR A 1 918 ? 11.790 -6.883 -37.861 1.00 59.56 918 THR A C 1
ATOM 7150 O O . THR A 1 918 ? 11.975 -6.345 -36.779 1.00 59.56 918 THR A O 1
ATOM 7153 N N . LEU A 1 919 ? 11.550 -8.197 -37.900 1.00 57.31 919 LEU A N 1
ATOM 7154 C CA . LEU A 1 919 ? 11.579 -9.007 -36.663 1.00 57.31 919 LEU A CA 1
ATOM 7155 C C . LEU A 1 919 ? 12.942 -8.959 -35.938 1.00 57.31 919 LEU A C 1
ATOM 7157 O O . LEU A 1 919 ? 12.972 -8.995 -34.714 1.00 57.31 919 LEU A O 1
ATOM 7161 N N . ALA A 1 920 ? 14.044 -8.770 -36.673 1.00 55.91 920 ALA A N 1
ATOM 7162 C CA . ALA A 1 920 ? 15.386 -8.565 -36.115 1.00 55.91 920 ALA A CA 1
ATOM 7163 C C . ALA A 1 920 ? 15.613 -7.152 -35.531 1.00 55.91 920 ALA A C 1
ATOM 7165 O O . ALA A 1 920 ? 16.639 -6.908 -34.905 1.00 55.91 920 ALA A O 1
ATOM 7166 N N . SER A 1 921 ? 14.669 -6.219 -35.723 1.00 64.62 921 SER A N 1
ATOM 7167 C CA . SER A 1 921 ? 14.736 -4.875 -35.130 1.00 64.62 921 SER A CA 1
ATOM 7168 C C . SER A 1 921 ? 14.425 -4.860 -33.639 1.00 64.62 921 SER A C 1
ATOM 7170 O O . SER A 1 921 ? 14.794 -3.904 -32.968 1.00 64.62 921 SER A O 1
ATOM 7172 N N . ILE A 1 922 ? 13.753 -5.892 -33.119 1.00 70.25 922 ILE A N 1
ATOM 7173 C CA . ILE A 1 922 ? 13.361 -5.968 -31.713 1.00 70.25 922 ILE A CA 1
ATOM 7174 C C . ILE A 1 922 ? 14.541 -6.509 -30.906 1.00 70.25 922 ILE A C 1
ATOM 7176 O O . ILE A 1 922 ? 14.865 -7.692 -30.983 1.00 70.25 922 ILE A O 1
ATOM 7180 N N . GLN A 1 923 ? 15.158 -5.643 -30.112 1.00 76.81 923 GLN A N 1
ATOM 7181 C CA . GLN A 1 923 ? 16.252 -5.981 -29.209 1.00 76.81 923 GLN A CA 1
ATOM 7182 C C . GLN A 1 923 ? 15.734 -5.931 -27.764 1.00 76.81 923 GLN A C 1
ATOM 7184 O O . GLN A 1 923 ? 15.523 -4.835 -27.226 1.00 76.81 923 GLN A O 1
ATOM 7189 N N . PRO A 1 924 ? 15.459 -7.093 -27.140 1.00 81.88 924 PRO A N 1
ATOM 7190 C CA . PRO A 1 924 ? 15.140 -7.158 -25.722 1.00 81.88 924 PRO A CA 1
ATOM 7191 C C . PRO A 1 924 ? 16.413 -6.902 -24.917 1.00 81.88 924 PRO A C 1
ATOM 7193 O O . PRO A 1 924 ? 17.390 -7.620 -25.072 1.00 81.88 924 PRO A O 1
ATOM 7196 N N . GLY A 1 925 ? 16.405 -5.904 -24.049 1.00 85.19 925 GLY A N 1
ATOM 7197 C CA . GLY A 1 925 ? 17.443 -5.633 -23.064 1.00 85.19 925 GLY A CA 1
ATOM 7198 C C . GLY A 1 925 ? 16.953 -5.930 -21.651 1.00 85.19 925 GLY A C 1
ATOM 7199 O O . GLY A 1 925 ? 15.771 -6.183 -21.406 1.00 85.19 925 GLY A O 1
ATOM 7200 N N . GLY A 1 926 ? 17.858 -5.882 -20.686 1.00 85.81 926 GLY A N 1
ATOM 7201 C CA . GLY A 1 926 ? 17.471 -5.952 -19.291 1.00 85.81 926 GLY A CA 1
ATOM 7202 C C . GLY A 1 926 ? 18.600 -5.686 -18.312 1.00 85.81 926 GLY A C 1
ATOM 7203 O O . GLY A 1 926 ? 19.787 -5.799 -18.622 1.00 85.81 926 GLY A O 1
ATOM 7204 N N . THR A 1 927 ? 18.191 -5.350 -17.095 1.00 90.31 927 THR A N 1
ATOM 7205 C CA . THR A 1 927 ? 19.052 -5.141 -15.939 1.00 90.31 927 THR A CA 1
ATOM 7206 C C . THR A 1 927 ? 18.581 -6.024 -14.796 1.00 90.31 927 THR A C 1
ATOM 7208 O O . THR A 1 927 ? 17.428 -5.945 -14.374 1.00 90.31 927 THR A O 1
ATOM 7211 N N . VAL A 1 928 ? 19.488 -6.824 -14.247 1.00 92.25 928 VAL A N 1
ATOM 7212 C CA . VAL A 1 928 ? 19.282 -7.534 -12.982 1.00 92.25 928 VAL A CA 1
ATOM 7213 C C . VAL A 1 928 ? 20.102 -6.821 -11.922 1.00 92.25 928 VAL A C 1
ATOM 7215 O O . VAL A 1 928 ? 21.324 -6.735 -12.042 1.00 92.25 928 VAL A O 1
ATOM 7218 N N . SER A 1 929 ? 19.451 -6.303 -10.884 1.00 93.25 929 SER A N 1
ATOM 7219 C CA . SER A 1 929 ? 20.118 -5.636 -9.770 1.00 93.25 929 SER A CA 1
ATOM 7220 C C . SER A 1 929 ? 19.739 -6.257 -8.430 1.00 93.25 929 SER A C 1
ATOM 7222 O O . SER A 1 929 ? 18.606 -6.669 -8.193 1.00 93.25 929 SER A O 1
ATOM 7224 N N . PHE A 1 930 ? 20.718 -6.345 -7.541 1.00 94.56 930 PHE A N 1
ATOM 7225 C CA . PHE A 1 930 ? 20.561 -6.776 -6.163 1.00 94.56 930 PHE A CA 1
ATOM 7226 C C . PHE A 1 930 ? 21.081 -5.677 -5.251 1.00 94.56 930 PHE A C 1
ATOM 7228 O O . PHE A 1 930 ? 22.171 -5.142 -5.444 1.00 94.56 930 PHE A O 1
ATOM 7235 N N . GLU A 1 931 ? 20.292 -5.339 -4.245 1.00 93.50 931 GLU A N 1
ATOM 7236 C CA . GLU A 1 931 ? 20.582 -4.271 -3.305 1.00 93.50 931 GLU A CA 1
ATOM 7237 C C . GLU A 1 931 ? 20.438 -4.796 -1.879 1.00 93.50 931 GLU A C 1
ATOM 7239 O O . GLU A 1 931 ? 19.414 -5.370 -1.507 1.00 93.50 931 GLU A O 1
ATOM 7244 N N . HIS A 1 932 ? 21.464 -4.558 -1.068 1.00 94.38 932 HIS A N 1
ATOM 7245 C CA . HIS A 1 932 ? 21.374 -4.610 0.381 1.00 94.38 932 HIS A CA 1
ATOM 7246 C C . HIS A 1 932 ? 21.384 -3.176 0.902 1.00 94.38 932 HIS A C 1
ATOM 7248 O O . HIS A 1 932 ? 22.421 -2.513 0.877 1.00 94.38 932 HIS A O 1
ATOM 7254 N N . ARG A 1 933 ? 20.231 -2.693 1.360 1.00 91.69 933 ARG A N 1
ATOM 7255 C CA . ARG A 1 933 ? 20.038 -1.345 1.899 1.00 91.69 933 ARG A CA 1
ATOM 7256 C C . ARG A 1 933 ? 20.133 -1.336 3.422 1.00 91.69 933 ARG A C 1
ATOM 7258 O O . ARG A 1 933 ? 19.917 -2.345 4.085 1.00 91.69 933 ARG A O 1
ATOM 7265 N N . ASN A 1 934 ? 20.418 -0.158 3.964 1.00 92.06 934 ASN A N 1
ATOM 7266 C CA . ASN A 1 934 ? 20.466 0.121 5.398 1.00 92.06 934 ASN A CA 1
ATOM 7267 C C . ASN A 1 934 ? 21.456 -0.737 6.212 1.00 92.06 934 ASN A C 1
ATOM 7269 O O . ASN A 1 934 ? 21.171 -1.138 7.340 1.00 92.06 934 ASN A O 1
ATOM 7273 N N . ILE A 1 935 ? 22.646 -0.999 5.668 1.00 91.38 935 ILE A N 1
ATOM 7274 C CA . ILE A 1 935 ? 23.697 -1.743 6.377 1.00 91.38 935 ILE A CA 1
ATOM 7275 C C . ILE A 1 935 ? 24.059 -0.997 7.674 1.00 91.38 935 ILE A C 1
ATOM 7277 O O . ILE A 1 935 ? 24.334 0.208 7.654 1.00 91.38 935 ILE A O 1
ATOM 7281 N N . CYS A 1 936 ? 24.054 -1.723 8.796 1.00 88.50 936 CYS A N 1
ATOM 7282 C CA . CYS A 1 936 ? 24.269 -1.195 10.151 1.00 88.50 936 CYS A CA 1
ATOM 7283 C C . CYS A 1 936 ? 23.266 -0.107 10.594 1.00 88.50 936 CYS A C 1
ATOM 7285 O O . CYS A 1 936 ? 23.577 0.642 11.514 1.00 88.50 936 CYS A O 1
ATOM 7287 N N . GLY A 1 937 ? 22.109 0.033 9.934 1.00 88.81 937 GLY A N 1
ATOM 7288 C CA . GLY A 1 937 ? 21.103 1.042 10.292 1.00 88.81 937 GLY A CA 1
ATOM 7289 C C . GLY A 1 937 ? 21.472 2.483 9.918 1.00 88.81 937 GLY A C 1
ATOM 7290 O O . GLY A 1 937 ? 20.902 3.426 10.465 1.00 88.81 937 GLY A O 1
ATOM 7291 N N . LEU A 1 938 ? 22.454 2.666 9.023 1.00 89.06 938 LEU A N 1
ATOM 7292 C CA . LEU A 1 938 ? 23.062 3.961 8.672 1.00 89.06 938 LEU A CA 1
ATOM 7293 C C . LEU A 1 938 ? 22.769 4.412 7.231 1.00 89.06 938 LEU A C 1
ATOM 7295 O O . LEU A 1 938 ? 23.538 5.194 6.664 1.00 89.06 938 LEU A O 1
ATOM 7299 N N . LYS A 1 939 ? 21.721 3.876 6.587 1.00 90.50 939 LYS A N 1
ATOM 7300 C CA . LYS A 1 939 ? 21.416 4.106 5.156 1.00 90.50 939 LYS A CA 1
ATOM 7301 C C . LYS A 1 939 ? 22.562 3.720 4.199 1.00 90.50 939 LYS A C 1
ATOM 7303 O O . LYS A 1 939 ? 22.589 4.130 3.043 1.00 90.50 939 LYS A O 1
ATOM 7308 N N . ARG A 1 940 ? 23.531 2.923 4.653 1.00 92.88 940 ARG A N 1
ATOM 7309 C CA . ARG A 1 940 ? 24.589 2.379 3.791 1.00 92.88 940 ARG A CA 1
ATOM 7310 C C . ARG A 1 940 ? 23.988 1.339 2.857 1.00 92.88 940 ARG A C 1
ATOM 7312 O O . ARG A 1 940 ? 23.146 0.554 3.297 1.00 92.88 940 ARG A O 1
ATOM 7319 N N . SER A 1 941 ? 24.418 1.312 1.602 1.00 94.62 941 SER A N 1
ATOM 7320 C CA . SER A 1 941 ? 23.932 0.320 0.645 1.00 94.62 941 SER A CA 1
ATOM 7321 C C . SER A 1 941 ? 25.052 -0.331 -0.149 1.00 94.62 941 SER A C 1
ATOM 7323 O O . SER A 1 941 ? 26.086 0.276 -0.425 1.00 94.62 941 SER A O 1
ATOM 7325 N N . LEU A 1 942 ? 24.832 -1.596 -0.493 1.00 95.75 942 LEU A N 1
ATOM 7326 C CA . LEU A 1 942 ? 25.642 -2.358 -1.431 1.00 95.75 942 LEU A CA 1
ATOM 7327 C C . LEU A 1 942 ? 24.738 -2.775 -2.588 1.00 95.75 942 LEU A C 1
ATOM 7329 O O . LEU A 1 942 ? 23.741 -3.460 -2.369 1.00 95.75 942 LEU A O 1
ATOM 7333 N N . ILE A 1 943 ? 25.082 -2.355 -3.798 1.00 95.50 943 ILE A N 1
ATOM 7334 C CA . ILE A 1 943 ? 24.304 -2.588 -5.013 1.00 95.50 943 ILE A CA 1
ATOM 7335 C C . ILE A 1 943 ? 25.193 -3.330 -6.000 1.00 95.50 943 ILE A C 1
ATOM 7337 O O . ILE A 1 943 ? 26.265 -2.842 -6.347 1.00 95.50 943 ILE A O 1
ATOM 7341 N N . GLY A 1 944 ? 24.755 -4.487 -6.478 1.00 96.00 944 GLY A N 1
ATOM 7342 C CA . GLY A 1 944 ? 25.344 -5.116 -7.651 1.00 96.00 944 GLY A CA 1
ATOM 7343 C C . GLY A 1 944 ? 24.339 -5.180 -8.787 1.00 96.00 944 GLY A C 1
ATOM 7344 O O . GLY A 1 944 ? 23.145 -5.351 -8.566 1.00 96.00 944 GLY A O 1
ATOM 7345 N N . SER A 1 945 ? 24.816 -4.992 -10.010 1.00 95.25 945 SER A N 1
ATOM 7346 C CA . SER A 1 945 ? 23.973 -4.951 -11.201 1.00 95.25 945 SER A CA 1
ATOM 7347 C C . SER A 1 945 ? 24.676 -5.573 -12.397 1.00 95.25 945 SER A C 1
ATOM 7349 O O . SER A 1 945 ? 25.882 -5.387 -12.576 1.00 95.25 945 SER A O 1
ATOM 7351 N N . VAL A 1 946 ? 23.901 -6.297 -13.199 1.00 93.50 946 VAL A N 1
ATOM 7352 C CA . VAL A 1 946 ? 24.282 -6.834 -14.504 1.00 93.50 946 VAL A CA 1
ATOM 7353 C C . VAL A 1 946 ? 23.305 -6.272 -15.524 1.00 93.50 946 VAL A C 1
ATOM 7355 O O . VAL A 1 946 ? 22.098 -6.423 -15.352 1.00 93.50 946 VAL A O 1
ATOM 7358 N N . THR A 1 947 ? 23.817 -5.607 -16.553 1.00 91.44 947 THR A N 1
ATOM 7359 C CA . THR A 1 947 ? 23.007 -4.951 -17.588 1.00 91.44 947 THR A CA 1
ATOM 7360 C C . THR A 1 947 ? 23.447 -5.425 -18.964 1.00 91.44 947 THR A C 1
ATOM 7362 O O . THR A 1 947 ? 24.647 -5.532 -19.220 1.00 91.44 947 THR A O 1
ATOM 7365 N N . SER A 1 948 ? 22.482 -5.675 -19.845 1.00 89.31 948 SER A N 1
ATOM 7366 C CA . SER A 1 948 ? 22.702 -5.883 -21.275 1.00 89.31 948 SER A CA 1
ATOM 7367 C C . SER A 1 948 ? 21.591 -5.185 -22.053 1.00 89.31 948 SER A C 1
ATOM 7369 O O . SER A 1 948 ? 20.412 -5.358 -21.748 1.00 89.31 948 SER A O 1
ATOM 7371 N N . SER A 1 949 ? 21.957 -4.381 -23.048 1.00 81.06 949 SER A N 1
ATOM 7372 C CA . SER A 1 949 ? 20.999 -3.699 -23.928 1.00 81.06 949 SER A CA 1
ATOM 7373 C C . SER A 1 949 ? 20.371 -4.638 -24.969 1.00 81.06 949 SER A C 1
ATOM 7375 O O . SER A 1 949 ? 19.295 -4.339 -25.484 1.00 81.06 949 SER A O 1
ATOM 7377 N N . ASN A 1 950 ? 21.002 -5.788 -25.235 1.00 82.94 950 ASN A N 1
ATOM 7378 C CA . ASN A 1 950 ? 20.541 -6.802 -26.177 1.00 82.94 950 ASN A CA 1
ATOM 7379 C C . ASN A 1 950 ? 20.820 -8.220 -25.645 1.00 82.94 950 ASN A C 1
ATOM 7381 O O . ASN A 1 950 ? 21.888 -8.789 -25.846 1.00 82.94 950 ASN A O 1
ATOM 7385 N N . LEU A 1 951 ? 19.820 -8.822 -25.010 1.00 81.62 951 LEU A N 1
ATOM 7386 C CA . LEU A 1 951 ? 19.841 -10.181 -24.471 1.00 81.62 951 LEU A CA 1
ATOM 7387 C C . LEU A 1 951 ? 19.912 -11.271 -25.549 1.00 81.62 951 LEU A C 1
ATOM 7389 O O . LEU A 1 951 ? 20.195 -12.416 -25.204 1.00 81.62 951 LEU A O 1
ATOM 7393 N N . LEU A 1 952 ? 19.660 -10.954 -26.827 1.00 81.44 952 LEU A N 1
ATOM 7394 C CA . LEU A 1 952 ? 19.858 -11.913 -27.921 1.00 81.44 952 LEU A CA 1
ATOM 7395 C C . LEU A 1 952 ? 21.348 -12.091 -28.240 1.00 81.44 952 LEU A C 1
ATOM 7397 O O . LEU A 1 952 ? 21.761 -13.207 -28.535 1.00 81.44 952 LEU A O 1
ATOM 7401 N N . ASN A 1 953 ? 22.140 -11.022 -28.100 1.00 78.38 953 ASN A N 1
ATOM 7402 C CA . ASN A 1 953 ? 23.598 -11.020 -28.257 1.00 78.38 953 ASN A CA 1
ATOM 7403 C C . ASN A 1 953 ? 24.254 -10.330 -27.044 1.00 78.38 953 ASN A C 1
ATOM 7405 O O . ASN A 1 953 ? 24.802 -9.232 -27.164 1.00 78.38 953 ASN A O 1
ATOM 7409 N N . PRO A 1 954 ? 24.192 -10.935 -25.844 1.00 78.06 954 PRO A N 1
ATOM 7410 C CA . PRO A 1 954 ? 24.637 -10.270 -24.624 1.00 78.06 954 PRO A CA 1
ATOM 7411 C C . PRO A 1 954 ? 26.147 -10.013 -24.612 1.00 78.06 954 PRO A C 1
ATOM 7413 O O . PRO A 1 954 ? 26.597 -9.126 -23.893 1.00 78.06 954 PRO A O 1
ATOM 7416 N N . GLU A 1 955 ? 26.921 -10.750 -25.414 1.00 75.00 955 GLU A N 1
ATOM 7417 C CA . GLU A 1 955 ? 28.373 -10.588 -25.558 1.00 75.00 955 GLU A CA 1
ATOM 7418 C C . GLU A 1 955 ? 28.781 -9.204 -26.094 1.00 75.00 955 GLU A C 1
ATOM 7420 O O . GLU A 1 955 ? 29.905 -8.769 -25.844 1.00 75.00 955 GLU A O 1
ATOM 7425 N N . ASP A 1 956 ? 27.871 -8.478 -26.754 1.00 75.94 956 ASP A N 1
ATOM 7426 C CA . ASP A 1 956 ? 28.176 -7.192 -27.388 1.00 75.94 956 ASP A CA 1
ATOM 7427 C C . ASP A 1 956 ? 28.201 -6.002 -26.410 1.00 75.94 956 ASP A C 1
ATOM 7429 O O . ASP A 1 956 ? 28.929 -5.035 -26.649 1.00 75.94 956 ASP A O 1
ATOM 7433 N N . ASP A 1 957 ? 27.416 -6.051 -25.324 1.00 83.88 957 ASP A N 1
ATOM 7434 C CA . ASP A 1 957 ? 27.208 -4.916 -24.399 1.00 83.88 957 ASP A CA 1
ATOM 7435 C C . ASP A 1 957 ? 26.952 -5.363 -22.944 1.00 83.88 957 ASP A C 1
ATOM 7437 O O . ASP A 1 957 ? 26.148 -4.783 -22.206 1.00 83.88 957 ASP A O 1
ATOM 7441 N N . LEU A 1 958 ? 27.584 -6.463 -22.519 1.00 86.31 958 LEU A N 1
ATOM 7442 C CA . LEU A 1 958 ? 27.483 -6.920 -21.134 1.00 86.31 958 LEU A CA 1
ATOM 7443 C C . LEU A 1 958 ? 28.222 -5.953 -20.204 1.00 86.31 958 LEU A C 1
ATOM 7445 O O . LEU A 1 958 ? 29.410 -5.663 -20.379 1.00 86.31 958 LEU A O 1
ATOM 7449 N N . SER A 1 959 ? 27.536 -5.512 -19.152 1.00 90.75 959 SER A N 1
ATOM 7450 C CA . SER A 1 959 ? 28.144 -4.711 -18.096 1.00 90.75 959 SER A CA 1
ATOM 7451 C C . SER A 1 959 ? 27.801 -5.227 -16.706 1.00 90.75 959 SER A C 1
ATOM 7453 O O . SER A 1 959 ? 26.671 -5.602 -16.401 1.00 90.75 959 SER A O 1
ATOM 7455 N N . PHE A 1 960 ? 28.812 -5.234 -15.850 1.00 92.88 960 PHE A N 1
ATOM 7456 C CA . PHE A 1 960 ? 28.754 -5.573 -14.443 1.00 92.88 960 PHE A CA 1
ATOM 7457 C C . PHE A 1 960 ? 29.208 -4.372 -13.620 1.00 92.88 960 PHE A C 1
ATOM 7459 O O . PHE A 1 960 ? 30.223 -3.737 -13.918 1.00 92.88 960 PHE A O 1
ATOM 7466 N N . LYS A 1 961 ? 28.485 -4.084 -12.542 1.00 94.88 961 LYS A N 1
ATOM 7467 C CA . LYS A 1 961 ? 28.848 -3.034 -11.593 1.00 94.88 961 LYS A CA 1
ATOM 7468 C C . LYS A 1 961 ? 28.511 -3.467 -10.177 1.00 94.88 961 LYS A C 1
ATOM 7470 O O . LYS A 1 961 ? 27.374 -3.843 -9.914 1.00 94.88 961 LYS A O 1
ATOM 7475 N N . LEU A 1 962 ? 29.475 -3.343 -9.272 1.00 96.25 962 LEU A N 1
ATOM 7476 C CA . LEU A 1 962 ? 29.298 -3.481 -7.829 1.00 96.25 962 LEU A CA 1
ATOM 7477 C C . LEU A 1 962 ? 29.636 -2.140 -7.170 1.00 96.25 962 LEU A C 1
ATOM 7479 O O . LEU A 1 962 ? 30.749 -1.652 -7.325 1.00 96.25 962 LEU A O 1
ATOM 7483 N N . GLU A 1 963 ? 28.692 -1.534 -6.457 1.00 96.75 963 GLU A N 1
ATOM 7484 C CA . GLU A 1 963 ? 28.801 -0.211 -5.834 1.00 96.75 963 GLU A CA 1
ATOM 7485 C C . GLU A 1 963 ? 28.459 -0.289 -4.343 1.00 96.75 963 GLU A C 1
ATOM 7487 O O . GLU A 1 963 ? 27.406 -0.792 -3.961 1.00 96.75 963 GLU A O 1
ATOM 7492 N N . TYR A 1 964 ? 29.330 0.254 -3.497 1.00 96.50 964 TYR A N 1
ATOM 7493 C CA . TYR A 1 964 ? 29.050 0.535 -2.094 1.00 96.50 964 TYR A CA 1
ATOM 7494 C C . TYR A 1 964 ? 28.854 2.040 -1.909 1.00 96.50 964 TYR A C 1
ATOM 7496 O O . TYR A 1 964 ? 29.707 2.838 -2.311 1.00 96.50 964 TYR A O 1
ATOM 7504 N N . ALA A 1 965 ? 27.745 2.426 -1.284 1.00 95.25 965 ALA A N 1
ATOM 7505 C CA . ALA A 1 965 ? 27.399 3.808 -0.996 1.00 95.25 965 ALA A CA 1
ATOM 7506 C C . ALA A 1 965 ? 27.297 4.047 0.516 1.00 95.25 965 ALA A C 1
ATOM 7508 O O . ALA A 1 965 ? 26.575 3.361 1.242 1.00 95.25 965 ALA A O 1
ATOM 7509 N N . HIS A 1 966 ? 27.991 5.084 0.979 1.00 94.31 966 HIS A N 1
ATOM 7510 C CA . HIS A 1 966 ? 27.993 5.569 2.354 1.00 94.31 966 HIS A CA 1
ATOM 7511 C C . HIS A 1 966 ? 27.514 7.030 2.365 1.00 94.31 966 HIS A C 1
ATOM 7513 O O . HIS A 1 966 ? 28.311 7.934 2.106 1.00 94.31 966 HIS A O 1
ATOM 7519 N N . PRO A 1 967 ? 26.226 7.294 2.661 1.00 90.19 967 PRO A N 1
ATOM 7520 C CA . PRO A 1 967 ? 25.638 8.631 2.532 1.00 90.19 967 PRO A CA 1
ATOM 7521 C C . PRO A 1 967 ? 26.189 9.708 3.473 1.00 90.19 967 PRO A C 1
ATOM 7523 O O . PRO A 1 967 ? 26.276 10.855 3.049 1.00 90.19 967 PRO A O 1
ATOM 7526 N N . TYR A 1 968 ? 26.566 9.346 4.705 1.00 88.69 968 TYR A N 1
ATOM 7527 C CA . TYR A 1 968 ? 27.015 10.274 5.756 1.00 88.69 968 TYR A CA 1
ATOM 7528 C C . TYR A 1 968 ? 28.480 10.013 6.133 1.00 88.69 968 TYR A C 1
ATOM 7530 O O . TYR A 1 968 ? 28.772 9.388 7.156 1.00 88.69 968 TYR A O 1
ATOM 7538 N N . LEU A 1 969 ? 29.413 10.421 5.267 1.00 88.12 969 LEU A N 1
ATOM 7539 C CA . LEU A 1 969 ? 30.849 10.150 5.432 1.00 88.12 969 LEU A CA 1
ATOM 7540 C C . LEU A 1 969 ? 31.421 10.748 6.731 1.00 88.12 969 LEU A C 1
ATOM 7542 O O . LEU A 1 969 ? 32.227 10.101 7.390 1.00 88.12 969 LEU A O 1
ATOM 7546 N N . ASP A 1 970 ? 30.955 11.938 7.117 1.00 85.19 970 ASP A N 1
ATOM 7547 C CA . ASP A 1 970 ? 31.460 12.715 8.265 1.00 85.19 970 ASP A CA 1
ATOM 7548 C C . ASP A 1 970 ? 30.806 12.370 9.609 1.00 85.19 970 ASP A C 1
ATOM 7550 O O . ASP A 1 970 ? 31.058 13.037 10.612 1.00 85.19 970 ASP A O 1
ATOM 7554 N N . GLY A 1 971 ? 29.951 11.346 9.631 1.00 83.25 971 GLY A N 1
ATOM 7555 C CA . GLY A 1 971 ? 29.117 11.004 10.780 1.00 83.25 971 GLY A CA 1
ATOM 7556 C C . GLY A 1 971 ? 27.721 11.628 10.713 1.00 83.25 971 GLY A C 1
ATOM 7557 O O . GLY A 1 971 ? 27.463 12.577 9.971 1.00 83.25 971 GLY A O 1
ATOM 7558 N N . ILE A 1 972 ? 26.793 11.050 11.477 1.00 82.44 972 ILE A N 1
ATOM 7559 C CA . ILE A 1 972 ? 25.373 11.437 11.458 1.00 82.44 972 ILE A CA 1
ATOM 7560 C C . ILE A 1 972 ? 25.159 12.790 12.149 1.00 82.44 972 ILE A C 1
ATOM 7562 O O . ILE A 1 972 ? 24.316 13.574 11.712 1.00 82.44 972 ILE A O 1
ATOM 7566 N N . ASP A 1 973 ? 25.970 13.094 13.164 1.00 79.06 973 ASP A N 1
ATOM 7567 C CA . ASP A 1 973 ? 25.802 14.268 14.028 1.00 79.06 973 ASP A CA 1
ATOM 7568 C C . ASP A 1 973 ? 26.192 15.584 13.336 1.00 79.06 973 ASP A C 1
ATOM 7570 O O . ASP A 1 973 ? 25.747 16.667 13.719 1.00 79.06 973 ASP A O 1
ATOM 7574 N N . ASN A 1 974 ? 27.004 15.518 12.275 1.00 76.88 974 ASN A N 1
ATOM 7575 C CA . ASN A 1 974 ? 27.466 16.710 11.576 1.00 76.88 974 ASN A CA 1
ATOM 7576 C C . ASN A 1 974 ? 26.430 17.193 10.545 1.00 76.88 974 ASN A C 1
ATOM 7578 O O . ASN A 1 974 ? 26.388 16.743 9.398 1.00 76.88 974 ASN A O 1
ATOM 7582 N N . LEU A 1 975 ? 25.566 18.121 10.956 1.00 72.44 975 LEU A N 1
ATOM 7583 C CA . LEU A 1 975 ? 24.524 18.725 10.111 1.00 72.44 975 LEU A CA 1
ATOM 7584 C C . LEU A 1 975 ? 25.068 19.712 9.063 1.00 72.44 975 LEU A C 1
ATOM 7586 O O . LEU A 1 975 ? 24.378 20.006 8.091 1.00 72.44 975 LEU A O 1
ATOM 7590 N N . SER A 1 976 ? 26.294 20.216 9.240 1.00 72.31 976 SER A N 1
ATOM 7591 C CA . SER A 1 976 ? 26.847 21.301 8.414 1.00 72.31 976 SER A CA 1
ATOM 7592 C C . SER A 1 976 ? 27.321 20.858 7.027 1.00 72.31 976 SER A C 1
ATOM 7594 O O . SER A 1 976 ? 27.364 21.672 6.106 1.00 72.31 976 SER A O 1
ATOM 7596 N N . ARG A 1 977 ? 27.678 19.576 6.862 1.00 76.56 977 ARG A N 1
ATOM 7597 C CA . ARG A 1 977 ? 28.204 19.016 5.610 1.00 76.56 977 ARG A CA 1
ATOM 7598 C C . ARG A 1 977 ? 27.515 17.701 5.284 1.00 76.56 977 ARG A C 1
ATOM 7600 O O . ARG A 1 977 ? 27.500 16.779 6.092 1.00 76.56 977 ARG A O 1
ATOM 7607 N N . ASN A 1 978 ? 26.947 17.610 4.084 1.00 84.62 978 ASN A N 1
ATOM 7608 C CA . ASN A 1 978 ? 26.285 16.405 3.594 1.00 84.62 978 ASN A CA 1
ATOM 7609 C C . ASN A 1 978 ? 27.134 15.765 2.487 1.00 84.62 978 ASN A C 1
ATOM 7611 O O . ASN A 1 978 ? 26.979 16.092 1.306 1.00 84.62 978 ASN A O 1
ATOM 7615 N N . ARG A 1 979 ? 28.084 14.909 2.894 1.00 91.06 979 ARG A N 1
ATOM 7616 C CA . ARG A 1 979 ? 29.037 14.232 2.003 1.00 91.06 979 ARG A CA 1
ATOM 7617 C C . ARG A 1 979 ? 28.764 12.736 1.923 1.00 91.06 979 ARG A C 1
ATOM 7619 O O . ARG A 1 979 ? 28.865 12.028 2.921 1.00 91.06 979 ARG A O 1
ATOM 7626 N N . THR A 1 980 ? 28.510 12.259 0.711 1.00 93.50 980 THR A N 1
ATOM 7627 C CA . THR A 1 980 ? 28.296 10.848 0.386 1.00 93.50 980 THR A CA 1
ATOM 7628 C C . THR A 1 980 ? 29.527 10.266 -0.290 1.00 93.50 980 THR A C 1
ATOM 7630 O O . THR A 1 980 ? 29.969 10.774 -1.316 1.00 93.50 980 THR A O 1
ATOM 7633 N N . PHE A 1 981 ? 30.058 9.174 0.246 1.00 95.25 981 PHE A N 1
ATOM 7634 C CA . PHE A 1 981 ? 31.125 8.404 -0.381 1.00 95.25 981 PHE A CA 1
ATOM 7635 C C . PHE A 1 981 ? 30.542 7.242 -1.184 1.00 95.25 981 PHE A C 1
ATOM 7637 O O . PHE A 1 981 ? 29.640 6.547 -0.718 1.00 95.25 981 PHE A O 1
ATOM 7644 N N . LYS A 1 982 ? 31.058 7.024 -2.389 1.00 96.69 982 LYS A N 1
ATOM 7645 C CA . LYS A 1 982 ? 30.702 5.903 -3.256 1.00 96.69 982 LYS A CA 1
ATOM 7646 C C . LYS A 1 982 ? 31.964 5.261 -3.794 1.00 96.69 982 LYS A C 1
ATOM 7648 O O . LYS A 1 982 ? 32.797 5.951 -4.371 1.00 96.69 982 LYS A O 1
ATOM 7653 N N . ILE A 1 983 ? 32.073 3.949 -3.667 1.00 96.69 983 ILE A N 1
ATOM 7654 C CA . ILE A 1 983 ? 33.122 3.170 -4.319 1.00 96.69 983 ILE A CA 1
ATOM 7655 C C . ILE A 1 983 ? 32.477 2.109 -5.192 1.00 96.69 983 ILE A C 1
ATOM 7657 O O . ILE A 1 983 ? 31.522 1.457 -4.779 1.00 96.69 983 ILE A O 1
ATOM 7661 N N . SER A 1 984 ? 32.975 1.950 -6.411 1.00 96.44 984 SER A N 1
ATOM 7662 C CA . SER A 1 984 ? 32.456 0.966 -7.348 1.00 96.44 984 SER A CA 1
ATOM 7663 C C . SER A 1 984 ? 33.566 0.249 -8.095 1.00 96.44 984 SER A C 1
ATOM 7665 O O . SER A 1 984 ? 34.582 0.850 -8.435 1.00 96.44 984 SER A O 1
ATOM 7667 N N . CYS A 1 985 ? 33.345 -1.036 -8.341 1.00 96.56 985 CYS A N 1
ATOM 7668 C CA . CYS A 1 985 ? 34.091 -1.849 -9.285 1.00 96.56 985 CYS A CA 1
ATOM 7669 C C . CYS A 1 985 ? 33.179 -2.108 -10.483 1.00 96.56 985 CYS A C 1
ATOM 7671 O O . CYS A 1 985 ? 32.001 -2.431 -10.302 1.00 96.56 985 CYS A O 1
ATOM 7673 N N . PHE A 1 986 ? 33.697 -1.934 -11.692 1.00 95.06 986 PHE A N 1
ATOM 7674 C CA . PHE A 1 986 ? 32.919 -2.107 -12.908 1.00 95.06 986 PHE A CA 1
ATOM 7675 C C . PHE A 1 986 ? 33.711 -2.867 -13.968 1.00 95.06 986 PHE A C 1
ATOM 7677 O O . PHE A 1 986 ? 34.936 -2.775 -14.041 1.00 95.06 986 PHE A O 1
ATOM 7684 N N . ASN A 1 987 ? 32.978 -3.616 -14.782 1.00 94.06 987 ASN A N 1
ATOM 7685 C CA . ASN A 1 987 ? 33.440 -4.219 -16.020 1.00 94.06 987 ASN A CA 1
ATOM 7686 C C . ASN A 1 987 ? 32.362 -3.951 -17.070 1.00 94.06 987 ASN A C 1
ATOM 7688 O O . ASN A 1 987 ? 31.208 -4.309 -16.852 1.00 94.06 987 ASN A O 1
ATOM 7692 N N . SER A 1 988 ? 32.698 -3.293 -18.168 1.00 92.69 988 SER A N 1
ATOM 7693 C CA . SER A 1 988 ? 31.747 -3.008 -19.240 1.00 92.69 988 SER A CA 1
ATOM 7694 C C . SER A 1 988 ? 32.396 -3.185 -20.595 1.00 92.69 988 SER A C 1
ATOM 7696 O O . SER A 1 988 ? 33.476 -2.641 -20.815 1.00 92.69 988 SER A O 1
ATOM 7698 N N . ARG A 1 989 ? 31.691 -3.840 -21.509 1.00 88.94 989 ARG A N 1
ATOM 7699 C CA . ARG A 1 989 ? 32.028 -3.907 -22.929 1.00 88.94 989 ARG A CA 1
ATOM 7700 C C . ARG A 1 989 ? 31.039 -3.058 -23.710 1.00 88.94 989 ARG A C 1
ATOM 7702 O O . ARG A 1 989 ? 29.855 -3.142 -23.425 1.00 88.94 989 ARG A O 1
ATOM 7709 N N . LYS A 1 990 ? 31.507 -2.220 -24.640 1.00 88.25 990 LYS A N 1
ATOM 7710 C CA . LYS A 1 990 ? 30.643 -1.385 -25.496 1.00 88.25 990 LYS A CA 1
ATOM 7711 C C . LYS A 1 990 ? 31.184 -1.271 -26.908 1.00 88.25 990 LYS A C 1
ATOM 7713 O O . LYS A 1 990 ? 32.395 -1.170 -27.087 1.00 88.25 990 LYS A O 1
ATOM 7718 N N . LEU A 1 991 ? 30.299 -1.187 -27.896 1.00 87.00 991 LEU A N 1
ATOM 7719 C CA . LEU A 1 991 ? 30.685 -0.848 -29.264 1.00 87.00 991 LEU A CA 1
ATOM 7720 C C . LEU A 1 991 ? 31.204 0.601 -29.341 1.00 87.00 991 LEU A C 1
ATOM 7722 O O . LEU A 1 991 ? 30.594 1.520 -28.790 1.00 87.00 991 LEU A O 1
ATOM 7726 N N . SER A 1 992 ? 32.327 0.815 -30.028 1.00 90.06 992 SER A N 1
ATOM 7727 C CA . SER A 1 992 ? 32.919 2.142 -30.199 1.00 90.06 992 SER A CA 1
ATOM 7728 C C . SER A 1 992 ? 32.219 2.941 -31.305 1.00 90.06 992 SER A C 1
ATOM 7730 O O . SER A 1 992 ? 32.279 2.538 -32.468 1.00 90.06 992 SER A O 1
ATOM 7732 N N . PRO A 1 993 ? 31.660 4.131 -31.015 1.00 88.31 993 PRO A N 1
ATOM 7733 C CA . PRO A 1 993 ? 31.119 5.016 -32.049 1.00 88.31 993 PRO A CA 1
ATOM 7734 C C . PRO A 1 993 ? 32.222 5.734 -32.851 1.00 88.31 993 PRO A C 1
ATOM 7736 O O . PRO A 1 993 ? 31.946 6.452 -33.808 1.00 88.31 993 PRO A O 1
ATOM 7739 N N . ILE A 1 994 ? 33.493 5.579 -32.467 1.00 90.19 994 ILE A N 1
ATOM 7740 C CA . ILE A 1 994 ? 34.611 6.310 -33.077 1.00 90.19 994 ILE A CA 1
ATOM 7741 C C . ILE A 1 994 ? 35.153 5.591 -34.308 1.00 90.19 994 ILE A C 1
ATOM 7743 O O . ILE A 1 994 ? 35.708 6.254 -35.178 1.00 90.19 994 ILE A O 1
ATOM 7747 N N . PHE A 1 995 ? 34.955 4.279 -34.439 1.00 88.94 995 PHE A N 1
ATOM 7748 C CA . PHE A 1 995 ? 35.468 3.469 -35.553 1.00 88.94 995 PHE A CA 1
ATOM 7749 C C . PHE A 1 995 ? 34.349 3.016 -36.502 1.00 88.94 995 PHE A C 1
ATOM 7751 O O . PHE A 1 995 ? 34.310 1.871 -36.928 1.00 88.94 995 PHE A O 1
ATOM 7758 N N . VAL A 1 996 ? 33.427 3.928 -36.823 1.00 86.75 996 VAL A N 1
ATOM 7759 C CA . VAL A 1 996 ? 32.278 3.681 -37.711 1.00 86.75 996 VAL A CA 1
ATOM 7760 C C . VAL A 1 996 ? 32.539 4.277 -39.102 1.00 86.75 996 VAL A C 1
ATOM 7762 O O . VAL A 1 996 ? 33.168 5.331 -39.228 1.00 86.75 996 VAL A O 1
ATOM 7765 N N . ALA A 1 997 ? 32.089 3.618 -40.169 1.00 83.50 997 ALA A N 1
ATOM 7766 C CA . ALA A 1 997 ? 32.204 4.153 -41.528 1.00 83.50 997 ALA A CA 1
ATOM 7767 C C . ALA A 1 997 ? 31.224 5.318 -41.770 1.00 83.50 997 ALA A C 1
ATOM 7769 O O . ALA A 1 997 ? 30.131 5.342 -41.213 1.00 83.50 997 ALA A O 1
ATOM 7770 N N . GLY A 1 998 ? 31.611 6.288 -42.603 1.00 80.25 998 GLY A N 1
ATOM 7771 C CA . GLY A 1 998 ? 30.695 7.316 -43.101 1.00 80.25 998 GLY A CA 1
ATOM 7772 C C . GLY A 1 998 ? 29.719 6.770 -44.158 1.00 80.25 998 GLY A C 1
ATOM 7773 O O . GLY A 1 998 ? 29.960 5.703 -44.727 1.00 80.25 998 GLY A O 1
ATOM 7774 N N . PRO A 1 999 ? 28.655 7.520 -44.499 1.00 75.00 999 PRO A N 1
ATOM 7775 C CA . PRO A 1 999 ? 27.545 7.041 -45.337 1.00 75.00 999 PRO A CA 1
ATOM 7776 C C . PRO A 1 999 ? 27.942 6.651 -46.774 1.00 75.00 999 PRO A C 1
ATOM 7778 O O . PRO A 1 999 ? 27.260 5.860 -47.418 1.00 75.00 999 PRO A O 1
ATOM 7781 N N . ASN A 1 1000 ? 29.068 7.166 -47.283 1.00 73.12 1000 ASN A N 1
ATOM 7782 C CA . ASN A 1 1000 ? 29.566 6.914 -48.644 1.00 73.12 1000 ASN A CA 1
ATOM 7783 C C . ASN A 1 1000 ? 30.672 5.838 -48.700 1.00 73.12 1000 ASN A C 1
ATOM 7785 O O . ASN A 1 1000 ? 31.535 5.862 -49.587 1.00 73.12 1000 ASN A O 1
ATOM 7789 N N . MET A 1 1001 ? 30.713 4.935 -47.719 1.00 75.69 1001 MET A N 1
ATOM 7790 C CA . MET A 1 1001 ? 31.764 3.933 -47.555 1.00 75.69 1001 MET A CA 1
ATOM 7791 C C . MET A 1 1001 ? 31.183 2.588 -47.095 1.00 75.69 1001 MET A C 1
ATOM 7793 O O . MET A 1 1001 ? 30.157 2.555 -46.425 1.00 75.69 1001 MET A O 1
ATOM 7797 N N . TYR A 1 1002 ? 31.835 1.475 -47.461 1.00 74.69 1002 TYR A N 1
ATOM 7798 C CA . TYR A 1 1002 ? 31.482 0.155 -46.928 1.00 74.69 1002 TYR A CA 1
ATOM 7799 C C . TYR A 1 1002 ? 31.636 0.132 -45.404 1.00 74.69 1002 TYR A C 1
ATOM 7801 O O . TYR A 1 1002 ? 32.560 0.752 -44.868 1.00 74.69 1002 TYR A O 1
ATOM 7809 N N . GLU A 1 1003 ? 30.735 -0.585 -44.735 1.00 76.75 1003 GLU A N 1
ATOM 7810 C CA . GLU A 1 1003 ? 30.690 -0.694 -43.279 1.00 76.75 1003 GLU A CA 1
ATOM 7811 C C . GLU A 1 1003 ? 32.048 -1.154 -42.725 1.00 76.75 1003 GLU A C 1
ATOM 7813 O O . GLU A 1 1003 ? 32.677 -2.084 -43.240 1.00 76.75 1003 GLU A O 1
ATOM 7818 N N . ALA A 1 1004 ? 32.550 -0.430 -41.725 1.00 82.44 1004 ALA A N 1
ATOM 7819 C CA . ALA A 1 1004 ? 33.821 -0.749 -41.089 1.00 82.44 1004 ALA A CA 1
ATOM 7820 C C . ALA A 1 1004 ? 33.617 -1.886 -40.077 1.00 82.44 1004 ALA A C 1
ATOM 7822 O O . ALA A 1 1004 ? 32.583 -1.891 -39.405 1.00 82.44 1004 ALA A O 1
ATOM 7823 N N . PRO A 1 1005 ? 34.589 -2.805 -39.915 1.00 85.75 1005 PRO A N 1
ATOM 7824 C CA . PRO A 1 1005 ? 34.510 -3.816 -38.871 1.00 85.75 1005 PRO A CA 1
ATOM 7825 C C . PRO A 1 1005 ? 34.331 -3.171 -37.482 1.00 85.75 1005 PRO A C 1
ATOM 7827 O O . PRO A 1 1005 ? 35.092 -2.257 -37.139 1.00 85.75 1005 PRO A O 1
ATOM 7830 N N . PRO A 1 1006 ? 33.347 -3.620 -36.685 1.00 86.62 1006 PRO A N 1
ATOM 7831 C CA . PRO A 1 1006 ? 33.064 -3.091 -35.361 1.00 86.62 1006 PRO A CA 1
ATOM 7832 C C . PRO A 1 1006 ? 34.229 -3.327 -34.394 1.00 86.62 1006 PRO A C 1
ATOM 7834 O O . PRO A 1 1006 ? 34.902 -4.358 -34.420 1.00 86.62 1006 PRO A O 1
ATOM 7837 N N . ILE A 1 1007 ? 34.447 -2.353 -33.508 1.00 89.62 1007 ILE A N 1
ATOM 7838 C CA . ILE A 1 1007 ? 35.461 -2.418 -32.451 1.00 89.62 1007 ILE A CA 1
ATOM 7839 C C . ILE A 1 1007 ? 34.776 -2.237 -31.103 1.00 89.62 1007 ILE A C 1
ATOM 7841 O O . ILE A 1 1007 ? 34.091 -1.236 -30.878 1.00 89.62 1007 ILE A O 1
ATOM 7845 N N . TRP A 1 1008 ? 35.005 -3.176 -30.189 1.00 90.75 1008 TRP A N 1
ATOM 7846 C CA . TRP A 1 1008 ? 34.519 -3.110 -28.814 1.00 90.75 1008 TRP A CA 1
ATOM 7847 C C . TRP A 1 1008 ? 35.571 -2.503 -27.892 1.00 90.75 1008 TRP A C 1
ATOM 7849 O O . TRP A 1 1008 ? 36.767 -2.757 -28.033 1.00 90.75 1008 TRP A O 1
ATOM 7859 N N . VAL A 1 1009 ? 35.115 -1.705 -26.933 1.00 93.19 1009 VAL A N 1
ATOM 7860 C CA . VAL A 1 1009 ? 35.920 -1.117 -25.865 1.00 93.19 1009 VAL A CA 1
ATOM 7861 C C . VAL A 1 1009 ? 35.509 -1.774 -24.555 1.00 93.19 1009 VAL A C 1
ATOM 7863 O O . VAL A 1 1009 ? 34.429 -1.504 -24.025 1.00 93.19 1009 VAL A O 1
ATOM 7866 N N . ASP A 1 1010 ? 36.389 -2.621 -24.038 1.00 92.88 1010 ASP A N 1
ATOM 7867 C CA . ASP A 1 1010 ? 36.270 -3.225 -22.718 1.00 92.88 1010 ASP A CA 1
ATOM 7868 C C . ASP A 1 1010 ? 36.911 -2.295 -21.692 1.00 92.88 1010 ASP A C 1
ATOM 7870 O O . ASP A 1 1010 ? 38.069 -1.903 -21.843 1.00 92.88 1010 ASP A O 1
ATOM 7874 N N . ARG A 1 1011 ? 36.179 -1.960 -20.631 1.00 94.12 1011 ARG A N 1
ATOM 7875 C CA . ARG A 1 1011 ? 36.686 -1.184 -19.496 1.00 94.12 1011 ARG A CA 1
ATOM 7876 C C . ARG A 1 1011 ? 36.513 -1.962 -18.214 1.00 94.12 1011 ARG A C 1
ATOM 7878 O O . ARG A 1 1011 ? 35.395 -2.342 -17.869 1.00 94.12 1011 ARG A O 1
ATOM 7885 N N . ILE A 1 1012 ? 37.609 -2.141 -17.490 1.00 95.44 1012 ILE A N 1
ATOM 7886 C CA . ILE A 1 1012 ? 37.620 -2.759 -16.167 1.00 95.44 1012 ILE A CA 1
ATOM 7887 C C . ILE A 1 1012 ? 38.306 -1.797 -15.213 1.00 95.44 1012 ILE A C 1
ATOM 7889 O O . ILE A 1 1012 ? 39.436 -1.376 -15.458 1.00 95.44 1012 ILE A O 1
ATOM 7893 N N . GLY A 1 1013 ? 37.645 -1.446 -14.114 1.00 95.56 1013 GLY A N 1
ATOM 7894 C CA . GLY A 1 1013 ? 38.206 -0.445 -13.224 1.00 95.56 1013 GLY A CA 1
ATOM 7895 C C . GLY A 1 1013 ? 37.517 -0.282 -11.883 1.00 95.56 1013 GLY A C 1
ATOM 7896 O O . GLY A 1 1013 ? 36.515 -0.924 -11.555 1.00 95.56 1013 GLY A O 1
ATOM 7897 N N . PHE A 1 1014 ? 38.098 0.627 -11.109 1.00 96.38 1014 PHE A N 1
ATOM 7898 C CA . PHE A 1 1014 ? 37.592 1.098 -9.833 1.00 96.38 1014 PHE A CA 1
ATOM 7899 C C . PHE A 1 1014 ? 37.320 2.595 -9.904 1.00 96.38 1014 PHE A C 1
ATOM 7901 O O . PHE A 1 1014 ? 38.073 3.366 -10.497 1.00 96.38 1014 PHE A O 1
ATOM 7908 N N . LYS A 1 1015 ? 36.243 3.011 -9.249 1.00 95.94 1015 LYS A N 1
ATOM 7909 C CA . LYS A 1 1015 ? 35.818 4.404 -9.168 1.00 95.94 1015 LYS A CA 1
ATOM 7910 C C . LYS A 1 1015 ? 35.450 4.738 -7.734 1.00 95.94 1015 LYS A C 1
ATOM 7912 O O . LYS A 1 1015 ? 34.537 4.122 -7.188 1.00 95.94 1015 LYS A O 1
ATOM 7917 N N . ALA A 1 1016 ? 36.142 5.707 -7.144 1.00 97.00 1016 ALA A N 1
ATOM 7918 C CA . ALA A 1 1016 ? 35.914 6.185 -5.786 1.00 97.00 1016 ALA A CA 1
ATOM 7919 C C . ALA A 1 1016 ? 35.562 7.677 -5.810 1.00 97.00 1016 ALA A C 1
ATOM 7921 O O . ALA A 1 1016 ? 36.408 8.514 -6.112 1.00 97.00 1016 ALA A O 1
ATOM 7922 N N . ASN A 1 1017 ? 34.316 8.003 -5.472 1.00 96.38 1017 ASN A N 1
ATOM 7923 C CA . ASN A 1 1017 ? 33.744 9.341 -5.560 1.00 96.38 1017 ASN A CA 1
ATOM 7924 C C . ASN A 1 1017 ? 33.242 9.832 -4.200 1.00 96.38 1017 ASN A C 1
ATOM 7926 O O . ASN A 1 1017 ? 32.603 9.096 -3.451 1.00 96.38 1017 ASN A O 1
ATOM 7930 N N . ILE A 1 1018 ? 33.432 11.119 -3.937 1.00 96.56 1018 ILE A N 1
ATOM 7931 C CA . ILE A 1 1018 ? 32.797 11.864 -2.853 1.00 96.56 1018 ILE A CA 1
ATOM 7932 C C . ILE A 1 1018 ? 31.828 12.859 -3.487 1.00 96.56 1018 ILE A C 1
ATOM 7934 O O . ILE A 1 1018 ? 32.196 13.608 -4.384 1.00 96.56 1018 ILE A O 1
ATOM 7938 N N . THR A 1 1019 ? 30.575 12.851 -3.043 1.00 95.50 1019 THR A N 1
ATOM 7939 C CA . THR A 1 1019 ? 29.524 13.777 -3.480 1.00 95.50 1019 THR A CA 1
ATOM 7940 C C . THR A 1 1019 ? 29.135 14.685 -2.328 1.00 95.50 1019 THR A C 1
ATOM 7942 O O . THR A 1 1019 ? 28.633 14.212 -1.313 1.00 95.50 1019 THR A O 1
ATOM 7945 N N . GLU A 1 1020 ? 29.331 15.984 -2.488 1.00 93.25 1020 GLU A N 1
ATOM 7946 C CA . GLU A 1 1020 ? 28.920 17.022 -1.554 1.00 93.25 1020 GLU A CA 1
ATOM 7947 C C . GLU A 1 1020 ? 27.636 17.689 -2.055 1.00 93.25 1020 GLU A C 1
ATOM 7949 O O . GLU A 1 1020 ? 27.564 18.187 -3.182 1.00 93.25 1020 GLU A O 1
ATOM 7954 N N . SER A 1 1021 ? 26.590 17.655 -1.229 1.00 89.31 1021 SER A N 1
ATOM 7955 C CA . SER A 1 1021 ? 25.298 18.271 -1.547 1.00 89.31 1021 SER A CA 1
ATOM 7956 C C . SER A 1 1021 ? 25.188 19.623 -0.845 1.00 89.31 1021 SER A C 1
ATOM 7958 O O . SER A 1 1021 ? 25.002 19.666 0.369 1.00 89.31 1021 SER A O 1
ATOM 7960 N N . PHE A 1 1022 ? 25.288 20.719 -1.603 1.00 86.94 1022 PHE A N 1
ATOM 7961 C CA . PHE A 1 1022 ? 25.156 22.082 -1.067 1.00 86.94 1022 PHE A CA 1
ATOM 7962 C C . PHE A 1 1022 ? 23.689 22.473 -0.866 1.00 86.94 1022 PHE A C 1
ATOM 7964 O O . PHE A 1 1022 ? 23.325 23.085 0.133 1.00 86.94 1022 PHE A O 1
ATOM 7971 N N . THR A 1 1023 ? 22.833 22.103 -1.820 1.00 84.69 1023 THR A N 1
ATOM 7972 C CA . THR A 1 1023 ? 21.372 22.235 -1.733 1.00 84.69 1023 THR A CA 1
ATOM 7973 C C . THR A 1 1023 ? 20.721 20.962 -2.278 1.00 84.69 1023 THR A C 1
ATOM 7975 O O . THR A 1 1023 ? 21.409 20.089 -2.807 1.00 84.69 1023 THR A O 1
ATOM 7978 N N . LYS A 1 1024 ? 19.387 20.833 -2.198 1.00 77.44 1024 LYS A N 1
ATOM 7979 C CA . LYS A 1 1024 ? 18.679 19.703 -2.836 1.00 77.44 1024 LYS A CA 1
ATOM 7980 C C . LYS A 1 1024 ? 18.900 19.669 -4.361 1.00 77.44 1024 LYS A C 1
ATOM 7982 O O . LYS A 1 1024 ? 18.890 18.589 -4.944 1.00 77.44 1024 LYS A O 1
ATOM 7987 N N . GLN A 1 1025 ? 19.143 20.833 -4.968 1.00 85.69 1025 GLN A N 1
ATOM 7988 C CA . GLN A 1 1025 ? 19.335 21.030 -6.408 1.00 85.69 1025 GLN A CA 1
ATOM 7989 C C . GLN A 1 1025 ? 20.805 21.060 -6.858 1.00 85.69 1025 GLN A C 1
ATOM 7991 O O . GLN A 1 1025 ? 21.082 20.775 -8.019 1.00 85.69 1025 GLN A O 1
ATOM 7996 N N . SER A 1 1026 ? 21.747 21.414 -5.975 1.00 91.81 1026 SER A N 1
ATOM 7997 C CA . SER A 1 1026 ? 23.162 21.620 -6.321 1.00 91.81 1026 SER A CA 1
ATOM 7998 C C . SER A 1 1026 ? 24.062 20.580 -5.659 1.00 91.81 1026 SER A C 1
ATOM 8000 O O . SER A 1 1026 ? 24.151 20.525 -4.429 1.00 91.81 1026 SER A O 1
ATOM 8002 N N . LYS A 1 1027 ? 24.775 19.795 -6.471 1.00 93.81 1027 LYS A N 1
ATOM 8003 C CA . LYS A 1 1027 ? 25.697 18.749 -6.006 1.00 93.81 1027 LYS A CA 1
ATOM 8004 C C . LYS A 1 1027 ? 27.039 18.854 -6.714 1.00 93.81 1027 LYS A C 1
ATOM 8006 O O . LYS A 1 1027 ? 27.089 19.066 -7.926 1.00 93.81 1027 LYS A O 1
ATOM 8011 N N . PHE A 1 1028 ? 28.110 18.642 -5.961 1.00 95.50 1028 PHE A N 1
ATOM 8012 C CA . PHE A 1 1028 ? 29.471 18.552 -6.471 1.00 95.50 1028 PHE A CA 1
ATOM 8013 C C . PHE A 1 1028 ? 30.050 17.179 -6.158 1.00 95.50 1028 PHE A C 1
ATOM 8015 O O . PHE A 1 1028 ? 30.111 16.773 -5.005 1.00 95.50 1028 PHE A O 1
ATOM 8022 N N . THR A 1 1029 ? 30.450 16.443 -7.185 1.00 96.06 1029 THR A N 1
ATOM 8023 C CA . THR A 1 1029 ? 31.064 15.122 -7.056 1.00 96.06 1029 THR A CA 1
ATOM 8024 C C . THR A 1 1029 ? 32.506 15.208 -7.498 1.00 96.06 1029 THR A C 1
ATOM 8026 O O . THR A 1 1029 ? 32.764 15.728 -8.572 1.00 96.06 1029 THR A O 1
ATOM 8029 N N . TYR A 1 1030 ? 33.436 14.667 -6.727 1.00 96.19 1030 TYR A N 1
ATOM 8030 C CA . TYR A 1 1030 ? 34.829 14.539 -7.134 1.00 96.19 1030 TYR A CA 1
ATOM 8031 C C . TYR A 1 1030 ? 35.370 13.172 -6.730 1.00 96.19 1030 TYR A C 1
ATOM 8033 O O . TYR A 1 1030 ? 34.953 12.611 -5.717 1.00 96.19 1030 TYR A O 1
ATOM 8041 N N . GLY A 1 1031 ? 36.261 12.597 -7.526 1.00 96.31 1031 GLY A N 1
ATOM 8042 C CA . GLY A 1 1031 ? 36.719 11.236 -7.293 1.00 96.31 1031 GLY A CA 1
ATOM 8043 C C . GLY A 1 1031 ? 37.898 10.809 -8.145 1.00 96.31 1031 GLY A C 1
ATOM 8044 O O . GLY A 1 1031 ? 38.283 11.497 -9.086 1.00 96.31 1031 GLY A O 1
ATOM 8045 N N . LEU A 1 1032 ? 38.455 9.656 -7.795 1.00 96.62 1032 LEU A N 1
ATOM 8046 C CA . LEU A 1 1032 ? 39.531 8.990 -8.517 1.00 96.62 1032 LEU A CA 1
ATOM 8047 C C . LEU A 1 1032 ? 38.958 7.814 -9.308 1.00 96.62 1032 LEU A C 1
ATOM 8049 O O . LEU A 1 1032 ? 38.197 7.003 -8.769 1.00 96.62 1032 LEU A O 1
ATOM 8053 N N . ILE A 1 1033 ? 39.360 7.710 -10.570 1.00 95.75 1033 ILE A N 1
ATOM 8054 C CA . ILE A 1 1033 ? 39.044 6.588 -11.449 1.00 95.75 1033 ILE A CA 1
ATOM 8055 C C . ILE A 1 1033 ? 40.356 5.945 -11.876 1.00 95.75 1033 ILE A C 1
ATOM 8057 O O . ILE A 1 1033 ? 41.298 6.637 -12.260 1.00 95.75 1033 ILE A O 1
ATOM 8061 N N . VAL A 1 1034 ? 40.410 4.619 -11.783 1.00 95.81 1034 VAL A N 1
ATOM 8062 C CA . VAL A 1 1034 ? 41.528 3.801 -12.255 1.00 95.81 1034 VAL A CA 1
ATOM 8063 C C . VAL A 1 1034 ? 40.949 2.693 -13.113 1.00 95.81 1034 VAL A C 1
ATOM 8065 O O . VAL A 1 1034 ? 40.135 1.907 -12.627 1.00 95.81 1034 VAL A O 1
ATOM 8068 N N . GLU A 1 1035 ? 41.356 2.626 -14.374 1.00 95.12 1035 GLU A N 1
ATOM 8069 C CA . GLU A 1 1035 ? 40.810 1.663 -15.327 1.00 95.12 1035 GLU A CA 1
ATOM 8070 C C . GLU A 1 1035 ? 41.862 1.130 -16.305 1.00 95.12 1035 GLU A C 1
ATOM 8072 O O . GLU A 1 1035 ? 42.840 1.800 -16.646 1.00 95.12 1035 GLU A O 1
ATOM 8077 N N . GLU A 1 1036 ? 41.643 -0.112 -16.734 1.00 95.56 1036 GLU A N 1
ATOM 8078 C CA . GLU A 1 1036 ? 42.262 -0.732 -17.899 1.00 95.56 1036 GLU A CA 1
ATOM 8079 C C . GLU A 1 1036 ? 41.228 -0.769 -19.028 1.00 95.56 1036 GLU A C 1
ATOM 8081 O O . GLU A 1 1036 ? 40.098 -1.232 -18.845 1.00 95.56 1036 GLU A O 1
ATOM 8086 N N . ILE A 1 1037 ? 41.631 -0.268 -20.188 1.00 95.19 1037 ILE A N 1
ATOM 8087 C CA . ILE A 1 1037 ? 40.856 -0.194 -21.414 1.00 95.19 1037 ILE A CA 1
ATOM 8088 C C . ILE A 1 1037 ? 41.495 -1.150 -22.410 1.00 95.19 1037 ILE A C 1
ATOM 8090 O O . ILE A 1 1037 ? 42.681 -1.032 -22.707 1.00 95.19 1037 ILE A O 1
ATOM 8094 N N . THR A 1 1038 ? 40.720 -2.085 -22.945 1.00 95.06 1038 THR A N 1
ATOM 8095 C CA . THR A 1 1038 ? 41.157 -2.989 -24.014 1.00 95.06 1038 THR A CA 1
ATOM 8096 C C . THR A 1 1038 ? 40.231 -2.837 -25.207 1.00 95.06 1038 THR A C 1
ATOM 8098 O O . THR A 1 1038 ? 39.014 -2.849 -25.062 1.00 95.06 1038 THR A O 1
ATOM 8101 N N . THR A 1 1039 ? 40.804 -2.707 -26.396 1.00 93.88 1039 THR A N 1
ATOM 8102 C CA . THR A 1 1039 ? 40.045 -2.627 -27.648 1.00 93.88 1039 THR A CA 1
ATOM 8103 C C . THR A 1 1039 ? 40.084 -3.970 -28.365 1.00 93.88 1039 THR A C 1
ATOM 8105 O O . THR A 1 1039 ? 41.148 -4.586 -28.473 1.00 93.88 1039 THR A O 1
ATOM 8108 N N . ARG A 1 1040 ? 38.922 -4.458 -28.807 1.00 91.19 1040 ARG A N 1
ATOM 8109 C CA . ARG A 1 1040 ? 38.759 -5.800 -29.380 1.00 91.19 1040 ARG A CA 1
ATOM 8110 C C . ARG A 1 1040 ? 38.042 -5.792 -30.721 1.00 91.19 1040 ARG A C 1
ATOM 8112 O O . ARG A 1 1040 ? 37.174 -4.953 -30.945 1.00 91.19 1040 ARG A O 1
ATOM 8119 N N . ASP A 1 1041 ? 38.404 -6.741 -31.576 1.00 87.38 1041 ASP A N 1
ATOM 8120 C CA . ASP A 1 1041 ? 37.728 -7.023 -32.846 1.00 87.38 1041 ASP A CA 1
ATOM 8121 C C . ASP A 1 1041 ? 36.574 -8.039 -32.690 1.00 87.38 1041 ASP A C 1
ATOM 8123 O O . ASP A 1 1041 ? 36.297 -8.529 -31.591 1.00 87.38 1041 ASP A O 1
ATOM 8127 N N . GLU A 1 1042 ? 35.914 -8.376 -33.804 1.00 82.94 1042 GLU A N 1
ATOM 8128 C CA . GLU A 1 1042 ? 34.826 -9.373 -33.877 1.00 82.94 1042 GLU A CA 1
ATOM 8129 C C . GLU A 1 1042 ? 35.246 -10.767 -33.397 1.00 82.94 1042 GLU A C 1
ATOM 8131 O O . GLU A 1 1042 ? 34.436 -11.517 -32.860 1.00 82.94 1042 GLU A O 1
ATOM 8136 N N . ASN A 1 1043 ? 36.530 -11.107 -33.538 1.00 83.44 1043 ASN A N 1
ATOM 8137 C CA . ASN A 1 1043 ? 37.096 -12.381 -33.102 1.00 83.44 1043 ASN A CA 1
ATOM 8138 C C . ASN A 1 1043 ? 37.589 -12.333 -31.644 1.00 83.44 1043 ASN A C 1
ATOM 8140 O O . ASN A 1 1043 ? 38.263 -13.260 -31.188 1.00 83.44 1043 ASN A O 1
ATOM 8144 N N . ASN A 1 1044 ? 37.262 -11.263 -30.908 1.00 84.00 1044 ASN A N 1
ATOM 8145 C CA . ASN A 1 1044 ? 37.650 -11.013 -29.521 1.00 84.00 1044 ASN A CA 1
ATOM 8146 C C . ASN A 1 1044 ? 39.173 -10.851 -29.300 1.00 84.00 1044 ASN A C 1
ATOM 8148 O O . ASN A 1 1044 ? 39.651 -10.897 -28.157 1.00 84.00 1044 ASN A O 1
ATOM 8152 N N . ASN A 1 1045 ? 39.941 -10.632 -30.369 1.00 88.88 1045 ASN A N 1
ATOM 8153 C CA . ASN A 1 1045 ? 41.376 -10.369 -30.317 1.00 88.88 1045 ASN A CA 1
ATOM 8154 C C . ASN A 1 1045 ? 41.644 -8.888 -30.057 1.00 88.88 1045 ASN A C 1
ATOM 8156 O O . ASN A 1 1045 ? 40.830 -8.028 -30.381 1.00 88.88 1045 ASN A O 1
ATOM 8160 N N . ILE A 1 1046 ? 42.808 -8.585 -29.478 1.00 90.94 1046 ILE A N 1
ATOM 8161 C CA . ILE A 1 1046 ? 43.226 -7.200 -29.238 1.00 90.94 1046 ILE A CA 1
ATOM 8162 C C . ILE A 1 1046 ? 43.424 -6.504 -30.589 1.00 90.94 1046 ILE A C 1
ATOM 8164 O O . ILE A 1 1046 ? 44.236 -6.941 -31.406 1.00 90.94 1046 ILE A O 1
ATOM 8168 N N . CYS A 1 1047 ? 42.696 -5.411 -30.802 1.00 89.69 1047 CYS A N 1
ATOM 8169 C CA . CYS A 1 1047 ? 42.722 -4.633 -32.032 1.00 89.69 1047 CYS A CA 1
ATOM 8170 C C . CYS A 1 1047 ? 43.548 -3.363 -31.814 1.00 89.69 1047 CYS A C 1
ATOM 8172 O O . CYS A 1 1047 ? 43.195 -2.539 -30.981 1.00 89.69 1047 CYS A O 1
ATOM 8174 N N . THR A 1 1048 ? 44.655 -3.188 -32.537 1.00 89.50 1048 THR A N 1
ATOM 8175 C CA . THR A 1 1048 ? 45.555 -2.032 -32.341 1.00 89.50 1048 THR A CA 1
ATOM 8176 C C . THR A 1 1048 ? 45.214 -0.832 -33.222 1.00 89.50 1048 THR A C 1
ATOM 8178 O O . THR A 1 1048 ? 45.519 0.302 -32.859 1.00 89.50 1048 THR A O 1
ATOM 8181 N N . HIS A 1 1049 ? 44.593 -1.072 -34.379 1.00 90.19 1049 HIS A N 1
ATOM 8182 C CA . HIS A 1 1049 ? 44.262 -0.048 -35.368 1.00 90.19 1049 HIS A CA 1
ATOM 8183 C C . HIS A 1 1049 ? 42.872 -0.297 -35.944 1.00 90.19 1049 HIS A C 1
ATOM 8185 O O . HIS A 1 1049 ? 42.488 -1.440 -36.192 1.00 90.19 1049 HIS A O 1
ATOM 8191 N N . GLY A 1 1050 ? 42.143 0.785 -36.211 1.00 87.44 1050 GLY A N 1
ATOM 8192 C CA . GLY A 1 1050 ? 40.922 0.733 -37.001 1.00 87.44 1050 GLY A CA 1
ATOM 8193 C C . GLY A 1 1050 ? 41.216 0.189 -38.396 1.00 87.44 1050 GLY A C 1
ATOM 8194 O O . GLY A 1 1050 ? 42.250 0.500 -38.986 1.00 87.44 1050 GLY A O 1
ATOM 8195 N N . SER A 1 1051 ? 40.311 -0.618 -38.941 1.00 85.50 1051 SER A N 1
ATOM 8196 C CA . SER A 1 1051 ? 40.460 -1.152 -40.293 1.00 85.50 1051 SER A CA 1
ATOM 8197 C C . SER A 1 1051 ? 39.297 -0.735 -41.182 1.00 85.50 1051 SER A C 1
ATOM 8199 O O . SER A 1 1051 ? 38.226 -0.351 -40.714 1.00 85.50 1051 SER A O 1
ATOM 8201 N N . ARG A 1 1052 ? 39.532 -0.767 -42.494 1.00 83.81 1052 ARG A N 1
ATOM 8202 C CA . ARG A 1 1052 ? 38.484 -0.578 -43.498 1.00 83.81 1052 ARG A CA 1
ATOM 8203 C C . ARG A 1 1052 ? 38.627 -1.565 -44.634 1.00 83.81 1052 ARG A C 1
ATOM 8205 O O . ARG A 1 1052 ? 39.749 -1.921 -45.002 1.00 83.81 1052 ARG A O 1
ATOM 8212 N N . GLN A 1 1053 ? 37.505 -1.933 -45.238 1.00 79.38 1053 GLN A N 1
ATOM 8213 C CA . GLN A 1 1053 ? 37.510 -2.758 -46.434 1.00 79.38 1053 GLN A CA 1
ATOM 8214 C C . GLN A 1 1053 ? 37.936 -1.931 -47.657 1.00 79.38 1053 GLN A C 1
ATOM 8216 O O . GLN A 1 1053 ? 37.401 -0.854 -47.926 1.00 79.38 1053 GLN A O 1
ATOM 8221 N N . LEU A 1 1054 ? 38.940 -2.418 -48.388 1.00 76.75 1054 LEU A N 1
ATOM 8222 C CA . LEU A 1 1054 ? 39.366 -1.853 -49.666 1.00 76.75 1054 LEU A CA 1
ATOM 8223 C C . LEU A 1 1054 ? 38.452 -2.350 -50.801 1.00 76.75 1054 LEU A C 1
ATOM 8225 O O . LEU A 1 1054 ? 37.866 -3.424 -50.679 1.00 76.75 1054 LEU A O 1
ATOM 8229 N N . PRO A 1 1055 ? 38.387 -1.650 -51.952 1.00 74.50 1055 PRO A N 1
ATOM 8230 C CA . PRO A 1 1055 ? 37.636 -2.117 -53.124 1.00 74.50 1055 PRO A CA 1
ATOM 8231 C C . PRO A 1 1055 ? 38.057 -3.505 -53.641 1.00 74.50 1055 PRO A C 1
ATOM 8233 O O . PRO A 1 1055 ? 37.290 -4.159 -54.336 1.00 74.50 1055 PRO A O 1
ATOM 8236 N N . SER A 1 1056 ? 39.265 -3.965 -53.294 1.00 74.62 1056 SER A N 1
ATOM 8237 C CA . SER A 1 1056 ? 39.777 -5.311 -53.582 1.00 74.62 1056 SER A CA 1
ATOM 8238 C C . SER A 1 1056 ? 39.234 -6.406 -52.650 1.00 74.62 1056 SER A C 1
ATOM 8240 O O . SER A 1 1056 ? 39.600 -7.566 -52.808 1.00 74.62 1056 SER A O 1
ATOM 8242 N N . GLY A 1 1057 ? 38.418 -6.053 -51.650 1.00 70.06 1057 GLY A N 1
ATOM 8243 C CA . GLY A 1 1057 ? 37.913 -6.957 -50.614 1.00 70.06 1057 GLY A CA 1
ATOM 8244 C C . GLY A 1 1057 ? 38.873 -7.187 -49.438 1.00 70.06 1057 GLY A C 1
ATOM 8245 O O . GLY A 1 1057 ? 38.450 -7.728 -48.421 1.00 70.06 1057 GLY A O 1
ATOM 8246 N N . ALA A 1 1058 ? 40.135 -6.749 -49.534 1.00 75.19 1058 ALA A N 1
ATOM 8247 C CA . ALA A 1 1058 ? 41.124 -6.863 -48.459 1.00 75.19 1058 ALA A CA 1
ATOM 8248 C C . ALA A 1 1058 ? 40.922 -5.802 -47.358 1.00 75.19 1058 ALA A C 1
ATOM 8250 O O . ALA A 1 1058 ? 40.527 -4.669 -47.641 1.00 75.19 1058 ALA A O 1
ATOM 8251 N N . LEU A 1 1059 ? 41.244 -6.144 -46.107 1.00 76.44 1059 LEU A N 1
ATOM 8252 C CA . LEU A 1 1059 ? 41.227 -5.208 -44.978 1.00 76.44 1059 LEU A CA 1
ATOM 8253 C C . LEU A 1 1059 ? 42.525 -4.390 -44.924 1.00 76.44 1059 LEU A C 1
ATOM 8255 O O . LEU A 1 1059 ? 43.627 -4.935 -44.919 1.00 76.44 1059 LEU A O 1
ATOM 8259 N N . SER A 1 1060 ? 42.393 -3.066 -44.862 1.00 77.31 1060 SER A N 1
ATOM 8260 C CA . SER A 1 1060 ? 43.513 -2.145 -44.654 1.00 77.31 1060 SER A CA 1
ATOM 8261 C C . SER A 1 1060 ? 43.814 -2.002 -43.163 1.00 77.31 1060 SER A C 1
ATOM 8263 O O . SER A 1 1060 ? 42.989 -1.458 -42.433 1.00 77.31 1060 SER A O 1
ATOM 8265 N N . MET A 1 1061 ? 45.018 -2.399 -42.741 1.00 70.31 1061 MET A N 1
ATOM 8266 C CA . MET A 1 1061 ? 45.508 -2.285 -41.353 1.00 70.31 1061 MET A CA 1
ATOM 8267 C C . MET A 1 1061 ? 46.200 -0.941 -41.038 1.00 70.31 1061 MET A C 1
ATOM 8269 O O . MET A 1 1061 ? 46.787 -0.787 -39.975 1.00 70.31 1061 MET A O 1
ATOM 8273 N N . ILE A 1 1062 ? 46.156 0.031 -41.959 1.00 76.81 1062 ILE A N 1
ATOM 8274 C CA . ILE A 1 1062 ? 46.814 1.354 -41.850 1.00 76.81 1062 ILE A CA 1
ATOM 8275 C C . ILE A 1 1062 ? 45.825 2.422 -41.328 1.00 76.81 1062 ILE A C 1
ATOM 8277 O O . ILE A 1 1062 ? 45.842 3.569 -41.766 1.00 76.81 1062 ILE A O 1
ATOM 8281 N N . GLY A 1 1063 ? 44.858 2.040 -40.493 1.00 83.12 1063 GLY A N 1
ATOM 8282 C CA . GLY A 1 1063 ? 43.890 2.996 -39.947 1.00 83.12 1063 GLY A CA 1
ATOM 8283 C C . GLY A 1 1063 ? 44.353 3.675 -38.661 1.00 83.12 1063 GLY A C 1
ATOM 8284 O O . GLY A 1 1063 ? 45.487 3.473 -38.231 1.00 83.12 1063 GLY A O 1
ATOM 8285 N N . PRO A 1 1064 ? 43.496 4.512 -38.052 1.00 90.50 1064 PRO A N 1
ATOM 8286 C CA . PRO A 1 1064 ? 43.831 5.228 -36.826 1.00 90.50 1064 PRO A CA 1
ATOM 8287 C C . PRO A 1 1064 ? 44.117 4.253 -35.672 1.00 90.50 1064 PRO A C 1
ATOM 8289 O O . PRO A 1 1064 ? 43.438 3.224 -35.578 1.00 90.50 1064 PRO A O 1
ATOM 8292 N N . PRO A 1 1065 ? 45.073 4.559 -34.775 1.00 92.12 1065 PRO A N 1
ATOM 8293 C CA . PRO A 1 1065 ? 45.321 3.732 -33.600 1.00 92.12 1065 PRO A CA 1
ATOM 8294 C C . PRO A 1 1065 ? 44.080 3.704 -32.700 1.00 92.12 1065 PRO A C 1
ATOM 8296 O O . PRO A 1 1065 ? 43.394 4.717 -32.533 1.00 92.12 1065 PRO A O 1
ATOM 8299 N N . THR A 1 1066 ? 43.777 2.542 -32.123 1.00 91.38 1066 THR A N 1
ATOM 8300 C CA . THR A 1 1066 ? 42.591 2.358 -31.272 1.00 91.38 1066 THR A CA 1
ATOM 8301 C C . THR A 1 1066 ? 42.785 2.912 -29.865 1.00 91.38 1066 THR A C 1
ATOM 8303 O O . THR A 1 1066 ? 41.834 3.430 -29.280 1.00 91.38 1066 THR A O 1
ATOM 8306 N N . THR A 1 1067 ? 44.013 2.847 -29.344 1.00 92.62 1067 THR A N 1
ATOM 8307 C CA . THR A 1 1067 ? 44.421 3.315 -28.011 1.00 92.62 1067 THR A CA 1
ATOM 8308 C C . THR A 1 1067 ? 45.577 4.312 -28.095 1.00 92.62 1067 THR A C 1
ATOM 8310 O O . THR A 1 1067 ? 46.299 4.345 -29.089 1.00 92.62 1067 THR A O 1
ATOM 8313 N N . LEU A 1 1068 ? 45.796 5.107 -27.043 1.00 90.06 1068 LEU A N 1
ATOM 8314 C CA . LEU A 1 1068 ? 46.869 6.107 -26.985 1.00 90.06 1068 LEU A CA 1
ATOM 8315 C C . LEU A 1 1068 ? 48.264 5.457 -27.027 1.00 90.06 1068 LEU A C 1
ATOM 8317 O O . LEU A 1 1068 ? 49.201 6.017 -27.605 1.00 90.06 1068 LEU A O 1
ATOM 8321 N N . SER A 1 1069 ? 48.424 4.273 -26.422 1.00 89.00 1069 SER A N 1
ATOM 8322 C CA . SER A 1 1069 ? 49.674 3.499 -26.494 1.00 89.00 1069 SER A CA 1
ATOM 8323 C C . SER A 1 1069 ? 49.933 2.846 -27.853 1.00 89.00 1069 SER A C 1
ATOM 8325 O O . SER A 1 1069 ? 51.055 2.403 -28.094 1.00 89.00 1069 SER A O 1
ATOM 8327 N N . GLY A 1 1070 ? 48.914 2.727 -28.713 1.00 86.44 1070 GLY A N 1
ATOM 8328 C CA . GLY A 1 1070 ? 48.976 1.973 -29.970 1.00 86.44 1070 GLY A CA 1
ATOM 8329 C C . GLY A 1 1070 ? 49.043 0.447 -29.803 1.00 86.44 1070 GLY A C 1
ATOM 8330 O O . GLY A 1 1070 ? 49.161 -0.275 -30.790 1.00 86.44 1070 GLY A O 1
ATOM 8331 N N . THR A 1 1071 ? 48.969 -0.072 -28.571 1.00 89.94 1071 THR A N 1
ATOM 8332 C CA . THR A 1 1071 ? 49.048 -1.519 -28.282 1.00 89.94 1071 THR A CA 1
ATOM 8333 C C . THR A 1 1071 ? 47.685 -2.211 -28.231 1.00 89.94 1071 THR A C 1
ATOM 8335 O O . THR A 1 1071 ? 47.621 -3.431 -28.096 1.00 89.94 1071 THR A O 1
ATOM 8338 N N . GLY A 1 1072 ? 46.591 -1.447 -28.319 1.00 89.56 1072 GLY A N 1
ATOM 8339 C CA . GLY A 1 1072 ? 45.228 -1.937 -28.120 1.00 89.56 1072 GLY A CA 1
ATOM 8340 C C . GLY A 1 1072 ? 44.817 -2.059 -26.646 1.00 89.56 1072 GLY A C 1
ATOM 8341 O O . GLY A 1 1072 ? 43.647 -2.337 -26.379 1.00 89.56 1072 GLY A O 1
ATOM 8342 N N . VAL A 1 1073 ? 45.737 -1.809 -25.699 1.00 94.00 1073 VAL A N 1
ATOM 8343 C CA . VAL A 1 1073 ? 45.489 -1.814 -24.247 1.00 94.00 1073 VAL A CA 1
ATOM 8344 C C . VAL A 1 1073 ? 46.062 -0.555 -23.592 1.00 94.00 1073 VAL A C 1
ATOM 8346 O O . VAL A 1 1073 ? 47.265 -0.308 -23.656 1.00 94.00 1073 VAL A O 1
ATOM 8349 N N . ASP A 1 1074 ? 45.228 0.205 -22.887 1.00 94.62 1074 ASP A N 1
ATOM 8350 C CA . ASP A 1 1074 ? 45.644 1.361 -22.090 1.00 94.62 1074 ASP A CA 1
ATOM 8351 C C . ASP A 1 1074 ? 45.273 1.184 -20.622 1.00 94.62 1074 ASP A C 1
ATOM 8353 O O . ASP A 1 1074 ? 44.202 0.702 -20.277 1.00 94.62 1074 ASP A O 1
ATOM 8357 N N . ARG A 1 1075 ? 46.169 1.599 -19.730 1.00 94.00 1075 ARG A N 1
ATOM 8358 C CA . ARG A 1 1075 ? 45.901 1.718 -18.295 1.00 94.00 1075 ARG A CA 1
ATOM 8359 C C . ARG A 1 1075 ? 46.005 3.177 -17.935 1.00 94.00 1075 ARG A C 1
ATOM 8361 O O . ARG A 1 1075 ? 46.990 3.801 -18.319 1.00 94.00 1075 ARG A O 1
ATOM 8368 N N . MET A 1 1076 ? 45.050 3.712 -17.190 1.00 93.31 1076 MET A N 1
ATOM 8369 C CA . MET A 1 1076 ? 45.121 5.106 -16.768 1.00 93.31 1076 MET A CA 1
ATOM 8370 C C . MET A 1 1076 ? 44.434 5.360 -15.434 1.00 93.31 1076 MET A C 1
ATOM 8372 O O . MET A 1 1076 ? 43.483 4.676 -15.052 1.00 93.31 1076 MET A O 1
ATOM 8376 N N . ALA A 1 1077 ? 44.938 6.375 -14.733 1.00 94.38 1077 ALA A N 1
ATOM 8377 C CA . ALA A 1 1077 ? 44.311 6.944 -13.551 1.00 94.38 1077 ALA A CA 1
ATOM 8378 C C . ALA A 1 1077 ? 44.043 8.439 -13.765 1.00 94.38 1077 ALA A C 1
ATOM 8380 O O . ALA A 1 1077 ? 44.926 9.185 -14.204 1.00 94.38 1077 ALA A O 1
ATOM 8381 N N . PHE A 1 1078 ? 42.832 8.884 -13.439 1.00 95.38 1078 PHE A N 1
ATOM 8382 C CA . PHE A 1 1078 ? 42.419 10.276 -13.603 1.00 95.38 1078 PHE A CA 1
ATOM 8383 C C . PHE A 1 1078 ? 41.448 10.718 -12.506 1.00 95.38 1078 PHE A C 1
ATOM 8385 O O . PHE A 1 1078 ? 40.747 9.910 -11.893 1.00 95.38 1078 PHE A O 1
ATOM 8392 N N . LEU A 1 1079 ? 41.430 12.023 -12.242 1.00 96.62 1079 LEU A N 1
ATOM 8393 C CA . LEU A 1 1079 ? 40.485 12.652 -11.326 1.00 96.62 1079 LEU A CA 1
ATOM 8394 C C . LEU A 1 1079 ? 39.260 13.121 -12.100 1.00 96.62 1079 LEU A C 1
ATOM 8396 O O . LEU A 1 1079 ? 39.396 13.806 -13.106 1.00 96.62 1079 LEU A O 1
ATOM 8400 N N . GLN A 1 1080 ? 38.073 12.794 -11.607 1.00 96.44 1080 GLN A N 1
ATOM 8401 C CA . GLN A 1 1080 ? 36.803 13.238 -12.168 1.00 96.44 1080 GLN A CA 1
ATOM 8402 C C . GLN A 1 1080 ? 36.134 14.219 -11.213 1.00 96.44 1080 GLN A C 1
ATOM 8404 O O . GLN A 1 1080 ? 36.024 13.935 -10.022 1.00 96.44 1080 GLN A O 1
ATOM 8409 N N . ALA A 1 1081 ? 35.639 15.334 -11.739 1.00 96.69 1081 ALA A N 1
ATOM 8410 C CA . ALA A 1 1081 ? 34.860 16.331 -11.024 1.00 96.69 1081 ALA A CA 1
ATOM 8411 C C . ALA A 1 1081 ? 33.577 16.663 -11.803 1.00 96.69 1081 ALA A C 1
ATOM 8413 O O . ALA A 1 1081 ? 33.637 17.075 -12.955 1.00 96.69 1081 ALA A O 1
ATOM 8414 N N . ASN A 1 1082 ? 32.417 16.519 -11.162 1.00 96.62 1082 ASN A N 1
ATOM 8415 C CA . ASN A 1 1082 ? 31.097 16.773 -11.732 1.00 96.62 1082 ASN A CA 1
ATOM 8416 C C . ASN A 1 1082 ? 30.335 17.781 -10.867 1.00 96.62 1082 ASN A C 1
ATOM 8418 O O . ASN A 1 1082 ? 30.011 17.501 -9.712 1.00 96.62 1082 ASN A O 1
ATOM 8422 N N . ILE A 1 1083 ? 29.994 18.932 -11.433 1.00 96.06 1083 ILE A N 1
ATOM 8423 C CA . ILE A 1 1083 ? 29.110 19.932 -10.835 1.00 96.06 1083 ILE A CA 1
ATOM 8424 C C . ILE A 1 1083 ? 27.745 19.800 -11.505 1.00 96.06 1083 ILE A C 1
ATOM 8426 O O . ILE A 1 1083 ? 27.628 19.875 -12.726 1.00 96.06 1083 ILE A O 1
ATOM 8430 N N . THR A 1 1084 ? 26.704 19.611 -10.702 1.00 95.75 1084 THR A N 1
ATOM 8431 C CA . THR A 1 1084 ? 25.323 19.476 -11.177 1.00 95.75 1084 THR A CA 1
ATOM 8432 C C . THR A 1 1084 ? 24.434 20.476 -10.457 1.00 95.75 1084 THR A C 1
ATOM 8434 O O . THR A 1 1084 ? 24.466 20.567 -9.229 1.00 95.75 1084 THR A O 1
ATOM 8437 N N . ARG A 1 1085 ? 23.647 21.230 -11.223 1.00 95.38 1085 ARG A N 1
ATOM 8438 C CA . ARG A 1 1085 ? 22.586 22.110 -10.733 1.00 95.38 1085 ARG A CA 1
ATOM 8439 C C . ARG A 1 1085 ? 21.308 21.771 -11.484 1.00 95.38 1085 ARG A C 1
ATOM 8441 O O . ARG A 1 1085 ? 21.234 22.002 -12.689 1.00 95.38 1085 ARG A O 1
ATOM 8448 N N . ASP A 1 1086 ? 20.329 21.231 -10.774 1.00 93.81 1086 ASP A N 1
ATOM 8449 C CA . ASP A 1 1086 ? 19.058 20.791 -11.344 1.00 93.81 1086 ASP A CA 1
ATOM 8450 C C . ASP A 1 1086 ? 17.882 21.447 -10.613 1.00 93.81 1086 ASP A C 1
ATOM 8452 O O . ASP A 1 1086 ? 17.555 21.100 -9.479 1.00 93.81 1086 ASP A O 1
ATOM 8456 N N . ASN A 1 1087 ? 17.277 22.434 -11.271 1.00 91.88 1087 ASN A N 1
ATOM 8457 C CA . ASN A 1 1087 ? 16.103 23.169 -10.811 1.00 91.88 1087 ASN A CA 1
ATOM 8458 C C . ASN A 1 1087 ? 14.831 22.725 -11.552 1.00 91.88 1087 ASN A C 1
ATOM 8460 O O . ASN A 1 1087 ? 13.851 23.473 -11.591 1.00 91.88 1087 ASN A O 1
ATOM 8464 N N . THR A 1 1088 ? 14.843 21.551 -12.186 1.00 91.00 1088 THR A N 1
ATOM 8465 C CA . THR A 1 1088 ? 13.678 21.077 -12.928 1.00 91.00 1088 THR A CA 1
ATOM 8466 C C . THR A 1 1088 ? 12.538 20.652 -11.996 1.00 91.00 1088 THR A C 1
ATOM 8468 O O . THR A 1 1088 ? 12.750 20.083 -10.924 1.00 91.00 1088 THR A O 1
ATOM 8471 N N . GLU A 1 1089 ? 11.301 20.944 -12.395 1.00 88.06 1089 GLU A N 1
ATOM 8472 C CA . GLU A 1 1089 ? 10.084 20.458 -11.749 1.00 88.06 1089 GLU A CA 1
ATOM 8473 C C . GLU A 1 1089 ? 9.152 19.801 -12.773 1.00 88.06 1089 GLU A C 1
ATOM 8475 O O . GLU A 1 1089 ? 9.082 20.211 -13.934 1.00 88.06 1089 GLU A O 1
ATOM 8480 N N . PHE A 1 1090 ? 8.414 18.781 -12.334 1.00 85.44 1090 PHE A N 1
ATOM 8481 C CA . PHE A 1 1090 ? 7.375 18.146 -13.139 1.00 85.44 1090 PHE A CA 1
ATOM 8482 C C . PHE A 1 1090 ? 6.031 18.832 -12.887 1.00 85.44 1090 PHE A C 1
ATOM 8484 O O . PHE A 1 1090 ? 5.494 18.781 -11.779 1.00 85.44 1090 PHE A O 1
ATOM 8491 N N . VAL A 1 1091 ? 5.458 19.446 -13.923 1.00 81.88 1091 VAL A N 1
ATOM 8492 C CA . VAL A 1 1091 ? 4.123 20.058 -13.885 1.00 81.88 1091 VAL A CA 1
ATOM 8493 C C . VAL A 1 1091 ? 3.225 19.372 -14.901 1.00 81.88 1091 VAL A C 1
ATOM 8495 O O . VAL A 1 1091 ? 3.476 19.422 -16.101 1.00 81.88 1091 VAL A O 1
ATOM 8498 N N . ASN A 1 1092 ? 2.169 18.717 -14.408 1.00 78.50 1092 ASN A N 1
ATOM 8499 C CA . ASN A 1 1092 ? 1.155 18.027 -15.216 1.00 78.50 1092 ASN A CA 1
ATOM 8500 C C . ASN A 1 1092 ? 1.758 17.053 -16.263 1.00 78.50 1092 ASN A C 1
ATOM 8502 O O . ASN A 1 1092 ? 1.222 16.903 -17.357 1.00 78.50 1092 ASN A O 1
ATOM 8506 N N . GLY A 1 1093 ? 2.893 16.410 -15.945 1.00 75.25 1093 GLY A N 1
ATOM 8507 C CA . GLY A 1 1093 ? 3.587 15.459 -16.828 1.00 75.25 1093 GLY A CA 1
ATOM 8508 C C . GLY A 1 1093 ? 4.632 16.060 -17.781 1.00 75.25 1093 GLY A C 1
ATOM 8509 O O . GLY A 1 1093 ? 5.223 15.312 -18.556 1.00 75.25 1093 GLY A O 1
ATOM 8510 N N . ALA A 1 1094 ? 4.889 17.372 -17.724 1.00 83.06 1094 ALA A N 1
ATOM 8511 C CA . ALA A 1 1094 ? 5.957 18.035 -18.475 1.00 83.06 1094 ALA A CA 1
ATOM 8512 C C . ALA A 1 1094 ? 7.055 18.576 -17.544 1.00 83.06 1094 ALA A C 1
ATOM 8514 O O . ALA A 1 1094 ? 6.764 19.089 -16.462 1.00 83.06 1094 ALA A O 1
ATOM 8515 N N . THR A 1 1095 ? 8.308 18.487 -17.986 1.00 88.12 1095 THR A N 1
ATOM 8516 C CA . THR A 1 1095 ? 9.470 19.044 -17.283 1.00 88.12 1095 THR A CA 1
ATOM 8517 C C . THR A 1 1095 ? 9.590 20.537 -17.572 1.00 88.12 1095 THR A C 1
ATOM 8519 O O . THR A 1 1095 ? 9.567 20.948 -18.732 1.00 88.12 1095 THR A O 1
ATOM 8522 N N . ILE A 1 1096 ? 9.737 21.355 -16.533 1.00 89.94 1096 ILE A N 1
ATOM 8523 C CA . ILE A 1 1096 ? 10.008 22.797 -16.633 1.00 89.94 1096 ILE A CA 1
ATOM 8524 C C . ILE A 1 1096 ? 11.167 23.184 -15.711 1.00 89.94 1096 ILE A C 1
ATOM 8526 O O . ILE A 1 1096 ? 11.441 22.478 -14.748 1.00 89.94 1096 ILE A O 1
ATOM 8530 N N . GLY A 1 1097 ? 11.855 24.293 -15.991 1.00 92.44 1097 GLY A N 1
ATOM 8531 C CA . GLY A 1 1097 ? 13.020 24.743 -15.217 1.00 92.44 1097 GLY A CA 1
ATOM 8532 C C . GLY A 1 1097 ? 14.329 24.602 -15.990 1.00 92.44 1097 GLY A C 1
ATOM 8533 O O . GLY A 1 1097 ? 14.341 24.652 -17.218 1.00 92.44 1097 GLY A O 1
ATOM 8534 N N . ASP A 1 1098 ? 15.450 24.469 -15.290 1.00 93.75 1098 ASP A N 1
ATOM 8535 C CA . ASP A 1 1098 ? 16.782 24.426 -15.894 1.00 93.75 1098 ASP A CA 1
ATOM 8536 C C . ASP A 1 1098 ? 17.680 23.370 -15.248 1.00 93.75 1098 ASP A C 1
ATOM 8538 O O . ASP A 1 1098 ? 17.602 23.108 -14.048 1.00 93.75 1098 ASP A O 1
ATOM 8542 N N . ARG A 1 1099 ? 18.545 22.773 -16.070 1.00 95.25 1099 ARG A N 1
ATOM 8543 C CA . ARG A 1 1099 ? 19.543 21.787 -15.665 1.00 95.25 1099 ARG A CA 1
ATOM 8544 C C . ARG A 1 1099 ? 20.891 22.131 -16.288 1.00 95.25 1099 ARG A C 1
ATOM 8546 O O . ARG A 1 1099 ? 21.010 22.239 -17.508 1.00 95.25 1099 ARG A O 1
ATOM 8553 N N . CYS A 1 1100 ? 21.909 22.275 -15.449 1.00 96.19 1100 CYS A N 1
ATOM 8554 C CA . CYS A 1 1100 ? 23.284 22.549 -15.846 1.00 96.19 1100 CYS A CA 1
ATOM 8555 C C . CYS A 1 1100 ? 24.212 21.484 -15.258 1.00 96.19 1100 CYS A C 1
ATOM 8557 O O . CYS A 1 1100 ? 24.186 21.217 -14.053 1.00 96.19 1100 CYS A O 1
ATOM 8559 N N . ILE A 1 1101 ? 25.019 20.866 -16.116 1.00 96.25 1101 ILE A N 1
ATOM 8560 C CA . ILE A 1 1101 ? 25.966 19.811 -15.756 1.00 96.25 1101 ILE A CA 1
ATOM 8561 C C . ILE A 1 1101 ? 27.327 20.189 -16.336 1.00 96.25 1101 ILE A C 1
ATOM 8563 O O . ILE A 1 1101 ? 27.453 20.387 -17.544 1.00 96.25 1101 ILE A O 1
ATOM 8567 N N . PHE A 1 1102 ? 28.338 20.268 -15.478 1.00 97.25 1102 PHE A N 1
ATOM 8568 C CA . PHE A 1 1102 ? 29.728 20.468 -15.865 1.00 97.25 1102 PHE A CA 1
ATOM 8569 C C . PHE A 1 1102 ? 30.567 19.300 -15.351 1.00 97.25 1102 PHE A C 1
ATOM 8571 O O . PHE A 1 1102 ? 30.613 19.060 -14.146 1.00 97.25 1102 PHE A O 1
ATOM 8578 N N . GLN A 1 1103 ? 31.208 18.574 -16.258 1.00 96.88 1103 GLN A N 1
ATOM 8579 C CA . GLN A 1 1103 ? 32.102 17.457 -15.970 1.00 96.88 1103 GLN A CA 1
ATOM 8580 C C . GLN A 1 1103 ? 33.522 17.818 -16.404 1.00 96.88 1103 GLN A C 1
ATOM 8582 O O . GLN A 1 1103 ? 33.719 18.406 -17.465 1.00 96.88 1103 GLN A O 1
ATOM 8587 N N . MET A 1 1104 ? 34.503 17.446 -15.590 1.00 96.56 1104 MET A N 1
ATOM 8588 C CA . MET A 1 1104 ? 35.923 17.667 -15.824 1.00 96.56 1104 MET A CA 1
ATOM 8589 C C . MET A 1 1104 ? 36.698 16.417 -15.403 1.00 96.56 1104 MET A C 1
ATOM 8591 O O . MET A 1 1104 ? 36.651 16.022 -14.242 1.00 96.56 1104 MET A O 1
ATOM 8595 N N . ASP A 1 1105 ? 37.424 15.820 -16.340 1.00 95.75 1105 ASP A N 1
ATOM 8596 C CA . ASP A 1 1105 ? 38.294 14.669 -16.138 1.00 95.75 1105 ASP A CA 1
ATOM 8597 C C . ASP A 1 1105 ? 39.756 15.112 -16.357 1.00 95.75 1105 ASP A C 1
ATOM 8599 O O . ASP A 1 1105 ? 40.129 15.581 -17.435 1.00 95.75 1105 ASP A O 1
ATOM 8603 N N . GLN A 1 1106 ? 40.582 14.996 -15.318 1.00 95.75 1106 GLN A N 1
ATOM 8604 C CA . GLN A 1 1106 ? 41.991 15.391 -15.299 1.00 95.75 1106 GLN A CA 1
ATOM 8605 C C . GLN A 1 1106 ? 42.887 14.153 -15.204 1.00 95.75 1106 GLN A C 1
ATOM 8607 O O . GLN A 1 1106 ? 42.958 13.505 -14.156 1.00 95.75 1106 GLN A O 1
ATOM 8612 N N . GLY A 1 1107 ? 43.609 13.850 -16.281 1.00 94.44 1107 GLY A N 1
ATOM 8613 C CA . GLY A 1 1107 ? 44.624 12.799 -16.318 1.00 94.44 1107 GLY A CA 1
ATOM 8614 C C . GLY A 1 1107 ? 45.785 13.105 -15.370 1.00 94.44 1107 GLY A C 1
ATOM 8615 O O . GLY A 1 1107 ? 46.241 14.247 -15.285 1.00 94.44 1107 GLY A O 1
ATOM 8616 N N . LEU A 1 1108 ? 46.252 12.086 -14.644 1.00 92.94 1108 LEU A N 1
ATOM 8617 C CA . LEU A 1 1108 ? 47.329 12.218 -13.654 1.00 92.94 1108 LEU A CA 1
ATOM 8618 C C . LEU A 1 1108 ? 48.727 11.931 -14.220 1.00 92.94 1108 LEU A C 1
ATOM 8620 O O . LEU A 1 1108 ? 49.701 12.008 -13.476 1.00 92.94 1108 LEU A O 1
ATOM 8624 N N . GLY A 1 1109 ? 48.847 11.566 -15.502 1.00 88.31 1109 GLY A N 1
ATOM 8625 C CA . GLY A 1 1109 ? 50.119 11.122 -16.078 1.00 88.31 1109 GLY A CA 1
ATOM 8626 C C . GLY A 1 1109 ? 50.568 9.744 -15.579 1.00 88.31 1109 GLY A C 1
ATOM 8627 O O . GLY A 1 1109 ? 51.748 9.421 -15.657 1.00 88.31 1109 GLY A O 1
ATOM 8628 N N . ILE A 1 1110 ? 49.649 8.932 -15.044 1.00 87.38 1110 ILE A N 1
ATOM 8629 C CA . ILE A 1 1110 ? 49.926 7.599 -14.492 1.00 87.38 1110 ILE A CA 1
ATOM 8630 C C . ILE A 1 1110 ? 49.299 6.546 -15.406 1.00 87.38 1110 ILE A C 1
ATOM 8632 O O . ILE A 1 1110 ? 48.079 6.542 -15.585 1.00 87.38 1110 ILE A O 1
ATOM 8636 N N . GLY A 1 1111 ? 50.120 5.632 -15.934 1.00 87.62 1111 GLY A N 1
ATOM 8637 C CA . GLY A 1 1111 ? 49.667 4.496 -16.737 1.00 87.62 1111 GLY A CA 1
ATOM 8638 C C . GLY A 1 1111 ? 50.376 4.369 -18.090 1.00 87.62 1111 GLY A C 1
ATOM 8639 O O . GLY A 1 1111 ? 51.527 4.775 -18.238 1.00 87.62 1111 GLY A O 1
ATOM 8640 N N . SER A 1 1112 ? 49.708 3.778 -19.081 1.00 87.69 1112 SER A N 1
ATOM 8641 C CA . SER A 1 1112 ? 50.260 3.557 -20.425 1.00 87.69 1112 SER A CA 1
ATOM 8642 C C . SER A 1 1112 ? 50.551 4.890 -21.125 1.00 87.69 1112 SER A C 1
ATOM 8644 O O . SER A 1 1112 ? 49.632 5.662 -21.364 1.00 87.69 1112 SER A O 1
ATOM 8646 N N . LYS A 1 1113 ? 51.819 5.151 -21.483 1.00 87.25 1113 LYS A N 1
ATOM 8647 C CA . LYS A 1 1113 ? 52.287 6.403 -22.129 1.00 87.25 1113 LYS A CA 1
ATOM 8648 C C . LYS A 1 1113 ? 52.121 7.676 -21.269 1.00 87.25 1113 LYS A C 1
ATOM 8650 O O . LYS A 1 1113 ? 52.239 8.768 -21.805 1.00 87.25 1113 LYS A O 1
ATOM 8655 N N . ASN A 1 1114 ? 51.912 7.545 -19.951 1.00 88.25 1114 ASN A N 1
ATOM 8656 C CA . ASN A 1 1114 ? 51.753 8.659 -18.999 1.00 88.25 1114 ASN A CA 1
ATOM 8657 C C . ASN A 1 1114 ? 50.728 9.724 -19.455 1.00 88.25 1114 ASN A C 1
ATOM 8659 O O . ASN A 1 1114 ? 51.093 10.889 -19.613 1.00 88.25 1114 ASN A O 1
ATOM 8663 N N . PRO A 1 1115 ? 49.447 9.353 -19.645 1.00 88.00 1115 PRO A N 1
ATOM 8664 C CA . PRO A 1 1115 ? 48.458 10.218 -20.280 1.00 88.00 1115 PRO A CA 1
ATOM 8665 C C . PRO A 1 1115 ? 48.170 11.452 -19.420 1.00 88.00 1115 PRO A C 1
ATOM 8667 O O . PRO A 1 1115 ? 47.698 11.333 -18.281 1.00 88.00 1115 PRO A O 1
ATOM 8670 N N . PHE A 1 1116 ? 48.426 12.641 -19.969 1.00 93.31 1116 PHE A N 1
ATOM 8671 C CA . PHE A 1 1116 ? 48.138 13.909 -19.308 1.00 93.31 1116 PHE A CA 1
ATOM 8672 C C . PHE A 1 1116 ? 47.151 14.732 -20.133 1.00 93.31 1116 PHE A C 1
ATOM 8674 O O . PHE A 1 1116 ? 47.474 15.284 -21.185 1.00 93.31 1116 PHE A O 1
ATOM 8681 N N . PHE A 1 1117 ? 45.919 14.823 -19.637 1.00 93.56 1117 PHE A N 1
ATOM 8682 C CA . PHE A 1 1117 ? 44.830 15.482 -20.345 1.00 93.56 1117 PHE A CA 1
ATOM 8683 C C . PHE A 1 1117 ? 43.871 16.195 -19.412 1.00 93.56 1117 PHE A C 1
ATOM 8685 O O . PHE A 1 1117 ? 43.749 15.867 -18.234 1.00 93.56 1117 PHE A O 1
ATOM 8692 N N . ASN A 1 1118 ? 43.162 17.161 -19.974 1.00 95.56 1118 ASN A N 1
ATOM 8693 C CA . ASN A 1 1118 ? 42.056 17.849 -19.350 1.00 95.56 1118 ASN A CA 1
ATOM 8694 C C . ASN A 1 1118 ? 40.855 17.786 -20.288 1.00 95.56 1118 ASN A C 1
ATOM 8696 O O . ASN A 1 1118 ? 40.778 18.520 -21.279 1.00 95.56 1118 ASN A O 1
ATOM 8700 N N . ARG A 1 1119 ? 39.930 16.887 -19.975 1.00 95.38 1119 ARG A N 1
ATOM 8701 C CA . ARG A 1 1119 ? 38.703 16.686 -20.732 1.00 95.38 1119 ARG A CA 1
ATOM 8702 C C . ARG A 1 1119 ? 37.558 17.330 -19.975 1.00 95.38 1119 ARG A C 1
ATOM 8704 O O . ARG A 1 1119 ? 37.362 17.051 -18.800 1.00 95.38 1119 ARG A O 1
ATOM 8711 N N . HIS A 1 1120 ? 36.798 18.191 -20.629 1.00 95.94 1120 HIS A N 1
ATOM 8712 C CA . HIS A 1 1120 ? 35.712 18.925 -19.995 1.00 95.94 1120 HIS A CA 1
ATOM 8713 C C . HIS A 1 1120 ? 34.457 18.894 -20.860 1.00 95.94 1120 HIS A C 1
ATOM 8715 O O . HIS A 1 1120 ? 34.522 18.940 -22.087 1.00 95.94 1120 HIS A O 1
ATOM 8721 N N . GLN A 1 1121 ? 33.300 18.822 -20.212 1.00 96.56 1121 GLN A N 1
ATOM 8722 C CA . GLN A 1 1121 ? 31.998 18.788 -20.858 1.00 96.56 1121 GLN A CA 1
ATOM 8723 C C . GLN A 1 1121 ? 31.022 19.683 -20.099 1.00 96.56 1121 GLN A C 1
ATOM 8725 O O . GLN A 1 1121 ? 30.802 19.510 -18.903 1.00 96.56 1121 GLN A O 1
ATOM 8730 N N . LEU A 1 1122 ? 30.399 20.616 -20.812 1.00 97.12 1122 LEU A N 1
ATOM 8731 C CA . LEU A 1 1122 ? 29.342 21.487 -20.319 1.00 97.12 1122 LEU A CA 1
ATOM 8732 C C . LEU A 1 1122 ? 28.040 21.145 -21.039 1.00 97.12 1122 LEU A C 1
ATOM 8734 O O . LEU A 1 1122 ? 27.978 21.149 -22.264 1.00 97.12 1122 LEU A O 1
ATOM 8738 N N . THR A 1 1123 ? 26.989 20.853 -20.281 1.00 96.94 1123 THR A N 1
ATOM 8739 C CA . THR A 1 1123 ? 25.643 20.593 -20.801 1.00 96.94 1123 THR A CA 1
ATOM 8740 C C . THR A 1 1123 ? 24.649 21.504 -20.097 1.00 96.94 1123 THR A C 1
ATOM 8742 O O . THR A 1 1123 ? 24.511 21.454 -18.876 1.00 96.94 1123 THR A O 1
ATOM 8745 N N . VAL A 1 1124 ? 23.943 22.329 -20.866 1.00 97.06 1124 VAL A N 1
ATOM 8746 C CA . VAL A 1 1124 ? 22.943 23.276 -20.364 1.00 97.06 1124 VAL A CA 1
ATOM 8747 C C . VAL A 1 1124 ? 21.622 22.988 -21.055 1.00 97.06 1124 VAL A C 1
ATOM 8749 O O . VAL A 1 1124 ? 21.537 22.996 -22.278 1.00 97.06 1124 VAL A O 1
ATOM 8752 N N . THR A 1 1125 ? 20.584 22.708 -20.272 1.00 96.94 1125 THR A N 1
ATOM 8753 C CA . THR A 1 1125 ? 19.225 22.468 -20.768 1.00 96.94 1125 THR A CA 1
ATOM 8754 C C . THR A 1 1125 ? 18.250 23.371 -20.030 1.00 96.94 1125 THR A C 1
ATOM 8756 O O . THR A 1 1125 ? 18.265 23.426 -18.802 1.00 96.94 1125 THR A O 1
ATOM 8759 N N . LYS A 1 1126 ? 17.397 24.085 -20.761 1.00 96.44 1126 LYS A N 1
ATOM 8760 C CA . LYS A 1 1126 ? 16.381 24.976 -20.200 1.00 96.44 1126 LYS A CA 1
ATOM 8761 C C . LYS A 1 1126 ? 15.020 24.659 -20.800 1.00 96.44 1126 LYS A C 1
ATOM 8763 O O . LYS A 1 1126 ? 14.845 24.735 -22.010 1.00 96.44 1126 LYS A O 1
ATOM 8768 N N . PHE A 1 1127 ? 14.062 24.356 -19.938 1.00 95.25 1127 PHE A N 1
ATOM 8769 C CA . PHE A 1 1127 ? 12.672 24.074 -20.262 1.00 95.25 1127 PHE A CA 1
ATOM 8770 C C . PHE A 1 1127 ? 11.814 25.291 -19.907 1.00 95.25 1127 PHE A C 1
ATOM 8772 O O . PHE A 1 1127 ? 11.513 25.559 -18.739 1.00 95.25 1127 PHE A O 1
ATOM 8779 N N . ILE A 1 1128 ? 11.447 26.064 -20.924 1.00 93.56 1128 ILE A N 1
ATOM 8780 C CA . ILE A 1 1128 ? 10.669 27.292 -20.785 1.00 93.56 1128 ILE A CA 1
ATOM 8781 C C . ILE A 1 1128 ? 9.188 26.951 -20.917 1.00 93.56 1128 ILE A C 1
ATOM 8783 O O . ILE A 1 1128 ? 8.752 26.444 -21.950 1.00 93.56 1128 ILE A O 1
ATOM 8787 N N . ASN A 1 1129 ? 8.410 27.266 -19.884 1.00 91.38 1129 ASN A N 1
ATOM 8788 C CA . ASN A 1 1129 ? 6.959 27.160 -19.946 1.00 91.38 1129 ASN A CA 1
ATOM 8789 C C . ASN A 1 1129 ? 6.375 28.315 -20.779 1.00 91.38 1129 ASN A C 1
ATOM 8791 O O . ASN A 1 1129 ? 6.540 29.481 -20.417 1.00 91.38 1129 ASN A O 1
ATOM 8795 N N . LEU A 1 1130 ? 5.681 27.989 -21.868 1.00 89.56 1130 LEU A N 1
ATOM 8796 C CA . LEU A 1 1130 ? 5.080 28.966 -22.776 1.00 89.56 1130 LEU A CA 1
ATOM 8797 C C . LEU A 1 1130 ? 3.645 29.354 -22.386 1.00 89.56 1130 LEU A C 1
ATOM 8799 O O . LEU A 1 1130 ? 3.165 30.397 -22.826 1.00 89.56 1130 LEU A O 1
ATOM 8803 N N . ASN A 1 1131 ? 2.949 28.560 -21.561 1.00 83.44 1131 ASN A N 1
ATOM 8804 C CA . ASN A 1 1131 ? 1.582 28.850 -21.121 1.00 83.44 1131 ASN A CA 1
ATOM 8805 C C . ASN A 1 1131 ? 1.414 28.732 -19.592 1.00 83.44 1131 ASN A C 1
ATOM 8807 O O . ASN A 1 1131 ? 1.763 27.745 -18.950 1.00 83.44 1131 ASN A O 1
ATOM 8811 N N . LYS A 1 1132 ? 0.829 29.759 -18.963 1.00 68.00 1132 LYS A N 1
ATOM 8812 C CA . LYS A 1 1132 ? 0.512 29.708 -17.528 1.00 68.00 1132 LYS A CA 1
ATOM 8813 C C . LYS A 1 1132 ? -0.680 28.773 -17.310 1.00 68.00 1132 LYS A C 1
ATOM 8815 O O . LYS A 1 1132 ? -1.822 29.185 -17.472 1.00 68.00 1132 LYS A O 1
ATOM 8820 N N . GLN A 1 1133 ? -0.408 27.518 -16.966 1.00 67.50 1133 GLN A N 1
ATOM 8821 C CA . GLN A 1 1133 ? -1.416 26.554 -16.530 1.00 67.50 1133 GLN A CA 1
ATOM 8822 C C . GLN A 1 1133 ? -1.291 26.275 -15.033 1.00 67.50 1133 GLN A C 1
ATOM 8824 O O . GLN A 1 1133 ? -0.197 26.251 -14.471 1.00 67.50 1133 GLN A O 1
ATOM 8829 N N . GLU A 1 1134 ? -2.432 26.071 -14.381 1.00 66.38 1134 GLU A N 1
ATOM 8830 C CA . GLU A 1 1134 ? -2.487 25.712 -12.967 1.00 66.38 1134 GLU A CA 1
ATOM 8831 C C . GLU A 1 1134 ? -2.035 24.259 -12.737 1.00 66.38 1134 GLU A C 1
ATOM 8833 O O . GLU A 1 1134 ? -2.320 23.365 -13.540 1.00 66.38 1134 GLU A O 1
ATOM 8838 N N . LYS A 1 1135 ? -1.360 24.012 -11.608 1.00 69.56 1135 LYS A N 1
ATOM 8839 C CA . LYS A 1 1135 ? -0.898 22.674 -11.206 1.00 69.56 1135 LYS A CA 1
ATOM 8840 C C . LYS A 1 1135 ? -2.102 21.785 -10.840 1.00 69.56 1135 LYS A C 1
ATOM 8842 O O . LYS A 1 1135 ? -2.987 22.227 -10.108 1.00 69.56 1135 LYS A O 1
ATOM 8847 N N . GLY A 1 1136 ? -2.153 20.545 -11.336 1.00 61.47 1136 GLY A N 1
ATOM 8848 C CA . GLY A 1 1136 ? -3.172 19.558 -10.952 1.00 61.47 1136 GLY A CA 1
ATOM 8849 C C . GLY A 1 1136 ? -3.165 18.286 -11.809 1.00 61.47 1136 GLY A C 1
ATOM 8850 O O . GLY A 1 1136 ? -3.052 18.359 -13.028 1.00 61.47 1136 GLY A O 1
ATOM 8851 N N . SER A 1 1137 ? -3.360 17.120 -11.185 1.00 49.16 1137 SER A N 1
ATOM 8852 C CA . SER A 1 1137 ? -3.166 15.774 -11.769 1.00 49.16 1137 SER A CA 1
ATOM 8853 C C . SER A 1 1137 ? -4.081 15.389 -12.950 1.00 49.16 1137 SER A C 1
ATOM 8855 O O . SER A 1 1137 ? -3.984 14.276 -13.454 1.00 49.16 1137 SER A O 1
ATOM 8857 N N . ARG A 1 1138 ? -4.970 16.284 -13.402 1.00 59.62 1138 ARG A N 1
ATOM 8858 C CA . ARG A 1 1138 ? -5.892 16.098 -14.544 1.00 59.62 1138 ARG A CA 1
ATOM 8859 C C . ARG A 1 1138 ? -5.964 17.310 -15.479 1.00 59.62 1138 ARG A C 1
ATOM 8861 O O . ARG A 1 1138 ? -6.847 17.388 -16.327 1.00 59.62 1138 ARG A O 1
ATOM 8868 N N . LYS A 1 1139 ? -5.074 18.286 -15.301 1.00 70.62 1139 LYS A N 1
ATOM 8869 C CA . LYS A 1 1139 ? -4.955 19.423 -16.218 1.00 70.62 1139 LYS A CA 1
ATOM 8870 C C . LYS A 1 1139 ? -4.016 19.032 -17.366 1.00 70.62 1139 LYS A C 1
ATOM 8872 O O . LYS A 1 1139 ? -3.125 18.208 -17.148 1.00 70.62 1139 LYS A O 1
ATOM 8877 N N . PRO A 1 1140 ? -4.208 19.579 -18.580 1.00 73.00 1140 PRO A N 1
ATOM 8878 C CA . PRO A 1 1140 ? -3.306 19.306 -19.692 1.00 73.00 1140 PRO A CA 1
ATOM 8879 C C . PRO A 1 1140 ? -1.849 19.642 -19.314 1.00 73.00 1140 PRO A C 1
ATOM 8881 O O . PRO A 1 1140 ? -1.618 20.469 -18.425 1.00 73.00 1140 PRO A O 1
ATOM 8884 N N . PRO A 1 1141 ? -0.856 18.998 -19.952 1.00 81.88 1141 PRO A N 1
ATOM 8885 C CA . PRO A 1 1141 ? 0.527 19.416 -19.806 1.00 81.88 1141 PRO A CA 1
ATOM 8886 C C . PRO A 1 1141 ? 0.710 20.814 -20.415 1.00 81.88 1141 PRO A C 1
ATOM 8888 O O . PRO A 1 1141 ? 0.060 21.126 -21.419 1.00 81.88 1141 PRO A O 1
ATOM 8891 N N . PRO A 1 1142 ? 1.595 21.659 -19.862 1.00 86.69 1142 PRO A N 1
ATOM 8892 C CA . PRO A 1 1142 ? 1.927 22.936 -20.473 1.00 86.69 1142 PRO A CA 1
ATOM 8893 C C . PRO A 1 1142 ? 2.654 22.756 -21.816 1.00 86.69 1142 PRO A C 1
ATOM 8895 O O . PRO A 1 1142 ? 3.248 21.712 -22.096 1.00 86.69 1142 PRO A O 1
ATOM 8898 N N . ALA A 1 1143 ? 2.617 23.798 -22.646 1.00 90.94 1143 ALA A N 1
ATOM 8899 C CA . ALA A 1 1143 ? 3.470 23.906 -23.823 1.00 90.94 1143 ALA A CA 1
ATOM 8900 C C . ALA A 1 1143 ? 4.883 24.295 -23.374 1.00 90.94 1143 ALA A C 1
ATOM 8902 O O . ALA A 1 1143 ? 5.057 25.272 -22.641 1.00 90.94 1143 ALA A O 1
ATOM 8903 N N . VAL A 1 1144 ? 5.888 23.535 -23.805 1.00 93.25 1144 VAL A N 1
ATOM 8904 C CA . VAL A 1 1144 ? 7.271 23.672 -23.330 1.00 93.25 1144 VAL A CA 1
ATOM 8905 C C . VAL A 1 1144 ? 8.215 23.862 -24.508 1.00 93.25 1144 VAL A C 1
ATOM 8907 O O . VAL A 1 1144 ? 8.192 23.088 -25.464 1.00 93.25 1144 VAL A O 1
ATOM 8910 N N . LEU A 1 1145 ? 9.070 24.878 -24.414 1.00 95.12 1145 LEU A N 1
ATOM 8911 C CA . LEU A 1 1145 ? 10.225 25.057 -25.289 1.00 95.12 1145 LEU A CA 1
ATOM 8912 C C . LEU A 1 1145 ? 11.479 24.576 -24.556 1.00 95.12 1145 LEU A C 1
ATOM 8914 O O . LEU A 1 1145 ? 11.894 25.191 -23.572 1.00 95.12 1145 LEU A O 1
ATOM 8918 N N . ALA A 1 1146 ? 12.079 23.491 -25.034 1.00 95.75 1146 ALA A N 1
ATOM 8919 C CA . ALA A 1 1146 ? 13.355 22.990 -24.550 1.00 95.75 1146 ALA A CA 1
ATOM 8920 C C . ALA A 1 1146 ? 14.495 23.549 -25.411 1.00 95.75 1146 ALA A C 1
ATOM 8922 O O . ALA A 1 1146 ? 14.520 23.362 -26.628 1.00 95.75 1146 ALA A O 1
ATOM 8923 N N . LEU A 1 1147 ? 15.440 24.227 -24.764 1.00 96.88 1147 LEU A N 1
ATOM 8924 C CA . LEU A 1 1147 ? 16.694 24.689 -25.352 1.00 96.88 1147 LEU A CA 1
ATOM 8925 C C . LEU A 1 1147 ? 17.835 23.890 -24.739 1.00 96.88 1147 LEU A C 1
ATOM 8927 O O . LEU A 1 1147 ? 17.971 23.852 -23.515 1.00 96.88 1147 LEU A O 1
ATOM 8931 N N . HIS A 1 1148 ? 18.655 23.273 -25.576 1.00 97.12 1148 HIS A N 1
ATOM 8932 C CA . HIS A 1 1148 ? 19.765 22.438 -25.153 1.00 97.12 1148 HIS A CA 1
ATOM 8933 C C . HIS A 1 1148 ? 21.045 22.848 -25.874 1.00 97.12 1148 HIS A C 1
ATOM 8935 O O . HIS A 1 1148 ? 21.061 23.037 -27.089 1.00 97.12 1148 HIS A O 1
ATOM 8941 N N . GLY A 1 1149 ? 22.123 22.969 -25.108 1.00 96.69 1149 GLY A N 1
ATOM 8942 C CA . GLY A 1 1149 ? 23.466 23.193 -25.615 1.00 96.69 1149 GLY A CA 1
ATOM 8943 C C . GLY A 1 1149 ? 24.446 22.266 -24.916 1.00 96.69 1149 GLY A C 1
ATOM 8944 O O . GLY A 1 1149 ? 24.435 22.154 -23.685 1.00 96.69 1149 GLY A O 1
ATOM 8945 N N . ARG A 1 1150 ? 25.310 21.626 -25.699 1.00 96.50 1150 ARG A N 1
ATOM 8946 C CA . ARG A 1 1150 ? 26.388 20.780 -25.201 1.00 96.50 1150 ARG A CA 1
ATOM 8947 C C . ARG A 1 1150 ? 27.692 21.178 -25.867 1.00 96.50 1150 ARG A C 1
ATOM 8949 O O . ARG A 1 1150 ? 27.810 21.186 -27.086 1.00 96.50 1150 ARG A O 1
ATOM 8956 N N . TYR A 1 1151 ? 28.671 21.498 -25.038 1.00 96.81 1151 TYR A N 1
ATOM 8957 C CA . TYR A 1 1151 ? 30.046 21.726 -25.444 1.00 96.81 1151 TYR A CA 1
ATOM 8958 C C . TYR A 1 1151 ? 30.922 20.675 -24.773 1.00 96.81 1151 TYR A C 1
ATOM 8960 O O . TYR A 1 1151 ? 30.764 20.404 -23.581 1.00 96.81 1151 TYR A O 1
ATOM 8968 N N . ALA A 1 1152 ? 31.839 20.084 -25.523 1.00 95.94 1152 ALA A N 1
ATOM 8969 C CA . ALA A 1 1152 ? 32.832 19.175 -24.975 1.00 95.94 1152 ALA A CA 1
ATOM 8970 C C . ALA A 1 1152 ? 34.191 19.454 -25.614 1.00 95.94 1152 ALA A C 1
ATOM 8972 O O . ALA A 1 1152 ? 34.253 19.790 -26.792 1.00 95.94 1152 ALA A O 1
ATOM 8973 N N . GLY A 1 1153 ? 35.263 19.346 -24.838 1.00 95.94 1153 GLY A N 1
ATOM 8974 C CA . GLY A 1 1153 ? 36.614 19.665 -25.285 1.00 95.94 1153 GLY A CA 1
ATOM 8975 C C . GLY A 1 1153 ? 37.672 18.869 -24.534 1.00 95.94 1153 GLY A C 1
ATOM 8976 O O . GLY A 1 1153 ? 37.447 18.426 -23.405 1.00 95.94 1153 GLY A O 1
ATOM 8977 N N . CYS A 1 1154 ? 38.832 18.669 -25.161 1.00 95.81 1154 CYS A N 1
ATOM 8978 C CA . CYS A 1 1154 ? 39.969 18.000 -24.532 1.00 95.81 1154 CYS A CA 1
ATOM 8979 C C . CYS A 1 1154 ? 41.311 18.648 -24.891 1.00 95.81 1154 CYS A C 1
ATOM 8981 O O . CYS A 1 1154 ? 41.730 18.674 -26.054 1.00 95.81 1154 CYS A O 1
ATOM 8983 N N . VAL A 1 1155 ? 42.030 19.098 -23.863 1.00 94.00 1155 VAL A N 1
ATOM 8984 C CA . VAL A 1 1155 ? 43.388 19.656 -23.950 1.00 94.00 1155 VAL A CA 1
ATOM 8985 C C . VAL A 1 1155 ? 44.392 18.609 -23.454 1.00 94.00 1155 VAL A C 1
ATOM 8987 O O . VAL A 1 1155 ? 44.136 17.965 -22.445 1.00 94.00 1155 VAL A O 1
ATOM 8990 N N . GLY A 1 1156 ? 45.528 18.435 -24.135 1.00 91.69 1156 GLY A N 1
ATOM 8991 C CA . GLY A 1 1156 ? 46.518 17.389 -23.814 1.00 91.69 1156 GLY A CA 1
ATOM 8992 C C . GLY A 1 1156 ? 46.293 16.084 -24.586 1.00 91.69 1156 GLY A C 1
ATOM 8993 O O . GLY A 1 1156 ? 45.827 16.130 -25.728 1.00 91.69 1156 GLY A O 1
ATOM 8994 N N . ASP A 1 1157 ? 46.629 14.944 -23.989 1.00 91.00 1157 ASP A N 1
ATOM 8995 C CA . ASP A 1 1157 ? 46.572 13.628 -24.641 1.00 91.00 1157 ASP A CA 1
ATOM 8996 C C . ASP A 1 1157 ? 45.133 13.094 -24.737 1.00 91.00 1157 ASP A C 1
ATOM 8998 O O . ASP A 1 1157 ? 44.520 12.758 -23.730 1.00 91.00 1157 ASP A O 1
ATOM 9002 N N . LEU A 1 1158 ? 44.572 12.974 -25.942 1.00 91.31 1158 LEU A N 1
ATOM 9003 C CA . LEU A 1 1158 ? 43.240 12.390 -26.136 1.00 91.31 1158 LEU A CA 1
ATOM 9004 C C . LEU A 1 1158 ? 43.361 10.995 -26.766 1.00 91.31 1158 LEU A C 1
ATOM 9006 O O . LEU A 1 1158 ? 43.703 10.913 -27.947 1.00 91.31 1158 LEU A O 1
ATOM 9010 N N . PRO A 1 1159 ? 43.048 9.910 -26.034 1.00 89.19 1159 PRO A N 1
ATOM 9011 C CA . PRO A 1 1159 ? 42.961 8.581 -26.624 1.00 89.19 1159 PRO A CA 1
ATOM 9012 C C . PRO A 1 1159 ? 41.841 8.506 -27.666 1.00 89.19 1159 PRO A C 1
ATOM 9014 O O . PRO A 1 1159 ? 40.741 9.017 -27.438 1.00 89.19 1159 PRO A O 1
ATOM 9017 N N . SER A 1 1160 ? 42.082 7.801 -28.775 1.00 89.06 1160 SER A N 1
ATOM 9018 C CA . SER A 1 1160 ? 41.098 7.649 -29.853 1.00 89.06 1160 SER A CA 1
ATOM 9019 C C . SER A 1 1160 ? 39.770 7.071 -29.367 1.00 89.06 1160 SER A C 1
ATOM 9021 O O . SER A 1 1160 ? 38.734 7.541 -29.807 1.00 89.06 1160 SER A O 1
ATOM 9023 N N . TYR A 1 1161 ? 39.761 6.113 -28.430 1.00 89.75 1161 TYR A N 1
ATOM 9024 C CA . TYR A 1 1161 ? 38.529 5.521 -27.880 1.00 89.75 1161 TYR A CA 1
ATOM 9025 C C . TYR A 1 1161 ? 37.693 6.463 -26.987 1.00 89.75 1161 TYR A C 1
ATOM 9027 O O . TYR A 1 1161 ? 36.548 6.136 -26.678 1.00 89.75 1161 TYR A O 1
ATOM 9035 N N . ASP A 1 1162 ? 38.247 7.597 -26.545 1.00 90.56 1162 ASP A N 1
ATOM 9036 C CA . ASP A 1 1162 ? 37.562 8.600 -25.709 1.00 90.56 1162 ASP A CA 1
ATOM 9037 C C . ASP A 1 1162 ? 37.286 9.918 -26.453 1.00 90.56 1162 ASP A C 1
ATOM 9039 O O . ASP A 1 1162 ? 36.744 10.869 -25.868 1.00 90.56 1162 ASP A O 1
ATOM 9043 N N . ALA A 1 1163 ? 37.607 9.963 -27.752 1.00 93.00 1163 ALA A N 1
ATOM 9044 C CA . ALA A 1 1163 ? 37.245 11.061 -28.635 1.00 93.00 1163 ALA A CA 1
ATOM 9045 C C . ALA A 1 1163 ? 35.728 11.299 -28.646 1.00 93.00 1163 ALA A C 1
ATOM 9047 O O . ALA A 1 1163 ? 34.915 10.383 -28.487 1.00 93.00 1163 ALA A O 1
ATOM 9048 N N . PHE A 1 1164 ? 35.328 12.557 -28.818 1.00 94.25 1164 PHE A N 1
ATOM 9049 C CA . PHE A 1 1164 ? 33.920 12.919 -28.795 1.00 94.25 1164 PHE A CA 1
ATOM 9050 C C . PHE A 1 1164 ? 33.266 12.532 -30.118 1.00 94.25 1164 PHE A C 1
ATOM 9052 O O . PHE A 1 1164 ? 33.560 13.110 -31.161 1.00 94.25 1164 PHE A O 1
ATOM 9059 N N . ALA A 1 1165 ? 32.387 11.535 -30.068 1.00 92.62 1165 ALA A N 1
ATOM 9060 C CA . ALA A 1 1165 ? 31.591 11.123 -31.213 1.00 92.62 1165 ALA A CA 1
ATOM 9061 C C . ALA A 1 1165 ? 30.399 12.070 -31.423 1.00 92.62 1165 ALA A C 1
ATOM 9063 O O . ALA A 1 1165 ? 29.698 12.414 -30.467 1.00 92.62 1165 ALA A O 1
ATOM 9064 N N . LEU A 1 1166 ? 30.164 12.448 -32.679 1.00 92.38 1166 LEU A N 1
ATOM 9065 C CA . LEU A 1 1166 ? 29.066 13.298 -33.127 1.00 92.38 1166 LEU A CA 1
ATOM 9066 C C . LEU A 1 1166 ? 28.064 12.472 -33.950 1.00 92.38 1166 LEU A C 1
ATOM 9068 O O . LEU A 1 1166 ? 28.457 11.691 -34.818 1.00 92.38 1166 LEU A O 1
ATOM 9072 N N . GLY A 1 1167 ? 26.769 12.676 -33.708 1.00 87.06 1167 GLY A N 1
ATOM 9073 C CA . GLY A 1 1167 ? 25.684 11.933 -34.358 1.00 87.06 1167 GLY A CA 1
ATOM 9074 C C . GLY A 1 1167 ? 25.137 10.801 -33.488 1.00 87.06 1167 GLY A C 1
ATOM 9075 O O . GLY A 1 1167 ? 25.859 10.194 -32.691 1.00 87.06 1167 GLY A O 1
ATOM 9076 N N . GLY A 1 1168 ? 23.832 10.553 -33.603 1.00 85.31 1168 GLY A N 1
ATOM 9077 C CA . GLY A 1 1168 ? 23.112 9.545 -32.829 1.00 85.31 1168 GLY A CA 1
ATOM 9078 C C . GLY A 1 1168 ? 21.912 10.110 -32.060 1.00 85.31 1168 GLY A C 1
ATOM 9079 O O . GLY A 1 1168 ? 21.684 11.318 -32.011 1.00 85.31 1168 GLY A O 1
ATOM 9080 N N . PRO A 1 1169 ? 21.139 9.244 -31.384 1.00 80.19 1169 PRO A N 1
ATOM 9081 C CA . PRO A 1 1169 ? 19.873 9.619 -30.747 1.00 80.19 1169 PRO A CA 1
ATOM 9082 C C . PRO A 1 1169 ? 19.980 10.618 -29.590 1.00 80.19 1169 PRO A C 1
ATOM 9084 O O . PRO A 1 1169 ? 19.022 11.336 -29.312 1.00 80.19 1169 PRO A O 1
ATOM 9087 N N . HIS A 1 1170 ? 21.135 10.666 -28.924 1.00 83.94 1170 HIS A N 1
ATOM 9088 C CA . HIS A 1 1170 ? 21.420 11.574 -27.807 1.00 83.94 1170 HIS A CA 1
ATOM 9089 C C . HIS A 1 1170 ? 22.345 12.741 -28.201 1.00 83.94 1170 HIS A C 1
ATOM 9091 O O . HIS A 1 1170 ? 22.794 13.479 -27.331 1.00 83.94 1170 HIS A O 1
ATOM 9097 N N . SER A 1 1171 ? 22.639 12.888 -29.495 1.00 90.25 1171 SER A N 1
ATOM 9098 C CA . SER A 1 1171 ? 23.449 13.956 -30.092 1.00 90.25 1171 SER A CA 1
ATOM 9099 C C . SER A 1 1171 ? 22.563 14.670 -31.123 1.00 90.25 1171 SER A C 1
ATOM 9101 O O . SER A 1 1171 ? 21.581 15.300 -30.725 1.00 90.25 1171 SER A O 1
ATOM 9103 N N . VAL A 1 1172 ? 22.842 14.512 -32.421 1.00 91.31 1172 VAL A N 1
ATOM 9104 C CA . VAL A 1 1172 ? 22.020 14.986 -33.541 1.00 91.31 1172 VAL A CA 1
ATOM 9105 C C . VAL A 1 1172 ? 21.163 13.833 -34.070 1.00 91.31 1172 VAL A C 1
ATOM 9107 O O . VAL A 1 1172 ? 21.678 12.898 -34.692 1.00 91.31 1172 VAL A O 1
ATOM 9110 N N . ARG A 1 1173 ? 19.846 13.896 -33.827 1.00 89.56 1173 ARG A N 1
ATOM 9111 C CA . ARG A 1 1173 ? 18.889 12.875 -34.299 1.00 89.56 1173 ARG A CA 1
ATOM 9112 C C . ARG A 1 1173 ? 18.887 12.761 -35.826 1.00 89.56 1173 ARG A C 1
ATOM 9114 O O . ARG A 1 1173 ? 19.130 13.736 -36.520 1.00 89.56 1173 ARG A O 1
ATOM 9121 N N . GLY A 1 1174 ? 18.562 11.586 -36.362 1.00 81.94 1174 GLY A N 1
ATOM 9122 C CA . GLY A 1 1174 ? 18.562 11.319 -37.810 1.00 81.94 1174 GLY A CA 1
ATOM 9123 C C . GLY A 1 1174 ? 19.864 10.702 -38.325 1.00 81.94 1174 GLY A C 1
ATOM 9124 O O . GLY A 1 1174 ? 19.799 9.905 -39.251 1.00 81.94 1174 GLY A O 1
ATOM 9125 N N . TYR A 1 1175 ? 20.989 10.963 -37.656 1.00 86.56 1175 TYR A N 1
ATOM 9126 C CA . TYR A 1 1175 ? 22.278 10.323 -37.928 1.00 86.56 1175 TYR A CA 1
ATOM 9127 C C . TYR A 1 1175 ? 22.507 9.109 -37.014 1.00 86.56 1175 TYR A C 1
ATOM 9129 O O . TYR A 1 1175 ? 22.024 9.068 -35.874 1.00 86.56 1175 TYR A O 1
ATOM 9137 N N . GLY A 1 1176 ? 23.272 8.132 -37.497 1.00 82.50 1176 GLY A N 1
ATOM 9138 C CA . GLY A 1 1176 ? 23.804 7.014 -36.725 1.00 82.50 1176 GLY A CA 1
ATOM 9139 C C . GLY A 1 1176 ? 24.804 7.460 -35.653 1.00 82.50 1176 GLY A C 1
ATOM 9140 O O . GLY A 1 1176 ? 25.320 8.581 -35.665 1.00 82.50 1176 GLY A O 1
ATOM 9141 N N . MET A 1 1177 ? 25.078 6.582 -34.682 1.00 84.75 1177 MET A N 1
ATOM 9142 C CA . MET A 1 1177 ? 26.029 6.888 -33.607 1.00 84.75 1177 MET A CA 1
ATOM 9143 C C . MET A 1 1177 ? 27.441 7.103 -34.163 1.00 84.75 1177 MET A C 1
ATOM 9145 O O . MET A 1 1177 ? 28.026 6.188 -34.732 1.00 84.75 1177 MET A O 1
ATOM 9149 N N . GLY A 1 1178 ? 27.992 8.307 -33.974 1.00 86.31 1178 GLY A N 1
ATOM 9150 C CA . GLY A 1 1178 ? 29.345 8.657 -34.427 1.00 86.31 1178 GLY A CA 1
ATOM 9151 C C . GLY A 1 1178 ? 29.511 8.853 -35.940 1.00 86.31 1178 GLY A C 1
ATOM 9152 O O . GLY A 1 1178 ? 30.639 9.051 -36.403 1.00 86.31 1178 GLY A O 1
ATOM 9153 N N . GLU A 1 1179 ? 28.411 8.828 -36.703 1.00 87.69 1179 GLU A N 1
ATOM 9154 C CA . GLU A 1 1179 ? 28.399 8.963 -38.167 1.00 87.69 1179 GLU A CA 1
ATOM 9155 C C . GLU A 1 1179 ? 28.927 10.325 -38.642 1.00 87.69 1179 GLU A C 1
ATOM 9157 O O . GLU A 1 1179 ? 29.605 10.414 -39.667 1.00 87.69 1179 GLU A O 1
ATOM 9162 N N . LEU A 1 1180 ? 28.660 11.397 -37.890 1.00 89.50 1180 LEU A N 1
ATOM 9163 C CA . LEU A 1 1180 ? 29.051 12.746 -38.296 1.00 89.50 1180 LEU A CA 1
ATOM 9164 C C . LEU A 1 1180 ? 30.547 12.997 -38.102 1.00 89.50 1180 LEU A C 1
ATOM 9166 O O . LEU A 1 1180 ? 31.147 13.700 -38.911 1.00 89.50 1180 LEU A O 1
ATOM 9170 N N . GLY A 1 1181 ? 31.167 12.430 -37.067 1.00 90.81 1181 GLY A N 1
ATOM 9171 C CA . GLY A 1 1181 ? 32.592 12.635 -36.807 1.00 90.81 1181 GLY A CA 1
ATOM 9172 C C . GLY A 1 1181 ? 33.049 12.169 -35.430 1.00 90.81 1181 GLY A C 1
ATOM 9173 O O . GLY A 1 1181 ? 32.236 11.905 -34.546 1.00 90.81 1181 GLY A O 1
ATOM 9174 N N . ALA A 1 1182 ? 34.367 12.087 -35.259 1.00 93.25 1182 ALA A N 1
ATOM 9175 C CA . ALA A 1 1182 ? 35.035 11.931 -33.972 1.00 93.25 1182 ALA A CA 1
ATOM 9176 C C . ALA A 1 1182 ? 36.033 13.080 -33.781 1.00 93.25 1182 ALA A C 1
ATOM 9178 O O . ALA A 1 1182 ? 36.901 13.289 -34.629 1.00 93.25 1182 ALA A O 1
ATOM 9179 N N . SER A 1 1183 ? 35.914 13.827 -32.685 1.00 94.25 1183 SER A N 1
ATOM 9180 C CA . SER A 1 1183 ? 36.614 15.103 -32.526 1.00 94.25 1183 SER A CA 1
ATOM 9181 C C . SER A 1 1183 ? 37.203 15.329 -31.134 1.00 94.25 1183 SER A C 1
ATOM 9183 O O . SER A 1 1183 ? 36.866 14.642 -30.165 1.00 94.25 1183 SER A O 1
ATOM 9185 N N . ARG A 1 1184 ? 38.107 16.315 -31.029 1.00 94.69 1184 ARG A N 1
ATOM 9186 C CA . ARG A 1 1184 ? 38.634 16.790 -29.737 1.00 94.69 1184 ARG A CA 1
ATOM 9187 C C . ARG A 1 1184 ? 37.710 17.786 -29.059 1.00 94.69 1184 ARG A C 1
ATOM 9189 O O . ARG A 1 1184 ? 37.613 17.782 -27.837 1.00 94.69 1184 ARG A O 1
ATOM 9196 N N . ASN A 1 1185 ? 37.082 18.642 -29.856 1.00 95.38 1185 ASN A N 1
ATOM 9197 C CA . ASN A 1 1185 ? 36.131 19.657 -29.445 1.00 95.38 1185 ASN A CA 1
ATOM 9198 C C . ASN A 1 1185 ? 34.822 19.446 -30.206 1.00 95.38 1185 ASN A C 1
ATOM 9200 O O . ASN A 1 1185 ? 34.816 19.084 -31.381 1.00 95.38 1185 ASN A O 1
ATOM 9204 N N . LEU A 1 1186 ? 33.708 19.664 -29.529 1.00 94.94 1186 LEU A N 1
ATOM 9205 C CA . LEU A 1 1186 ? 32.373 19.386 -30.024 1.00 94.94 1186 LEU A CA 1
ATOM 9206 C C . LEU A 1 1186 ? 31.437 20.496 -29.565 1.00 94.94 1186 LEU A C 1
ATOM 9208 O O . LEU A 1 1186 ? 31.474 20.895 -28.397 1.00 94.94 1186 LEU A O 1
ATOM 9212 N N . LEU A 1 1187 ? 30.567 20.947 -30.463 1.00 96.88 1187 LEU A N 1
ATOM 9213 C CA . LEU A 1 1187 ? 29.450 21.819 -30.133 1.00 96.88 1187 LEU A CA 1
ATOM 9214 C C . LEU A 1 1187 ? 28.158 21.247 -30.712 1.00 96.88 1187 LEU A C 1
ATOM 9216 O O . LEU A 1 1187 ? 28.053 21.035 -31.917 1.00 96.88 1187 LEU A O 1
ATOM 9220 N N . GLU A 1 1188 ? 27.169 21.043 -29.847 1.00 96.19 1188 GLU A N 1
ATOM 9221 C CA . GLU A 1 1188 ? 25.824 20.595 -30.201 1.00 96.19 1188 GLU A CA 1
ATOM 9222 C C . GLU A 1 1188 ? 24.799 21.597 -29.670 1.00 96.19 1188 GLU A C 1
ATOM 9224 O O . GLU A 1 1188 ? 24.859 22.028 -28.513 1.00 96.19 1188 GLU A O 1
ATOM 9229 N N . VAL A 1 1189 ? 23.833 21.951 -30.512 1.00 96.94 1189 VAL A N 1
ATOM 9230 C CA . VAL A 1 1189 ? 22.705 22.809 -30.151 1.00 96.94 1189 VAL A CA 1
ATOM 9231 C C . VAL A 1 1189 ? 21.422 22.140 -30.613 1.00 96.94 1189 VAL A C 1
ATOM 9233 O O . VAL A 1 1189 ? 21.319 21.680 -31.749 1.00 96.94 1189 VAL A O 1
ATOM 9236 N N . ALA A 1 1190 ? 20.429 22.101 -29.731 1.00 96.88 1190 ALA A N 1
ATOM 9237 C CA . ALA A 1 1190 ? 19.139 21.496 -30.000 1.00 96.88 1190 ALA A CA 1
ATOM 9238 C C . ALA A 1 1190 ? 18.001 22.353 -29.443 1.00 96.88 1190 ALA A C 1
ATOM 9240 O O . ALA A 1 1190 ? 18.061 22.855 -28.321 1.00 96.88 1190 ALA A O 1
ATOM 9241 N N . THR A 1 1191 ? 16.941 22.487 -30.234 1.00 96.69 1191 THR A N 1
ATOM 9242 C CA . THR A 1 1191 ? 15.690 23.134 -29.837 1.00 96.69 1191 THR A CA 1
ATOM 9243 C C . THR A 1 1191 ? 14.537 22.166 -30.062 1.00 96.69 1191 THR A C 1
ATOM 9245 O O . THR A 1 1191 ? 14.440 21.568 -31.133 1.00 96.69 1191 THR A O 1
ATOM 9248 N N . GLU A 1 1192 ? 13.652 22.020 -29.077 1.00 96.19 1192 GLU A N 1
ATOM 9249 C CA . GLU A 1 1192 ? 12.437 21.208 -29.183 1.00 96.19 1192 GLU A CA 1
ATOM 9250 C C . GLU A 1 1192 ? 11.234 21.982 -28.635 1.00 96.19 1192 GLU A C 1
ATOM 9252 O O . GLU A 1 1192 ? 11.214 22.393 -27.476 1.00 96.19 1192 GLU A O 1
ATOM 9257 N N . LEU A 1 1193 ? 10.223 22.189 -29.476 1.00 95.69 1193 LEU A N 1
ATOM 9258 C CA . LEU A 1 1193 ? 8.956 22.806 -29.100 1.00 95.69 1193 LEU A CA 1
ATOM 9259 C C . LEU A 1 1193 ? 7.911 21.709 -28.927 1.00 95.69 1193 LEU A C 1
ATOM 9261 O O . LEU A 1 1193 ? 7.527 21.078 -29.908 1.00 95.69 1193 LEU A O 1
ATOM 9265 N N . SER A 1 1194 ? 7.436 21.511 -27.700 1.00 92.44 1194 SER A N 1
ATOM 9266 C CA . SER A 1 1194 ? 6.408 20.528 -27.353 1.00 92.44 1194 SER A CA 1
ATOM 9267 C C . SER A 1 1194 ? 5.079 21.213 -27.057 1.00 92.44 1194 SER A C 1
ATOM 9269 O O . SER A 1 1194 ? 4.985 22.045 -26.153 1.00 92.44 1194 SER A O 1
ATOM 9271 N N . VAL A 1 1195 ? 4.034 20.836 -27.792 1.00 91.88 1195 VAL A N 1
ATOM 9272 C CA . VAL A 1 1195 ? 2.681 21.384 -27.657 1.00 91.88 1195 VAL A CA 1
ATOM 9273 C C . VAL A 1 1195 ? 1.715 20.274 -27.224 1.00 91.88 1195 VAL A C 1
ATOM 9275 O O . VAL A 1 1195 ? 1.678 19.208 -27.846 1.00 91.88 1195 VAL A O 1
ATOM 9278 N N . PRO A 1 1196 ? 0.917 20.491 -26.163 1.00 87.94 1196 PRO A N 1
ATOM 9279 C CA . PRO A 1 1196 ? -0.110 19.546 -25.745 1.00 87.94 1196 PRO A CA 1
ATOM 9280 C C . PRO A 1 1196 ? -1.244 19.493 -26.775 1.00 87.94 1196 PRO A C 1
ATOM 9282 O O . PRO A 1 1196 ? -1.812 20.519 -27.146 1.00 87.94 1196 PRO A O 1
ATOM 9285 N N . ILE A 1 1197 ? -1.620 18.291 -27.202 1.00 85.44 1197 ILE A N 1
ATOM 9286 C CA . ILE A 1 1197 ? -2.787 18.045 -28.051 1.00 85.44 1197 ILE A CA 1
ATOM 9287 C C . ILE A 1 1197 ? -3.692 17.036 -27.355 1.00 85.44 1197 ILE A C 1
ATOM 9289 O O . ILE A 1 1197 ? -3.247 16.039 -26.786 1.00 85.44 1197 ILE A O 1
ATOM 9293 N N . THR A 1 1198 ? -4.992 17.304 -27.401 1.00 77.06 1198 THR A N 1
ATOM 9294 C CA . THR A 1 1198 ? -6.003 16.407 -26.843 1.00 77.06 1198 THR A CA 1
ATOM 9295 C C . THR A 1 1198 ? -6.619 15.603 -27.978 1.00 77.06 1198 THR A C 1
ATOM 9297 O O . THR A 1 1198 ? -7.307 16.157 -28.830 1.00 77.06 1198 THR A O 1
ATOM 9300 N N . VAL A 1 1199 ? -6.372 14.292 -27.994 1.00 68.44 1199 VAL A N 1
ATOM 9301 C CA . VAL A 1 1199 ? -6.965 13.365 -28.970 1.00 68.44 1199 VAL A CA 1
ATOM 9302 C C . VAL A 1 1199 ? -7.840 12.377 -28.209 1.00 68.44 1199 VAL A C 1
ATOM 9304 O O . VAL A 1 1199 ? -7.340 11.642 -27.360 1.00 68.44 1199 VAL A O 1
ATOM 9307 N N . LYS A 1 1200 ? -9.151 12.360 -28.494 1.00 63.03 1200 LYS A N 1
ATOM 9308 C CA . LYS A 1 1200 ? -10.132 11.461 -27.848 1.00 63.03 1200 LYS A CA 1
ATOM 9309 C C . LYS A 1 1200 ? -10.010 11.437 -26.307 1.00 63.03 1200 LYS A C 1
ATOM 9311 O O . LYS A 1 1200 ? -9.931 10.363 -25.730 1.00 63.03 1200 LYS A O 1
ATOM 9316 N N . ASN A 1 1201 ? -9.952 12.596 -25.645 1.00 63.38 1201 ASN A N 1
ATOM 9317 C CA . ASN A 1 1201 ? -9.797 12.744 -24.181 1.00 63.38 1201 ASN A CA 1
ATOM 9318 C C . ASN A 1 1201 ? -8.482 12.213 -23.565 1.00 63.38 1201 ASN A C 1
ATOM 9320 O O . ASN A 1 1201 ? -8.380 12.128 -22.345 1.00 63.38 1201 ASN A O 1
ATOM 9324 N N . ARG A 1 1202 ? -7.448 11.904 -24.360 1.00 63.75 1202 ARG A N 1
ATOM 9325 C CA . ARG A 1 1202 ? -6.082 11.673 -23.856 1.00 63.75 1202 ARG A CA 1
ATOM 9326 C C . ARG A 1 1202 ? -5.188 12.871 -24.165 1.00 63.75 1202 ARG A C 1
ATOM 9328 O O . ARG A 1 1202 ? -5.138 13.331 -25.308 1.00 63.75 1202 ARG A O 1
ATOM 9335 N N . HIS A 1 1203 ? -4.460 13.351 -23.158 1.00 71.31 1203 HIS A N 1
ATOM 9336 C CA . HIS A 1 1203 ? -3.437 14.379 -23.336 1.00 71.31 1203 HIS A CA 1
ATOM 9337 C C . HIS A 1 1203 ? -2.171 13.743 -23.916 1.00 71.31 1203 HIS A C 1
ATOM 9339 O O . HIS A 1 1203 ? -1.526 12.912 -23.285 1.00 71.31 1203 HIS A O 1
ATOM 9345 N N . THR A 1 1204 ? -1.853 14.115 -25.149 1.00 79.69 1204 THR A N 1
ATOM 9346 C CA . THR A 1 1204 ? -0.669 13.695 -25.907 1.00 79.69 1204 THR A CA 1
ATOM 9347 C C . THR A 1 1204 ? 0.185 14.937 -26.154 1.00 79.69 1204 THR A C 1
ATOM 9349 O O . THR A 1 1204 ? -0.333 16.052 -26.129 1.00 79.69 1204 THR A O 1
ATOM 9352 N N . GLN A 1 1205 ? 1.486 14.789 -26.386 1.00 86.12 1205 GLN A N 1
ATOM 9353 C CA . GLN A 1 1205 ? 2.335 15.910 -26.803 1.00 86.12 1205 GLN A CA 1
ATOM 9354 C C . GLN A 1 1205 ? 2.794 15.678 -28.237 1.00 86.12 1205 GLN A C 1
ATOM 9356 O O . GLN A 1 1205 ? 3.274 14.596 -28.567 1.00 86.12 1205 GLN A O 1
ATOM 9361 N N . VAL A 1 1206 ? 2.647 16.684 -29.090 1.00 92.56 1206 VAL A N 1
ATOM 9362 C CA . VAL A 1 1206 ? 3.319 16.714 -30.392 1.00 92.56 1206 VAL A CA 1
ATOM 9363 C C . VAL A 1 1206 ? 4.462 17.695 -30.277 1.00 92.56 1206 VAL A C 1
ATOM 9365 O O . VAL A 1 1206 ? 4.315 18.751 -29.661 1.00 92.56 1206 VAL A O 1
ATOM 9368 N N . TYR A 1 1207 ? 5.605 17.332 -30.834 1.00 93.69 1207 TYR A N 1
ATOM 9369 C CA . TYR A 1 1207 ? 6.797 18.146 -30.764 1.00 93.69 1207 TYR A CA 1
ATOM 9370 C C . TYR A 1 1207 ? 7.451 18.292 -32.130 1.00 93.69 1207 TYR A C 1
ATOM 9372 O O . TYR A 1 1207 ? 7.392 17.399 -32.974 1.00 93.69 1207 TYR A O 1
ATOM 9380 N N . ALA A 1 1208 ? 8.083 19.437 -32.336 1.00 96.06 1208 ALA A N 1
ATOM 9381 C CA . ALA A 1 1208 ? 8.949 19.700 -33.473 1.00 96.06 1208 ALA A CA 1
ATOM 9382 C C . ALA A 1 1208 ? 10.338 20.052 -32.952 1.00 96.06 1208 ALA A C 1
ATOM 9384 O O . ALA A 1 1208 ? 10.466 20.679 -31.897 1.00 96.06 1208 ALA A O 1
ATOM 9385 N N . PHE A 1 1209 ? 11.373 19.647 -33.677 1.00 95.69 1209 PHE A N 1
ATOM 9386 C CA . PHE A 1 1209 ? 12.746 19.859 -33.254 1.00 95.69 1209 PHE A CA 1
ATOM 9387 C C . PHE A 1 1209 ? 13.669 20.245 -34.400 1.00 95.69 1209 PHE A C 1
ATOM 9389 O O . PHE A 1 1209 ? 13.443 19.881 -35.553 1.00 95.69 1209 PHE A O 1
ATOM 9396 N N . ALA A 1 1210 ? 14.729 20.964 -34.043 1.00 96.19 1210 ALA A N 1
ATOM 9397 C CA . ALA A 1 1210 ? 15.827 21.324 -34.926 1.00 96.19 1210 ALA A CA 1
ATOM 9398 C C . ALA A 1 1210 ? 17.147 21.263 -34.154 1.00 96.19 1210 ALA A C 1
ATOM 9400 O O . ALA A 1 1210 ? 17.233 21.697 -33.000 1.00 96.19 1210 ALA A O 1
ATOM 9401 N N . GLU A 1 1211 ? 18.161 20.687 -34.786 1.00 96.00 1211 GLU A N 1
ATOM 9402 C CA . GLU A 1 1211 ? 19.425 20.315 -34.165 1.00 96.00 1211 GLU A CA 1
ATOM 9403 C C . GLU A 1 1211 ? 20.584 20.546 -35.115 1.00 96.00 1211 GLU A C 1
ATOM 9405 O O . GLU A 1 1211 ? 20.473 20.334 -36.323 1.00 96.00 1211 GLU A O 1
ATOM 9410 N N . HIS A 1 1212 ? 21.716 20.933 -34.547 1.00 96.25 1212 HIS A N 1
ATOM 9411 C CA . HIS A 1 1212 ? 22.958 21.097 -35.274 1.00 96.25 1212 HIS A CA 1
ATOM 9412 C C . HIS A 1 1212 ? 24.128 20.662 -34.402 1.00 96.25 1212 HIS A C 1
ATOM 9414 O O . HIS A 1 1212 ? 24.170 20.970 -33.208 1.00 96.25 1212 HIS A O 1
ATOM 9420 N N . GLY A 1 1213 ? 25.083 19.970 -35.010 1.00 96.31 1213 GLY A N 1
ATOM 9421 C CA . GLY A 1 1213 ? 26.316 19.559 -34.362 1.00 96.31 1213 GLY A CA 1
ATOM 9422 C C . GLY A 1 1213 ? 27.522 19.785 -35.262 1.00 96.31 1213 GLY A C 1
ATOM 9423 O O . GLY A 1 1213 ? 27.446 19.601 -36.478 1.00 96.31 1213 GLY A O 1
ATOM 9424 N N . THR A 1 1214 ? 28.643 20.171 -34.660 1.00 95.62 1214 THR A N 1
ATOM 9425 C CA . THR A 1 1214 ? 29.916 20.392 -35.351 1.00 95.62 1214 THR A CA 1
ATOM 9426 C C . THR A 1 1214 ? 31.097 19.993 -34.471 1.00 95.62 1214 THR A C 1
ATOM 9428 O O . THR A 1 1214 ? 31.088 20.176 -33.252 1.00 95.62 1214 THR A O 1
ATOM 9431 N N . ASP A 1 1215 ? 32.135 19.464 -35.109 1.00 93.81 1215 ASP A N 1
ATOM 9432 C CA . ASP A 1 1215 ? 33.434 19.144 -34.522 1.00 93.81 1215 ASP A CA 1
ATOM 9433 C C . ASP A 1 1215 ? 34.372 20.357 -34.344 1.00 93.81 1215 ASP A C 1
ATOM 9435 O O . ASP A 1 1215 ? 35.530 20.194 -33.942 1.00 93.81 1215 ASP A O 1
ATOM 9439 N N . LEU A 1 1216 ? 33.917 21.568 -34.693 1.00 93.81 1216 LEU A N 1
ATOM 9440 C CA . LEU A 1 1216 ? 34.706 22.807 -34.672 1.00 93.81 1216 LEU A CA 1
ATOM 9441 C C . LEU A 1 1216 ? 36.041 22.700 -35.442 1.00 93.81 1216 LEU A C 1
ATOM 9443 O O . LEU A 1 1216 ? 37.010 23.385 -35.114 1.00 93.81 1216 LEU A O 1
ATOM 9447 N N . GLY A 1 1217 ? 36.118 21.818 -36.445 1.00 90.62 1217 GLY A N 1
ATOM 9448 C CA . GLY A 1 1217 ? 37.328 21.559 -37.227 1.00 90.62 1217 GLY A CA 1
ATOM 9449 C C . GLY A 1 1217 ? 38.443 20.827 -36.469 1.00 90.62 1217 GLY A C 1
ATOM 9450 O O . GLY A 1 1217 ? 39.573 20.781 -36.956 1.00 90.62 1217 GLY A O 1
ATOM 9451 N N . SER A 1 1218 ? 38.146 20.261 -35.296 1.00 94.44 1218 SER A N 1
ATOM 9452 C CA . SER A 1 1218 ? 39.125 19.610 -34.412 1.00 94.44 1218 SER A CA 1
ATOM 9453 C C . SER A 1 1218 ? 39.284 18.100 -34.642 1.00 94.44 1218 SER A C 1
ATOM 9455 O O . SER A 1 1218 ? 40.087 17.454 -33.969 1.00 94.44 1218 SER A O 1
ATOM 9457 N N . SER A 1 1219 ? 38.541 17.514 -35.589 1.00 91.56 1219 SER A N 1
ATOM 9458 C CA . SER A 1 1219 ? 38.656 16.089 -35.951 1.00 91.56 1219 SER A CA 1
ATOM 9459 C C . SER A 1 1219 ? 40.054 15.703 -36.441 1.00 91.56 1219 SER A C 1
ATOM 9461 O O . SER A 1 1219 ? 40.556 14.633 -36.109 1.00 91.56 1219 SER A O 1
ATOM 9463 N N . LYS A 1 1220 ? 40.713 16.599 -37.186 1.00 90.31 1220 LYS A N 1
ATOM 9464 C CA . LYS A 1 1220 ? 42.079 16.400 -37.704 1.00 90.31 1220 LYS A CA 1
ATOM 9465 C C . LYS A 1 1220 ? 43.146 16.287 -36.611 1.00 90.31 1220 LYS A C 1
ATOM 9467 O O . LYS A 1 1220 ? 44.219 15.755 -36.861 1.00 90.31 1220 LYS A O 1
ATOM 9472 N N . ASP A 1 1221 ? 42.851 16.808 -35.421 1.00 89.94 1221 ASP A N 1
ATOM 9473 C CA . ASP A 1 1221 ? 43.779 16.845 -34.293 1.00 89.94 1221 ASP A CA 1
ATOM 9474 C C . ASP A 1 1221 ? 43.678 15.570 -33.427 1.00 89.94 1221 ASP A C 1
ATOM 9476 O O . ASP A 1 1221 ? 44.418 15.427 -32.451 1.00 89.94 1221 ASP A O 1
ATOM 9480 N N . VAL A 1 1222 ? 42.749 14.659 -33.754 1.00 91.56 1222 VAL A N 1
ATOM 9481 C CA . VAL A 1 1222 ? 42.654 13.311 -33.175 1.00 91.56 1222 VAL A CA 1
ATOM 9482 C C . VAL A 1 1222 ? 43.673 12.401 -33.864 1.00 91.56 1222 VAL A C 1
ATOM 9484 O O . VAL A 1 1222 ? 43.812 12.425 -35.089 1.00 91.56 1222 VAL A O 1
ATOM 9487 N N . GLU A 1 1223 ? 44.384 11.581 -33.090 1.00 88.31 1223 GLU A N 1
ATOM 9488 C CA . GLU A 1 1223 ? 45.452 10.719 -33.604 1.00 88.31 1223 GLU A CA 1
ATOM 9489 C C . GLU A 1 1223 ? 44.935 9.772 -34.707 1.00 88.31 1223 GLU A C 1
ATOM 9491 O O . GLU A 1 1223 ? 43.944 9.060 -34.542 1.00 88.31 1223 GLU A O 1
ATOM 9496 N N . GLY A 1 1224 ? 45.586 9.803 -35.876 1.00 86.31 1224 GLY A N 1
ATOM 9497 C CA . GLY A 1 1224 ? 45.188 9.028 -37.058 1.00 86.31 1224 GLY A CA 1
ATOM 9498 C C . GLY A 1 1224 ? 43.953 9.541 -37.818 1.00 86.31 1224 GLY A C 1
ATOM 9499 O O . GLY A 1 1224 ? 43.526 8.870 -38.754 1.00 86.31 1224 GLY A O 1
ATOM 9500 N N . ASN A 1 1225 ? 43.390 10.697 -37.438 1.00 91.50 1225 ASN A N 1
ATOM 9501 C CA . ASN A 1 1225 ? 42.220 11.353 -38.044 1.00 91.50 1225 ASN A CA 1
ATOM 9502 C C . ASN A 1 1225 ? 41.090 10.378 -38.461 1.00 91.50 1225 ASN A C 1
ATOM 9504 O O . ASN A 1 1225 ? 40.849 10.168 -39.658 1.00 91.50 1225 ASN A O 1
ATOM 9508 N N . PRO A 1 1226 ? 40.360 9.785 -37.492 1.00 90.50 1226 PRO A N 1
ATOM 9509 C CA . PRO A 1 1226 ? 39.291 8.831 -37.787 1.00 90.50 1226 PRO A CA 1
ATOM 9510 C C . PRO A 1 1226 ? 38.204 9.403 -38.708 1.00 90.50 1226 PRO A C 1
ATOM 9512 O O . PRO A 1 1226 ? 37.717 8.699 -39.591 1.00 90.50 1226 PRO A O 1
ATOM 9515 N N . THR A 1 1227 ? 37.847 10.681 -38.547 1.00 90.75 1227 THR A N 1
ATOM 9516 C CA . THR A 1 1227 ? 36.824 11.354 -39.364 1.00 90.75 1227 THR A CA 1
ATOM 9517 C C . THR A 1 1227 ? 37.196 11.334 -40.849 1.00 90.75 1227 THR A C 1
ATOM 9519 O O . THR A 1 1227 ? 36.381 10.926 -41.674 1.00 90.75 1227 THR A O 1
ATOM 9522 N N . GLU A 1 1228 ? 38.432 11.692 -41.207 1.00 88.94 1228 GLU A N 1
ATOM 9523 C CA . GLU A 1 1228 ? 38.895 11.643 -42.601 1.00 88.94 1228 GLU A CA 1
ATOM 9524 C C . GLU A 1 1228 ? 39.076 10.201 -43.098 1.00 88.94 1228 GLU A C 1
ATOM 9526 O O . GLU A 1 1228 ? 38.625 9.858 -44.195 1.00 88.94 1228 GLU A O 1
ATOM 9531 N N . PHE A 1 1229 ? 39.674 9.326 -42.280 1.00 88.44 1229 PHE A N 1
ATOM 9532 C CA . PHE A 1 1229 ? 39.932 7.932 -42.650 1.00 88.44 1229 PHE A CA 1
ATOM 9533 C C . PHE A 1 1229 ? 38.648 7.165 -43.014 1.00 88.44 1229 PHE A C 1
ATOM 9535 O O . PHE A 1 1229 ? 38.631 6.405 -43.993 1.00 88.44 1229 PHE A O 1
ATOM 9542 N N . PHE A 1 1230 ? 37.570 7.405 -42.259 1.00 88.50 1230 PHE A N 1
ATOM 9543 C CA . PHE A 1 1230 ? 36.244 6.819 -42.463 1.00 88.50 1230 PHE A CA 1
ATOM 9544 C C . PHE A 1 1230 ? 35.303 7.682 -43.324 1.00 88.50 1230 PHE A C 1
ATOM 9546 O O . PHE A 1 1230 ? 34.128 7.344 -43.448 1.00 88.50 1230 PHE A O 1
ATOM 9553 N N . ARG A 1 1231 ? 35.799 8.758 -43.955 1.00 87.81 1231 ARG A N 1
ATOM 9554 C CA . ARG A 1 1231 ? 35.039 9.637 -44.869 1.00 87.81 1231 ARG A CA 1
ATOM 9555 C C . ARG A 1 1231 ? 33.779 10.262 -44.249 1.00 87.81 1231 ARG A C 1
ATOM 9557 O O . ARG A 1 1231 ? 32.715 10.276 -44.869 1.00 87.81 1231 ARG A O 1
ATOM 9564 N N . ARG A 1 1232 ? 33.900 10.787 -43.032 1.00 89.88 1232 ARG A N 1
ATOM 9565 C CA . ARG A 1 1232 ? 32.844 11.535 -42.331 1.00 89.88 1232 ARG A CA 1
ATOM 9566 C C . ARG A 1 1232 ? 32.986 13.042 -42.564 1.00 89.88 1232 ARG A C 1
ATOM 9568 O O . ARG A 1 1232 ? 34.048 13.522 -42.950 1.00 89.88 1232 ARG A O 1
ATOM 9575 N N . VAL A 1 1233 ? 31.902 13.784 -42.345 1.00 88.44 1233 VAL A N 1
ATOM 9576 C CA . VAL A 1 1233 ? 31.765 15.196 -42.761 1.00 88.44 1233 VAL A CA 1
ATOM 9577 C C . VAL A 1 1233 ? 32.204 16.197 -41.674 1.00 88.44 1233 VAL A C 1
ATOM 9579 O O . VAL A 1 1233 ? 32.571 17.328 -41.987 1.00 88.44 1233 VAL A O 1
ATOM 9582 N N . GLY A 1 1234 ? 32.174 15.809 -40.396 1.00 89.19 1234 GLY A N 1
ATOM 9583 C CA . GLY A 1 1234 ? 32.559 16.639 -39.241 1.00 89.19 1234 GLY A CA 1
ATOM 9584 C C . GLY A 1 1234 ? 31.463 17.579 -38.716 1.00 89.19 1234 GLY A C 1
ATOM 9585 O O . GLY A 1 1234 ? 31.577 18.124 -37.620 1.00 89.19 1234 GLY A O 1
ATOM 9586 N N . HIS A 1 1235 ? 30.365 17.760 -39.452 1.00 93.06 1235 HIS A N 1
ATOM 9587 C CA . HIS A 1 1235 ? 29.215 18.566 -39.036 1.00 93.06 1235 HIS A CA 1
ATOM 9588 C C . HIS A 1 1235 ? 27.919 18.054 -39.669 1.00 93.06 1235 HIS A C 1
ATOM 9590 O O . HIS A 1 1235 ? 27.942 17.405 -40.716 1.00 93.06 1235 HIS A O 1
ATOM 9596 N N . GLY A 1 1236 ? 26.781 18.358 -39.046 1.00 93.25 1236 GLY A N 1
ATOM 9597 C CA . GLY A 1 1236 ? 25.474 17.967 -39.563 1.00 93.25 1236 GLY A CA 1
ATOM 9598 C C . GLY A 1 1236 ? 24.318 18.686 -38.884 1.00 93.25 1236 GLY A C 1
ATOM 9599 O O . GLY A 1 1236 ? 24.382 19.041 -37.705 1.00 93.25 1236 GLY A O 1
ATOM 9600 N N . SER A 1 1237 ? 23.247 18.887 -39.649 1.00 94.38 1237 SER A N 1
ATOM 9601 C CA . SER A 1 1237 ? 21.976 19.438 -39.171 1.00 94.38 1237 SER A CA 1
ATOM 9602 C C . SER A 1 1237 ? 20.863 18.418 -39.336 1.00 94.38 1237 SER A C 1
ATOM 9604 O O . SER A 1 1237 ? 20.877 17.621 -40.276 1.00 94.38 1237 SER A O 1
ATOM 9606 N N . SER A 1 1238 ? 19.880 18.471 -38.448 1.00 94.19 1238 SER A N 1
ATOM 9607 C CA . SER A 1 1238 ? 18.679 17.649 -38.527 1.00 94.19 1238 SER A CA 1
ATOM 9608 C C . SER A 1 1238 ? 17.472 18.414 -38.022 1.00 94.19 1238 SER A C 1
ATOM 9610 O O . SER A 1 1238 ? 17.567 19.244 -37.117 1.00 94.19 1238 SER A O 1
ATOM 9612 N N . TYR A 1 1239 ? 16.322 18.134 -38.613 1.00 94.75 1239 TYR A N 1
ATOM 9613 C CA . TYR A 1 1239 ? 15.045 18.632 -38.133 1.00 94.75 1239 TYR A CA 1
ATOM 9614 C C . TYR A 1 1239 ? 13.981 17.558 -38.298 1.00 94.75 1239 TYR A C 1
ATOM 9616 O O . TYR A 1 1239 ? 14.091 16.654 -39.128 1.00 94.75 1239 TYR A O 1
ATOM 9624 N N . GLY A 1 1240 ? 12.939 17.649 -37.486 1.00 93.81 1240 GLY A N 1
ATOM 9625 C CA . GLY A 1 1240 ? 11.913 16.629 -37.482 1.00 93.81 1240 GLY A CA 1
ATOM 9626 C C . GLY A 1 1240 ? 10.704 16.982 -36.646 1.00 93.81 1240 GLY A C 1
ATOM 9627 O O . GLY A 1 1240 ? 10.640 18.009 -35.965 1.00 93.81 1240 GLY A O 1
ATOM 9628 N N . VAL A 1 1241 ? 9.727 16.090 -36.716 1.00 95.06 1241 VAL A N 1
ATOM 9629 C CA . VAL A 1 1241 ? 8.487 16.163 -35.948 1.00 95.06 1241 VAL A CA 1
ATOM 9630 C C . VAL A 1 1241 ? 8.226 14.820 -35.296 1.00 95.06 1241 VAL A C 1
ATOM 9632 O O . VAL A 1 1241 ? 8.588 13.771 -35.830 1.00 95.06 1241 VAL A O 1
ATOM 9635 N N . GLY A 1 1242 ? 7.587 14.842 -34.137 1.00 92.38 1242 GLY A N 1
ATOM 9636 C CA . GLY A 1 1242 ? 7.236 13.631 -33.426 1.00 92.38 1242 GLY A CA 1
ATOM 9637 C C . GLY A 1 1242 ? 5.997 13.774 -32.566 1.00 92.38 1242 GLY A C 1
ATOM 9638 O O . GLY A 1 1242 ? 5.524 14.868 -32.260 1.00 92.38 1242 GLY A O 1
ATOM 9639 N N . VAL A 1 1243 ? 5.457 12.626 -32.184 1.00 91.06 1243 VAL A N 1
ATOM 9640 C CA . VAL A 1 1243 ? 4.311 12.494 -31.294 1.00 91.06 1243 VAL A CA 1
ATOM 9641 C C . VAL A 1 1243 ? 4.725 11.621 -30.121 1.00 91.06 1243 VAL A C 1
ATOM 9643 O O . VAL A 1 1243 ? 5.320 10.557 -30.296 1.00 91.06 1243 VAL A O 1
ATOM 9646 N N . LYS A 1 1244 ? 4.396 12.069 -28.913 1.00 86.75 1244 LYS A N 1
ATOM 9647 C CA . LYS A 1 1244 ? 4.669 11.367 -27.664 1.00 86.75 1244 LYS A CA 1
ATOM 9648 C C . LYS A 1 1244 ? 3.382 10.788 -27.086 1.00 86.75 1244 LYS A C 1
ATOM 9650 O O . LYS A 1 1244 ? 2.510 11.533 -26.640 1.00 86.75 1244 LYS A O 1
ATOM 9655 N N . LEU A 1 1245 ? 3.297 9.461 -27.060 1.00 80.69 1245 LEU A N 1
ATOM 9656 C CA . LEU A 1 1245 ? 2.182 8.670 -26.539 1.00 80.69 1245 LEU A CA 1
ATOM 9657 C C . LEU A 1 1245 ? 2.635 7.946 -25.263 1.00 80.69 1245 LEU A C 1
ATOM 9659 O O . LEU A 1 1245 ? 3.217 6.862 -25.314 1.00 80.69 1245 LEU A O 1
ATOM 9663 N N . GLY A 1 1246 ? 2.394 8.558 -24.101 1.00 77.12 1246 GLY A N 1
ATOM 9664 C CA . GLY A 1 1246 ? 2.918 8.050 -22.830 1.00 77.12 1246 GLY A CA 1
ATOM 9665 C C . GLY A 1 1246 ? 4.448 8.120 -22.799 1.00 77.12 1246 GLY A C 1
ATOM 9666 O O . GLY A 1 1246 ? 5.014 9.198 -22.965 1.00 77.12 1246 GLY A O 1
ATOM 9667 N N . ALA A 1 1247 ? 5.108 6.975 -22.603 1.00 75.12 1247 ALA A N 1
ATOM 9668 C CA . ALA A 1 1247 ? 6.568 6.858 -22.635 1.00 75.12 1247 ALA A CA 1
ATOM 9669 C C . ALA A 1 1247 ? 7.141 6.634 -24.049 1.00 75.12 1247 ALA A C 1
ATOM 9671 O O . ALA A 1 1247 ? 8.358 6.598 -24.202 1.00 75.12 1247 ALA A O 1
ATOM 9672 N N . VAL A 1 1248 ? 6.297 6.466 -25.075 1.00 80.94 1248 VAL A N 1
ATOM 9673 C CA . VAL A 1 1248 ? 6.734 6.199 -26.455 1.00 80.94 1248 VAL A CA 1
ATOM 9674 C C . VAL A 1 1248 ? 6.810 7.498 -27.248 1.00 80.94 1248 VAL A C 1
ATOM 9676 O O . VAL A 1 1248 ? 5.857 8.277 -27.273 1.00 80.94 1248 VAL A O 1
ATOM 9679 N N . ARG A 1 1249 ? 7.923 7.703 -27.947 1.00 84.75 1249 ARG A N 1
ATOM 9680 C CA . ARG A 1 1249 ? 8.188 8.802 -28.874 1.00 84.75 1249 ARG A CA 1
ATOM 9681 C C . ARG A 1 1249 ? 8.274 8.244 -30.290 1.00 84.75 1249 ARG A C 1
ATOM 9683 O O . ARG A 1 1249 ? 9.172 7.465 -30.595 1.00 84.75 1249 ARG A O 1
ATOM 9690 N N . ALA A 1 1250 ? 7.332 8.633 -31.138 1.00 87.44 1250 ALA A N 1
ATOM 9691 C CA . ALA A 1 1250 ? 7.366 8.354 -32.566 1.00 87.44 1250 ALA A CA 1
ATOM 9692 C C . ALA A 1 1250 ? 7.831 9.614 -33.291 1.00 87.44 1250 ALA A C 1
ATOM 9694 O O . ALA A 1 1250 ? 7.128 10.621 -33.253 1.00 87.44 1250 ALA A O 1
ATOM 9695 N N . GLU A 1 1251 ? 9.001 9.578 -33.921 1.00 89.06 1251 GLU A N 1
ATOM 9696 C CA . GLU A 1 1251 ? 9.601 10.744 -34.572 1.00 89.06 1251 GLU A CA 1
ATOM 9697 C C . GLU A 1 1251 ? 10.050 10.444 -35.998 1.00 89.06 1251 GLU A C 1
ATOM 9699 O O . GLU A 1 1251 ? 10.550 9.365 -36.306 1.00 89.06 1251 GLU A O 1
ATOM 9704 N N . TYR A 1 1252 ? 9.869 11.428 -36.870 1.00 90.25 1252 TYR A N 1
ATOM 9705 C CA . TYR A 1 1252 ? 10.412 11.447 -38.217 1.00 90.25 1252 TYR A CA 1
ATOM 9706 C C . TYR A 1 1252 ? 11.497 12.517 -38.267 1.00 90.25 1252 TYR A C 1
ATOM 9708 O O . TYR A 1 1252 ? 11.208 13.695 -38.037 1.00 90.25 1252 TYR A O 1
ATOM 9716 N N . ALA A 1 1253 ? 12.736 12.100 -38.521 1.00 89.75 1253 ALA A N 1
ATOM 9717 C CA . ALA A 1 1253 ? 13.899 12.977 -38.580 1.00 89.75 1253 ALA A CA 1
ATOM 9718 C C . ALA A 1 1253 ? 14.445 13.019 -40.009 1.00 89.75 1253 ALA A C 1
ATOM 9720 O O . ALA A 1 1253 ? 14.539 11.982 -40.669 1.00 89.75 1253 ALA A O 1
ATOM 9721 N N . VAL A 1 1254 ? 14.802 14.214 -40.470 1.00 89.81 1254 VAL A N 1
ATOM 9722 C CA . VAL A 1 1254 ? 15.394 14.445 -41.787 1.00 89.81 1254 VAL A CA 1
ATOM 9723 C C . VAL A 1 1254 ? 16.870 14.770 -41.616 1.00 89.81 1254 VAL A C 1
ATOM 9725 O O . VAL A 1 1254 ? 17.225 15.760 -40.976 1.00 89.81 1254 VAL A O 1
ATOM 9728 N N . ASP A 1 1255 ? 17.713 13.939 -42.220 1.00 85.81 1255 ASP A N 1
ATOM 9729 C CA . ASP A 1 1255 ? 19.136 14.196 -42.397 1.00 85.81 1255 ASP A CA 1
ATOM 9730 C C . ASP A 1 1255 ? 19.318 15.263 -43.490 1.00 85.81 1255 ASP A C 1
ATOM 9732 O O . ASP A 1 1255 ? 18.908 15.077 -44.640 1.00 85.81 1255 ASP A O 1
ATOM 9736 N N . HIS A 1 1256 ? 19.921 16.400 -43.132 1.00 86.44 1256 HIS A N 1
ATOM 9737 C CA . HIS A 1 1256 ? 20.185 17.486 -44.075 1.00 86.44 1256 HIS A CA 1
ATOM 9738 C C . HIS A 1 1256 ? 21.365 17.213 -45.021 1.00 86.44 1256 HIS A C 1
ATOM 9740 O O . HIS A 1 1256 ? 21.350 17.701 -46.148 1.00 86.44 1256 HIS A O 1
ATOM 9746 N N . ASN A 1 1257 ? 22.371 16.451 -44.586 1.00 84.38 1257 ASN A N 1
ATOM 9747 C CA . ASN A 1 1257 ? 23.559 16.145 -45.380 1.00 84.38 1257 ASN A CA 1
ATOM 9748 C C . ASN A 1 1257 ? 23.229 15.156 -46.509 1.00 84.38 1257 ASN A C 1
ATOM 9750 O O . ASN A 1 1257 ? 23.636 15.373 -47.650 1.00 84.38 1257 ASN A O 1
ATOM 9754 N N . ALA A 1 1258 ? 22.483 14.088 -46.204 1.00 78.00 1258 ALA A N 1
ATOM 9755 C CA . ALA A 1 1258 ? 22.081 13.072 -47.183 1.00 78.00 1258 ALA A CA 1
ATOM 9756 C C . ALA A 1 1258 ? 20.741 13.382 -47.880 1.00 78.00 1258 ALA A C 1
ATOM 9758 O O . ALA A 1 1258 ? 20.437 12.809 -48.927 1.00 78.00 1258 ALA A O 1
ATOM 9759 N N . GLY A 1 1259 ? 19.917 14.269 -47.310 1.00 77.94 1259 GLY A N 1
ATOM 9760 C CA . GLY A 1 1259 ? 18.571 14.574 -47.811 1.00 77.94 1259 GLY A CA 1
ATOM 9761 C C . GLY A 1 1259 ? 17.554 13.448 -47.585 1.00 77.94 1259 GLY A C 1
ATOM 9762 O O . GLY A 1 1259 ? 16.474 13.459 -48.177 1.00 77.94 1259 GLY A O 1
ATOM 9763 N N . THR A 1 1260 ? 17.886 12.464 -46.747 1.00 79.12 1260 THR A N 1
ATOM 9764 C CA . THR A 1 1260 ? 17.058 11.289 -46.459 1.00 79.12 1260 THR A CA 1
ATOM 9765 C C . THR A 1 1260 ? 16.293 11.450 -45.148 1.00 79.12 1260 THR A C 1
ATOM 9767 O O . THR A 1 1260 ? 16.815 11.973 -44.166 1.00 79.12 1260 THR A O 1
ATOM 9770 N N . GLY A 1 1261 ? 15.047 10.978 -45.110 1.00 80.81 1261 GLY A N 1
ATOM 9771 C CA . GLY A 1 1261 ? 14.233 10.960 -43.895 1.00 80.81 1261 GLY A CA 1
ATOM 9772 C C . GLY A 1 1261 ? 14.049 9.549 -43.349 1.00 80.81 1261 GLY A C 1
ATOM 9773 O O . GLY A 1 1261 ? 13.847 8.606 -44.115 1.00 80.81 1261 GLY A O 1
ATOM 9774 N N . ALA A 1 1262 ? 14.085 9.412 -42.026 1.00 80.25 1262 ALA A N 1
ATOM 9775 C CA . ALA A 1 1262 ? 13.913 8.137 -41.341 1.00 80.25 1262 ALA A CA 1
ATOM 9776 C C . ALA A 1 1262 ? 12.916 8.249 -40.181 1.00 80.25 1262 ALA A C 1
ATOM 9778 O O . ALA A 1 1262 ? 12.800 9.283 -39.517 1.00 80.25 1262 ALA A O 1
ATOM 9779 N N . PHE A 1 1263 ? 12.184 7.159 -39.948 1.00 81.81 1263 PHE A N 1
ATOM 9780 C CA . PHE A 1 1263 ? 11.221 7.036 -38.859 1.00 81.81 1263 PHE A CA 1
ATOM 9781 C C . PHE A 1 1263 ? 11.829 6.259 -37.691 1.00 81.81 1263 PHE A C 1
ATOM 9783 O O . PHE A 1 1263 ? 12.394 5.181 -37.881 1.00 81.81 1263 PHE A O 1
ATOM 9790 N N . PHE A 1 1264 ? 11.670 6.782 -36.477 1.00 77.50 1264 PHE A N 1
ATOM 9791 C CA . PHE A 1 1264 ? 12.195 6.192 -35.252 1.00 77.50 1264 PHE A CA 1
ATOM 9792 C C . PHE A 1 1264 ? 11.096 6.054 -34.197 1.00 77.50 1264 PHE A C 1
ATOM 9794 O O . PHE A 1 1264 ? 10.298 6.966 -33.974 1.00 77.50 1264 PHE A O 1
ATOM 9801 N N . LEU A 1 1265 ? 11.094 4.913 -33.505 1.00 77.50 1265 LEU A N 1
ATOM 9802 C CA . LEU A 1 1265 ? 10.323 4.690 -32.285 1.00 77.50 1265 LEU A CA 1
ATOM 9803 C C . LEU A 1 1265 ? 11.299 4.597 -31.116 1.00 77.50 1265 LEU A C 1
ATOM 9805 O O . LEU A 1 1265 ? 12.215 3.777 -31.134 1.00 77.50 1265 LEU A O 1
ATOM 9809 N N . ARG A 1 1266 ? 11.121 5.448 -30.108 1.00 72.56 1266 ARG A N 1
ATOM 9810 C CA . ARG A 1 1266 ? 11.985 5.511 -28.923 1.00 72.56 1266 ARG A CA 1
ATOM 9811 C C . ARG A 1 1266 ? 11.156 5.480 -27.651 1.00 72.56 1266 ARG A C 1
ATOM 9813 O O . ARG A 1 1266 ? 10.016 5.935 -27.641 1.00 72.56 1266 ARG A O 1
ATOM 9820 N N . PHE A 1 1267 ? 11.743 4.972 -26.577 1.00 74.38 1267 PHE A N 1
ATOM 9821 C CA . PHE A 1 1267 ? 11.137 4.968 -25.250 1.00 74.38 1267 PHE A CA 1
ATOM 9822 C C . PHE A 1 1267 ? 11.856 5.974 -24.346 1.00 74.38 1267 PHE A C 1
ATOM 9824 O O . PHE A 1 1267 ? 13.078 6.094 -24.402 1.00 74.38 1267 PHE A O 1
ATOM 9831 N N . GLY A 1 1268 ? 11.095 6.684 -23.516 1.00 73.00 1268 GLY A N 1
ATOM 9832 C CA . GLY A 1 1268 ? 11.606 7.673 -22.568 1.00 73.00 1268 GLY A CA 1
ATOM 9833 C C . GLY A 1 1268 ? 11.662 9.099 -23.118 1.00 73.00 1268 GLY A C 1
ATOM 9834 O O . GLY A 1 1268 ? 11.014 9.440 -24.108 1.00 73.00 1268 GLY A O 1
ATOM 9835 N N . GLU A 1 1269 ? 12.422 9.948 -22.429 1.00 79.00 1269 GLU A N 1
ATOM 9836 C CA . GLU A 1 1269 ? 12.650 11.347 -22.797 1.00 79.00 1269 GLU A CA 1
ATOM 9837 C C . GLU A 1 1269 ? 14.005 11.544 -23.470 1.00 79.00 1269 GLU A C 1
ATOM 9839 O O . GLU A 1 1269 ? 14.956 10.810 -23.210 1.00 79.00 1269 GLU A O 1
ATOM 9844 N N . ARG A 1 1270 ? 14.104 12.570 -24.322 1.00 81.00 1270 ARG A N 1
ATOM 9845 C CA . ARG A 1 1270 ? 15.380 12.971 -24.919 1.00 81.00 1270 ARG A CA 1
ATOM 9846 C C . ARG A 1 1270 ? 16.299 13.671 -23.911 1.00 81.00 1270 ARG A C 1
ATOM 9848 O O . ARG A 1 1270 ? 17.506 13.435 -23.946 1.00 81.00 1270 ARG A O 1
ATOM 9855 N N . PHE A 1 1271 ? 15.741 14.577 -23.105 1.00 82.31 1271 PHE A N 1
ATOM 9856 C CA . PHE A 1 1271 ? 16.477 15.496 -22.232 1.00 82.31 1271 PHE A CA 1
ATOM 9857 C C . PHE A 1 1271 ? 16.286 15.155 -20.760 1.00 82.31 1271 PHE A C 1
ATOM 9859 O O . PHE A 1 1271 ? 15.142 14.873 -20.354 1.00 82.31 1271 PHE A O 1
#

pLDDT: mean 79.49, std 15.57, range [26.25, 97.25]

Radius of gyration: 46.72 Å; chains: 1; bounding box: 118×96×148 Å

Sequence (1271 aa):
MALRSPNSMLWLALLVWAALLCGSCHGRFVVEKNSLKVTSPSDMKGTYECAIGNFGVPQYGGTMVGVVAYPKANKKACKSFDDFDISYKAKPGSLPTFLLVDRGDCFFTKKAWNAQNAGAAAILVADDKTEPLITMDTPEESGNTDYLENITIPSALITKSFGDKLKKAIDNGDMVNVNLDWRESLPHPDERVEYEFWTNSNDECGPKCDSQIEFVKSFKGAAQVLEKKGYTQFTPHYITWYCPDSFILSKQCKSQCINHGRYCAPDPEQDFSKGYDGKDVVVQNLRQVCVYKVAKEHGKPWLWWDYVTDFAIRCPMKEKKYTKECADGVIKSLGLDHKAIDKCIGDPDADKENPVLKAEQDAQIGKGSRGDVTILPTLVINNRQYRGKLDKGAVLKAICAGFRETTEPAVCLSEDIQTNECLENNGGCWQDKAANISACKDTFRGRVCECPVVKGVKFVGDGYTHCEASGSGRCEINNGGCWKDSRHGRTYSACTNDGCKCPDGFKGDGVHKCEDIDECKERTACQCKECKCKNTWGSYECGCSGGLLYMKEHDTCISKNAATEVGWNFLWVIFFGLVVAGIAGYAVYKYRIRRYMDSEIRAIMAQLDGKKRYKVSDLTFLNCRTRAAAAAAAEAPLFDALRPGGVYTRAQLRDELDALATSGMFDHVTLQTKPKPDGTLGLTVSYAETEWPAVEHFKCINVGGPMARPDGDELELDDDMTARERMEHLRRQEREYQQLVRRAKPCVLPEKLQRELQGMVKRQRKVSSGLLKRMAGRIERWYHDEGFHCAQVVSYHGNLDAGEVVCEVVEGDITKVEYQFLDKLGNVVDGNTSIPLIDRELPQQLRPGHIYNNGAGKQALKNIDSLGLFSTIEVQPRPDETNQGGVIVAIKLKEHDPKSAQVITDWSIVPGSQGRPTLASIQPGGTVSFEHRNICGLKRSLIGSVTSSNLLNPEDDLSFKLEYAHPYLDGIDNLSRNRTFKISCFNSRKLSPIFVAGPNMYEAPPIWVDRIGFKANITESFTKQSKFTYGLIVEEITTRDENNNICTHGSRQLPSGALSMIGPPTTLSGTGVDRMAFLQANITRDNTEFVNGATIGDRCIFQMDQGLGIGSKNPFFNRHQLTVTKFINLNKQEKGSRKPPPAVLALHGRYAGCVGDLPSYDAFALGGPHSVRGYGMGELGASRNLLEVATELSVPITVKNRHTQVYAFAEHGTDLGSSKDVEGNPTEFFRRVGHGSSYGVGVKLGAVRAEYAVDHNAGTGAFFLRFGERF